Protein AF-0000000075568335 (afdb_homodimer)

Organism: Caenorhabditis brenneri (NCBI:txid135651)

Secondary structure (DSSP, 8-state):
------------------------------------------------------------------------------------------------------------HHHHHHHHHHHHHHHHHHHHHHHHHHHHHHHHHHHHHHHHHHHHHHHHHHHHHHHTTS--TTS-------S-GGG---HHHHHHHHHHHHHHHHHHHT-SS-HHHHHHHHHHHHH-TT----SS--HHHHHHHHHHTT--HHHHHHHHHHHHHHHSS--S--HHHHHHHHHHHTTGGGEEEEEEE-TTSPEEEEEEES-HHHHHHHHHHHHHHTT-----TTTTTSEEEEEEEE-GGG-EEEEEEESSSS-TTSGGGEEEEEEESS---HHHHHHHHHHHHHHHHH--EEEEEETTEEEEEEEEEEEEE-HHHHHHHHTB--TTSSS--SSB-----SGGG--BGGG--TT--PPBP-HHHHHHHHHHT-TTBPTT---S-TTS-GGGB---HHHHHHHHIIIIIIHHHHHHHHHHH--SSS---SSHHHHHHHHHHHHHHHHHHHHH---HHHHHHHHHHHHHHHHHHHHHHHHHH--TTSHHHHHHHHHHHTT----TTTSS--HHHHHHHTSHHHHHHHHHTSPSSPPHHHHHHHHHHHHHHHHHHTTSSS---HHHHHHHHHHHHHHHHHHHHH-TTSBPPHHHHIIIIIHHHHHHHHS-SSSS-HHHHHHHHHHHHHHHHHTTT-S-HHHHHHHHHHHHHHHHHHHHTT-/------------------------------------------------------------------------------------------------------------HHHHHHHHHHHHHHHHHHHHHHHHHHHHHHHHHHHHHHHHHHHHHHHHHHHHHHGGG---SSS-------S-GGG---HHHHHHHHHHHHHHHHHHHT-S--HHHHHHHHHHHHH-TT----SS--HHHHHHHHHHTT--HHHHHHHHHHHHHHHSS--S--HHHHHHHHHHHTTGGGEEEEEEE-TTSPEEEEEEES-HHHHHHHHHHHHHHTT-----TTTTTSEEEEEEEE-GGG-EEEEEEESSSS-TTSGGGEEEEEEESS---HHHHHHHHHHHHHHHHH--EEEEEETTEEEEEEEEEEEEE-HHHHHHHHTB--TTSSS--SSB-----SGGG--BGGG--TT--PPBP-HHHHHHHHHHT-TTBPTT---S-TTS-GGGB---HHHHHHHHIIIIIIHHHHHHHHHHH--SSS---SSHHHHHHHHHHHHHHHHHHHHH---HHHHHHHHHHHHHHHHHHHHHHHHHH--TTSHHHHHHHHHHHTT----TTTSS--HHHHHHHTSHHHHHHHHHTSPSSPPHHHHHHHHHHHHHHHHHHTTSSS---HHHHHHHHHHHHHHHHHHHHH-TTSB--HHHHHHHHTHHHHHHHHS-SSSS-HHHHHHHHHHHHHHHHHTTT-S-HHHHHHHHHHHHHHHHHHHHTT-

pLDDT: mean 76.08, std 28.52, range [13.34, 98.38]

Sequence (1526 aa):
MKYKKSKKSFVSNAQRARNAMKTKRDGENNSTQVSDNEMEEDSEEGGGSLSRKRVMVEEDEVDDDDGVFKKSRQTFSQNFDDFHDPIGFSSDIQDFRDNRDVIQKPESLETVELIKEERDRLRMELEVFSEEFHSNREKIIVASNRLEEVENQRIIIIRRISINKDDPESLSNHRLFPIQYSSLKNNSSKKIRFKETLKNIQYVSQETDVNSYIIDFLKFLEKEPDQNFRNKLTLLESCILKNKANLSRHQMDIIKKYTIKFLGHDYLPQIKSVCSLAQEKSMIELFEVKQIPRNDSTMTTVVYCVDVKNLLKWRLEKLSSSNQLIFDSYSGEEIVIAIGGDCGGGSTKINMIIGNVRQPNSITHISTLAVFDDSDDHENIRKYLQPLLNQLNALESIEYSENGKDVSRKIHQKFVADFKLVGESLGHRKQSSKDFCTYCEETNPRGDQQKTLKDLDLTKRAVLRSMDSYKKHAMTGEKSVIIGSKPLFEKIALFDYLIPMLHCLTGVFVKYIYWNLWKCCVEEDNCTRFQIFPSREKTEKSADDDLSLLKQKFQQEKNKKLKEKLKKELEKCMDERQELDVILDGLPGGKLQQMEKGWERRGATKRAYFQMYTGNHVEKILSDEVVETTFALFSTPLDSTLANLKTAMLQLAKIMSLSRNVLLDDVQLRELEKARNELAASLKLVAPEESITQKLHTLLFHMVDMAKDQKTLGVLSEQGIECTHSYFNKLERRFSTFNSKPDRYWYIIRELLCTNMINDLEVMKYKKSKKSFVSNAQRARNAMKTKRDGENNSTQVSDNEMEEDSEEGGGSLSRKRVMVEEDEVDDDDGVFKKSRQTFSQNFDDFHDPIGFSSDIQDFRDNRDVIQKPESLETVELIKEERDRLRMELEVFSEEFHSNREKIIVASNRLEEVENQRIIIIRRISINKDDPESLSNHRLFPIQYSSLKNNSSKKIRFKETLKNIQYVSQETDVNSYIIDFLKFLEKEPDQNFRNKLTLLESCILKNKANLSRHQMDIIKKYTIKFLGHDYLPQIKSVCSLAQEKSMIELFEVKQIPRNDSTMTTVVYCVDVKNLLKWRLEKLSSSNQLIFDSYSGEEIVIAIGGDCGGGSTKINMIIGNVRQPNSITHISTLAVFDDSDDHENIRKYLQPLLNQLNALESIEYSENGKDVSRKIHQKFVADFKLVGESLGHRKQSSKDFCTYCEETNPRGDQQKTLKDLDLTKRAVLRSMDSYKKHAMTGEKSVIIGSKPLFEKIALFDYLIPMLHCLTGVFVKYIYWNLWKCCVEEDNCTRFQIFPSREKTEKSADDDLSLLKQKFQQEKNKKLKEKLKKELEKCMDERQELDVILDGLPGGKLQQMEKGWERRGATKRAYFQMYTGNHVEKILSDEVVETTFALFSTPLDSTLANLKTAMLQLAKIMSLSRNVLLDDVQLRELEKARNELAASLKLVAPEESITQKLHTLLFHMVDMAKDQKTLGVLSEQGIECTHSYFNKLERRFSTFNSKPDRYWYIIRELLCTNMINDLEV

Nearest PDB structures (foldseek):
  6cg0-assembly1_C  TM=6.184E-01  e=2.422E-17  Mus musculus
  6pr5-assembly1_A  TM=6.390E-01  e=2.329E-11  Helicoverpa zea
  6pqn-assembly1_B  TM=4.859E-01  e=1.034E-08  Helicoverpa zea
  6cg0-assembly1_C  TM=6.161E-01  e=8.936E-17  Mus musculus
  5ze1-assembly1_A  TM=5.875E-01  e=1.424E-16  Mus musculus

Structure (mmCIF, N/CA/C/O backbone):
data_AF-0000000075568335-model_v1
#
loop_
_entity.id
_entity.type
_entity.pdbx_description
1 polymer 'Uncharacterized protein'
#
loop_
_atom_site.group_PDB
_atom_site.id
_atom_site.type_symbol
_atom_site.label_atom_id
_atom_site.label_alt_id
_atom_site.label_comp_id
_atom_site.label_asym_id
_atom_site.label_entity_id
_atom_site.label_seq_id
_atom_site.pdbx_PDB_ins_code
_atom_site.Cartn_x
_atom_site.Cartn_y
_atom_site.Cartn_z
_atom_site.occupancy
_atom_site.B_iso_or_equiv
_atom_site.auth_seq_id
_atom_site.auth_comp_id
_atom_site.auth_asym_id
_atom_site.auth_atom_id
_atom_site.pdbx_PDB_model_num
ATOM 1 N N . MET A 1 1 ? -36.25 -68.75 5.445 1 18.3 1 MET A N 1
ATOM 2 C CA . MET A 1 1 ? -36.906 -69.062 4.176 1 18.3 1 MET A CA 1
ATOM 3 C C . MET A 1 1 ? -37.5 -67.812 3.531 1 18.3 1 MET A C 1
ATOM 5 O O . MET A 1 1 ? -38.219 -67.938 2.539 1 18.3 1 MET A O 1
ATOM 9 N N . LYS A 1 2 ? -37.375 -66.688 4.195 1 17.75 2 LYS A N 1
ATOM 10 C CA . LYS A 1 2 ? -37.969 -65.438 4.617 1 17.75 2 LYS A CA 1
ATOM 11 C C . LYS A 1 2 ? -37.781 -64.375 3.545 1 17.75 2 LYS A C 1
ATOM 13 O O . LYS A 1 2 ? -36.688 -63.875 3.35 1 17.75 2 LYS A O 1
ATOM 18 N N . TYR A 1 3 ? -38.5 -64.312 2.316 1 17.25 3 TYR A N 1
ATOM 19 C CA . TYR A 1 3 ? -38.688 -64.312 0.873 1 17.25 3 TYR A CA 1
ATOM 20 C C . TYR A 1 3 ? -38.812 -62.844 0.386 1 17.25 3 TYR A C 1
ATOM 22 O O . TYR A 1 3 ? -38 -62.406 -0.455 1 17.25 3 TYR A O 1
ATOM 30 N N . LYS A 1 4 ? -39.938 -62.156 0.263 1 15.5 4 LYS A N 1
ATOM 31 C CA . LYS A 1 4 ? -40.812 -62 -0.912 1 15.5 4 LYS A CA 1
ATOM 32 C C . LYS A 1 4 ? -40.969 -60.531 -1.27 1 15.5 4 LYS A C 1
ATOM 34 O O . LYS A 1 4 ? -41.906 -59.875 -0.82 1 15.5 4 LYS A O 1
ATOM 39 N N . LYS A 1 5 ? -40.094 -59.594 -1.018 1 16.88 5 LYS A N 1
ATOM 40 C CA . LYS A 1 5 ? -40.406 -58.219 -0.652 1 16.88 5 LYS A CA 1
ATOM 41 C C . LYS A 1 5 ? -40.906 -57.438 -1.861 1 16.88 5 LYS A C 1
ATOM 43 O O . LYS A 1 5 ? -40.094 -56.969 -2.67 1 16.88 5 LYS A O 1
ATOM 48 N N . SER A 1 6 ? -42.062 -57.656 -2.535 1 13.88 6 SER A N 1
ATOM 49 C CA . SER A 1 6 ? -42.688 -57.625 -3.85 1 13.88 6 SER A CA 1
ATOM 50 C C . SER A 1 6 ? -43.125 -56.219 -4.254 1 13.88 6 SER A C 1
ATOM 52 O O . SER A 1 6 ? -43.781 -56.031 -5.277 1 13.88 6 SER A O 1
ATOM 54 N N . LYS A 1 7 ? -42.875 -55.25 -3.467 1 15.75 7 LYS A N 1
ATOM 55 C CA . LYS A 1 7 ? -44.031 -54.375 -3.568 1 15.75 7 LYS A CA 1
ATOM 56 C C . LYS A 1 7 ? -44.344 -54.031 -5.023 1 15.75 7 LYS A C 1
ATOM 58 O O . LYS A 1 7 ? -43.469 -54.031 -5.871 1 15.75 7 LYS A O 1
ATOM 63 N N . LYS A 1 8 ? -45.375 -53.188 -5.254 1 15.22 8 LYS A N 1
ATOM 64 C CA . LYS A 1 8 ? -46.531 -53.031 -6.121 1 15.22 8 LYS A CA 1
ATOM 65 C C . LYS A 1 8 ? -46.125 -52.562 -7.523 1 15.22 8 LYS A C 1
ATOM 67 O O . LYS A 1 8 ? -45 -52.062 -7.715 1 15.22 8 LYS A O 1
ATOM 72 N N . SER A 1 9 ? -47.156 -52 -8.383 1 14.7 9 SER A N 1
ATOM 73 C CA . SER A 1 9 ? -48.031 -52.156 -9.539 1 14.7 9 SER A CA 1
ATOM 74 C C . SER A 1 9 ? -47.594 -51.25 -10.688 1 14.7 9 SER A C 1
ATOM 76 O O . SER A 1 9 ? -46.906 -50.25 -10.469 1 14.7 9 SER A O 1
ATOM 78 N N . PHE A 1 10 ? -48.219 -51.312 -12.078 1 15.64 10 PHE A N 1
ATOM 79 C CA . PHE A 1 10 ? -48.25 -51.562 -13.516 1 15.64 10 PHE A CA 1
ATOM 80 C C . PHE A 1 10 ? -48.25 -50.25 -14.281 1 15.64 10 PHE A C 1
ATOM 82 O O . PHE A 1 10 ? -47.406 -50.031 -15.156 1 15.64 10 PHE A O 1
ATOM 89 N N . VAL A 1 11 ? -49.438 -49.625 -14.797 1 14.52 11 VAL A N 1
ATOM 90 C CA . VAL A 1 11 ? -50.062 -49.719 -16.109 1 14.52 11 VAL A CA 1
ATOM 91 C C . VAL A 1 11 ? -49.844 -48.438 -16.891 1 14.52 11 VAL A C 1
ATOM 93 O O . VAL A 1 11 ? -49.406 -48.469 -18.047 1 14.52 11 VAL A O 1
ATOM 96 N N . SER A 1 12 ? -50.719 -47.25 -16.875 1 14.55 12 SER A N 1
ATOM 97 C CA . SER A 1 12 ? -51.719 -46.969 -17.906 1 14.55 12 SER A CA 1
ATOM 98 C C . SER A 1 12 ? -51.156 -46.094 -19.016 1 14.55 12 SER A C 1
ATOM 100 O O . SER A 1 12 ? -50.156 -45.375 -18.797 1 14.55 12 SER A O 1
ATOM 102 N N . ASN A 1 13 ? -52 -45.656 -20.203 1 14.49 13 ASN A N 1
ATOM 103 C CA . ASN A 1 13 ? -52.344 -45.656 -21.625 1 14.49 13 ASN A CA 1
ATOM 104 C C . ASN A 1 13 ? -51.781 -44.438 -22.344 1 14.49 13 ASN A C 1
ATOM 106 O O . ASN A 1 13 ? -51.312 -43.5 -21.688 1 14.49 13 ASN A O 1
ATOM 110 N N . ALA A 1 14 ? -52.719 -43.562 -23.219 1 14.59 14 ALA A N 1
ATOM 111 C CA . ALA A 1 14 ? -53.156 -43.438 -24.609 1 14.59 14 ALA A CA 1
ATOM 112 C C . ALA A 1 14 ? -52.531 -42.219 -25.266 1 14.59 14 ALA A C 1
ATOM 114 O O . ALA A 1 14 ? -52.062 -41.312 -24.594 1 14.59 14 ALA A O 1
ATOM 115 N N . GLN A 1 15 ? -53.281 -41.562 -26.641 1 13.86 15 GLN A N 1
ATOM 116 C CA . GLN A 1 15 ? -53.375 -41.281 -28.078 1 13.86 15 GLN A CA 1
ATOM 117 C C . GLN A 1 15 ? -53.25 -39.781 -28.359 1 13.86 15 GLN A C 1
ATOM 119 O O . GLN A 1 15 ? -52.938 -39.375 -29.484 1 13.86 15 GLN A O 1
ATOM 124 N N . ARG A 1 16 ? -53.781 -38.781 -27.672 1 13.7 16 ARG A N 1
ATOM 125 C CA . ARG A 1 16 ? -54.656 -37.938 -28.484 1 13.7 16 ARG A CA 1
ATOM 126 C C . ARG A 1 16 ? -53.844 -37.125 -29.5 1 13.7 16 ARG A C 1
ATOM 128 O O . ARG A 1 16 ? -52.656 -36.844 -29.297 1 13.7 16 ARG A O 1
ATOM 135 N N . ALA A 1 17 ? -54.469 -35.781 -30.094 1 13.98 17 ALA A N 1
ATOM 136 C CA . ALA A 1 17 ? -55.188 -35.25 -31.25 1 13.98 17 ALA A CA 1
ATOM 137 C C . ALA A 1 17 ? -54.281 -34.406 -32.156 1 13.98 17 ALA A C 1
ATOM 139 O O . ALA A 1 17 ? -53.312 -33.844 -31.688 1 13.98 17 ALA A O 1
ATOM 140 N N . ARG A 1 18 ? -54.875 -33.938 -33.438 1 14.57 18 ARG A N 1
ATOM 141 C CA . ARG A 1 18 ? -54.938 -33.875 -34.906 1 14.57 18 ARG A CA 1
ATOM 142 C C . ARG A 1 18 ? -54.156 -32.688 -35.406 1 14.57 18 ARG A C 1
ATOM 144 O O . ARG A 1 18 ? -53.75 -31.797 -34.625 1 14.57 18 ARG A O 1
ATOM 151 N N . ASN A 1 19 ? -54.812 -31.859 -36.469 1 13.95 19 ASN A N 1
ATOM 152 C CA . ASN A 1 19 ? -54.812 -31.688 -37.906 1 13.95 19 ASN A CA 1
ATOM 153 C C . ASN A 1 19 ? -54.125 -30.375 -38.312 1 13.95 19 ASN A C 1
ATOM 155 O O . ASN A 1 19 ? -53.25 -30.375 -39.188 1 13.95 19 ASN A O 1
ATOM 159 N N . ALA A 1 20 ? -54.906 -29.094 -38.562 1 14.1 20 ALA A N 1
ATOM 160 C CA . ALA A 1 20 ? -55.375 -28.641 -39.875 1 14.1 20 ALA A CA 1
ATOM 161 C C . ALA A 1 20 ? -54.406 -27.656 -40.5 1 14.1 20 ALA A C 1
ATOM 163 O O . ALA A 1 20 ? -53.531 -27.094 -39.812 1 14.1 20 ALA A O 1
ATOM 164 N N . MET A 1 21 ? -54.906 -26.453 -41.438 1 14.26 21 MET A N 1
ATOM 165 C CA . MET A 1 21 ? -55.094 -26.141 -42.844 1 14.26 21 MET A CA 1
ATOM 166 C C . MET A 1 21 ? -54.188 -25 -43.281 1 14.26 21 MET A C 1
ATOM 168 O O . MET A 1 21 ? -53.562 -25.078 -44.344 1 14.26 21 MET A O 1
ATOM 172 N N . LYS A 1 22 ? -54.531 -23.547 -43.062 1 14.69 22 LYS A N 1
ATOM 173 C CA . LYS A 1 22 ? -54.938 -22.734 -44.219 1 14.69 22 LYS A CA 1
ATOM 174 C C . LYS A 1 22 ? -53.719 -22.281 -45.031 1 14.69 22 LYS A C 1
ATOM 176 O O . LYS A 1 22 ? -52.625 -22.125 -44.5 1 14.69 22 LYS A O 1
ATOM 181 N N . THR A 1 23 ? -53.875 -21.516 -46.375 1 14.2 23 THR A N 1
ATOM 182 C CA . THR A 1 23 ? -53.625 -21.359 -47.812 1 14.2 23 THR A CA 1
ATOM 183 C C . THR A 1 23 ? -52.562 -20.281 -48.062 1 14.2 23 THR A C 1
ATOM 185 O O . THR A 1 23 ? -51.594 -20.516 -48.75 1 14.2 23 THR A O 1
ATOM 188 N N . LYS A 1 24 ? -53.031 -18.891 -48.469 1 14.4 24 LYS A N 1
ATOM 189 C CA . LYS A 1 24 ? -53.062 -18.391 -49.844 1 14.4 24 LYS A CA 1
ATOM 190 C C . LYS A 1 24 ? -51.781 -17.656 -50.156 1 14.4 24 LYS A C 1
ATOM 192 O O . LYS A 1 24 ? -51.125 -17.938 -51.188 1 14.4 24 LYS A O 1
ATOM 197 N N . ARG A 1 25 ? -51.812 -16.109 -50.375 1 14.53 25 ARG A N 1
ATOM 198 C CA . ARG A 1 25 ? -51.875 -15.391 -51.656 1 14.53 25 ARG A CA 1
ATOM 199 C C . ARG A 1 25 ? -50.469 -14.914 -52.062 1 14.53 25 ARG A C 1
ATOM 201 O O . ARG A 1 25 ? -49.594 -14.797 -51.219 1 14.53 25 ARG A O 1
ATOM 208 N N . ASP A 1 26 ? -50.281 -13.672 -53.062 1 14.63 26 ASP A N 1
ATOM 209 C CA . ASP A 1 26 ? -49.906 -13.383 -54.438 1 14.63 26 ASP A CA 1
ATOM 210 C C . ASP A 1 26 ? -48.562 -12.633 -54.5 1 14.63 26 ASP A C 1
ATOM 212 O O . ASP A 1 26 ? -47.594 -13.117 -55.062 1 14.63 26 ASP A O 1
ATOM 216 N N . GLY A 1 27 ? -48.594 -11.141 -54.906 1 14.36 27 GLY A N 1
ATOM 217 C CA . GLY A 1 27 ? -48.25 -10.609 -56.219 1 14.36 27 GLY A CA 1
ATOM 218 C C . GLY A 1 27 ? -46.812 -10.141 -56.281 1 14.36 27 GLY A C 1
ATOM 219 O O . GLY A 1 27 ? -46.094 -10.102 -55.281 1 14.36 27 GLY A O 1
ATOM 220 N N . GLU A 1 28 ? -46.438 -8.75 -56.938 1 14.88 28 GLU A N 1
ATOM 221 C CA . GLU A 1 28 ? -45.844 -8.305 -58.188 1 14.88 28 GLU A CA 1
ATOM 222 C C . GLU A 1 28 ? -44.438 -7.793 -57.969 1 14.88 28 GLU A C 1
ATOM 224 O O . GLU A 1 28 ? -44 -7.629 -56.844 1 14.88 28 GLU A O 1
ATOM 229 N N . ASN A 1 29 ? -44.094 -6.398 -58.344 1 14.59 29 ASN A N 1
ATOM 230 C CA . ASN A 1 29 ? -43.375 -5.918 -59.531 1 14.59 29 ASN A CA 1
ATOM 231 C C . ASN A 1 29 ? -41.938 -5.562 -59.188 1 14.59 29 ASN A C 1
ATOM 233 O O . ASN A 1 29 ? -41.562 -5.41 -58.031 1 14.59 29 ASN A O 1
ATOM 237 N N . ASN A 1 30 ? -41.25 -4.422 -59.906 1 14.9 30 ASN A N 1
ATOM 238 C CA . ASN A 1 30 ? -40.281 -4.363 -60.969 1 14.9 30 ASN A CA 1
ATOM 239 C C . ASN A 1 30 ? -38.906 -3.92 -60.469 1 14.9 30 ASN A C 1
ATOM 241 O O . ASN A 1 30 ? -37.906 -4.586 -60.719 1 14.9 30 ASN A O 1
ATOM 245 N N . SER A 1 31 ? -38.562 -2.504 -60.312 1 14.64 31 SER A N 1
ATOM 246 C CA . SER A 1 31 ? -37.781 -1.775 -61.312 1 14.64 31 SER A CA 1
ATOM 247 C C . SER A 1 31 ? -36.344 -1.612 -60.906 1 14.64 31 SER A C 1
ATOM 249 O O . SER A 1 31 ? -36.031 -1.667 -59.688 1 14.64 31 SER A O 1
ATOM 251 N N . THR A 1 32 ? -35.281 -1.202 -61.75 1 15.52 32 THR A N 1
ATOM 252 C CA . THR A 1 32 ? -33.969 -1.493 -62.312 1 15.52 32 THR A CA 1
ATOM 253 C C . THR A 1 32 ? -32.875 -0.721 -61.594 1 15.52 32 THR A C 1
ATOM 255 O O . THR A 1 32 ? -31.844 -1.287 -61.219 1 15.52 32 THR A O 1
ATOM 258 N N . GLN A 1 33 ? -32.844 0.687 -61.344 1 14.5 33 GLN A N 1
ATOM 259 C CA . GLN A 1 33 ? -31.906 1.466 -62.156 1 14.5 33 GLN A CA 1
ATOM 260 C C . GLN A 1 33 ? -30.625 1.764 -61.375 1 14.5 33 GLN A C 1
ATOM 262 O O . GLN A 1 33 ? -30.672 2.361 -60.312 1 14.5 33 GLN A O 1
ATOM 267 N N . VAL A 1 34 ? -29.328 1.138 -61.562 1 16.61 34 VAL A N 1
ATOM 268 C CA . VAL A 1 34 ? -27.969 0.925 -61.062 1 16.61 34 VAL A CA 1
ATOM 269 C C . VAL A 1 34 ? -27.125 2.164 -61.312 1 16.61 34 VAL A C 1
ATOM 271 O O . VAL A 1 34 ? -25.906 2.139 -61.125 1 16.61 34 VAL A O 1
ATOM 274 N N . SER A 1 35 ? -27.656 3.371 -61.344 1 14.24 35 SER A N 1
ATOM 275 C CA . SER A 1 35 ? -26.938 4.16 -62.344 1 14.24 35 SER A CA 1
ATOM 276 C C . SER A 1 35 ? -25.469 4.305 -61.969 1 14.24 35 SER A C 1
ATOM 278 O O . SER A 1 35 ? -25.094 4.109 -60.812 1 14.24 35 SER A O 1
ATOM 280 N N . ASP A 1 36 ? -24.734 5.383 -62.531 1 14.48 36 ASP A N 1
ATOM 281 C CA . ASP A 1 36 ? -23.719 5.629 -63.562 1 14.48 36 ASP A CA 1
ATOM 282 C C . ASP A 1 36 ? -22.344 5.895 -62.938 1 14.48 36 ASP A C 1
ATOM 284 O O . ASP A 1 36 ? -22.25 6.098 -61.719 1 14.48 36 ASP A O 1
ATOM 288 N N . ASN A 1 37 ? -21.516 7.008 -63.344 1 15.05 37 ASN A N 1
ATOM 289 C CA . ASN A 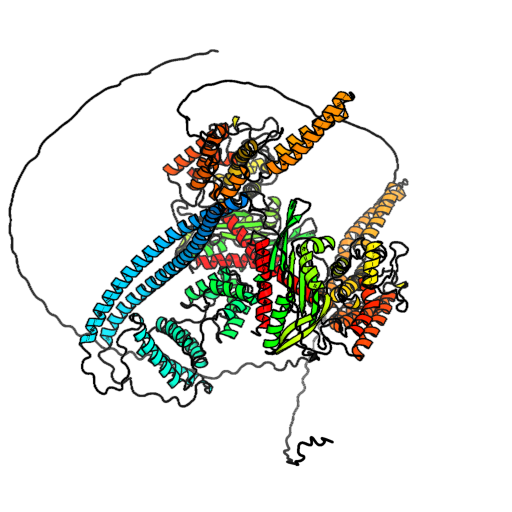1 37 ? -20.391 7.07 -64.25 1 15.05 37 ASN A CA 1
ATOM 290 C C . ASN A 1 37 ? -19.078 7.297 -63.531 1 15.05 37 ASN A C 1
ATOM 292 O O . ASN A 1 37 ? -18.125 6.52 -63.656 1 15.05 37 ASN A O 1
ATOM 296 N N . GLU A 1 38 ? -18.453 8.656 -63.469 1 14.51 38 GLU A N 1
ATOM 297 C CA . GLU A 1 38 ? -17.344 9.203 -64.25 1 14.51 38 GLU A CA 1
ATOM 298 C C . GLU A 1 38 ? -16.078 9.312 -63.406 1 14.51 38 GLU A C 1
ATOM 300 O O . GLU A 1 38 ? -16.125 9.75 -62.25 1 14.51 38 GLU A O 1
ATOM 305 N N . MET A 1 39 ? -14.734 8.727 -63.75 1 15.3 39 MET A N 1
ATOM 306 C CA . MET A 1 39 ? -13.352 8.297 -63.562 1 15.3 39 MET A CA 1
ATOM 307 C C . MET A 1 39 ? -12.43 9.492 -63.375 1 15.3 39 MET A C 1
ATOM 309 O O . MET A 1 39 ? -11.266 9.32 -63 1 15.3 39 MET A O 1
ATOM 313 N N . GLU A 1 40 ? -12.688 10.734 -63.219 1 14.59 40 GLU A N 1
ATOM 314 C CA . GLU A 1 40 ? -11.789 11.453 -64.125 1 14.59 40 GLU A CA 1
ATOM 315 C C . GLU A 1 40 ? -10.352 11.43 -63.594 1 14.59 40 GLU A C 1
ATOM 317 O O . GLU A 1 40 ? -10.133 11.328 -62.406 1 14.59 40 GLU A O 1
ATOM 322 N N . GLU A 1 41 ? -9.172 11.781 -64.438 1 14.42 41 GLU A N 1
ATOM 323 C CA . GLU A 1 41 ? -7.883 11.516 -65.062 1 14.42 41 GLU A CA 1
ATOM 324 C C . GLU A 1 41 ? -6.746 12.227 -64.375 1 14.42 41 GLU A C 1
ATOM 326 O O . GLU A 1 41 ? -5.676 11.648 -64.188 1 14.42 41 GLU A O 1
ATOM 331 N N . ASP A 1 42 ? -6.543 13.555 -64.062 1 14.65 42 ASP A N 1
ATOM 332 C CA . ASP A 1 42 ? -5.52 14.18 -64.875 1 14.65 42 ASP A CA 1
ATOM 333 C C . ASP A 1 42 ? -4.137 14.039 -64.25 1 14.65 42 ASP A C 1
ATOM 335 O O . ASP A 1 42 ? -4.016 13.875 -63.062 1 14.65 42 ASP A O 1
ATOM 339 N N . SER A 1 43 ? -2.785 14.43 -64.938 1 14.5 43 SER A N 1
ATOM 340 C CA . SER A 1 43 ? -1.48 14.148 -65.5 1 14.5 43 SER A CA 1
ATOM 341 C C . SER A 1 43 ? -0.353 14.703 -64.688 1 14.5 43 SER A C 1
ATOM 343 O O . SER A 1 43 ? 0.622 14 -64.375 1 14.5 43 SER A O 1
ATOM 345 N N . GLU A 1 44 ? 0.086 16.016 -64.438 1 14.3 44 GLU A N 1
ATOM 346 C CA . GLU A 1 44 ? 1.295 16.422 -65.188 1 14.3 44 GLU A CA 1
ATOM 347 C C . GLU A 1 44 ? 2.535 16.219 -64.312 1 14.3 44 GLU A C 1
ATOM 349 O O . GLU A 1 44 ? 2.426 15.992 -63.094 1 14.3 44 GLU A O 1
ATOM 354 N N . GLU A 1 45 ? 3.592 17.266 -64.125 1 14.56 45 GLU A N 1
ATOM 355 C CA . GLU A 1 45 ? 4.898 17.422 -64.75 1 14.56 45 GLU A CA 1
ATOM 356 C C . GLU A 1 45 ? 6.027 17.141 -63.75 1 14.56 45 GLU A C 1
ATOM 358 O O . GLU A 1 45 ? 5.793 17.031 -62.562 1 14.56 45 GLU A O 1
ATOM 363 N N . GLY A 1 46 ? 7.156 18.047 -63.5 1 14.25 46 GLY A N 1
ATOM 364 C CA . GLY A 1 46 ? 8.508 18.031 -64.062 1 14.25 46 GLY A CA 1
ATOM 365 C C . GLY A 1 46 ? 9.547 17.625 -63 1 14.25 46 GLY A C 1
ATOM 366 O O . GLY A 1 46 ? 9.234 17.453 -61.844 1 14.25 46 GLY A O 1
ATOM 367 N N . GLY A 1 47 ? 10.906 18.25 -62.781 1 14.41 47 GLY A N 1
ATOM 368 C CA . GLY A 1 47 ? 12.273 17.906 -63.156 1 14.41 47 GLY A CA 1
ATOM 369 C C . GLY A 1 47 ? 13.156 17.578 -61.969 1 14.41 47 GLY A C 1
ATOM 370 O O . GLY A 1 47 ? 13.68 16.469 -61.875 1 14.41 47 GLY A O 1
ATOM 371 N N . GLY A 1 48 ? 13.977 18.5 -61.125 1 14.53 48 GLY A N 1
ATOM 372 C CA . GLY A 1 48 ? 15.414 18.578 -61.344 1 14.53 48 GLY A CA 1
ATOM 373 C C . GLY A 1 48 ? 16.219 17.781 -60.344 1 14.53 48 GLY A C 1
ATOM 374 O O . GLY A 1 48 ? 15.68 17.328 -59.344 1 14.53 48 GLY A O 1
ATOM 375 N N . SER A 1 49 ? 17.609 18.109 -59.906 1 14.59 49 SER A N 1
ATOM 376 C CA . SER A 1 49 ? 18.953 17.547 -60.062 1 14.59 49 SER A CA 1
ATOM 377 C C . SER A 1 49 ? 19.438 16.938 -58.75 1 14.59 49 SER A C 1
ATOM 379 O O . SER A 1 49 ? 18.906 17.219 -57.688 1 14.59 49 SER A O 1
ATOM 381 N N . LEU A 1 50 ? 20.797 16.312 -58.5 1 14.62 50 LEU A N 1
ATOM 382 C CA . LEU A 1 50 ? 21.641 15.148 -58.281 1 14.62 50 LEU A CA 1
ATOM 383 C C . LEU A 1 50 ? 22.281 15.219 -56.875 1 14.62 50 LEU A C 1
ATOM 385 O O . LEU A 1 50 ? 22.219 14.25 -56.125 1 14.62 50 LEU A O 1
ATOM 389 N N . SER A 1 51 ? 23.344 16.062 -56.25 1 14.22 51 SER A N 1
ATOM 390 C CA . SER A 1 51 ? 24.734 15.625 -56.281 1 14.22 51 SER A CA 1
ATOM 391 C C . SER A 1 51 ? 25.188 15.109 -54.938 1 14.22 51 SER A C 1
ATOM 393 O O . SER A 1 51 ? 25.859 14.07 -54.844 1 14.22 51 SER A O 1
ATOM 395 N N . ARG A 1 52 ? 25.406 15.766 -53.562 1 14.66 52 ARG A N 1
ATOM 396 C CA . ARG A 1 52 ? 26.781 15.898 -53.125 1 14.66 52 ARG A CA 1
ATOM 397 C C . ARG A 1 52 ? 27.219 14.695 -52.281 1 14.66 52 ARG A C 1
ATOM 399 O O . ARG A 1 52 ? 26.375 14.047 -51.625 1 14.66 52 ARG A O 1
ATOM 406 N N . LYS A 1 53 ? 28.641 14.453 -51.875 1 14.53 53 LYS A N 1
ATOM 407 C CA . LYS A 1 53 ? 29.766 13.539 -51.812 1 14.53 53 LYS A CA 1
ATOM 408 C C . LYS A 1 53 ? 29.969 13.016 -50.406 1 14.53 53 LYS A C 1
ATOM 410 O O . LYS A 1 53 ? 29.938 13.781 -49.438 1 14.53 53 LYS A O 1
ATOM 415 N N . ARG A 1 54 ? 30.203 11.617 -50 1 14.34 54 ARG A N 1
ATOM 416 C CA . ARG A 1 54 ? 30.312 10.547 -49 1 14.34 54 ARG A CA 1
ATOM 417 C C . ARG A 1 54 ? 31.703 10.516 -48.375 1 14.34 54 ARG A C 1
ATOM 419 O O . ARG A 1 54 ? 32.031 9.594 -47.625 1 14.34 54 ARG A O 1
ATOM 426 N N . VAL A 1 55 ? 32.469 11.484 -48.031 1 14.56 55 VAL A N 1
ATOM 427 C CA . VAL A 1 55 ? 33.844 10.984 -48.031 1 14.56 55 VAL A CA 1
ATOM 428 C C . VAL A 1 55 ? 34.031 9.969 -46.906 1 14.56 55 VAL A C 1
ATOM 430 O O . VAL A 1 55 ? 33.438 10.109 -45.844 1 14.56 55 VAL A O 1
ATOM 433 N N . MET A 1 56 ? 35.031 8.852 -46.875 1 15.18 56 MET A N 1
ATOM 434 C CA . MET A 1 56 ? 35.531 7.492 -46.656 1 15.18 56 MET A CA 1
ATOM 435 C C . MET A 1 56 ? 36.281 7.398 -45.344 1 15.18 56 MET A C 1
ATOM 437 O O . MET A 1 56 ? 36.188 6.391 -44.656 1 15.18 56 MET A O 1
ATOM 441 N N . VAL A 1 57 ? 37.375 8.125 -44.812 1 14.76 57 VAL A N 1
ATOM 442 C CA . VAL A 1 57 ? 38.656 7.438 -44.875 1 14.76 57 VAL A CA 1
ATOM 443 C C . VAL A 1 57 ? 38.812 6.543 -43.625 1 14.76 57 VAL A C 1
ATOM 445 O O . VAL A 1 57 ? 38.094 6.719 -42.656 1 14.76 57 VAL A O 1
ATOM 448 N N . GLU A 1 58 ? 40.188 6.414 -42.875 1 15.05 58 GLU A N 1
ATOM 449 C CA . GLU A 1 58 ? 41.312 5.473 -42.844 1 15.05 58 GLU A CA 1
ATOM 450 C C . GLU A 1 58 ? 41.406 4.77 -41.5 1 15.05 58 GLU A C 1
ATOM 452 O O . GLU A 1 58 ? 40.781 5.191 -40.531 1 15.05 58 GLU A O 1
ATOM 457 N N . GLU A 1 59 ? 42.781 4.691 -40.75 1 15.25 59 GLU A N 1
ATOM 458 C CA . GLU A 1 59 ? 43.719 3.6 -40.625 1 15.25 59 GLU A CA 1
ATOM 459 C C . GLU A 1 59 ? 43.625 2.943 -39.25 1 15.25 59 GLU A C 1
ATOM 461 O O . GLU A 1 59 ? 43 3.48 -38.344 1 15.25 59 GLU A O 1
ATOM 466 N N . ASP A 1 60 ? 44.906 2.637 -38.406 1 15.62 60 ASP A N 1
ATOM 467 C CA . ASP A 1 60 ? 45.781 1.482 -38.219 1 15.62 60 ASP A CA 1
ATOM 468 C C . ASP A 1 60 ? 45.719 0.987 -36.781 1 15.62 60 ASP A C 1
ATOM 470 O O . ASP A 1 60 ? 45.281 -0.14 -36.531 1 15.62 60 ASP A O 1
ATOM 474 N N . GLU A 1 61 ? 47.031 0.976 -35.875 1 15.3 61 GLU A N 1
ATOM 475 C CA . GLU A 1 61 ? 47.938 -0.094 -35.469 1 15.3 61 GLU A CA 1
ATOM 476 C C . GLU A 1 61 ? 47.688 -0.503 -34.031 1 15.3 61 GLU A C 1
ATOM 478 O O . GLU A 1 61 ? 47.5 -1.683 -33.75 1 15.3 61 GLU A O 1
ATOM 483 N N . VAL A 1 62 ? 48.656 -0.045 -32.938 1 15.34 62 VAL A N 1
ATOM 484 C CA . VAL A 1 62 ? 49.75 -0.809 -32.375 1 15.34 62 VAL A CA 1
ATOM 485 C C . VAL A 1 62 ? 49.344 -1.417 -31.031 1 15.34 62 VAL A C 1
ATOM 487 O O . VAL A 1 62 ? 48.375 -0.977 -30.422 1 15.34 62 VAL A O 1
ATOM 490 N N . ASP A 1 63 ? 50.406 -1.805 -30.078 1 15.62 63 ASP A N 1
ATOM 491 C CA . ASP A 1 63 ? 51.062 -2.947 -29.438 1 15.62 63 ASP A CA 1
ATOM 492 C C . ASP A 1 63 ? 50.656 -3.061 -27.969 1 15.62 63 ASP A C 1
ATOM 494 O O . ASP A 1 63 ? 50.062 -4.062 -27.562 1 15.62 63 ASP A O 1
ATOM 498 N N . ASP A 1 64 ? 51.688 -2.809 -26.953 1 15.67 64 ASP A N 1
ATOM 499 C CA . ASP A 1 64 ? 52.469 -3.729 -26.141 1 15.67 64 ASP A CA 1
ATOM 500 C C . ASP A 1 64 ? 51.938 -3.838 -24.719 1 15.67 64 ASP A C 1
ATOM 502 O O . ASP A 1 64 ? 51.062 -3.051 -24.328 1 15.67 64 ASP A O 1
ATOM 506 N N . ASP A 1 65 ? 52.875 -3.57 -23.688 1 15.3 65 ASP A N 1
ATOM 507 C CA . ASP A 1 65 ? 53.625 -4.352 -22.703 1 15.3 65 ASP A CA 1
ATOM 508 C C . ASP A 1 65 ? 53 -4.223 -21.312 1 15.3 65 ASP A C 1
ATOM 510 O O . ASP A 1 65 ? 52.688 -5.227 -20.672 1 15.3 65 ASP A O 1
ATOM 514 N N . ASP A 1 66 ? 53.75 -3.525 -20.359 1 15.36 66 ASP A N 1
ATOM 515 C CA . ASP A 1 66 ? 54.531 -4.023 -19.234 1 15.36 66 ASP A CA 1
ATOM 516 C C . ASP A 1 66 ? 53.75 -3.893 -17.922 1 15.36 66 ASP A C 1
ATOM 518 O O . ASP A 1 66 ? 53.469 -4.887 -17.25 1 15.36 66 ASP A O 1
ATOM 522 N N . GLY A 1 67 ? 54.188 -2.887 -17.031 1 14.95 67 GLY A N 1
ATOM 523 C CA . GLY A 1 67 ? 54.969 -2.986 -15.812 1 14.95 67 GLY A CA 1
ATOM 524 C C . GLY A 1 67 ? 54.125 -3.049 -14.562 1 14.95 67 GLY A C 1
ATOM 525 O O . GLY A 1 67 ? 52.906 -2.818 -14.625 1 14.95 67 GLY A O 1
ATOM 526 N N . VAL A 1 68 ? 54.531 -2.371 -13.438 1 15.77 68 VAL A N 1
ATOM 527 C CA . VAL A 1 68 ? 55.094 -2.656 -12.125 1 15.77 68 VAL A CA 1
ATOM 528 C C . VAL A 1 68 ? 54.062 -2.42 -11.047 1 15.77 68 VAL A C 1
ATOM 530 O O . VAL A 1 68 ? 53.031 -1.75 -11.289 1 15.77 68 VAL A O 1
ATOM 533 N N . PHE A 1 69 ? 54.562 -2.32 -9.688 1 15.31 69 PHE A N 1
ATOM 534 C CA . PHE A 1 69 ? 54.469 -2.85 -8.328 1 15.31 69 PHE A CA 1
ATOM 535 C C . PHE A 1 69 ? 53.594 -1.969 -7.449 1 15.31 69 PHE A C 1
ATOM 537 O O . PHE A 1 69 ? 52.75 -2.473 -6.703 1 15.31 69 PHE A O 1
ATOM 544 N N . LYS A 1 70 ? 53.75 -0.562 -7.387 1 14.34 70 LYS A N 1
ATOM 545 C CA . LYS A 1 70 ? 54.156 0.024 -6.121 1 14.34 70 LYS A CA 1
ATOM 546 C C . LYS A 1 70 ? 53 0.148 -5.148 1 14.34 70 LYS A C 1
ATOM 548 O O . LYS A 1 70 ? 51.875 0.378 -5.562 1 14.34 70 LYS A O 1
ATOM 553 N N . LYS A 1 71 ? 53.312 0.223 -3.771 1 15.34 71 LYS A N 1
ATOM 554 C CA . LYS A 1 71 ? 53.156 -0.082 -2.355 1 15.34 71 LYS A CA 1
ATOM 555 C C . LYS A 1 71 ? 52.312 0.984 -1.667 1 15.34 71 LYS A C 1
ATOM 557 O O . LYS A 1 71 ? 51.656 0.716 -0.645 1 15.34 71 LYS A O 1
ATOM 562 N N . SER A 1 72 ? 52.219 2.311 -2.123 1 13.98 72 SER A N 1
ATOM 563 C CA . SER A 1 72 ? 52.5 3.285 -1.072 1 13.98 72 SER A CA 1
ATOM 564 C C . SER A 1 72 ? 51.375 3.326 -0.048 1 13.98 72 SER A C 1
ATOM 566 O O . SER A 1 72 ? 50.188 3.227 -0.408 1 13.98 72 SER A O 1
ATOM 568 N N . ARG A 1 73 ? 51.625 3.502 1.315 1 15.04 73 ARG A N 1
ATOM 569 C CA . ARG A 1 73 ? 51.531 3.418 2.768 1 15.04 73 ARG A CA 1
ATOM 570 C C . ARG A 1 73 ? 50.688 4.566 3.318 1 15.04 73 ARG A C 1
ATOM 572 O O . ARG A 1 73 ? 50.438 4.637 4.523 1 15.04 73 ARG A O 1
ATOM 579 N N . GLN A 1 74 ? 50.312 5.645 2.523 1 14.5 74 GLN A N 1
ATOM 580 C CA . GLN A 1 74 ? 50.375 6.855 3.338 1 14.5 74 GLN A CA 1
ATOM 581 C C . GLN A 1 74 ? 49.531 6.734 4.59 1 14.5 74 GLN A C 1
ATOM 583 O O . GLN A 1 74 ? 48.5 6.062 4.574 1 14.5 74 GLN A O 1
ATOM 588 N N . THR A 1 75 ? 49.906 7.559 5.691 1 14.8 75 THR A N 1
ATOM 589 C CA . THR A 1 75 ? 50.156 7.879 7.094 1 14.8 75 THR A CA 1
ATOM 590 C C . THR A 1 75 ? 48.875 8.406 7.754 1 14.8 75 THR A C 1
ATOM 592 O O . THR A 1 75 ? 48.094 9.102 7.121 1 14.8 75 THR A O 1
ATOM 595 N N . PHE A 1 76 ? 48.5 7.875 8.961 1 14.98 76 PHE A N 1
ATOM 596 C CA . PHE A 1 76 ? 47.5 7.742 10.016 1 14.98 76 PHE A CA 1
ATOM 597 C C . PHE A 1 76 ? 47.375 9.031 10.812 1 14.98 76 PHE A C 1
ATOM 599 O O . PHE A 1 76 ? 46.625 9.094 11.797 1 14.98 76 PHE A O 1
ATOM 606 N N . SER A 1 77 ? 47.969 10.219 10.328 1 14.27 77 SER A N 1
ATOM 607 C CA . SER A 1 77 ? 48.469 11.078 11.398 1 14.27 77 SER A CA 1
ATOM 608 C C . SER A 1 77 ? 47.344 11.461 12.367 1 14.27 77 SER A C 1
ATOM 610 O O . SER A 1 77 ? 46.188 11.57 11.984 1 14.27 77 SER A O 1
ATOM 612 N N . GLN A 1 78 ? 47.719 11.898 13.758 1 14.73 78 GLN A N 1
ATOM 613 C CA . GLN A 1 78 ? 47.719 11.93 15.211 1 14.73 78 GLN A CA 1
ATOM 614 C C . GLN A 1 78 ? 46.969 13.148 15.734 1 14.73 78 GLN A C 1
ATOM 616 O O . GLN A 1 78 ? 46.438 13.125 16.844 1 14.73 78 GLN A O 1
ATOM 621 N N . ASN A 1 79 ? 46.938 14.375 15.062 1 14.97 79 ASN A N 1
ATOM 622 C CA . ASN A 1 79 ? 47.312 15.453 15.969 1 14.97 79 ASN A CA 1
ATOM 623 C C . ASN A 1 79 ? 46.25 15.672 17.047 1 14.97 79 ASN A C 1
ATOM 625 O O . ASN A 1 79 ? 45.062 15.703 16.75 1 14.97 79 ASN A O 1
ATOM 629 N N . PHE A 1 80 ? 46.625 15.727 18.453 1 14.59 80 PHE A N 1
ATOM 630 C CA . PHE A 1 80 ? 46.438 15.719 19.906 1 14.59 80 PHE A CA 1
ATOM 631 C C . PHE A 1 80 ? 45.844 17.031 20.375 1 14.59 80 PHE A C 1
ATOM 633 O O . PHE A 1 80 ? 45.312 17.109 21.484 1 14.59 80 PHE A O 1
ATOM 640 N N . ASP A 1 81 ? 46.094 18.188 19.828 1 14.88 81 ASP A N 1
ATOM 641 C CA . ASP A 1 81 ? 46.656 19.141 20.781 1 14.88 81 ASP A CA 1
ATOM 642 C C . ASP A 1 81 ? 45.625 19.484 21.859 1 14.88 81 ASP A C 1
ATOM 644 O O . ASP A 1 81 ? 44.406 19.25 21.688 1 14.88 81 ASP A O 1
ATOM 648 N N . ASP A 1 82 ? 45.625 20.75 22.531 1 15.26 82 ASP A N 1
ATOM 649 C CA . ASP A 1 82 ? 46 21.344 23.812 1 15.26 82 ASP A CA 1
ATOM 650 C C . ASP A 1 82 ? 44.781 21.656 24.656 1 15.26 82 ASP A C 1
ATOM 652 O O . ASP A 1 82 ? 44.719 21.312 25.844 1 15.26 82 ASP A O 1
ATOM 656 N N . PHE A 1 83 ? 44.062 22.859 24.578 1 15.28 83 PHE A N 1
ATOM 657 C CA . PHE A 1 83 ? 44.188 23.781 25.703 1 15.28 83 PHE A CA 1
ATOM 658 C C . PHE A 1 83 ? 43.219 23.391 26.828 1 15.28 83 PHE A C 1
ATOM 660 O O . PHE A 1 83 ? 42.25 22.672 26.594 1 15.28 83 PHE A O 1
ATOM 667 N N . HIS A 1 84 ? 42.906 24.359 27.938 1 15.16 84 HIS A N 1
ATOM 668 C CA . HIS A 1 84 ? 43.094 24.688 29.344 1 15.16 84 HIS A CA 1
ATOM 669 C C . HIS A 1 84 ? 41.844 24.359 30.156 1 15.16 84 HIS A C 1
ATOM 671 O O . HIS A 1 84 ? 40.75 24.297 29.594 1 15.16 84 HIS A O 1
ATOM 677 N N . ASP A 1 85 ? 41.938 24.156 31.547 1 14.66 85 ASP A N 1
ATOM 678 C CA . ASP A 1 85 ? 41.656 23.516 32.812 1 14.66 85 ASP A CA 1
ATOM 679 C C . ASP A 1 85 ? 40.375 24.031 33.438 1 14.66 85 ASP A C 1
ATOM 681 O O . ASP A 1 85 ? 39.531 23.234 33.844 1 14.66 85 ASP A O 1
ATOM 685 N N . PRO A 1 86 ? 40.219 25.234 33.969 1 15.18 86 PRO A N 1
ATOM 686 C CA . PRO A 1 86 ? 40.25 25.219 35.438 1 15.18 86 PRO A CA 1
ATOM 687 C C . PRO A 1 86 ? 38.844 25.031 36.031 1 15.18 86 PRO A C 1
ATOM 689 O O . PRO A 1 86 ? 38.594 24.016 36.719 1 15.18 86 PRO A O 1
ATOM 692 N N . ILE A 1 87 ? 38.219 26.094 36.875 1 15.25 87 ILE A N 1
ATOM 693 C CA . ILE A 1 87 ? 38.125 26.219 38.344 1 15.25 87 ILE A CA 1
ATOM 694 C C . ILE A 1 87 ? 36.656 25.969 38.781 1 15.25 87 ILE A C 1
ATOM 696 O O . ILE A 1 87 ? 36.438 25.172 39.688 1 15.25 87 ILE A O 1
ATOM 700 N N . GLY A 1 88 ? 35.594 26.938 38.969 1 15.07 88 GLY A N 1
ATOM 701 C CA . GLY A 1 88 ? 35.312 27.359 40.312 1 15.07 88 GLY A CA 1
ATOM 702 C C . GLY A 1 88 ? 34.156 26.594 40.938 1 15.07 88 GLY A C 1
ATOM 703 O O . GLY A 1 88 ? 33.406 25.922 40.25 1 15.07 88 GLY A O 1
ATOM 704 N N . PHE A 1 89 ? 33.594 27.016 42.25 1 14.95 89 PHE A N 1
ATOM 705 C CA . PHE A 1 89 ? 33.25 26.734 43.656 1 14.95 89 PHE A CA 1
ATOM 706 C C . PHE A 1 89 ? 31.797 26.312 43.781 1 14.95 89 PHE A C 1
ATOM 708 O O . PHE A 1 89 ? 31.5 25.312 44.438 1 14.95 89 PHE A O 1
ATOM 715 N N . SER A 1 90 ? 30.609 27.078 43.625 1 15.45 90 SER A N 1
ATOM 716 C CA . SER A 1 90 ? 30.094 27.391 44.969 1 15.45 90 SER A CA 1
ATOM 717 C C . SER A 1 90 ? 29.266 26.234 45.5 1 15.45 90 SER A C 1
ATOM 719 O O . SER A 1 90 ? 28.766 25.406 44.75 1 15.45 90 SER A O 1
ATOM 721 N N . SER A 1 91 ? 28.781 26.203 46.875 1 15.16 91 SER A N 1
ATOM 722 C CA . SER A 1 91 ? 28.594 25.578 48.188 1 15.16 91 SER A CA 1
ATOM 723 C C . SER A 1 91 ? 27.266 24.844 48.281 1 15.16 91 SER A C 1
ATOM 725 O O . SER A 1 91 ? 27.109 23.891 49.031 1 15.16 91 SER A O 1
ATOM 727 N N . ASP A 1 92 ? 26.094 25.281 47.812 1 16.25 92 ASP A N 1
ATOM 728 C CA . ASP A 1 92 ? 25.188 25.203 48.938 1 16.25 92 ASP A CA 1
ATOM 729 C C . ASP A 1 92 ? 24.875 23.75 49.281 1 16.25 92 ASP A C 1
ATOM 731 O O . ASP A 1 92 ? 24.859 22.891 48.406 1 16.25 92 ASP A O 1
ATOM 735 N N . ILE A 1 93 ? 24.594 23.328 50.562 1 16.02 93 ILE A N 1
ATOM 736 C CA . ILE A 1 93 ? 24.594 22.594 51.844 1 16.02 93 ILE A CA 1
ATOM 737 C C . ILE A 1 93 ? 23.594 21.438 51.75 1 16.02 93 ILE A C 1
ATOM 739 O O . ILE A 1 93 ? 23.922 20.297 52.031 1 16.02 93 ILE A O 1
ATOM 743 N N . GLN A 1 94 ? 22.25 21.594 52.125 1 16.06 94 GLN A N 1
ATOM 744 C CA . GLN A 1 94 ? 21.938 20.938 53.406 1 16.06 94 GLN A CA 1
ATOM 745 C C . GLN A 1 94 ? 21.594 19.469 53.188 1 16.06 94 GLN A C 1
ATOM 747 O O . GLN A 1 94 ? 21.375 19.031 52.062 1 16.06 94 GLN A O 1
ATOM 752 N N . ASP A 1 95 ? 20.5 18.953 53.906 1 16.7 95 ASP A N 1
ATOM 753 C CA . ASP A 1 95 ? 20.328 17.891 54.875 1 16.7 95 ASP A CA 1
ATOM 754 C C . ASP A 1 95 ? 19.797 16.625 54.25 1 16.7 95 ASP A C 1
ATOM 756 O O . ASP A 1 95 ? 18.641 16.578 53.812 1 16.7 95 ASP A O 1
ATOM 760 N N . PHE A 1 96 ? 20.625 16.062 53.312 1 16.8 96 PHE A N 1
ATOM 761 C CA . PHE A 1 96 ? 20.312 14.781 52.719 1 16.8 96 PHE A CA 1
ATOM 762 C C . PHE A 1 96 ? 20.125 13.703 53.781 1 16.8 96 PHE A C 1
ATOM 764 O O . PHE A 1 96 ? 20.922 12.758 53.844 1 16.8 96 PHE A O 1
ATOM 771 N N . ARG A 1 97 ? 19.953 14.148 54.906 1 16.39 97 ARG A N 1
ATOM 772 C CA . ARG A 1 97 ? 20.297 13.188 55.938 1 16.39 97 ARG A CA 1
ATOM 773 C C . ARG A 1 97 ? 19.766 11.805 55.625 1 16.39 97 ARG A C 1
ATOM 775 O O . ARG A 1 97 ? 20.516 10.82 55.594 1 16.39 97 ARG A O 1
ATOM 782 N N . ASP A 1 98 ? 18.797 11.258 56.438 1 17.36 98 ASP A N 1
ATOM 783 C CA . ASP A 1 98 ? 18.719 9.992 57.156 1 17.36 98 ASP A CA 1
ATOM 784 C C . ASP A 1 98 ? 17.984 8.938 56.344 1 17.36 98 ASP A C 1
ATOM 786 O O . ASP A 1 98 ? 17.719 7.84 56.844 1 17.36 98 ASP A O 1
ATOM 790 N N . ASN A 1 99 ? 17.219 9.305 55.219 1 19.08 99 ASN A N 1
ATOM 791 C CA . ASN A 1 99 ? 16.062 8.422 55.188 1 19.08 99 ASN A CA 1
ATOM 792 C C . ASN A 1 99 ? 16.469 6.98 54.875 1 19.08 99 ASN A C 1
ATOM 794 O O . ASN A 1 99 ? 17.047 6.699 53.844 1 19.08 99 ASN A O 1
ATOM 798 N N . ARG A 1 100 ? 16.562 6.039 55.844 1 19.58 100 ARG A N 1
ATOM 799 C CA . ARG A 1 100 ? 16.922 4.688 56.281 1 19.58 100 ARG A CA 1
ATOM 800 C C . ARG A 1 100 ? 16.516 3.66 55.219 1 19.58 100 ARG A C 1
ATOM 802 O O . ARG A 1 100 ? 15.664 3.939 54.375 1 19.58 100 ARG A O 1
ATOM 809 N N . ASP A 1 101 ? 16.812 2.346 55.438 1 20.55 101 ASP A N 1
ATOM 810 C CA . ASP A 1 101 ? 17.062 1.016 54.906 1 20.55 101 ASP A CA 1
ATOM 811 C C . ASP A 1 101 ? 15.773 0.404 54.344 1 20.55 101 ASP A C 1
ATOM 813 O O . ASP A 1 101 ? 15.734 -0.782 54 1 20.55 101 ASP A O 1
ATOM 817 N N . VAL A 1 102 ? 14.57 1.024 54.406 1 22.88 102 VAL A N 1
ATOM 818 C CA . VAL A 1 102 ? 13.477 0.071 54.562 1 22.88 102 VAL A CA 1
ATOM 819 C C . VAL A 1 102 ? 13.445 -0.871 53.375 1 22.88 102 VAL A C 1
ATOM 821 O O . VAL A 1 102 ? 13.406 -0.421 52.219 1 22.88 102 VAL A O 1
ATOM 824 N N . ILE A 1 103 ? 13.867 -2.129 53.531 1 23.12 103 ILE A N 1
ATOM 825 C CA . ILE A 1 103 ? 13.961 -3.383 52.812 1 23.12 103 ILE A CA 1
ATOM 826 C C . ILE A 1 103 ? 12.672 -3.609 52.031 1 23.12 103 ILE A C 1
ATOM 828 O O . ILE A 1 103 ? 11.625 -3.91 52.594 1 23.12 103 ILE A O 1
ATOM 832 N N . GLN A 1 104 ? 12.195 -2.648 51.25 1 23.88 104 GLN A N 1
ATOM 833 C CA . GLN A 1 104 ? 10.859 -2.824 50.688 1 23.88 104 GLN A CA 1
ATOM 834 C C . GLN A 1 104 ? 10.695 -4.207 50.062 1 23.88 104 GLN A C 1
ATOM 836 O O . GLN A 1 104 ? 11.477 -4.594 49.219 1 23.88 104 GLN A O 1
ATOM 841 N N . LYS A 1 105 ? 10.172 -5.09 50.844 1 31.48 105 LYS A N 1
ATOM 842 C CA . LYS A 1 105 ? 9.781 -6.488 50.656 1 31.48 105 LYS A CA 1
ATOM 843 C C . LYS A 1 105 ? 9.211 -6.719 49.281 1 31.48 105 LYS A C 1
ATOM 845 O O . LYS A 1 105 ? 8.555 -5.84 48.719 1 31.48 105 LYS A O 1
ATOM 850 N N . PRO A 1 106 ? 9.625 -7.82 48.594 1 31.41 106 PRO A N 1
ATOM 851 C CA . PRO A 1 106 ? 9.281 -8.266 47.25 1 31.41 106 PRO A CA 1
ATOM 852 C C . PRO A 1 106 ? 7.777 -8.25 47 1 31.41 106 PRO A C 1
ATOM 854 O O . PRO A 1 106 ? 7.004 -8.773 47.781 1 31.41 106 PRO A O 1
ATOM 857 N N . GLU A 1 107 ? 7.219 -7.152 46.5 1 34.91 107 GLU A N 1
ATOM 858 C CA . GLU A 1 107 ? 5.77 -7.055 46.344 1 34.91 107 GLU A CA 1
ATOM 859 C C . GLU A 1 107 ? 5.164 -8.391 45.938 1 34.91 107 GLU A C 1
ATOM 861 O O . GLU A 1 107 ? 5.695 -9.062 45.062 1 34.91 107 GLU A O 1
ATOM 866 N N . SER A 1 108 ? 4.523 -8.992 46.875 1 35.66 108 SER A N 1
ATOM 867 C CA . SER A 1 108 ? 3.949 -10.328 46.812 1 35.66 108 SER A CA 1
ATOM 868 C C . SER A 1 108 ? 3.244 -10.555 45.469 1 35.66 108 SER A C 1
ATOM 870 O O . SER A 1 108 ? 2.9 -9.602 44.781 1 35.66 108 SER A O 1
ATOM 872 N N . LEU A 1 109 ? 3.289 -11.773 45.094 1 39.34 109 LEU A N 1
ATOM 873 C CA . LEU A 1 109 ? 2.568 -12.32 43.938 1 39.34 109 LEU A CA 1
ATOM 874 C C . LEU A 1 109 ? 1.16 -11.742 43.844 1 39.34 109 LEU A C 1
ATOM 876 O O . LEU A 1 109 ? 0.659 -11.477 42.75 1 39.34 109 LEU A O 1
ATOM 880 N N . GLU A 1 110 ? 0.625 -11.359 45.031 1 44.22 110 GLU A N 1
ATOM 881 C CA . GLU A 1 110 ? -0.723 -10.812 45.125 1 44.22 110 GLU A CA 1
ATOM 882 C C . GLU A 1 110 ? -0.78 -9.375 44.625 1 44.22 110 GLU A C 1
ATOM 884 O O . GLU A 1 110 ? -1.744 -8.984 43.969 1 44.22 110 GLU A O 1
ATOM 889 N N . THR A 1 111 ? 0.246 -8.703 44.844 1 49.84 111 THR A N 1
ATOM 890 C CA . THR A 1 111 ? 0.212 -7.297 44.469 1 49.84 111 THR A CA 1
ATOM 891 C C . THR A 1 111 ? 0.328 -7.145 42.969 1 49.84 111 THR A C 1
ATOM 893 O O . THR A 1 111 ? -0.338 -6.297 42.344 1 49.84 111 THR A O 1
ATOM 896 N N . VAL A 1 112 ? 1.102 -7.969 42.438 1 46.38 112 VAL A N 1
ATOM 897 C CA . VAL A 1 112 ? 1.229 -7.914 40.969 1 46.38 112 VAL A CA 1
ATOM 898 C C . VAL A 1 112 ? -0.097 -8.305 40.344 1 46.38 112 VAL A C 1
ATOM 900 O O . VAL A 1 112 ? -0.516 -7.691 39.344 1 46.38 112 VAL A O 1
ATOM 903 N N . GLU A 1 113 ? -0.73 -9.227 40.938 1 52.44 113 GLU A N 1
ATOM 904 C CA . GLU A 1 113 ? -2.074 -9.602 40.531 1 52.44 113 GLU A CA 1
ATOM 905 C C . GLU A 1 113 ? -3.053 -8.445 40.688 1 52.44 113 GLU A C 1
ATOM 907 O O . GLU A 1 113 ? -3.918 -8.227 39.844 1 52.44 113 GLU A O 1
ATOM 912 N N . LEU A 1 114 ? -2.902 -7.684 41.656 1 56 114 LEU A N 1
ATOM 913 C CA . LEU A 1 114 ? -3.779 -6.539 41.875 1 56 114 LEU A CA 1
ATOM 914 C C . LEU A 1 114 ? -3.525 -5.445 40.844 1 56 114 LEU A C 1
ATOM 916 O O . LEU A 1 114 ? -4.465 -4.809 40.344 1 56 114 LEU A O 1
ATOM 920 N N . ILE A 1 115 ? -2.41 -5.285 40.438 1 52.62 115 ILE A N 1
ATOM 921 C CA . ILE A 1 115 ? -2.1 -4.273 39.438 1 52.62 115 ILE A CA 1
ATOM 922 C C . ILE A 1 115 ? -2.609 -4.73 38.062 1 52.62 115 ILE A C 1
ATOM 924 O O . ILE A 1 115 ? -3.15 -3.928 37.312 1 52.62 115 ILE A O 1
ATOM 928 N N . LYS A 1 116 ? -2.52 -5.93 37.938 1 55.84 116 LYS A N 1
ATOM 929 C CA . LYS A 1 116 ? -3.123 -6.5 36.719 1 55.84 116 LYS A CA 1
ATOM 930 C C . LYS A 1 116 ? -4.645 -6.363 36.75 1 55.84 116 LYS A C 1
ATOM 932 O O . LYS A 1 116 ? -5.262 -6.031 35.75 1 55.84 116 LYS A O 1
ATOM 937 N N . GLU A 1 117 ? -5.113 -6.637 37.875 1 55.47 117 GLU A N 1
ATOM 938 C CA . GLU A 1 117 ? -6.555 -6.457 38.031 1 55.47 117 GLU A CA 1
ATOM 939 C C . GLU A 1 117 ? -6.949 -4.992 37.875 1 55.47 117 GLU A C 1
ATOM 941 O O . GLU A 1 117 ? -7.973 -4.684 37.25 1 55.47 117 GLU A O 1
ATOM 946 N N . GLU A 1 118 ? -6.219 -4.184 38.406 1 55.38 118 GLU A N 1
ATOM 947 C CA . GLU A 1 118 ? -6.535 -2.766 38.25 1 55.38 118 GLU A CA 1
ATOM 948 C C . GLU A 1 118 ? -6.359 -2.32 36.781 1 55.38 118 GLU A C 1
ATOM 950 O O . GLU A 1 118 ? -7.184 -1.569 36.25 1 55.38 118 GLU A O 1
ATOM 955 N N . ARG A 1 119 ? -5.371 -2.689 36.25 1 50.03 119 ARG A N 1
ATOM 956 C CA . ARG A 1 119 ? -5.195 -2.416 34.812 1 50.03 119 ARG A CA 1
ATOM 957 C C . ARG A 1 119 ? -6.355 -2.98 34 1 50.03 119 ARG A C 1
ATOM 959 O O . ARG A 1 119 ? -6.91 -2.295 33.156 1 50.03 119 ARG A O 1
ATOM 966 N N . ASP A 1 120 ? -6.68 -4.137 34.312 1 54.09 120 ASP A N 1
ATOM 967 C CA . ASP A 1 120 ? -7.824 -4.746 33.625 1 54.09 120 ASP A CA 1
ATOM 968 C C . ASP A 1 120 ? -9.125 -4.035 34 1 54.09 120 ASP A C 1
ATOM 970 O O . ASP A 1 120 ? -10.008 -3.857 33.156 1 54.09 120 ASP A O 1
ATOM 974 N N . ARG A 1 121 ? -9.164 -3.588 35.25 1 54.03 121 ARG A N 1
ATOM 975 C CA . ARG A 1 121 ? -10.305 -2.77 35.625 1 54.03 121 ARG A CA 1
ATOM 976 C C . ARG A 1 121 ? -10.289 -1.42 34.938 1 54.03 121 ARG A C 1
ATOM 978 O O . ARG A 1 121 ? -11.32 -0.956 34.438 1 54.03 121 ARG A O 1
ATOM 985 N N . LEU A 1 122 ? -9.211 -0.83 34.781 1 51.59 122 LEU A N 1
ATOM 986 C CA . LEU A 1 122 ? -9.141 0.462 34.094 1 51.59 122 LEU A CA 1
ATOM 987 C C . LEU A 1 122 ? -9.391 0.309 32.594 1 51.59 122 LEU A C 1
ATOM 989 O O . LEU A 1 122 ? -10.055 1.152 31.984 1 51.59 122 LEU A O 1
ATOM 993 N N . ARG A 1 123 ? -8.977 -0.743 32.188 1 49.38 123 ARG A N 1
ATOM 994 C CA . ARG A 1 123 ? -9.289 -1.059 30.781 1 49.38 123 ARG A CA 1
ATOM 995 C C . ARG A 1 123 ? -10.781 -1.303 30.609 1 49.38 123 ARG A C 1
ATOM 997 O O . ARG A 1 123 ? -11.375 -0.84 29.625 1 49.38 123 ARG A O 1
ATOM 1004 N N . MET A 1 124 ? -11.305 -2.012 31.484 1 51.88 124 MET A N 1
ATOM 1005 C CA . MET A 1 124 ? -12.758 -2.178 31.484 1 51.88 124 MET A CA 1
ATOM 1006 C C . MET A 1 124 ? -13.453 -0.847 31.734 1 51.88 124 MET A C 1
ATOM 1008 O O . MET A 1 124 ? -14.461 -0.536 31.094 1 51.88 124 MET A O 1
ATOM 1012 N N . GLU A 1 125 ? -12.852 -0.121 32.625 1 52.59 125 GLU A N 1
ATOM 1013 C CA . GLU A 1 125 ? -13.461 1.177 32.906 1 52.59 125 GLU A CA 1
ATOM 1014 C C . GLU A 1 125 ? -13.289 2.127 31.703 1 52.59 125 GLU A C 1
ATOM 1016 O O . GLU A 1 125 ? -14.211 2.859 31.359 1 52.59 125 GLU A O 1
ATOM 1021 N N . LEU A 1 126 ? -12.273 2.049 31.125 1 45.41 126 LEU A N 1
ATOM 1022 C CA . LEU A 1 126 ? -12.109 2.883 29.938 1 45.41 126 LEU A CA 1
ATOM 1023 C C . LEU A 1 126 ? -13.008 2.4 28.797 1 45.41 126 LEU A C 1
ATOM 1025 O O . LEU A 1 126 ? -13.578 3.211 28.062 1 45.41 126 LEU A O 1
ATOM 1029 N N . GLU A 1 127 ? -13.188 1.222 28.703 1 48.25 127 GLU A N 1
ATOM 1030 C CA . GLU A 1 127 ? -14.18 0.673 27.781 1 48.25 127 GLU A CA 1
ATOM 1031 C C . GLU A 1 127 ? -15.586 1.116 28.172 1 48.25 127 GLU A C 1
ATOM 1033 O O . GLU A 1 127 ? -16.375 1.499 27.312 1 48.25 127 GLU A O 1
ATOM 1038 N N . VAL A 1 128 ? -15.773 1.067 29.438 1 49.59 128 VAL A N 1
ATOM 1039 C CA . VAL A 1 128 ? -17.078 1.527 29.922 1 49.59 128 VAL A CA 1
ATOM 1040 C C . VAL A 1 128 ? -17.172 3.043 29.75 1 49.59 128 VAL A C 1
ATOM 1042 O O . VAL A 1 128 ? -18.203 3.557 29.297 1 49.59 128 VAL A O 1
ATOM 1045 N N . PHE A 1 129 ? -16.141 3.633 30.047 1 42.88 129 PHE A N 1
ATOM 1046 C CA . PHE A 1 129 ? -16.234 5.082 29.922 1 42.88 129 PHE A CA 1
ATOM 1047 C C . PHE A 1 129 ? -16.281 5.504 28.469 1 42.88 129 PHE A C 1
ATOM 1049 O O . PHE A 1 129 ? -17.016 6.422 28.094 1 42.88 129 PHE A O 1
ATOM 1056 N N . SER A 1 130 ? -15.602 4.895 27.703 1 44.31 130 SER A N 1
ATOM 1057 C CA . SER A 1 130 ? -15.672 5.195 26.281 1 44.31 130 SER A CA 1
ATOM 1058 C C . SER A 1 130 ? -17.047 4.84 25.703 1 44.31 130 SER A C 1
ATOM 1060 O O . SER A 1 130 ? -17.609 5.605 24.938 1 44.31 130 SER A O 1
ATOM 1062 N N . GLU A 1 131 ? -17.625 3.859 26.141 1 47.94 131 GLU A N 1
ATOM 1063 C CA . GLU A 1 131 ? -19.016 3.559 25.844 1 47.94 131 GLU A CA 1
ATOM 1064 C C . GLU A 1 131 ? -19.953 4.633 26.406 1 47.94 131 GLU A C 1
ATOM 1066 O O . GLU A 1 131 ? -20.891 5.062 25.734 1 47.94 131 GLU A O 1
ATOM 1071 N N . GLU A 1 132 ? -19.594 4.988 27.547 1 49.47 132 GLU A N 1
ATOM 1072 C CA . GLU A 1 132 ? -20.438 6.023 28.141 1 49.47 132 GLU A CA 1
ATOM 1073 C C . GLU A 1 132 ? -20.203 7.375 27.484 1 49.47 132 GLU A C 1
ATOM 1075 O O . GLU A 1 132 ? -21.141 8.156 27.312 1 49.47 132 GLU A O 1
ATOM 1080 N N . PHE A 1 133 ? -19.125 7.605 27 1 45.03 133 PHE A N 1
ATOM 1081 C CA . PHE A 1 133 ? -18.859 8.828 26.266 1 45.03 133 PHE A CA 1
ATOM 1082 C C . PHE A 1 133 ? -19.578 8.82 24.922 1 45.03 133 PHE A C 1
ATOM 1084 O O . PHE A 1 133 ? -20.219 9.805 24.547 1 45.03 133 PHE A O 1
ATOM 1091 N N . HIS A 1 134 ? -19.562 7.84 24.297 1 46.34 134 HIS A N 1
ATOM 1092 C CA . HIS A 1 134 ? -20.312 7.738 23.047 1 46.34 134 HIS A CA 1
ATOM 1093 C C . HIS A 1 134 ? -21.812 7.703 23.297 1 46.34 134 HIS A C 1
ATOM 1095 O O . HIS A 1 134 ? -22.578 8.328 22.578 1 46.34 134 HIS A O 1
ATOM 1101 N N . SER A 1 135 ? -22.141 7.102 24.344 1 54.03 135 SER A N 1
ATOM 1102 C CA . SER A 1 135 ? -23.531 7.176 24.781 1 54.03 135 SER A CA 1
ATOM 1103 C C . SER A 1 135 ? -23.922 8.609 25.141 1 54.03 135 SER A C 1
ATOM 1105 O O . SER A 1 135 ? -25 9.07 24.781 1 54.03 135 SER A O 1
ATOM 1107 N N . ASN A 1 136 ? -23.016 9.281 25.734 1 50.81 136 ASN A N 1
ATOM 1108 C CA . ASN A 1 136 ? -23.328 10.664 26.094 1 50.81 136 ASN A CA 1
ATOM 1109 C C . ASN A 1 136 ? -23.344 11.57 24.875 1 50.81 136 ASN A C 1
ATOM 1111 O O . ASN A 1 136 ? -24.203 12.453 24.766 1 50.81 136 ASN A O 1
ATOM 1115 N N . ARG A 1 137 ? -22.641 11.336 24.016 1 49.5 137 ARG A N 1
ATOM 1116 C CA . ARG A 1 137 ? -22.688 12.133 22.797 1 49.5 137 ARG A CA 1
ATOM 1117 C C . ARG A 1 137 ? -23.922 11.805 21.969 1 49.5 137 ARG A C 1
ATOM 1119 O O . ARG A 1 137 ? -24.547 12.703 21.406 1 49.5 137 ARG A O 1
ATOM 1126 N N . GLU A 1 138 ? -24.328 10.594 22 1 49.25 138 GLU A N 1
ATOM 1127 C CA . GLU A 1 138 ? -25.609 10.219 21.406 1 49.25 138 GLU A CA 1
ATOM 1128 C C . GLU A 1 138 ? -26.766 10.891 22.156 1 49.25 138 GLU A C 1
ATOM 1130 O O . GLU A 1 138 ? -27.703 11.383 21.531 1 49.25 138 GLU A O 1
ATOM 1135 N N . LYS A 1 139 ? -26.625 10.969 23.344 1 55.59 139 LYS A N 1
ATOM 1136 C CA . LYS A 1 139 ? -27.656 11.633 24.141 1 55.59 139 LYS A CA 1
ATOM 1137 C C . LYS A 1 139 ? -27.703 13.133 23.844 1 55.59 139 LYS A C 1
ATOM 1139 O O . LYS A 1 139 ? -28.781 13.727 23.781 1 55.59 139 LYS A O 1
ATOM 1144 N N . ILE A 1 140 ? -26.516 13.578 23.516 1 49.38 140 ILE A N 1
ATOM 1145 C CA . ILE A 1 140 ? -26.5 14.992 23.172 1 49.38 140 ILE A CA 1
ATOM 1146 C C . ILE A 1 140 ? -27.125 15.211 21.797 1 49.38 140 ILE A C 1
ATOM 1148 O O . ILE A 1 140 ? -27.922 16.125 21.609 1 49.38 140 ILE A O 1
ATOM 1152 N N . ILE A 1 141 ? -26.906 14.406 20.969 1 50.41 141 ILE A N 1
ATOM 1153 C CA . ILE A 1 141 ? -27.484 14.523 19.625 1 50.41 141 ILE A CA 1
ATOM 1154 C C . ILE A 1 141 ? -28.969 14.211 19.688 1 50.41 141 ILE A C 1
ATOM 1156 O O . ILE A 1 141 ? -29.781 14.945 19.109 1 50.41 141 ILE A O 1
ATOM 1160 N N . VAL A 1 142 ? -29.266 13.273 20.484 1 52.5 142 VAL A N 1
ATOM 1161 C CA . VAL A 1 142 ? -30.688 12.977 20.688 1 52.5 142 VAL A CA 1
ATOM 1162 C C . VAL A 1 142 ? -31.359 14.156 21.391 1 52.5 142 VAL A C 1
ATOM 1164 O O . VAL A 1 142 ? -32.438 14.57 21 1 52.5 142 VAL A O 1
ATOM 1167 N N . ALA A 1 143 ? -30.641 14.727 22.25 1 48.81 143 ALA A N 1
ATOM 1168 C CA . ALA A 1 143 ? -31.219 15.859 22.969 1 48.81 143 ALA A CA 1
ATOM 1169 C C . ALA A 1 143 ? -31.312 17.094 22.078 1 48.81 143 ALA A C 1
ATOM 1171 O O . ALA A 1 143 ? -32.312 17.812 22.109 1 48.81 143 ALA A O 1
ATOM 1172 N N . SER A 1 144 ? -30.469 17.234 21.266 1 51.09 144 SER A N 1
ATOM 1173 C CA . SER A 1 144 ? -30.516 18.391 20.359 1 51.09 144 SER A CA 1
ATOM 1174 C C . SER A 1 144 ? -31.578 18.203 19.281 1 51.09 144 SER A C 1
ATOM 1176 O O . SER A 1 144 ? -32.312 19.141 18.984 1 51.09 144 SER A O 1
ATOM 1178 N N . ASN A 1 145 ? -31.672 17.094 18.844 1 49.16 145 ASN A N 1
ATOM 1179 C CA . ASN A 1 145 ? -32.719 16.797 17.875 1 49.16 145 ASN A CA 1
ATOM 1180 C C . ASN A 1 145 ? -34.094 16.844 18.516 1 49.16 145 ASN A C 1
ATOM 1182 O O . ASN A 1 145 ? -35.062 17.375 17.922 1 49.16 145 ASN A O 1
ATOM 1186 N N . ARG A 1 146 ? -34.156 16.406 19.688 1 52.38 146 ARG A N 1
ATOM 1187 C CA . ARG A 1 146 ? -35.375 16.5 20.438 1 52.38 146 ARG A CA 1
ATOM 1188 C C . ARG A 1 146 ? -35.75 17.953 20.719 1 52.38 146 ARG A C 1
ATOM 1190 O O . ARG A 1 146 ? -36.906 18.344 20.656 1 52.38 146 ARG A O 1
ATOM 1197 N N . LEU A 1 147 ? -34.719 18.688 20.891 1 49.62 147 LEU A N 1
ATOM 1198 C CA . LEU A 1 147 ? -34.969 20.109 21.109 1 49.62 147 LEU A CA 1
ATOM 1199 C C . LEU A 1 147 ? -35.5 20.766 19.828 1 49.62 147 LEU A C 1
ATOM 1201 O O . LEU A 1 147 ? -36.438 21.562 19.891 1 49.62 147 LEU A O 1
ATOM 1205 N N . GLU A 1 148 ? -35.031 20.469 18.75 1 52.62 148 GLU A N 1
ATOM 1206 C CA . GLU A 1 148 ? -35.5 21.047 17.5 1 52.62 148 GLU A CA 1
ATOM 1207 C C . GLU A 1 148 ? -36.875 20.516 17.125 1 52.62 148 GLU A C 1
ATOM 1209 O O . GLU A 1 148 ? -37.75 21.281 16.688 1 52.62 148 GLU A O 1
ATOM 1214 N N . GLU A 1 149 ? -37.062 19.328 17.484 1 50.91 149 GLU A N 1
ATOM 1215 C CA . GLU A 1 149 ? -38.375 18.719 17.266 1 50.91 149 GLU A CA 1
ATOM 1216 C C . GLU A 1 149 ? -39.438 19.359 18.172 1 50.91 149 GLU A C 1
ATOM 1218 O O . GLU A 1 149 ? -40.531 19.688 17.719 1 50.91 149 GLU A O 1
ATOM 1223 N N . VAL A 1 150 ? -39 19.609 19.406 1 51.03 150 VAL A N 1
ATOM 1224 C CA . VAL A 1 150 ? -39.938 20.203 20.359 1 51.03 150 VAL A CA 1
ATOM 1225 C C . VAL A 1 150 ? -40.219 21.656 19.984 1 51.03 150 VAL A C 1
ATOM 1227 O O . VAL A 1 150 ? -41.344 22.125 20.062 1 51.03 150 VAL A O 1
ATOM 1230 N N . GLU A 1 151 ? -39.25 22.188 19.391 1 52.12 151 GLU A N 1
ATOM 1231 C CA . GLU A 1 151 ? -39.5 23.578 18.969 1 52.12 151 GLU A CA 1
ATOM 1232 C C . GLU A 1 151 ? -40.375 23.641 17.734 1 52.12 151 GLU A C 1
ATOM 1234 O O . GLU A 1 151 ? -41.281 24.484 17.656 1 52.12 151 GLU A O 1
ATOM 1239 N N . ASN A 1 152 ? -40.219 22.797 16.844 1 47.19 152 ASN A N 1
ATOM 1240 C CA . ASN A 1 152 ? -41.062 22.781 15.648 1 47.19 152 ASN A CA 1
ATOM 1241 C C . ASN A 1 152 ? -42.469 22.297 15.945 1 47.19 152 ASN A C 1
ATOM 1243 O O . ASN A 1 152 ? -43.438 22.859 15.422 1 47.19 152 ASN A O 1
ATOM 1247 N N . GLN A 1 153 ? -42.531 21.5 16.906 1 45.94 153 GLN A N 1
ATOM 1248 C CA . GLN A 1 153 ? -43.844 21.094 17.391 1 45.94 153 GLN A CA 1
ATOM 1249 C C . GLN A 1 153 ? -44.562 22.281 18.031 1 45.94 153 GLN A C 1
ATOM 1251 O O . GLN A 1 153 ? -45.781 22.453 17.828 1 45.94 153 GLN A O 1
ATOM 1256 N N . ARG A 1 154 ? -43.781 23.062 18.625 1 43.91 154 ARG A N 1
ATOM 1257 C CA . ARG A 1 154 ? -44.344 24.266 19.219 1 43.91 154 ARG A CA 1
ATOM 1258 C C . ARG A 1 154 ? -44.938 25.156 18.141 1 43.91 154 ARG A C 1
ATOM 1260 O O . ARG A 1 154 ? -46.062 25.656 18.281 1 43.91 154 ARG A O 1
ATOM 1267 N N . ILE A 1 155 ? -44.344 25.172 16.984 1 44.09 155 ILE A N 1
ATOM 1268 C CA . ILE A 1 155 ? -44.812 26.078 15.938 1 44.09 155 ILE A CA 1
ATOM 1269 C C . ILE A 1 155 ? -46.031 25.484 15.25 1 44.09 155 ILE A C 1
ATOM 1271 O O . ILE A 1 155 ? -47.031 26.188 14.992 1 44.09 155 ILE A O 1
ATOM 1275 N N . ILE A 1 156 ? -46.031 24.219 15.07 1 42.25 156 ILE A N 1
ATOM 1276 C CA . ILE A 1 156 ? -47.156 23.578 14.383 1 42.25 156 ILE A CA 1
ATOM 1277 C C . ILE A 1 156 ? -48.406 23.562 15.289 1 42.25 156 ILE A C 1
ATOM 1279 O O . ILE A 1 156 ? -49.5 23.859 14.836 1 42.25 156 ILE A O 1
ATOM 1283 N N . ILE A 1 157 ? -48.094 23.469 16.594 1 39.22 157 ILE A N 1
ATOM 1284 C CA . ILE A 1 157 ? -49.219 23.531 17.531 1 39.22 157 ILE A CA 1
ATOM 1285 C C . ILE A 1 157 ? -49.906 24.891 17.422 1 39.22 157 ILE A C 1
ATOM 1287 O O . ILE A 1 157 ? -51.125 24.969 17.391 1 39.22 157 ILE A O 1
ATOM 1291 N N . ILE A 1 158 ? -49.062 25.828 17.125 1 39.31 158 ILE A N 1
ATOM 1292 C CA . ILE A 1 158 ? -49.656 27.156 17.047 1 39.31 158 ILE A CA 1
ATOM 1293 C C . ILE A 1 158 ? -50.531 27.266 15.789 1 39.31 158 ILE A C 1
ATOM 1295 O O . ILE A 1 158 ? -51.625 27.781 15.836 1 39.31 158 ILE A O 1
ATOM 1299 N N . ARG A 1 159 ? -50.094 26.672 14.695 1 35.94 159 ARG A N 1
ATOM 1300 C CA . ARG A 1 159 ? -50.844 26.844 13.453 1 35.94 159 ARG A CA 1
ATOM 1301 C C . ARG A 1 159 ? -52.094 25.969 13.43 1 35.94 159 ARG A C 1
ATOM 1303 O O . ARG A 1 159 ? -53.156 26.391 12.945 1 35.94 159 ARG A O 1
ATOM 1310 N N . ARG A 1 160 ? -52.031 24.812 13.93 1 33.56 160 ARG A N 1
ATOM 1311 C CA . ARG A 1 160 ? -53.156 23.906 13.93 1 33.56 160 ARG A CA 1
ATOM 1312 C C . ARG A 1 160 ? -54.312 24.453 14.797 1 33.56 160 ARG A C 1
ATOM 1314 O O . ARG A 1 160 ? -55.469 24.188 14.531 1 33.56 160 ARG A O 1
ATOM 1321 N N . ILE A 1 161 ? -53.938 25.219 15.758 1 32.25 161 ILE A N 1
ATOM 1322 C CA . ILE A 1 161 ? -55.062 25.828 16.484 1 32.25 161 ILE A CA 1
ATOM 1323 C C . ILE A 1 161 ? -55.938 26.609 15.516 1 32.25 161 ILE A C 1
ATOM 1325 O O . ILE A 1 161 ? -57.156 26.562 15.609 1 32.25 161 ILE A O 1
ATOM 1329 N N . SER A 1 162 ? -55.344 27.156 14.438 1 31.92 162 SER A N 1
ATOM 1330 C CA . SER A 1 162 ? -56.188 28.047 13.633 1 31.92 162 SER A CA 1
ATOM 1331 C C . SER A 1 162 ? -57.062 27.234 12.68 1 31.92 162 SER A C 1
ATOM 1333 O O . SER A 1 162 ? -58.156 27.672 12.336 1 31.92 162 SER A O 1
ATOM 1335 N N . ILE A 1 163 ? -56.562 26.062 12.031 1 31.38 163 ILE A N 1
ATOM 1336 C CA . ILE A 1 163 ? -57.312 25.484 10.93 1 31.38 163 ILE A CA 1
ATOM 1337 C C . ILE A 1 163 ? -58.438 24.609 11.477 1 31.38 163 ILE A C 1
ATOM 1339 O O . ILE A 1 163 ? -59.344 24.234 10.75 1 31.38 163 ILE A O 1
ATOM 1343 N N . ASN A 1 164 ? -58.531 24.125 12.656 1 30.91 164 ASN A N 1
ATOM 1344 C CA . ASN A 1 164 ? -59.531 23.156 13.109 1 30.91 164 ASN A CA 1
ATOM 1345 C C . ASN A 1 164 ? -60.938 23.672 12.867 1 30.91 164 ASN A C 1
ATOM 1347 O O . ASN A 1 164 ? -61.938 23.016 13.25 1 30.91 164 ASN A O 1
ATOM 1351 N N . LYS A 1 165 ? -61.219 24.859 12.656 1 30.17 165 LYS A N 1
ATOM 1352 C CA . LYS A 1 165 ? -62.656 25.141 12.719 1 30.17 165 LYS A CA 1
ATOM 1353 C C . LYS A 1 165 ? -63.406 24.469 11.57 1 30.17 165 LYS A C 1
ATOM 1355 O O . LYS A 1 165 ? -64.5 23.969 11.75 1 30.17 165 LYS A O 1
ATOM 1360 N N . ASP A 1 166 ? -63.062 24.578 10.125 1 29.05 166 ASP A N 1
ATOM 1361 C CA . ASP A 1 166 ? -64.188 24.531 9.164 1 29.05 166 ASP A CA 1
ATOM 1362 C C . ASP A 1 166 ? -64.438 23.094 8.695 1 29.05 166 ASP A C 1
ATOM 1364 O O . ASP A 1 166 ? -65.562 22.734 8.367 1 29.05 166 ASP A O 1
ATOM 1368 N N . ASP A 1 167 ? -63.469 22.188 7.895 1 26.81 167 ASP A N 1
ATOM 1369 C CA . ASP A 1 167 ? -64 21.375 6.797 1 26.81 167 ASP A CA 1
ATOM 1370 C C . ASP A 1 167 ? -64.438 20 7.297 1 26.81 167 ASP A C 1
ATOM 1372 O O . ASP A 1 167 ? -63.625 19.188 7.742 1 26.81 167 ASP A O 1
ATOM 1376 N N . PRO A 1 168 ? -65.688 19.641 7.758 1 28.45 168 PRO A N 1
ATOM 1377 C CA . PRO A 1 168 ? -66.375 18.391 8.141 1 28.45 168 PRO A CA 1
ATOM 1378 C C . PRO A 1 168 ? -66.188 17.281 7.109 1 28.45 168 PRO A C 1
ATOM 1380 O O . PRO A 1 168 ? -66.25 16.094 7.457 1 28.45 168 PRO A O 1
ATOM 1383 N N . GLU A 1 169 ? -66.5 17.453 5.711 1 30.16 169 GLU A N 1
ATOM 1384 C CA . GLU A 1 169 ? -66.938 16.5 4.695 1 30.16 169 GLU A CA 1
ATOM 1385 C C . GLU A 1 169 ? -65.812 15.516 4.371 1 30.16 169 GLU A C 1
ATOM 1387 O O . GLU A 1 169 ? -66 14.562 3.609 1 30.16 169 GLU A O 1
ATOM 1392 N N . SER A 1 170 ? -64.625 15.805 4.418 1 29.72 170 SER A N 1
ATOM 1393 C CA . SER A 1 170 ? -63.594 15.07 3.709 1 29.72 170 SER A CA 1
ATOM 1394 C C . SER A 1 170 ? -63.438 13.664 4.281 1 29.72 170 SER A C 1
ATOM 1396 O O . SER A 1 170 ? -62.5 12.953 3.91 1 29.72 170 SER A O 1
ATOM 1398 N N . LEU A 1 171 ? -64.125 13.219 5.285 1 29.06 171 LEU A N 1
ATOM 1399 C CA . LEU A 1 171 ? -63.719 11.938 5.867 1 29.06 171 LEU A CA 1
ATOM 1400 C C . LEU A 1 171 ? -64.125 10.781 4.953 1 29.06 171 LEU A C 1
ATOM 1402 O O . LEU A 1 171 ? -63.406 9.789 4.844 1 29.06 171 LEU A O 1
ATOM 1406 N N . SER A 1 172 ? -65.5 10.484 4.602 1 31.59 172 SER A N 1
ATOM 1407 C CA . SER A 1 172 ? -66.125 9.156 4.504 1 31.59 172 SER A CA 1
ATOM 1408 C C . SER A 1 172 ? -65.688 8.453 3.213 1 31.59 172 SER A C 1
ATOM 1410 O O . SER A 1 172 ? -66.125 7.34 2.936 1 31.59 172 SER A O 1
ATOM 1412 N N . ASN A 1 173 ? -65.625 9.008 2.039 1 34.06 173 ASN A N 1
ATOM 1413 C CA . ASN A 1 173 ? -65.625 8.125 0.873 1 34.06 173 ASN A CA 1
ATOM 1414 C C . ASN A 1 173 ? -64.438 7.215 0.87 1 34.06 173 ASN A C 1
ATOM 1416 O O . ASN A 1 173 ? -63.344 7.621 0.443 1 34.06 173 ASN A O 1
ATOM 1420 N N . HIS A 1 174 ? -64.312 6.219 1.688 1 40.47 174 HIS A N 1
ATOM 1421 C CA . HIS A 1 174 ? -63.281 5.203 1.749 1 40.47 174 HIS A CA 1
ATOM 1422 C C . HIS A 1 174 ? -63.125 4.496 0.407 1 40.47 174 HIS A C 1
ATOM 1424 O O . HIS A 1 174 ? -64.062 3.873 -0.088 1 40.47 174 HIS A O 1
ATOM 1430 N N . ARG A 1 175 ? -62.438 4.918 -0.54 1 55.12 175 ARG A N 1
ATOM 1431 C CA . ARG A 1 175 ? -62.094 4.23 -1.778 1 55.12 175 ARG A CA 1
ATOM 1432 C C . ARG A 1 175 ? -61.781 2.754 -1.521 1 55.12 175 ARG A C 1
ATOM 1434 O O . ARG A 1 175 ? -61.094 2.414 -0.564 1 55.12 175 ARG A O 1
ATOM 1441 N N . LEU A 1 176 ? -62.562 1.807 -2.008 1 65 176 LEU A N 1
ATOM 1442 C CA . LEU A 1 176 ? -62.375 0.363 -1.923 1 65 176 LEU A CA 1
ATOM 1443 C C . LEU A 1 176 ? -61.219 -0.082 -2.783 1 65 176 LEU A C 1
ATOM 1445 O O . LEU A 1 176 ? -61 0.442 -3.881 1 65 176 LEU A O 1
ATOM 1449 N N . PHE A 1 177 ? -60.25 -0.82 -2.131 1 75.56 177 PHE A N 1
ATOM 1450 C CA . PHE A 1 177 ? -59.094 -1.406 -2.836 1 75.56 177 PHE A CA 1
ATOM 1451 C C . PHE A 1 177 ? -59.25 -2.922 -2.92 1 75.56 177 PHE A C 1
ATOM 1453 O O . PHE A 1 177 ? -58.594 -3.652 -2.168 1 75.56 177 PHE A O 1
ATOM 1460 N N . PRO A 1 178 ? -59.969 -3.484 -3.83 1 72.06 178 PRO A N 1
ATOM 1461 C CA . PRO A 1 178 ? -60.312 -4.91 -3.834 1 72.06 178 PRO A CA 1
ATOM 1462 C C . PRO A 1 178 ? -59.156 -5.781 -4.32 1 72.06 178 PRO A C 1
ATOM 1464 O O . PRO A 1 178 ? -59.125 -6.988 -4.07 1 72.06 178 PRO A O 1
ATOM 1467 N N . ILE A 1 179 ? -58.094 -5.223 -4.961 1 80.56 179 ILE A N 1
ATOM 1468 C CA . ILE A 1 179 ? -57 -6.012 -5.547 1 80.56 179 ILE A CA 1
ATOM 1469 C C . ILE A 1 179 ? -55.75 -5.855 -4.707 1 80.56 179 ILE A C 1
ATOM 1471 O O . ILE A 1 179 ? -55.406 -4.75 -4.266 1 80.56 179 ILE A O 1
ATOM 1475 N N . GLN A 1 180 ? -55.156 -7.023 -4.512 1 87.12 180 GLN A N 1
ATOM 1476 C CA . GLN A 1 180 ? -53.906 -7.02 -3.795 1 87.12 180 GLN A CA 1
ATOM 1477 C C . GLN A 1 180 ? -52.844 -6.219 -4.555 1 87.12 180 GLN A C 1
ATOM 1479 O O . GLN A 1 180 ? -52.812 -6.25 -5.785 1 87.12 180 GLN A O 1
ATOM 1484 N N . TYR A 1 181 ? -52.062 -5.508 -3.824 1 91.62 181 TYR A N 1
ATOM 1485 C CA . TYR A 1 181 ? -51.031 -4.629 -4.406 1 91.62 181 TYR A CA 1
ATOM 1486 C C . TYR A 1 181 ? -50.094 -5.406 -5.305 1 91.62 181 TYR A C 1
ATOM 1488 O O . TYR A 1 181 ? -49.75 -4.945 -6.395 1 91.62 181 TYR A O 1
ATOM 1496 N N . SER A 1 182 ? -49.625 -6.641 -4.824 1 84.88 182 SER A N 1
ATOM 1497 C CA . SER A 1 182 ? -48.656 -7.453 -5.531 1 84.88 182 SER A CA 1
ATOM 1498 C C . SER A 1 182 ? -49.156 -7.855 -6.914 1 84.88 182 SER A C 1
ATOM 1500 O O . SER A 1 182 ? -48.344 -8.172 -7.801 1 84.88 182 SER A O 1
ATOM 1502 N N . SER A 1 183 ? -50.438 -7.688 -7.109 1 78.94 183 SER A N 1
ATOM 1503 C CA . SER A 1 183 ? -51.031 -8.109 -8.367 1 78.94 183 SER A CA 1
ATOM 1504 C C . SER A 1 183 ? -51.25 -6.918 -9.297 1 78.94 183 SER A C 1
ATOM 1506 O O . SER A 1 183 ? -51.594 -7.098 -10.469 1 78.94 183 SER A O 1
ATOM 1508 N N . LEU A 1 184 ? -51.094 -5.781 -8.781 1 85.94 184 LEU A N 1
ATOM 1509 C CA . LEU A 1 184 ? -51.344 -4.578 -9.57 1 85.94 184 LEU A CA 1
ATOM 1510 C C . LEU A 1 184 ? -50.25 -4.363 -10.602 1 85.94 184 LEU A C 1
ATOM 1512 O O . LEU A 1 184 ? -49.062 -4.461 -10.273 1 85.94 184 LEU A O 1
ATOM 1516 N N . LYS A 1 185 ? -50.562 -4.227 -11.867 1 73.69 185 LYS A N 1
ATOM 1517 C CA . LYS A 1 185 ? -49.594 -3.955 -12.922 1 73.69 185 LYS A CA 1
ATOM 1518 C C . LYS A 1 185 ? -49.625 -2.484 -13.32 1 73.69 185 LYS A C 1
ATOM 1520 O O . LYS A 1 185 ? -48.625 -1.947 -13.789 1 73.69 185 LYS A O 1
ATOM 1525 N N . ASN A 1 186 ? -50.812 -1.81 -13.023 1 76.44 186 ASN A N 1
ATOM 1526 C CA . ASN A 1 186 ? -50.969 -0.436 -13.477 1 76.44 186 ASN A CA 1
ATOM 1527 C C . ASN A 1 186 ? -50.406 0.566 -12.469 1 76.44 186 ASN A C 1
ATOM 1529 O O . ASN A 1 186 ? -50.719 0.486 -11.273 1 76.44 186 ASN A O 1
ATOM 1533 N N . ASN A 1 187 ? -49.531 1.537 -12.859 1 82.44 187 ASN A N 1
ATOM 1534 C CA . ASN A 1 187 ? -48.875 2.52 -12.016 1 82.44 187 ASN A CA 1
ATOM 1535 C C . ASN A 1 187 ? -49.844 3.547 -11.461 1 82.44 187 ASN A C 1
ATOM 1537 O O . ASN A 1 187 ? -49.688 4.043 -10.352 1 82.44 187 ASN A O 1
ATOM 1541 N N . SER A 1 188 ? -50.875 3.828 -12.156 1 80.44 188 SER A N 1
ATOM 1542 C CA . SER A 1 188 ? -51.844 4.812 -11.703 1 80.44 188 SER A CA 1
ATOM 1543 C C . SER A 1 188 ? -52.594 4.324 -10.469 1 80.44 188 SER A C 1
ATOM 1545 O O . SER A 1 188 ? -52.812 5.09 -9.531 1 80.44 188 SER A O 1
ATOM 1547 N N . SER A 1 189 ? -52.938 3.049 -10.508 1 81.62 189 SER A N 1
ATOM 1548 C CA . SER A 1 189 ? -53.625 2.459 -9.367 1 81.62 189 SER A CA 1
ATOM 1549 C C . SER A 1 189 ? -52.719 2.43 -8.133 1 81.62 189 SER A C 1
ATOM 1551 O O . SER A 1 189 ? -53.188 2.617 -7.012 1 81.62 189 SER A O 1
ATOM 1553 N N . LYS A 1 190 ? -51.469 2.203 -8.375 1 90.31 190 LYS A N 1
ATOM 1554 C CA . LYS A 1 190 ? -50.5 2.201 -7.27 1 90.31 190 LYS A CA 1
ATOM 1555 C C . LYS A 1 190 ? -50.375 3.592 -6.66 1 90.31 190 LYS A C 1
ATOM 1557 O O . LYS A 1 190 ? -50.375 3.74 -5.434 1 90.31 190 LYS A O 1
ATOM 1562 N N . LYS A 1 191 ? -50.344 4.559 -7.52 1 89.38 191 LYS A N 1
ATOM 1563 C CA . LYS A 1 191 ? -50.156 5.938 -7.066 1 89.38 191 LYS A CA 1
ATOM 1564 C C . LYS A 1 191 ? -51.344 6.387 -6.203 1 89.38 191 LYS A C 1
ATOM 1566 O O . LYS A 1 191 ? -51.156 7.125 -5.234 1 89.38 191 LYS A O 1
ATOM 1571 N N . ILE A 1 192 ? -52.5 5.961 -6.531 1 87.12 192 ILE A N 1
ATOM 1572 C CA . ILE A 1 192 ? -53.688 6.32 -5.773 1 87.12 192 ILE A CA 1
ATOM 1573 C C . ILE A 1 192 ? -53.594 5.762 -4.359 1 87.12 192 ILE A C 1
ATOM 1575 O O . ILE A 1 192 ? -53.938 6.434 -3.391 1 87.12 192 ILE A O 1
ATOM 1579 N N . ARG A 1 193 ? -53.094 4.629 -4.289 1 91 193 ARG A N 1
ATOM 1580 C CA . ARG A 1 193 ? -52.906 3.994 -2.982 1 91 193 ARG A CA 1
ATOM 1581 C C . ARG A 1 193 ? -51.875 4.723 -2.145 1 91 193 ARG A C 1
ATOM 1583 O O . ARG A 1 193 ? -52.062 4.895 -0.937 1 91 193 ARG A O 1
ATOM 1590 N N . PHE A 1 194 ? -50.812 5.152 -2.818 1 94.38 194 PHE A N 1
ATOM 1591 C CA . PHE A 1 194 ? -49.75 5.871 -2.113 1 94.38 194 PHE A CA 1
ATOM 1592 C C . PHE A 1 194 ? -50.281 7.207 -1.587 1 94.38 194 PHE A C 1
ATOM 1594 O O . PHE A 1 194 ? -49.969 7.594 -0.459 1 94.38 194 PHE A O 1
ATOM 1601 N N . LYS A 1 195 ? -51.062 7.844 -2.385 1 90.56 195 LYS A N 1
ATOM 1602 C CA . LYS A 1 195 ? -51.625 9.125 -1.968 1 90.56 195 LYS A CA 1
ATOM 1603 C C . LYS A 1 195 ? -52.531 8.953 -0.767 1 90.56 195 LYS A C 1
ATOM 1605 O O . LYS A 1 195 ? -52.531 9.781 0.146 1 90.56 195 LYS A O 1
ATOM 1610 N N . GLU A 1 196 ? -53.281 7.883 -0.845 1 88.69 196 GLU A N 1
ATOM 1611 C CA . GLU A 1 196 ? -54.156 7.582 0.276 1 88.69 196 GLU A CA 1
ATOM 1612 C C . GLU A 1 196 ? -53.375 7.297 1.547 1 88.69 196 GLU A C 1
ATOM 1614 O O . GLU A 1 196 ? -53.75 7.723 2.637 1 88.69 196 GLU A O 1
ATOM 1619 N N . THR A 1 197 ? -52.344 6.562 1.4 1 93.69 197 THR A N 1
ATOM 1620 C CA . THR A 1 197 ? -51.469 6.246 2.535 1 93.69 197 THR A CA 1
ATOM 1621 C C . THR A 1 197 ? -50.844 7.516 3.113 1 93.69 197 THR A C 1
ATOM 1623 O O . THR A 1 197 ? -50.812 7.695 4.332 1 93.69 197 THR A O 1
ATOM 1626 N N . LEU A 1 198 ? -50.312 8.367 2.244 1 94.38 198 LEU A N 1
ATOM 1627 C CA . LEU A 1 198 ? -49.688 9.617 2.695 1 94.38 198 LEU A CA 1
ATOM 1628 C C . LEU A 1 198 ? -50.719 10.469 3.451 1 94.38 198 LEU A C 1
ATOM 1630 O O . LEU A 1 198 ? -50.375 11.039 4.496 1 94.38 198 LEU A O 1
ATOM 1634 N N . LYS A 1 199 ? -51.906 10.477 2.891 1 88.88 199 LYS A N 1
ATOM 1635 C CA . LYS A 1 199 ? -52.969 11.234 3.547 1 88.88 199 LYS A CA 1
ATOM 1636 C C . LYS A 1 199 ? -53.25 10.688 4.941 1 88.88 199 LYS A C 1
ATOM 1638 O O . LYS A 1 199 ? -53.469 11.453 5.891 1 88.88 199 LYS A O 1
ATOM 1643 N N . ASN A 1 200 ? -53.344 9.461 4.988 1 90.56 200 ASN A N 1
ATOM 1644 C CA . ASN A 1 200 ? -53.594 8.82 6.277 1 90.56 200 ASN A CA 1
ATOM 1645 C C . ASN A 1 200 ? -52.438 9.094 7.266 1 90.56 200 ASN A C 1
ATOM 1647 O O . ASN A 1 200 ? -52.688 9.32 8.453 1 90.56 200 ASN A O 1
ATOM 1651 N N . ILE A 1 201 ? -51.188 9.008 6.812 1 94.94 201 ILE A N 1
ATOM 1652 C CA . ILE A 1 201 ? -50.031 9.25 7.68 1 94.94 201 ILE A CA 1
ATOM 1653 C C . ILE A 1 201 ? -50.062 10.695 8.156 1 94.94 201 ILE A C 1
ATOM 1655 O O . ILE A 1 201 ? -49.781 10.977 9.328 1 94.94 201 ILE A O 1
ATOM 1659 N N . GLN A 1 202 ? -50.406 11.531 7.254 1 91.69 202 GLN A N 1
ATOM 1660 C CA . GLN A 1 202 ? -50.5 12.938 7.629 1 91.69 202 GLN A CA 1
ATOM 1661 C C . GLN A 1 202 ? -51.594 13.172 8.648 1 91.69 202 GLN A C 1
ATOM 1663 O O . GLN A 1 202 ? -51.469 14.016 9.539 1 91.69 202 GLN A O 1
ATOM 1668 N N . TYR A 1 203 ? -52.625 12.391 8.508 1 87.94 203 TYR A N 1
ATOM 1669 C CA . TYR A 1 203 ? -53.719 12.477 9.453 1 87.94 203 TYR A CA 1
ATOM 1670 C C . TYR A 1 203 ? -53.312 11.961 10.828 1 87.94 203 TYR A C 1
ATOM 1672 O O . TYR A 1 203 ? -53.562 12.609 11.844 1 87.94 203 TYR A O 1
ATOM 1680 N N . VAL A 1 204 ? -52.656 10.859 10.789 1 90.94 204 VAL A N 1
ATOM 1681 C CA . VAL A 1 204 ? -52.25 10.211 12.031 1 90.94 204 VAL A CA 1
ATOM 1682 C C . VAL A 1 204 ? -51.156 11.008 12.711 1 90.94 204 VAL A C 1
ATOM 1684 O O . VAL A 1 204 ? -51.094 11.109 13.938 1 90.94 204 VAL A O 1
ATOM 1687 N N . SER A 1 205 ? -50.25 11.562 11.953 1 92.44 205 SER A N 1
ATOM 1688 C CA . SER A 1 205 ? -49.125 12.297 12.5 1 92.44 205 SER A CA 1
ATOM 1689 C C . SER A 1 205 ? -49.5 13.758 12.758 1 92.44 205 SER A C 1
ATOM 1691 O O . SER A 1 205 ? -48.812 14.445 13.516 1 92.44 205 SER A O 1
ATOM 1693 N N . GLN A 1 206 ? -50.406 14.219 12 1 87.25 206 GLN A N 1
ATOM 1694 C CA . GLN A 1 206 ? -50.812 15.617 12.023 1 87.25 206 GLN A CA 1
ATOM 1695 C C . GLN A 1 206 ? -49.719 16.531 11.547 1 87.25 206 GLN A C 1
ATOM 1697 O O . GLN A 1 206 ? -49.5 17.609 12.125 1 87.25 206 GLN A O 1
ATOM 1702 N N . GLU A 1 207 ? -48.938 16.031 10.648 1 91.25 207 GLU A N 1
ATOM 1703 C CA . GLU A 1 207 ? -47.844 16.781 10.047 1 91.25 207 GLU A CA 1
ATOM 1704 C C . GLU A 1 207 ? -47.906 16.719 8.523 1 91.25 207 GLU A C 1
ATOM 1706 O O . GLU A 1 207 ? -48.25 15.688 7.953 1 91.25 207 GLU A O 1
ATOM 1711 N N . THR A 1 208 ? -47.562 17.828 7.895 1 88.31 208 THR A N 1
ATOM 1712 C CA . THR A 1 208 ? -47.5 17.844 6.438 1 88.31 208 THR A CA 1
ATOM 1713 C C . THR A 1 208 ? -46.25 17.094 5.941 1 88.31 208 THR A C 1
ATOM 1715 O O . THR A 1 208 ? -46.375 16.25 5.055 1 88.31 208 THR A O 1
ATOM 1718 N N . ASP A 1 209 ? -45.094 17.516 6.508 1 90.25 209 ASP A N 1
ATOM 1719 C CA . ASP A 1 209 ? -43.906 16.75 6.254 1 90.25 209 ASP A CA 1
ATOM 1720 C C . ASP A 1 209 ? -43.75 15.586 7.23 1 90.25 209 ASP A C 1
ATOM 1722 O O . ASP A 1 209 ? -43.625 15.789 8.438 1 90.25 209 ASP A O 1
ATOM 1726 N N . VAL A 1 210 ? -43.781 14.398 6.676 1 92.38 210 VAL A N 1
ATOM 1727 C CA . VAL A 1 210 ? -43.906 13.219 7.535 1 92.38 210 VAL A CA 1
ATOM 1728 C C . VAL A 1 210 ? -42.531 12.562 7.703 1 92.38 210 VAL A C 1
ATOM 1730 O O . VAL A 1 210 ? -42.469 11.375 8.016 1 92.38 210 VAL A O 1
ATOM 1733 N N . ASN A 1 211 ? -41.438 13.219 7.461 1 91.44 211 ASN A N 1
ATOM 1734 C CA . ASN A 1 211 ? -40.094 12.664 7.465 1 91.44 211 ASN A CA 1
ATOM 1735 C C . ASN A 1 211 ? -39.781 11.984 8.797 1 91.44 211 ASN A C 1
ATOM 1737 O O . ASN A 1 211 ? -39.438 10.805 8.82 1 91.44 211 ASN A O 1
ATOM 1741 N N . SER A 1 212 ? -39.938 12.672 9.859 1 90.31 212 SER A N 1
ATOM 1742 C CA . SER A 1 212 ? -39.625 12.133 11.172 1 90.31 212 SER A CA 1
ATOM 1743 C C . SER A 1 212 ? -40.5 10.953 11.531 1 90.31 212 SER A C 1
ATOM 1745 O O . SER A 1 212 ? -40.062 9.992 12.156 1 90.31 212 SER A O 1
ATOM 1747 N N . TYR A 1 213 ? -41.75 11.039 11.125 1 93.31 213 TYR A N 1
ATOM 1748 C CA . TYR A 1 213 ? -42.719 9.977 11.391 1 93.31 213 TYR A CA 1
ATOM 1749 C C . TYR A 1 213 ? -42.312 8.695 10.656 1 93.31 213 TYR A C 1
ATOM 1751 O O . TYR A 1 213 ? -42.344 7.613 11.234 1 93.31 213 TYR A O 1
ATOM 1759 N N . ILE A 1 214 ? -41.938 8.883 9.438 1 93.75 214 ILE A N 1
ATOM 1760 C CA . ILE A 1 214 ? -41.625 7.73 8.594 1 93.75 214 ILE A CA 1
ATOM 1761 C C . ILE A 1 214 ? -40.375 7.02 9.148 1 93.75 214 ILE A C 1
ATOM 1763 O O . ILE A 1 214 ? -40.344 5.785 9.188 1 93.75 214 ILE A O 1
ATOM 1767 N N . ILE A 1 215 ? -39.406 7.762 9.516 1 91.69 215 ILE A N 1
ATOM 1768 C CA . ILE A 1 215 ? -38.156 7.184 10.047 1 91.69 215 ILE A CA 1
ATOM 1769 C C . ILE A 1 215 ? -38.5 6.312 11.258 1 91.69 215 ILE A C 1
ATOM 1771 O O . ILE A 1 215 ? -38.031 5.176 11.352 1 91.69 215 ILE A O 1
ATOM 1775 N N . ASP A 1 216 ? -39.344 6.797 12.055 1 91.69 216 ASP A N 1
ATOM 1776 C CA . ASP A 1 216 ? -39.719 6.047 13.25 1 91.69 216 ASP A CA 1
ATOM 1777 C C . ASP A 1 216 ? -40.656 4.887 12.898 1 91.69 216 ASP A C 1
ATOM 1779 O O . ASP A 1 216 ? -40.594 3.822 13.516 1 91.69 216 ASP A O 1
ATOM 1783 N N . PHE A 1 217 ? -41.531 5.172 11.984 1 93.62 217 PHE A N 1
ATOM 1784 C CA . PHE A 1 217 ? -42.438 4.125 11.547 1 93.62 217 PHE A CA 1
ATOM 1785 C C . PHE A 1 217 ? -41.688 2.941 10.977 1 93.62 217 PHE A C 1
ATOM 1787 O O . PHE A 1 217 ? -42.031 1.786 11.234 1 93.62 217 PHE A O 1
ATOM 1794 N N . LEU A 1 218 ? -40.625 3.205 10.227 1 92.31 218 LEU A N 1
ATOM 1795 C CA . LEU A 1 218 ? -39.812 2.139 9.641 1 92.31 218 LEU A CA 1
ATOM 1796 C C . LEU A 1 218 ? -39.125 1.325 10.719 1 92.31 218 LEU A C 1
ATOM 1798 O O . LEU A 1 218 ? -39 0.103 10.609 1 92.31 218 LEU A O 1
ATOM 1802 N N . LYS A 1 219 ? -38.719 1.986 11.719 1 89.94 219 LYS A N 1
ATOM 1803 C CA . LYS A 1 219 ? -38.125 1.285 12.852 1 89.94 219 LYS A CA 1
ATOM 1804 C C . LYS A 1 219 ? -39.125 0.355 13.523 1 89.94 219 LYS A C 1
ATOM 1806 O O . LYS A 1 219 ? -38.75 -0.749 13.945 1 89.94 219 LYS A O 1
ATOM 1811 N N . PHE A 1 220 ? -40.344 0.885 13.617 1 91.12 220 PHE A N 1
ATOM 1812 C CA . PHE A 1 220 ? -41.406 0.094 14.188 1 91.12 220 PHE A CA 1
ATOM 1813 C C . PHE A 1 220 ? -41.719 -1.12 13.312 1 91.12 220 PHE A C 1
ATOM 1815 O O . PHE A 1 220 ? -41.875 -2.23 13.828 1 91.12 220 PHE A O 1
ATOM 1822 N N . LEU A 1 221 ? -41.719 -0.935 12.07 1 91.31 221 LEU A N 1
ATOM 1823 C CA . LEU A 1 221 ? -42.031 -1.994 11.125 1 91.31 221 LEU A CA 1
ATOM 1824 C C . LEU A 1 221 ? -41.031 -3.127 11.203 1 91.31 221 LEU A C 1
ATOM 1826 O O . LEU A 1 221 ? -41.375 -4.297 11.031 1 91.31 221 LEU A O 1
ATOM 1830 N N . GLU A 1 222 ? -39.781 -2.842 11.43 1 89.12 222 GLU A N 1
ATOM 1831 C CA . GLU A 1 222 ? -38.719 -3.822 11.492 1 89.12 222 GLU A CA 1
ATOM 1832 C C . GLU A 1 222 ? -38.875 -4.766 12.68 1 89.12 222 GLU A C 1
ATOM 1834 O O . GLU A 1 222 ? -38.438 -5.91 12.641 1 89.12 222 GLU A O 1
ATOM 1839 N N . LYS A 1 223 ? -39.594 -4.34 13.68 1 87.5 223 LYS A N 1
ATOM 1840 C CA . LYS A 1 223 ? -39.75 -5.121 14.906 1 87.5 223 LYS A CA 1
ATOM 1841 C C . LYS A 1 223 ? -41.031 -5.91 14.898 1 87.5 223 LYS A C 1
ATOM 1843 O O . LYS A 1 223 ? -41.25 -6.766 15.758 1 87.5 223 LYS A O 1
ATOM 1848 N N . GLU A 1 224 ? -41.812 -5.582 13.938 1 86.81 224 GLU A N 1
ATOM 1849 C CA . GLU A 1 224 ? -43.125 -6.262 13.859 1 86.81 224 GLU A CA 1
ATOM 1850 C C . GLU A 1 224 ? -42.969 -7.68 13.32 1 86.81 224 GLU A C 1
ATOM 1852 O O . GLU A 1 224 ? -42.375 -7.883 12.25 1 86.81 224 GLU A O 1
ATOM 1857 N N . PRO A 1 225 ? -43.281 -8.734 14 1 82.44 225 PRO A N 1
ATOM 1858 C CA . PRO A 1 225 ? -43.031 -10.133 13.648 1 82.44 225 PRO A CA 1
ATOM 1859 C C . PRO A 1 225 ? -43.625 -10.516 12.289 1 82.44 225 PRO A C 1
ATOM 1861 O O . PRO A 1 225 ? -43.031 -11.297 11.555 1 82.44 225 PRO A O 1
ATOM 1864 N N . ASP A 1 226 ? -44.781 -9.898 11.773 1 80.94 226 ASP A N 1
ATOM 1865 C CA . ASP A 1 226 ? -45.438 -10.32 10.531 1 80.94 226 ASP A CA 1
ATOM 1866 C C . ASP A 1 226 ? -44.969 -9.453 9.359 1 80.94 226 ASP A C 1
ATOM 1868 O O . ASP A 1 226 ? -45.531 -9.547 8.258 1 80.94 226 ASP A O 1
ATOM 1872 N N . GLN A 1 227 ? -43.906 -8.703 9.672 1 88.5 227 GLN A N 1
ATOM 1873 C CA . GLN A 1 227 ? -43.375 -7.84 8.625 1 88.5 227 GLN A CA 1
ATOM 1874 C C . GLN A 1 227 ? -41.938 -8.211 8.266 1 88.5 227 GLN A C 1
ATOM 1876 O O . GLN A 1 227 ? -41.156 -8.57 9.141 1 88.5 227 GLN A O 1
ATOM 1881 N N . ASN A 1 228 ? -41.562 -8.227 6.969 1 85.75 228 ASN A N 1
ATOM 1882 C CA . ASN A 1 228 ? -40.219 -8.594 6.492 1 85.75 228 ASN A CA 1
ATOM 1883 C C . ASN A 1 228 ? -39.438 -7.371 6.043 1 85.75 228 ASN A C 1
ATOM 1885 O O . ASN A 1 228 ? -38.312 -7.496 5.578 1 85.75 228 ASN A O 1
ATOM 1889 N N . PHE A 1 229 ? -40.062 -6.242 6.254 1 88.94 229 PHE A N 1
ATOM 1890 C CA . PHE A 1 229 ? -39.344 -5.031 5.836 1 88.94 229 PHE A CA 1
ATOM 1891 C C . PHE A 1 229 ? -38.188 -4.727 6.773 1 88.94 229 PHE A C 1
ATOM 1893 O O . PHE A 1 229 ? -38.344 -4.816 7.992 1 88.94 229 PHE A O 1
ATOM 1900 N N . ARG A 1 230 ? -37.062 -4.461 6.098 1 87.75 230 ARG A N 1
ATOM 1901 C CA . ARG A 1 230 ? -35.906 -4.059 6.859 1 87.75 230 ARG A CA 1
ATOM 1902 C C . ARG A 1 230 ? -35.219 -2.854 6.215 1 87.75 230 ARG A C 1
ATOM 1904 O O . ARG A 1 230 ? -35.094 -2.777 4.992 1 87.75 230 ARG A O 1
ATOM 1911 N N . ASN A 1 231 ? -34.906 -1.937 7.125 1 89.44 231 ASN A N 1
ATOM 1912 C CA . ASN A 1 231 ? -34.156 -0.769 6.668 1 89.44 231 ASN A CA 1
ATOM 1913 C C . ASN A 1 231 ? -32.719 -0.787 7.176 1 89.44 231 ASN A C 1
ATOM 1915 O O . ASN A 1 231 ? -31.891 0.041 6.766 1 89.44 231 ASN A O 1
ATOM 1919 N N . LYS A 1 232 ? -32.469 -1.727 8.016 1 91.5 232 LYS A N 1
ATOM 1920 C CA . LYS A 1 232 ? -31.156 -1.826 8.625 1 91.5 232 LYS A CA 1
ATOM 1921 C C . LYS A 1 232 ? -30.562 -3.223 8.438 1 91.5 232 LYS A C 1
ATOM 1923 O O . LYS A 1 232 ? -31.266 -4.223 8.586 1 91.5 232 LYS A O 1
ATOM 1928 N N . LEU A 1 233 ? -29.312 -3.238 8.102 1 93.81 233 LEU A N 1
ATOM 1929 C CA . LEU A 1 233 ? -28.625 -4.516 7.961 1 93.81 233 LEU A CA 1
ATOM 1930 C C . LEU A 1 233 ? -28.438 -5.191 9.32 1 93.81 233 LEU A C 1
ATOM 1932 O O . LEU A 1 233 ? -28.281 -4.512 10.336 1 93.81 233 LEU A O 1
ATOM 1936 N N . THR A 1 234 ? -28.531 -6.484 9.297 1 91.94 234 THR A N 1
ATOM 1937 C CA . THR A 1 234 ? -28.203 -7.238 10.5 1 91.94 234 THR A CA 1
ATOM 1938 C C . THR A 1 234 ? -26.703 -7.227 10.75 1 91.94 234 THR A C 1
ATOM 1940 O O . THR A 1 234 ? -25.938 -6.789 9.891 1 91.94 234 THR A O 1
ATOM 1943 N N . LEU A 1 235 ? -26.281 -7.711 11.914 1 93.5 235 LEU A N 1
ATOM 1944 C CA . LEU A 1 235 ? -24.859 -7.805 12.227 1 93.5 235 LEU A CA 1
ATOM 1945 C C . LEU A 1 235 ? -24.141 -8.711 11.234 1 93.5 235 LEU A C 1
ATOM 1947 O O . LEU A 1 235 ? -23.078 -8.352 10.719 1 93.5 235 LEU A O 1
ATOM 1951 N N . LEU A 1 236 ? -24.734 -9.812 10.938 1 91.75 236 LEU A N 1
ATOM 1952 C CA . LEU A 1 236 ? -24.125 -10.773 10.023 1 91.75 236 LEU A CA 1
ATOM 1953 C C . LEU A 1 236 ? -24.031 -10.203 8.609 1 91.75 236 LEU A C 1
ATOM 1955 O O . LEU A 1 236 ? -23.016 -10.344 7.938 1 91.75 236 LEU A O 1
ATOM 1959 N N . GLU A 1 237 ? -25.141 -9.586 8.203 1 93.81 237 GLU A N 1
ATOM 1960 C CA . GLU A 1 237 ? -25.156 -8.984 6.871 1 93.81 237 GLU A CA 1
ATOM 1961 C C . GLU A 1 237 ? -24.094 -7.898 6.746 1 93.81 237 GLU A C 1
ATOM 1963 O O . GLU A 1 237 ? -23.453 -7.762 5.695 1 93.81 237 GLU A O 1
ATOM 1968 N N . SER A 1 238 ? -23.906 -7.18 7.797 1 95.25 238 SER A N 1
ATOM 1969 C CA . SER A 1 238 ? -22.891 -6.133 7.805 1 95.25 238 SER A CA 1
ATOM 1970 C C . SER A 1 238 ? -21.484 -6.719 7.77 1 95.25 238 SER A C 1
ATOM 1972 O O . SER A 1 238 ? -20.578 -6.137 7.172 1 95.25 238 SER A O 1
ATOM 1974 N N . CYS A 1 239 ? -21.344 -7.84 8.406 1 93.94 239 CYS A N 1
ATOM 1975 C CA . CYS A 1 239 ? -20.062 -8.539 8.344 1 93.94 239 CYS A CA 1
ATOM 1976 C C . CYS A 1 239 ? -19.75 -8.992 6.918 1 93.94 239 CYS A C 1
ATOM 1978 O O . CYS A 1 239 ? -18.625 -8.867 6.457 1 93.94 239 CYS A O 1
ATOM 1980 N N . ILE A 1 240 ? -20.766 -9.477 6.277 1 93.62 240 ILE A N 1
ATOM 1981 C CA . ILE A 1 240 ? -20.625 -9.93 4.898 1 93.62 240 ILE A CA 1
ATOM 1982 C C . ILE A 1 240 ? -20.266 -8.75 4 1 93.62 240 ILE A C 1
ATOM 1984 O O . ILE A 1 240 ? -19.344 -8.836 3.188 1 93.62 240 ILE A O 1
ATOM 1988 N N . LEU A 1 241 ? -20.953 -7.668 4.234 1 94.31 241 LEU A N 1
ATOM 1989 C CA . LEU A 1 241 ? -20.703 -6.469 3.441 1 94.31 241 LEU A CA 1
ATOM 1990 C C . LEU A 1 241 ? -19.281 -5.969 3.645 1 94.31 241 LEU A C 1
ATOM 1992 O O . LEU A 1 241 ? -18.594 -5.625 2.678 1 94.31 241 LEU A O 1
ATOM 1996 N N . LYS A 1 242 ? -18.844 -5.895 4.863 1 94.69 242 LYS A N 1
ATOM 1997 C CA . LYS A 1 242 ? -17.5 -5.43 5.199 1 94.69 242 LYS A CA 1
ATOM 1998 C C . LYS A 1 242 ? -16.438 -6.273 4.5 1 94.69 242 LYS A C 1
ATOM 2000 O O . LYS A 1 242 ? -15.484 -5.738 3.941 1 94.69 242 LYS A O 1
ATOM 2005 N N . ASN A 1 243 ? -16.656 -7.535 4.516 1 92.62 243 ASN A N 1
ATOM 2006 C CA . ASN A 1 243 ? -15.68 -8.461 3.941 1 92.62 243 ASN A CA 1
ATOM 2007 C C . ASN A 1 243 ? -15.703 -8.422 2.416 1 92.62 243 ASN A C 1
ATOM 2009 O O . ASN A 1 243 ? -14.648 -8.312 1.781 1 92.62 243 ASN A O 1
ATOM 2013 N N . LYS A 1 244 ? -16.891 -8.477 1.839 1 91.81 244 LYS A N 1
ATOM 2014 C CA . LYS A 1 244 ? -17.016 -8.523 0.386 1 91.81 244 LYS A CA 1
ATOM 2015 C C . LYS A 1 244 ? -16.547 -7.219 -0.255 1 91.81 244 LYS A C 1
ATOM 2017 O O . LYS A 1 244 ? -15.969 -7.23 -1.341 1 91.81 244 LYS A O 1
ATOM 2022 N N . ALA A 1 245 ? -16.781 -6.133 0.447 1 93.56 245 ALA A N 1
ATOM 2023 C CA . ALA A 1 245 ? -16.391 -4.832 -0.09 1 93.56 245 ALA A CA 1
ATOM 2024 C C . ALA A 1 245 ? -14.992 -4.438 0.392 1 93.56 245 ALA A C 1
ATOM 2026 O O . ALA A 1 245 ? -14.492 -3.363 0.055 1 93.56 245 ALA A O 1
ATOM 2027 N N . ASN A 1 246 ? -14.383 -5.27 1.167 1 91.94 246 ASN A N 1
ATOM 2028 C CA . ASN A 1 246 ? -13.047 -5.004 1.691 1 91.94 246 ASN A CA 1
ATOM 2029 C C . ASN A 1 246 ? -12.992 -3.658 2.412 1 91.94 246 ASN A C 1
ATOM 2031 O O . ASN A 1 246 ? -12.133 -2.826 2.113 1 91.94 246 ASN A O 1
ATOM 2035 N N . LEU A 1 247 ? -13.891 -3.475 3.355 1 93.75 247 LEU A N 1
ATOM 2036 C CA . LEU A 1 247 ? -13.977 -2.213 4.082 1 93.75 247 LEU A CA 1
ATOM 2037 C C . LEU A 1 247 ? -13.273 -2.312 5.426 1 93.75 247 LEU A C 1
ATOM 2039 O O . LEU A 1 247 ? -13.344 -3.342 6.102 1 93.75 247 LEU A O 1
ATOM 2043 N N . SER A 1 248 ? -12.617 -1.208 5.77 1 90 248 SER A N 1
ATOM 2044 C CA . SER A 1 248 ? -12.094 -1.086 7.125 1 90 248 SER A CA 1
ATOM 2045 C C . SER A 1 248 ? -13.18 -0.635 8.102 1 90 248 SER A C 1
ATOM 2047 O O . SER A 1 248 ? -14.258 -0.213 7.68 1 90 248 SER A O 1
ATOM 2049 N N . ARG A 1 249 ? -12.898 -0.808 9.375 1 90.25 249 ARG A N 1
ATOM 2050 C CA . ARG A 1 249 ? -13.812 -0.321 10.406 1 90.25 249 ARG A CA 1
ATOM 2051 C C . ARG A 1 249 ? -14.055 1.177 10.25 1 90.25 249 ARG A C 1
ATOM 2053 O O . ARG A 1 249 ? -15.195 1.64 10.367 1 90.25 249 ARG A O 1
ATOM 2060 N N . HIS A 1 250 ? -12.992 1.862 9.977 1 90.31 250 HIS A N 1
ATOM 2061 C CA . HIS A 1 250 ? -13.086 3.311 9.836 1 90.31 250 HIS A CA 1
ATOM 2062 C C . HIS A 1 250 ? -13.945 3.701 8.641 1 90.31 250 HIS A C 1
ATOM 2064 O O . HIS A 1 250 ? -14.75 4.629 8.727 1 90.31 250 HIS A O 1
ATOM 2070 N N . GLN A 1 251 ? -13.812 3.035 7.578 1 93.06 251 GLN A N 1
ATOM 2071 C CA . GLN A 1 251 ? -14.633 3.299 6.402 1 93.06 251 GLN A CA 1
ATOM 2072 C C . GLN A 1 251 ? -16.109 3.072 6.703 1 93.06 251 GLN A C 1
ATOM 2074 O O . GLN A 1 251 ? -16.953 3.865 6.293 1 93.06 251 GLN A O 1
ATOM 2079 N N . MET A 1 252 ? -16.375 2.049 7.441 1 95 252 MET A N 1
ATOM 2080 C CA . MET A 1 252 ? -17.766 1.766 7.812 1 95 252 MET A CA 1
ATOM 2081 C C . MET A 1 252 ? -18.328 2.869 8.703 1 95 252 MET A C 1
ATOM 2083 O O . MET A 1 252 ? -19.484 3.256 8.562 1 95 252 MET A O 1
ATOM 2087 N N . ASP A 1 253 ? -17.469 3.342 9.555 1 95.44 253 ASP A N 1
ATOM 2088 C CA . ASP A 1 253 ? -17.875 4.441 10.422 1 95.44 253 ASP A CA 1
ATOM 2089 C C . ASP A 1 253 ? -18.203 5.688 9.609 1 95.44 253 ASP A C 1
ATOM 2091 O O . ASP A 1 253 ? -19.188 6.383 9.898 1 95.44 253 ASP A O 1
ATOM 2095 N N . ILE A 1 254 ? -17.406 5.926 8.641 1 95.25 254 ILE A N 1
ATOM 2096 C CA . ILE A 1 254 ? -17.625 7.098 7.793 1 95.25 254 ILE A CA 1
ATOM 2097 C C . ILE A 1 254 ? -18.906 6.918 6.984 1 95.25 254 ILE A C 1
ATOM 2099 O O . ILE A 1 254 ? -19.703 7.848 6.871 1 95.25 254 ILE A O 1
ATOM 2103 N N . ILE A 1 255 ? -19.094 5.734 6.465 1 95.44 255 ILE A N 1
ATOM 2104 C CA . ILE A 1 255 ? -20.312 5.445 5.703 1 95.44 255 ILE A CA 1
ATOM 2105 C C . ILE A 1 255 ? -21.531 5.656 6.586 1 95.44 255 ILE A C 1
ATOM 2107 O O . ILE A 1 255 ? -22.484 6.32 6.184 1 95.44 255 ILE A O 1
ATOM 2111 N N . LYS A 1 256 ? -21.453 5.152 7.781 1 95.06 256 LYS A N 1
ATOM 2112 C CA . LYS A 1 256 ? -22.547 5.305 8.734 1 95.06 256 LYS A CA 1
ATOM 2113 C C . LYS A 1 256 ? -22.797 6.777 9.062 1 95.06 256 LYS A C 1
ATOM 2115 O O . LYS A 1 256 ? -23.922 7.25 9 1 95.06 256 LYS A O 1
ATOM 2120 N N . LYS A 1 257 ? -21.75 7.469 9.32 1 94.75 257 LYS A N 1
ATOM 2121 C CA . LYS A 1 257 ? -21.828 8.883 9.688 1 94.75 257 LYS A CA 1
ATOM 2122 C C . LYS A 1 257 ? -22.469 9.703 8.578 1 94.75 257 LYS A C 1
ATOM 2124 O O . LYS A 1 257 ? -23.391 10.484 8.828 1 94.75 257 LYS A O 1
ATOM 2129 N N . TYR A 1 258 ? -22.094 9.492 7.379 1 93.94 258 TYR A N 1
ATOM 2130 C CA . TYR A 1 258 ? -22.547 10.344 6.285 1 93.94 258 TYR A CA 1
ATOM 2131 C C . TYR A 1 258 ? -23.922 9.906 5.785 1 93.94 258 TYR A C 1
ATOM 2133 O O . TYR A 1 258 ? -24.703 10.734 5.293 1 93.94 258 TYR A O 1
ATOM 2141 N N . THR A 1 259 ? -24.219 8.656 5.945 1 92.31 259 THR A N 1
ATOM 2142 C CA . THR A 1 259 ? -25.578 8.234 5.617 1 92.31 259 THR A CA 1
ATOM 2143 C C . THR A 1 259 ? -26.578 8.836 6.594 1 92.31 259 THR A C 1
ATOM 2145 O O . THR A 1 259 ? -27.656 9.297 6.188 1 92.31 259 THR A O 1
ATOM 2148 N N . ILE A 1 260 ? -26.188 8.922 7.824 1 92.31 260 ILE A N 1
ATOM 2149 C CA . ILE A 1 260 ? -27.062 9.531 8.828 1 92.31 260 ILE A CA 1
ATOM 2150 C C . ILE A 1 260 ? -27.172 11.031 8.57 1 92.31 260 ILE A C 1
ATOM 2152 O O . ILE A 1 260 ? -28.266 11.594 8.648 1 92.31 260 ILE A O 1
ATOM 2156 N N . LYS A 1 261 ? -26.078 11.57 8.258 1 91.38 261 LYS A N 1
ATOM 2157 C CA . LYS A 1 261 ? -26.047 13.008 8.008 1 91.38 261 LYS A CA 1
ATOM 2158 C C . LYS A 1 261 ? -26.953 13.375 6.84 1 91.38 261 LYS A C 1
ATOM 2160 O O . LYS A 1 261 ? -27.703 14.359 6.91 1 91.38 261 LYS A O 1
ATOM 2165 N N . PHE A 1 262 ? -27 12.578 5.82 1 91.94 262 PHE A N 1
ATOM 2166 C CA . PHE A 1 262 ? -27.688 12.953 4.594 1 91.94 262 PHE A CA 1
ATOM 2167 C C . PHE A 1 262 ? -29.125 12.43 4.59 1 91.94 262 PHE A C 1
ATOM 2169 O O . PHE A 1 262 ? -30.031 13.117 4.137 1 91.94 262 PHE A O 1
ATOM 2176 N N . LEU A 1 263 ? -29.312 11.234 5.137 1 90.44 263 LEU A N 1
ATOM 2177 C CA . LEU A 1 263 ? -30.625 10.617 5.035 1 90.44 263 LEU A CA 1
ATOM 2178 C C . LEU A 1 263 ? -31.391 10.75 6.344 1 90.44 263 LEU A C 1
ATOM 2180 O O . LEU A 1 263 ? -32.625 10.578 6.371 1 90.44 263 LEU A O 1
ATOM 2184 N N . GLY A 1 264 ? -30.703 10.953 7.379 1 87.56 264 GLY A N 1
ATOM 2185 C CA . GLY A 1 264 ? -31.359 11.094 8.664 1 87.56 264 GLY A CA 1
ATOM 2186 C C . GLY A 1 264 ? -31.594 9.766 9.367 1 87.56 264 GLY A C 1
ATOM 2187 O O . GLY A 1 264 ? -32.125 9.727 10.469 1 87.56 264 GLY A O 1
ATOM 2188 N N . HIS A 1 265 ? -31.328 8.703 8.656 1 87.12 265 HIS A N 1
ATOM 2189 C CA . HIS A 1 265 ? -31.5 7.398 9.281 1 87.12 265 HIS A CA 1
ATOM 2190 C C . HIS A 1 265 ? -30.312 6.492 8.977 1 87.12 265 HIS A C 1
ATOM 2192 O O . HIS A 1 265 ? -29.594 6.711 8 1 87.12 265 HIS A O 1
ATOM 2198 N N . ASP A 1 266 ? -30.219 5.445 9.875 1 86.25 266 ASP A N 1
ATOM 2199 C CA . ASP A 1 266 ? -29.047 4.562 9.875 1 86.25 266 ASP A CA 1
ATOM 2200 C C . ASP A 1 266 ? -29.375 3.217 9.234 1 86.25 266 ASP A C 1
ATOM 2202 O O . ASP A 1 266 ? -30.391 2.596 9.57 1 86.25 266 ASP A O 1
ATOM 2206 N N . TYR A 1 267 ? -28.578 2.791 8.32 1 89.31 267 TYR A N 1
ATOM 2207 C CA . TYR A 1 267 ? -28.844 1.476 7.746 1 89.31 267 TYR A CA 1
ATOM 2208 C C . TYR A 1 267 ? -27.828 0.452 8.242 1 89.31 267 TYR A C 1
ATOM 2210 O O . TYR A 1 267 ? -27.922 -0.732 7.906 1 89.31 267 TYR A O 1
ATOM 2218 N N . LEU A 1 268 ? -26.797 0.919 8.969 1 94.12 268 LEU A N 1
ATOM 2219 C CA . LEU A 1 268 ? -25.781 0.018 9.5 1 94.12 268 LEU A CA 1
ATOM 2220 C C . LEU A 1 268 ? -25.922 -0.127 11.016 1 94.12 268 LEU A C 1
ATOM 2222 O O . LEU A 1 268 ? -26.219 0.847 11.711 1 94.12 268 LEU A O 1
ATOM 2226 N N . PRO A 1 269 ? -25.734 -1.333 11.484 1 94.19 269 PRO A N 1
ATOM 2227 C CA . PRO A 1 269 ? -25.688 -1.501 12.938 1 94.19 269 PRO A CA 1
ATOM 2228 C C . PRO A 1 269 ? -24.422 -0.923 13.562 1 94.19 269 PRO A C 1
ATOM 2230 O O . PRO A 1 269 ? -23.625 -0.293 12.875 1 94.19 269 PRO A O 1
ATOM 2233 N N . GLN A 1 270 ? -24.375 -1.134 14.867 1 93.31 270 GLN A N 1
ATOM 2234 C CA . GLN A 1 270 ? -23.172 -0.674 15.547 1 93.31 270 GLN A CA 1
ATOM 2235 C C . GLN A 1 270 ? -21.922 -1.382 15.008 1 93.31 270 GLN A C 1
ATOM 2237 O O . GLN A 1 270 ? -21.844 -2.611 15.039 1 93.31 270 GLN A O 1
ATOM 2242 N N . ILE A 1 271 ? -20.984 -0.572 14.547 1 94.62 271 ILE A N 1
ATOM 2243 C CA . ILE A 1 271 ? -19.844 -1.1 13.812 1 94.62 271 ILE A CA 1
ATOM 2244 C C . ILE A 1 271 ? -18.984 -1.943 14.742 1 94.62 271 ILE A C 1
ATOM 2246 O O . ILE A 1 271 ? -18.438 -2.973 14.336 1 94.62 271 ILE A O 1
ATOM 2250 N N . LYS A 1 272 ? -18.844 -1.554 15.961 1 92.5 272 LYS A N 1
ATOM 2251 C CA . LYS A 1 272 ? -18.062 -2.322 16.938 1 92.5 272 LYS A CA 1
ATOM 2252 C C . LYS A 1 272 ? -18.625 -3.734 17.078 1 92.5 272 LYS A C 1
ATOM 2254 O O . LYS A 1 272 ? -17.859 -4.699 17.172 1 92.5 272 LYS A O 1
ATOM 2259 N N . SER A 1 273 ? -19.922 -3.809 17.109 1 93.25 273 SER A N 1
ATOM 2260 C CA . SER A 1 273 ? -20.562 -5.109 17.234 1 93.25 273 SER A CA 1
ATOM 2261 C C . SER A 1 273 ? -20.359 -5.961 15.984 1 93.25 273 SER A C 1
ATOM 2263 O O . SER A 1 273 ? -20.234 -7.184 16.078 1 93.25 273 SER A O 1
ATOM 2265 N N . VAL A 1 274 ? -20.328 -5.328 14.906 1 93.56 274 VAL A N 1
ATOM 2266 C CA . VAL A 1 274 ? -20.078 -6.031 13.656 1 93.56 274 VAL A CA 1
ATOM 2267 C C . VAL A 1 274 ? -18.672 -6.656 13.695 1 93.56 274 VAL A C 1
ATOM 2269 O O . VAL A 1 274 ? -18.516 -7.832 13.359 1 93.56 274 VAL A O 1
ATOM 2272 N N . CYS A 1 275 ? -17.703 -5.906 14.117 1 91.5 275 CYS A N 1
ATOM 2273 C CA . CYS A 1 275 ? -16.328 -6.379 14.195 1 91.5 275 CYS A CA 1
ATOM 2274 C C . CYS A 1 275 ? -16.188 -7.477 15.242 1 91.5 275 CYS A C 1
ATOM 2276 O O . CYS A 1 275 ? -15.445 -8.438 15.039 1 91.5 275 CYS A O 1
ATOM 2278 N N . SER A 1 276 ? -16.922 -7.316 16.328 1 90.81 276 SER A N 1
ATOM 2279 C CA . SER A 1 276 ? -16.891 -8.328 17.375 1 90.81 276 SER A CA 1
ATOM 2280 C C . SER A 1 276 ? -17.469 -9.648 16.891 1 90.81 276 SER A C 1
ATOM 2282 O O . SER A 1 276 ? -16.969 -10.727 17.219 1 90.81 276 SER A O 1
ATOM 2284 N N . LEU A 1 277 ? -18.5 -9.523 16.188 1 90.88 277 LEU A N 1
ATOM 2285 C CA . LEU A 1 277 ? -19.109 -10.727 15.648 1 90.88 277 LEU A CA 1
ATOM 2286 C C . LEU A 1 277 ? -18.156 -11.43 14.688 1 90.88 277 LEU A C 1
ATOM 2288 O O . LEU A 1 277 ? -18.047 -12.656 14.695 1 90.88 277 LEU A O 1
ATOM 2292 N N . ALA A 1 278 ? -17.547 -10.695 13.867 1 88.25 278 ALA A N 1
ATOM 2293 C CA . ALA A 1 278 ? -16.578 -11.25 12.922 1 88.25 278 ALA A CA 1
ATOM 2294 C C . ALA A 1 278 ? -15.461 -11.992 13.648 1 88.25 278 ALA A C 1
ATOM 2296 O O . ALA A 1 278 ? -15.031 -13.062 13.211 1 88.25 278 ALA A O 1
ATOM 2297 N N . GLN A 1 279 ? -15.047 -11.422 14.68 1 89.69 279 GLN A N 1
ATOM 2298 C CA . GLN A 1 279 ? -13.984 -12.039 15.469 1 89.69 279 GLN A CA 1
ATOM 2299 C C . GLN A 1 279 ? -14.461 -13.336 16.109 1 89.69 279 GLN A C 1
ATOM 2301 O O . GLN A 1 279 ? -13.758 -14.344 16.094 1 89.69 279 GLN A O 1
ATOM 2306 N N . GLU A 1 280 ? -15.609 -13.273 16.562 1 88.06 280 GLU A N 1
ATOM 2307 C CA . GLU A 1 280 ? -16.156 -14.422 17.266 1 88.06 280 GLU A CA 1
ATOM 2308 C C . GLU A 1 280 ? -16.453 -15.57 16.312 1 88.06 280 GLU A C 1
ATOM 2310 O O . GLU A 1 280 ? -16.203 -16.734 16.641 1 88.06 280 GLU A O 1
ATOM 2315 N N . LYS A 1 281 ? -16.797 -15.258 15.203 1 87.44 281 LYS A N 1
ATOM 2316 C CA . LYS A 1 281 ? -17.281 -16.297 14.289 1 87.44 281 LYS A CA 1
ATOM 2317 C C . LYS A 1 281 ? -16.141 -16.781 13.383 1 87.44 281 LYS A C 1
ATOM 2319 O O . LYS A 1 281 ? -16.25 -17.844 12.773 1 87.44 281 LYS A O 1
ATOM 2324 N N . SER A 1 282 ? -15.062 -16.156 13.242 1 88.19 282 SER A N 1
ATOM 2325 C CA . SER A 1 282 ? -14 -16.484 12.305 1 88.19 282 SER A CA 1
ATOM 2326 C C . SER A 1 282 ? -13.086 -17.562 12.867 1 88.19 282 SER A C 1
ATOM 2328 O O . SER A 1 282 ? -12.266 -18.141 12.141 1 88.19 282 SER A O 1
ATOM 2330 N N . MET A 1 283 ? -13.133 -18.031 14.062 1 90.44 283 MET A N 1
ATOM 2331 C CA . MET A 1 283 ? -12.297 -19.047 14.688 1 90.44 283 MET A CA 1
ATOM 2332 C C . MET A 1 283 ? -10.859 -18.562 14.836 1 90.44 283 MET A C 1
ATOM 2334 O O . MET A 1 283 ? -9.93 -19.375 14.828 1 90.44 283 MET A O 1
ATOM 2338 N N . ILE A 1 284 ? -10.625 -17.266 14.836 1 94.69 284 ILE A N 1
ATOM 2339 C CA . ILE A 1 284 ? -9.289 -16.688 14.953 1 94.69 284 ILE A CA 1
ATOM 2340 C C . ILE A 1 284 ? -8.656 -17.125 16.281 1 94.69 284 ILE A C 1
ATOM 2342 O O . ILE A 1 284 ? -7.43 -17.094 16.422 1 94.69 284 ILE A O 1
ATOM 2346 N N . GLU A 1 285 ? -9.445 -17.578 17.219 1 93.81 285 GLU A N 1
ATOM 2347 C CA . GLU A 1 285 ? -8.953 -18.031 18.516 1 93.81 285 GLU A CA 1
ATOM 2348 C C . GLU A 1 285 ? -8.07 -19.266 18.375 1 93.81 285 GLU A C 1
ATOM 2350 O O . GLU A 1 285 ? -7.289 -19.594 19.281 1 93.81 285 GLU A O 1
ATOM 2355 N N . LEU A 1 286 ? -8.164 -19.938 17.234 1 96.94 286 LEU A N 1
ATOM 2356 C CA . LEU A 1 286 ? -7.367 -21.141 17 1 96.94 286 LEU A CA 1
ATOM 2357 C C . LEU A 1 286 ? -5.965 -20.766 16.516 1 96.94 286 LEU A C 1
ATOM 2359 O O . LEU A 1 286 ? -5.188 -21.641 16.125 1 96.94 286 LEU A O 1
ATOM 2363 N N . PHE A 1 287 ? -5.672 -19.578 16.469 1 97.69 287 PHE A N 1
ATOM 2364 C CA . PHE A 1 287 ? -4.375 -19.125 15.977 1 97.69 287 PHE A CA 1
ATOM 2365 C C . PHE A 1 287 ? -3.57 -18.469 17.094 1 97.69 287 PHE A C 1
ATOM 2367 O O . PHE A 1 287 ? -4.145 -17.922 18.031 1 97.69 287 PHE A O 1
ATOM 2374 N N . GLU A 1 288 ? -2.275 -18.531 16.922 1 96.75 288 GLU A N 1
ATOM 2375 C CA . GLU A 1 288 ? -1.354 -17.891 17.859 1 96.75 288 GLU A CA 1
ATOM 2376 C C . GLU A 1 288 ? -0.307 -17.062 17.125 1 96.75 288 GLU A C 1
ATOM 2378 O O . GLU A 1 288 ? 0.03 -17.344 15.984 1 96.75 288 GLU A O 1
ATOM 2383 N N . VAL A 1 289 ? 0.153 -16.047 17.766 1 95.88 289 VAL A N 1
ATOM 2384 C CA . VAL A 1 289 ? 1.198 -15.172 17.234 1 95.88 289 VAL A CA 1
ATOM 2385 C C . VAL A 1 289 ? 2.486 -15.367 18.031 1 95.88 289 VAL A C 1
ATOM 2387 O O . VAL A 1 289 ? 2.465 -15.406 19.266 1 95.88 289 VAL A O 1
ATOM 2390 N N . LYS A 1 290 ? 3.566 -15.547 17.297 1 93.56 290 LYS A N 1
ATOM 2391 C CA . LYS A 1 290 ? 4.883 -15.68 17.922 1 93.56 290 LYS A CA 1
ATOM 2392 C C . LYS A 1 290 ? 5.914 -14.805 17.219 1 93.56 290 LYS A C 1
ATOM 2394 O O . LYS A 1 290 ? 5.809 -14.562 16 1 93.56 290 LYS A O 1
ATOM 2399 N N . GLN A 1 291 ? 6.766 -14.258 17.984 1 90.75 291 GLN A N 1
ATOM 2400 C CA . GLN A 1 291 ? 7.941 -13.578 17.438 1 90.75 291 GLN A CA 1
ATOM 2401 C C . GLN A 1 291 ? 9.211 -14.383 17.703 1 90.75 291 GLN A C 1
ATOM 2403 O O . GLN A 1 291 ? 9.516 -14.695 18.859 1 90.75 291 GLN A O 1
ATOM 2408 N N . ILE A 1 292 ? 9.812 -14.75 16.625 1 90.06 292 ILE A N 1
ATOM 2409 C CA . ILE A 1 292 ? 10.977 -15.617 16.734 1 90.06 292 ILE A CA 1
ATOM 2410 C C . ILE A 1 292 ? 12.219 -14.867 16.25 1 90.06 292 ILE A C 1
ATOM 2412 O O . ILE A 1 292 ? 12.219 -14.297 15.156 1 90.06 292 ILE A O 1
ATOM 2416 N N . PRO A 1 293 ? 13.266 -14.75 17.047 1 84.38 293 PRO A N 1
ATOM 2417 C CA . PRO A 1 293 ? 14.477 -14.039 16.641 1 84.38 293 PRO A CA 1
ATOM 2418 C C . PRO A 1 293 ? 15.188 -14.695 15.461 1 84.38 293 PRO A C 1
ATOM 2420 O O . PRO A 1 293 ? 15.227 -15.922 15.367 1 84.38 293 PRO A O 1
ATOM 2423 N N . ARG A 1 294 ? 15.695 -13.812 14.547 1 79.31 294 ARG A N 1
ATOM 2424 C CA . ARG A 1 294 ? 16.547 -14.242 13.453 1 79.31 294 ARG A CA 1
ATOM 2425 C C . ARG A 1 294 ? 18.031 -14.172 13.852 1 79.31 294 ARG A C 1
ATOM 2427 O O . ARG A 1 294 ? 18.359 -13.719 14.945 1 79.31 294 ARG A O 1
ATOM 2434 N N . ASN A 1 295 ? 18.781 -14.695 12.898 1 65.94 295 ASN A N 1
ATOM 2435 C CA . ASN A 1 295 ? 20.219 -14.625 13.148 1 65.94 295 ASN A CA 1
ATOM 2436 C C . ASN A 1 295 ? 20.719 -13.18 13.141 1 65.94 295 ASN A C 1
ATOM 2438 O O . ASN A 1 295 ? 21.703 -12.852 13.812 1 65.94 295 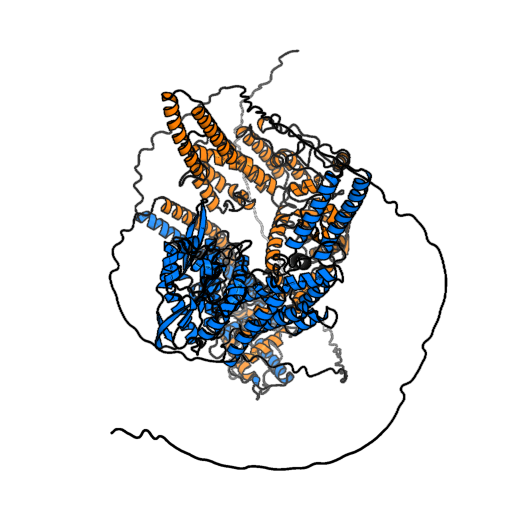ASN A O 1
ATOM 2442 N N . ASP A 1 296 ? 20.062 -12.242 12.438 1 58.88 296 ASP A N 1
ATOM 2443 C CA . ASP A 1 296 ? 20.5 -10.867 12.305 1 58.88 296 ASP A CA 1
ATOM 2444 C C . ASP A 1 296 ? 19.844 -9.969 13.359 1 58.88 296 ASP A C 1
ATOM 2446 O O . ASP A 1 296 ? 19.781 -8.75 13.188 1 58.88 296 ASP A O 1
ATOM 2450 N N . SER A 1 297 ? 19.406 -10.398 14.336 1 60.59 297 SER A N 1
ATOM 2451 C CA . SER A 1 297 ? 18.844 -9.688 15.484 1 60.59 297 SER A CA 1
ATOM 2452 C C . SER A 1 297 ? 17.469 -9.117 15.164 1 60.59 297 SER A C 1
ATOM 2454 O O . SER A 1 297 ? 16.875 -8.406 15.977 1 60.59 297 SER A O 1
ATOM 2456 N N . THR A 1 298 ? 17.062 -9.438 13.984 1 74.38 298 THR A N 1
ATOM 2457 C CA . THR A 1 298 ? 15.688 -9.031 13.688 1 74.38 298 THR A CA 1
ATOM 2458 C C . THR A 1 298 ? 14.703 -10.125 14.102 1 74.38 298 THR A C 1
ATOM 2460 O O . THR A 1 298 ? 15.102 -11.25 14.383 1 74.38 298 THR A O 1
ATOM 2463 N N . MET A 1 299 ? 13.492 -9.703 14.359 1 85.19 299 MET A N 1
ATOM 2464 C CA . MET A 1 299 ? 12.461 -10.648 14.773 1 85.19 299 MET A CA 1
ATOM 2465 C C . MET A 1 299 ? 11.562 -11.023 13.602 1 85.19 299 MET A C 1
ATOM 2467 O O . MET A 1 299 ? 11.25 -10.18 12.758 1 85.19 299 MET A O 1
ATOM 2471 N N . THR A 1 300 ? 11.266 -12.375 13.531 1 91.81 300 THR A N 1
ATOM 2472 C CA . THR A 1 300 ? 10.289 -12.852 12.562 1 91.81 300 THR A CA 1
ATOM 2473 C C . THR A 1 300 ? 8.922 -13.047 13.219 1 91.81 300 THR A C 1
ATOM 2475 O O . THR A 1 300 ? 8.82 -13.688 14.266 1 91.81 300 THR A O 1
ATOM 2478 N N . THR A 1 301 ? 7.961 -12.438 12.594 1 94.56 301 THR A N 1
ATOM 2479 C CA . THR A 1 301 ? 6.594 -12.625 13.062 1 94.56 301 THR A CA 1
ATOM 2480 C C . THR A 1 301 ? 5.973 -13.875 12.445 1 94.56 301 THR A C 1
ATOM 2482 O O . THR A 1 301 ? 5.996 -14.047 11.227 1 94.56 301 THR A O 1
ATOM 2485 N N . VAL A 1 302 ? 5.441 -14.773 13.32 1 96.69 302 VAL A N 1
ATOM 2486 C CA . VAL A 1 302 ? 4.805 -16.016 12.883 1 96.69 302 VAL A CA 1
ATOM 2487 C C . VAL A 1 302 ? 3.385 -16.094 13.438 1 96.69 302 VAL A C 1
ATOM 2489 O O . VAL A 1 302 ? 3.18 -15.953 14.648 1 96.69 302 VAL A O 1
ATOM 2492 N N . VAL A 1 303 ? 2.428 -16.234 12.609 1 97.69 303 VAL A N 1
ATOM 2493 C CA . VAL A 1 303 ? 1.053 -16.547 12.992 1 97.69 303 VAL A CA 1
ATOM 2494 C C . VAL A 1 303 ? 0.649 -17.891 12.414 1 97.69 303 VAL A C 1
ATOM 2496 O O . VAL A 1 303 ? 0.78 -18.141 11.211 1 97.69 303 VAL A O 1
ATOM 2499 N N . TYR A 1 304 ? 0.24 -18.828 13.242 1 98.06 304 TYR A N 1
ATOM 2500 C CA . TYR A 1 304 ? -0.11 -20.141 12.727 1 98.06 304 TYR A CA 1
ATOM 2501 C C . TYR A 1 304 ? -1.264 -20.75 13.508 1 98.06 304 TYR A C 1
ATOM 2503 O O . TYR A 1 304 ? -1.537 -20.344 14.641 1 98.06 304 TYR A O 1
ATOM 2511 N N . CYS A 1 305 ? -1.952 -21.641 12.938 1 98.38 305 CYS A N 1
ATOM 2512 C CA . CYS A 1 305 ? -3.072 -22.359 13.539 1 98.38 305 CYS A CA 1
ATOM 2513 C C . CYS A 1 305 ? -2.58 -23.391 14.539 1 98.38 305 CYS A C 1
ATOM 2515 O O . CYS A 1 305 ? -1.76 -24.25 14.203 1 98.38 305 CYS A O 1
ATOM 2517 N N . VAL A 1 306 ? -3.113 -23.406 15.75 1 97.62 306 VAL A N 1
ATOM 2518 C CA . VAL A 1 306 ? -2.648 -24.297 16.812 1 97.62 306 VAL A CA 1
ATOM 2519 C C . VAL A 1 306 ? -3.527 -25.531 16.859 1 97.62 306 VAL A C 1
ATOM 2521 O O . VAL A 1 306 ? -3.17 -26.531 17.5 1 97.62 306 VAL A O 1
ATOM 2524 N N . ASP A 1 307 ? -4.602 -25.516 16.172 1 97.88 307 ASP A N 1
ATOM 2525 C CA . ASP A 1 307 ? -5.52 -26.641 16.156 1 97.88 307 ASP A CA 1
ATOM 2526 C C . ASP A 1 307 ? -6.168 -26.812 14.789 1 97.88 307 ASP A C 1
ATOM 2528 O O . ASP A 1 307 ? -7.344 -26.484 14.609 1 97.88 307 ASP A O 1
ATOM 2532 N N . VAL A 1 308 ? -5.488 -27.453 13.867 1 98.19 308 VAL A N 1
ATOM 2533 C CA . VAL A 1 308 ? -5.914 -27.609 12.484 1 98.19 308 VAL A CA 1
ATOM 2534 C C . VAL A 1 308 ? -7.113 -28.562 12.414 1 98.19 308 VAL A C 1
ATOM 2536 O O . VAL A 1 308 ? -8.023 -28.359 11.609 1 98.19 308 VAL A O 1
ATOM 2539 N N . LYS A 1 309 ? -7.102 -29.578 13.219 1 97.62 309 LYS A N 1
ATOM 2540 C CA . LYS A 1 309 ? -8.188 -30.547 13.234 1 97.62 309 LYS A CA 1
ATOM 2541 C C . LYS A 1 309 ? -9.523 -29.891 13.555 1 97.62 309 LYS A C 1
ATOM 2543 O O . LYS A 1 309 ? -10.523 -30.141 12.883 1 97.62 309 LYS A O 1
ATOM 2548 N N . ASN A 1 310 ? -9.508 -29.031 14.578 1 97.12 310 ASN A N 1
ATOM 2549 C CA . ASN A 1 310 ? -10.734 -28.344 14.953 1 97.12 310 ASN A CA 1
ATOM 2550 C C . ASN A 1 310 ? -11.164 -27.344 13.875 1 97.12 310 ASN A C 1
ATOM 2552 O O . ASN A 1 310 ? -12.359 -27.141 13.656 1 97.12 310 ASN A O 1
ATOM 2556 N N . LEU A 1 311 ? -10.203 -26.688 13.273 1 97.62 311 LEU A N 1
ATOM 2557 C CA . LEU A 1 311 ? -10.523 -25.781 12.18 1 97.62 311 LEU A CA 1
ATOM 2558 C C . LEU A 1 311 ? -11.188 -26.531 11.031 1 97.62 311 LEU A C 1
ATOM 2560 O O . LEU A 1 311 ? -12.203 -26.062 10.492 1 97.62 311 LEU A O 1
ATOM 2564 N N . LEU A 1 312 ? -10.617 -27.656 10.656 1 98 312 LEU A N 1
ATOM 2565 C CA . LEU A 1 312 ? -11.164 -28.469 9.57 1 98 312 LEU A CA 1
ATOM 2566 C C . LEU A 1 312 ? -12.547 -28.984 9.93 1 98 312 LEU A C 1
ATOM 2568 O O . LEU A 1 312 ? -13.453 -28.984 9.094 1 98 312 LEU A O 1
ATOM 2572 N N . LYS A 1 313 ? -12.711 -29.453 11.172 1 97 313 LYS A N 1
ATOM 2573 C CA . LYS A 1 313 ? -14.016 -29.922 11.641 1 97 313 LYS A CA 1
ATOM 2574 C C . LYS A 1 313 ? -15.07 -28.828 11.492 1 97 313 LYS A C 1
ATOM 2576 O O . LYS A 1 313 ? -16.156 -29.062 10.961 1 97 313 LYS A O 1
ATOM 2581 N N . TRP A 1 314 ? -14.664 -27.656 11.977 1 95.19 314 TRP A N 1
ATOM 2582 C CA . TRP A 1 314 ? -15.555 -26.516 11.906 1 95.19 314 TRP A CA 1
ATOM 2583 C C . TRP A 1 314 ? -15.961 -26.219 10.461 1 95.19 314 TRP A C 1
ATOM 2585 O O . TRP A 1 314 ? -17.141 -26 10.172 1 95.19 314 TRP A O 1
ATOM 2595 N N . ARG A 1 315 ? -15.039 -26.25 9.547 1 96.5 315 ARG A N 1
ATOM 2596 C CA . ARG A 1 315 ? -15.281 -25.969 8.133 1 96.5 315 ARG A CA 1
ATOM 2597 C C . ARG A 1 315 ? -16.203 -27.031 7.527 1 96.5 315 ARG A C 1
ATOM 2599 O O . ARG A 1 315 ? -17.156 -26.688 6.824 1 96.5 315 ARG A O 1
ATOM 2606 N N . LEU A 1 316 ? -15.906 -28.266 7.781 1 97 316 LEU A N 1
ATOM 2607 C CA . LEU A 1 316 ? -16.672 -29.359 7.203 1 97 316 LEU A CA 1
ATOM 2608 C C . LEU A 1 316 ? -18.109 -29.344 7.684 1 97 316 LEU A C 1
ATOM 2610 O O . LEU A 1 316 ? -19.031 -29.578 6.906 1 97 316 LEU A O 1
ATOM 2614 N N . GLU A 1 317 ? -18.344 -29.062 8.938 1 95.75 317 GLU A N 1
ATOM 2615 C CA . GLU A 1 317 ? -19.688 -29 9.5 1 95.75 317 GLU A CA 1
ATOM 2616 C C . GLU A 1 317 ? -20.5 -27.875 8.867 1 95.75 317 GLU A C 1
ATOM 2618 O O . GLU A 1 317 ? -21.672 -28.062 8.547 1 95.75 317 GLU A O 1
ATOM 2623 N N . LYS A 1 318 ? -19.859 -26.734 8.703 1 93.5 318 LYS A N 1
ATOM 2624 C CA . LYS A 1 318 ? -20.547 -25.609 8.094 1 93.5 318 LYS A CA 1
ATOM 2625 C C . LYS A 1 318 ? -20.828 -25.875 6.613 1 93.5 318 LYS A C 1
ATOM 2627 O O . LYS A 1 318 ? -21.906 -25.547 6.113 1 93.5 318 LYS A O 1
ATOM 2632 N N . LEU A 1 319 ? -19.859 -26.453 5.883 1 95.06 319 LEU A N 1
ATOM 2633 C CA . LEU A 1 319 ? -20.031 -26.781 4.473 1 95.06 319 LEU A CA 1
ATOM 2634 C C . LEU A 1 319 ? -21.141 -27.812 4.293 1 95.06 319 LEU A C 1
ATOM 2636 O O . LEU A 1 319 ? -21.891 -27.766 3.318 1 95.06 319 LEU A O 1
ATOM 2640 N N . SER A 1 320 ? -21.203 -28.719 5.211 1 94.06 320 SER A N 1
ATOM 2641 C CA . SER A 1 320 ? -22.266 -29.719 5.172 1 94.06 320 SER A CA 1
ATOM 2642 C C . SER A 1 320 ? -23.625 -29.094 5.379 1 94.06 320 SER A C 1
ATOM 2644 O O . SER A 1 320 ? -24.578 -29.406 4.66 1 94.06 320 SER A O 1
ATOM 2646 N N . SER A 1 321 ? -23.688 -28.188 6.367 1 90.38 321 SER A N 1
ATOM 2647 C CA . SER A 1 321 ? -24.953 -27.531 6.688 1 90.38 321 SER A CA 1
ATOM 2648 C C . SER A 1 321 ? -25.453 -26.672 5.523 1 90.38 321 SER A C 1
ATOM 2650 O O . SER A 1 321 ? -26.656 -26.516 5.336 1 90.38 321 SER A O 1
ATOM 2652 N N . SER A 1 322 ? -24.578 -26.188 4.734 1 90.94 322 SER A N 1
ATOM 2653 C CA . SER A 1 322 ? -24.953 -25.328 3.613 1 90.94 322 SER A CA 1
ATOM 2654 C C . SER A 1 322 ? -25.016 -26.125 2.314 1 90.94 322 SER A C 1
ATOM 2656 O O . SER A 1 322 ? -25.125 -25.547 1.231 1 90.94 322 SER A O 1
ATOM 2658 N N . ASN A 1 323 ? -24.812 -27.375 2.32 1 91.62 323 ASN A N 1
ATOM 2659 C CA . ASN A 1 323 ? -24.922 -28.297 1.192 1 91.62 323 ASN A CA 1
ATOM 2660 C C . ASN A 1 323 ? -23.844 -28.031 0.15 1 91.62 323 ASN A C 1
ATOM 2662 O O . ASN A 1 323 ? -24.094 -28.109 -1.053 1 91.62 323 ASN A O 1
ATOM 2666 N N . GLN A 1 324 ? -22.656 -27.641 0.648 1 94.06 324 GLN A N 1
ATOM 2667 C CA . GLN A 1 324 ? -21.547 -27.391 -0.259 1 94.06 324 GLN A CA 1
ATOM 2668 C C . GLN A 1 324 ? -20.547 -28.531 -0.235 1 94.06 324 GLN A C 1
ATOM 2670 O O . GLN A 1 324 ? -19.688 -28.625 -1.107 1 94.06 324 GLN A O 1
ATOM 2675 N N . LEU A 1 325 ? -20.672 -29.406 0.778 1 95.69 325 LEU A N 1
ATOM 2676 C CA . LEU A 1 325 ? -19.766 -30.547 0.914 1 95.69 325 LEU A CA 1
ATOM 2677 C C . LEU A 1 325 ? -20.156 -31.672 -0.045 1 95.69 325 LEU A C 1
ATOM 2679 O O . LEU A 1 325 ? -21.297 -32.156 -0.007 1 95.69 325 LEU A O 1
ATOM 2683 N N . ILE A 1 326 ? -19.172 -32.062 -0.886 1 94.19 326 ILE A N 1
ATOM 2684 C CA . ILE A 1 326 ? -19.531 -33.062 -1.908 1 94.19 326 ILE A CA 1
ATOM 2685 C C . ILE A 1 326 ? -18.562 -34.25 -1.84 1 94.19 326 ILE A C 1
ATOM 2687 O O . ILE A 1 326 ? -17.391 -34.062 -1.486 1 94.19 326 ILE A O 1
ATOM 2691 N N . PHE A 1 327 ? -19.062 -35.375 -2.158 1 94.44 327 PHE A N 1
ATOM 2692 C CA . PHE A 1 327 ? -18.297 -36.594 -2.332 1 94.44 327 PHE A CA 1
ATOM 2693 C C . PHE A 1 327 ? -18.531 -37.219 -3.711 1 94.44 327 PHE A C 1
ATOM 2695 O O . PHE A 1 327 ? -19.656 -37.625 -4.023 1 94.44 327 PHE A O 1
ATOM 2702 N N . ASP A 1 328 ? -17.562 -37.125 -4.547 1 91.31 328 ASP A N 1
ATOM 2703 C CA . ASP A 1 328 ? -17.672 -37.594 -5.918 1 91.31 328 ASP A CA 1
ATOM 2704 C C . ASP A 1 328 ? -16.578 -38.594 -6.242 1 91.31 328 ASP A C 1
ATOM 2706 O O . ASP A 1 328 ? -15.961 -39.188 -5.34 1 91.31 328 ASP A O 1
ATOM 2710 N N . SER A 1 329 ? -16.391 -38.844 -7.512 1 89.44 329 SER A N 1
ATOM 2711 C CA . SER A 1 329 ? -15.43 -39.844 -7.93 1 89.44 329 SER A CA 1
ATOM 2712 C C . SER A 1 329 ? -14 -39.438 -7.598 1 89.44 329 SER A C 1
ATOM 2714 O O . SER A 1 329 ? -13.109 -40.281 -7.488 1 89.44 329 SER A O 1
ATOM 2716 N N . TYR A 1 330 ? -13.781 -38.156 -7.426 1 90.88 330 TYR A N 1
ATOM 2717 C CA . TYR A 1 330 ? -12.461 -37.656 -7.102 1 90.88 330 TYR A CA 1
ATOM 2718 C C . TYR A 1 330 ? -12.086 -37.969 -5.66 1 90.88 330 TYR A C 1
ATOM 2720 O O . TYR A 1 330 ? -10.984 -38.438 -5.387 1 90.88 330 TYR A O 1
ATOM 2728 N N . SER A 1 331 ? -13.047 -37.781 -4.773 1 93.88 331 SER A N 1
ATOM 2729 C CA . SER A 1 331 ? -12.734 -37.906 -3.354 1 93.88 331 SER A CA 1
ATOM 2730 C C . SER A 1 331 ? -13.172 -39.25 -2.816 1 93.88 331 SER A C 1
ATOM 2732 O O . SER A 1 331 ? -12.641 -39.719 -1.806 1 93.88 331 SER A O 1
ATOM 2734 N N . GLY A 1 332 ? -14.164 -39.906 -3.504 1 93.81 332 GLY A N 1
ATOM 2735 C CA . GLY A 1 332 ? -14.789 -41.062 -2.883 1 93.81 332 GLY A CA 1
ATOM 2736 C C . GLY A 1 332 ? -15.469 -40.719 -1.57 1 93.81 332 GLY A C 1
ATOM 2737 O O . GLY A 1 332 ? -16.266 -39.781 -1.493 1 93.81 332 GLY A O 1
ATOM 2738 N N . GLU A 1 333 ? -15.078 -41.562 -0.515 1 94.88 333 GLU A N 1
ATOM 2739 C CA . GLU A 1 333 ? -15.68 -41.344 0.799 1 94.88 333 GLU A CA 1
ATOM 2740 C C . GLU A 1 333 ? -14.719 -40.594 1.729 1 94.88 333 GLU A C 1
ATOM 2742 O O . GLU A 1 333 ? -15.062 -40.281 2.873 1 94.88 333 GLU A O 1
ATOM 2747 N N . GLU A 1 334 ? -13.641 -40.188 1.174 1 97.38 334 GLU A N 1
ATOM 2748 C CA . GLU A 1 334 ? -12.602 -39.562 1.991 1 97.38 334 GLU A CA 1
ATOM 2749 C C . GLU A 1 334 ? -12.688 -38.062 1.938 1 97.38 334 GLU A C 1
ATOM 2751 O O . GLU A 1 334 ? -13.305 -37.5 1.028 1 97.38 334 GLU A O 1
ATOM 2756 N N . ILE A 1 335 ? -12.195 -37.469 2.998 1 97.88 335 ILE A N 1
ATOM 2757 C CA . ILE A 1 335 ? -11.969 -36.031 2.973 1 97.88 335 ILE A CA 1
ATOM 2758 C C . ILE A 1 335 ? -10.617 -35.75 2.326 1 97.88 335 ILE A C 1
ATOM 2760 O O . ILE A 1 335 ? -9.586 -36.219 2.793 1 97.88 335 ILE A O 1
ATOM 2764 N N . VAL A 1 336 ? -10.672 -34.969 1.246 1 98.06 336 VAL A N 1
ATOM 2765 C CA . VAL A 1 336 ? -9.438 -34.656 0.541 1 98.06 336 VAL A CA 1
ATOM 2766 C C . VAL A 1 336 ? -9.023 -33.219 0.885 1 98.06 336 VAL A C 1
ATOM 2768 O O . VAL A 1 336 ? -9.812 -32.281 0.745 1 98.06 336 VAL A O 1
ATOM 2771 N N . ILE A 1 337 ? -7.832 -33.062 1.367 1 98 337 ILE A N 1
ATOM 2772 C CA . ILE A 1 337 ? -7.293 -31.734 1.602 1 98 337 ILE A CA 1
ATOM 2773 C C . ILE A 1 337 ? -5.945 -31.594 0.903 1 98 337 ILE A C 1
ATOM 2775 O O . ILE A 1 337 ? -5.234 -32.562 0.7 1 98 337 ILE A O 1
ATOM 2779 N N . ALA A 1 338 ? -5.645 -30.406 0.497 1 98.12 338 ALA A N 1
ATOM 2780 C CA . ALA A 1 338 ? -4.328 -30.094 -0.059 1 98.12 338 ALA A CA 1
ATOM 2781 C C . ALA A 1 338 ? -3.619 -29.016 0.757 1 98.12 338 ALA A C 1
ATOM 2783 O O . ALA A 1 338 ? -4.234 -28.031 1.156 1 98.12 338 ALA A O 1
ATOM 2784 N N . ILE A 1 339 ? -2.385 -29.328 1.062 1 97.5 339 ILE A N 1
ATOM 2785 C CA . ILE A 1 339 ? -1.531 -28.328 1.705 1 97.5 339 ILE A CA 1
ATOM 2786 C C . ILE A 1 339 ? -0.697 -27.609 0.649 1 97.5 339 ILE A C 1
ATOM 2788 O O . ILE A 1 339 ? -0.213 -28.219 -0.3 1 97.5 339 ILE A O 1
ATOM 2792 N N . GLY A 1 340 ? -0.639 -26.281 0.774 1 94.44 340 GLY A N 1
ATOM 2793 C CA . GLY A 1 340 ? 0.166 -25.5 -0.152 1 94.44 340 GLY A CA 1
ATOM 2794 C C . GLY A 1 340 ? 0.598 -24.156 0.415 1 94.44 340 GLY A C 1
ATOM 2795 O O . GLY A 1 340 ? 0.306 -23.844 1.571 1 94.44 340 GLY A O 1
ATOM 2796 N N . GLY A 1 341 ? 1.348 -23.422 -0.385 1 93 341 GLY A N 1
ATOM 2797 C CA . GLY A 1 341 ? 1.804 -22.125 0.076 1 93 341 GLY A CA 1
ATOM 2798 C C . GLY A 1 341 ? 2.623 -21.375 -0.96 1 93 341 GLY A C 1
ATOM 2799 O O . GLY A 1 341 ? 2.754 -21.828 -2.1 1 93 341 GLY A O 1
ATOM 2800 N N . ASP A 1 342 ? 3.002 -20.203 -0.507 1 90.25 342 ASP A N 1
ATOM 2801 C CA . ASP A 1 342 ? 3.859 -19.344 -1.327 1 90.25 342 ASP A CA 1
ATOM 2802 C C . ASP A 1 342 ? 4.57 -18.297 -0.475 1 90.25 342 ASP A C 1
ATOM 2804 O O . ASP A 1 342 ? 4.152 -18.016 0.651 1 90.25 342 ASP A O 1
ATOM 2808 N N . CYS A 1 343 ? 5.664 -17.781 -0.991 1 90.81 343 CYS A N 1
ATOM 2809 C CA . CYS A 1 343 ? 6.402 -16.734 -0.304 1 90.81 343 CYS A CA 1
ATOM 2810 C C . CYS A 1 343 ? 6.332 -15.422 -1.077 1 90.81 343 CYS A C 1
ATOM 2812 O O . CYS A 1 343 ? 7.203 -14.562 -0.936 1 90.81 343 CYS A O 1
ATOM 2814 N N . GLY A 1 344 ? 5.355 -15.312 -1.836 1 80 344 GLY A N 1
ATOM 2815 C CA . GLY A 1 344 ? 5.242 -14.062 -2.576 1 80 344 GLY A CA 1
ATOM 2816 C C . GLY A 1 344 ? 4.961 -12.867 -1.688 1 80 344 GLY A C 1
ATOM 2817 O O . GLY A 1 344 ? 4.273 -12.992 -0.671 1 80 344 GLY A O 1
ATOM 2818 N N . GLY A 1 345 ? 5.551 -11.625 -1.982 1 75.5 345 GLY A N 1
ATOM 2819 C CA . GLY A 1 345 ? 5.266 -10.391 -1.268 1 75.5 345 GLY A CA 1
ATOM 2820 C C . GLY A 1 345 ? 6.098 -10.227 -0.01 1 75.5 345 GLY A C 1
ATOM 2821 O O . GLY A 1 345 ? 5.789 -9.383 0.839 1 75.5 345 GLY A O 1
ATOM 2822 N N . GLY A 1 346 ? 7.02 -11.078 0.262 1 82.38 346 GLY A N 1
ATOM 2823 C CA . GLY A 1 346 ? 7.918 -10.945 1.397 1 82.38 346 GLY A CA 1
ATOM 2824 C C . GLY A 1 346 ? 7.488 -11.758 2.602 1 82.38 346 GLY A C 1
ATOM 2825 O O . GLY A 1 346 ? 8.125 -11.703 3.654 1 82.38 346 GLY A O 1
ATOM 2826 N N . SER A 1 347 ? 6.406 -12.422 2.461 1 92.94 347 SER A N 1
ATOM 2827 C CA . SER A 1 347 ? 5.914 -13.281 3.529 1 92.94 347 SER A CA 1
ATOM 2828 C C . SER A 1 347 ? 5.547 -14.664 3 1 92.94 347 SER A C 1
ATOM 2830 O O . SER A 1 347 ? 5.148 -14.805 1.842 1 92.94 347 SER A O 1
ATOM 2832 N N . THR A 1 348 ? 5.742 -15.648 3.818 1 96.06 348 THR A N 1
ATOM 2833 C CA . THR A 1 348 ? 5.379 -17.016 3.467 1 96.06 348 THR A CA 1
ATOM 2834 C C . THR A 1 348 ? 4.012 -17.375 4.039 1 96.06 348 THR A C 1
ATOM 2836 O O . THR A 1 348 ? 3.746 -17.141 5.223 1 96.06 348 THR A O 1
ATOM 2839 N N . LYS A 1 349 ? 3.119 -17.969 3.264 1 96.31 349 LYS A N 1
ATOM 2840 C CA . LYS A 1 349 ? 1.786 -18.438 3.648 1 96.31 349 LYS A CA 1
ATOM 2841 C C . LYS A 1 349 ? 1.641 -19.938 3.441 1 96.31 349 LYS A C 1
ATOM 2843 O O . LYS A 1 349 ? 2.043 -20.469 2.404 1 96.31 349 LYS A O 1
ATOM 2848 N N . ILE A 1 350 ? 1.153 -20.547 4.395 1 97.88 350 ILE A N 1
ATOM 2849 C CA . ILE A 1 350 ? 0.781 -21.953 4.273 1 97.88 350 ILE A CA 1
ATOM 2850 C C . ILE A 1 350 ? -0.739 -22.094 4.332 1 97.88 350 ILE A C 1
ATOM 2852 O O . ILE A 1 350 ? -1.388 -21.516 5.207 1 97.88 350 ILE A O 1
ATOM 2856 N N . ASN A 1 351 ? -1.257 -22.859 3.389 1 97.75 351 ASN A N 1
ATOM 2857 C CA . ASN A 1 351 ? -2.705 -22.938 3.225 1 97.75 351 ASN A CA 1
ATOM 2858 C C . ASN A 1 351 ? -3.199 -24.375 3.23 1 97.75 351 ASN A C 1
ATOM 2860 O O . ASN A 1 351 ? -2.43 -25.297 2.963 1 97.75 351 ASN A O 1
ATOM 2864 N N . MET A 1 352 ? -4.414 -24.5 3.527 1 98.06 352 MET A N 1
ATOM 2865 C CA . MET A 1 352 ? -5.152 -25.75 3.395 1 98.06 352 MET A CA 1
ATOM 2866 C C . MET A 1 352 ? -6.352 -25.594 2.471 1 98.06 352 MET A C 1
ATOM 2868 O O . MET A 1 352 ? -7.188 -24.703 2.688 1 98.06 352 MET A O 1
ATOM 2872 N N . ILE A 1 353 ? -6.41 -26.406 1.442 1 97.75 353 ILE A N 1
ATOM 2873 C CA . ILE A 1 353 ? -7.496 -26.375 0.469 1 97.75 353 ILE A CA 1
ATOM 2874 C C . ILE A 1 353 ? -8.414 -27.578 0.69 1 97.75 353 ILE A C 1
ATOM 2876 O O . ILE A 1 353 ? -7.945 -28.719 0.815 1 97.75 353 ILE A O 1
ATOM 2880 N N . ILE A 1 354 ? -9.648 -27.375 0.754 1 97.94 354 ILE A N 1
ATOM 2881 C CA . ILE A 1 354 ? -10.609 -28.453 0.865 1 97.94 354 ILE A CA 1
ATOM 2882 C C . ILE A 1 354 ? -11.031 -28.922 -0.528 1 97.94 354 ILE A C 1
ATOM 2884 O O . ILE A 1 354 ? -11.531 -28.125 -1.329 1 97.94 354 ILE A O 1
ATOM 2888 N N . GLY A 1 355 ? -10.875 -30.234 -0.792 1 97.31 355 GLY A N 1
ATOM 2889 C CA . GLY A 1 355 ? -11.133 -30.781 -2.115 1 97.31 355 GLY A CA 1
ATOM 2890 C C . GLY A 1 355 ? -12.57 -31.234 -2.305 1 97.31 355 GLY A C 1
ATOM 2891 O O . GLY A 1 355 ? -13.031 -31.406 -3.436 1 97.31 355 GLY A O 1
ATOM 2892 N N . ASN A 1 356 ? -13.336 -31.359 -1.225 1 97.44 356 ASN A N 1
ATOM 2893 C CA . ASN A 1 356 ? -14.695 -31.875 -1.264 1 97.44 356 ASN A CA 1
ATOM 2894 C C . ASN A 1 356 ? -15.711 -30.75 -1.515 1 97.44 356 ASN A C 1
ATOM 2896 O O . ASN A 1 356 ? -16.734 -30.672 -0.825 1 97.44 356 ASN A O 1
ATOM 2900 N N . VAL A 1 357 ? -15.383 -29.875 -2.424 1 95.94 357 VAL A N 1
ATOM 2901 C CA . VAL A 1 357 ? -16.266 -28.797 -2.842 1 95.94 357 VAL A CA 1
ATOM 2902 C C . VAL A 1 357 ? -16.219 -28.641 -4.359 1 95.94 357 VAL A C 1
ATOM 2904 O O . VAL A 1 357 ? -15.344 -29.219 -5.02 1 95.94 357 VAL A O 1
ATOM 2907 N N . ARG A 1 358 ? -17.125 -27.875 -4.934 1 91.75 358 ARG A N 1
ATOM 2908 C CA . ARG A 1 358 ? -17.234 -27.734 -6.383 1 91.75 358 ARG A CA 1
ATOM 2909 C C . ARG A 1 358 ? -16.062 -26.938 -6.945 1 91.75 358 ARG A C 1
ATOM 2911 O O . ARG A 1 358 ? -15.57 -27.25 -8.031 1 91.75 358 ARG A O 1
ATOM 2918 N N . GLN A 1 359 ? -15.609 -25.859 -6.246 1 93.62 359 GLN A N 1
ATOM 2919 C CA . GLN A 1 359 ? -14.523 -25 -6.684 1 93.62 359 GLN A CA 1
ATOM 2920 C C . GLN A 1 359 ? -13.438 -24.906 -5.617 1 93.62 359 GLN A C 1
ATOM 2922 O O . GLN A 1 359 ? -13.227 -23.844 -5.031 1 93.62 359 GLN A O 1
ATOM 2927 N N . PRO A 1 360 ? -12.656 -25.922 -5.539 1 95.5 360 PRO A N 1
ATOM 2928 C CA . PRO A 1 360 ? -11.68 -25.969 -4.445 1 95.5 360 PRO A CA 1
ATOM 2929 C C . PRO A 1 360 ? -10.641 -24.859 -4.535 1 95.5 360 PRO A C 1
ATOM 2931 O O . PRO A 1 360 ? -10.102 -24.438 -3.51 1 95.5 360 PRO A O 1
ATOM 2934 N N . ASN A 1 361 ? -10.383 -24.359 -5.711 1 94.75 361 ASN A N 1
ATOM 2935 C CA . ASN A 1 361 ? -9.305 -23.391 -5.898 1 94.75 361 ASN A CA 1
ATOM 2936 C C . ASN A 1 361 ? -9.789 -21.953 -5.652 1 94.75 361 ASN A C 1
ATOM 2938 O O . ASN A 1 361 ? -9.023 -21 -5.82 1 94.75 361 ASN A O 1
ATOM 2942 N N . SER A 1 362 ? -10.992 -21.797 -5.191 1 93.44 362 SER A N 1
ATOM 2943 C CA . SER A 1 362 ? -11.492 -20.5 -4.758 1 93.44 362 SER A CA 1
ATOM 2944 C C . SER A 1 362 ? -10.961 -20.141 -3.375 1 93.44 362 SER A C 1
ATOM 2946 O O . SER A 1 362 ? -10.828 -21.016 -2.508 1 93.44 362 SER A O 1
ATOM 2948 N N . ILE A 1 363 ? -10.781 -18.906 -3.203 1 94 363 ILE A N 1
ATOM 2949 C CA . ILE A 1 363 ? -10.234 -18.438 -1.938 1 94 363 ILE A CA 1
ATOM 2950 C C . ILE A 1 363 ? -11.203 -18.766 -0.801 1 94 363 ILE A C 1
ATOM 2952 O O . ILE A 1 363 ? -10.781 -18.922 0.349 1 94 363 ILE A O 1
ATOM 2956 N N . THR A 1 364 ? -12.438 -18.922 -1.145 1 94.44 364 THR A N 1
ATOM 2957 C CA . THR A 1 364 ? -13.461 -19.172 -0.138 1 94.44 364 THR A CA 1
ATOM 2958 C C . THR A 1 364 ? -13.297 -20.578 0.452 1 94.44 364 THR A C 1
ATOM 2960 O O . THR A 1 364 ? -13.781 -20.844 1.549 1 94.44 364 THR A O 1
ATOM 2963 N N . HIS A 1 365 ? -12.562 -21.422 -0.272 1 96.44 365 HIS A N 1
ATOM 2964 C CA . HIS A 1 365 ? -12.398 -22.797 0.194 1 96.44 365 HIS A CA 1
ATOM 2965 C C . HIS A 1 365 ? -10.961 -23.062 0.644 1 96.44 365 HIS A C 1
ATOM 2967 O O . HIS A 1 365 ? -10.57 -24.219 0.839 1 96.44 365 HIS A O 1
ATOM 2973 N N . ILE A 1 366 ? -10.211 -22.031 0.75 1 97.5 366 ILE A N 1
ATOM 2974 C CA . ILE A 1 366 ? -8.82 -22.141 1.16 1 97.5 366 ILE A CA 1
ATOM 2975 C C . ILE A 1 366 ? -8.625 -21.438 2.5 1 97.5 366 ILE A C 1
ATOM 2977 O O . ILE A 1 366 ? -8.953 -20.25 2.645 1 97.5 366 ILE A O 1
ATOM 2981 N N . SER A 1 367 ? -8.117 -22.156 3.457 1 97.69 367 SER A N 1
ATOM 2982 C CA . SER A 1 367 ? -7.816 -21.578 4.762 1 97.69 367 SER A CA 1
ATOM 2983 C C . SER A 1 367 ? -6.316 -21.359 4.941 1 97.69 367 SER A C 1
ATOM 2985 O O . SER A 1 367 ? -5.535 -22.297 4.809 1 97.69 367 SER A O 1
ATOM 2987 N N . THR A 1 368 ? -5.969 -20.172 5.234 1 97.88 368 THR A N 1
ATOM 2988 C CA . THR A 1 368 ? -4.566 -19.906 5.539 1 97.88 368 THR A CA 1
ATOM 2989 C C . THR A 1 368 ? -4.219 -20.391 6.941 1 97.88 368 THR A C 1
ATOM 2991 O O . THR A 1 368 ? -4.816 -19.938 7.926 1 97.88 368 THR A O 1
ATOM 2994 N N . LEU A 1 369 ? -3.225 -21.281 7.031 1 98.25 369 LEU A N 1
ATOM 2995 C CA . LEU A 1 369 ? -2.889 -21.922 8.297 1 98.25 369 LEU A CA 1
ATOM 2996 C C . LEU A 1 369 ? -1.76 -21.172 9 1 98.25 369 LEU A C 1
ATOM 2998 O O . LEU A 1 369 ? -1.622 -21.266 10.227 1 98.25 369 LEU A O 1
ATOM 3002 N N . ALA A 1 370 ? -0.985 -20.516 8.172 1 98.25 370 ALA A N 1
ATOM 3003 C CA . ALA A 1 370 ? 0.152 -19.844 8.781 1 98.25 370 ALA A CA 1
ATOM 3004 C C . ALA A 1 370 ? 0.685 -18.734 7.863 1 98.25 370 ALA A C 1
ATOM 3006 O O . ALA A 1 370 ? 0.538 -18.812 6.641 1 98.25 370 ALA A O 1
ATOM 3007 N N . VAL A 1 371 ? 1.268 -17.781 8.461 1 97.56 371 VAL A N 1
ATOM 3008 C CA . VAL A 1 371 ? 1.993 -16.703 7.781 1 97.56 371 VAL A CA 1
ATOM 3009 C C . VAL A 1 371 ? 3.223 -16.312 8.602 1 97.56 371 VAL A C 1
ATOM 3011 O O . VAL A 1 371 ? 3.164 -16.25 9.828 1 97.56 371 VAL A O 1
ATOM 3014 N N . PHE A 1 372 ? 4.363 -16.172 7.969 1 96.69 372 PHE A N 1
ATOM 3015 C CA . PHE A 1 372 ? 5.527 -15.609 8.633 1 96.69 372 PHE A CA 1
ATOM 3016 C C . PHE A 1 372 ? 6.328 -14.734 7.676 1 96.69 372 PHE A C 1
ATOM 3018 O O . PHE A 1 372 ? 6.277 -14.93 6.457 1 96.69 372 PHE A O 1
ATOM 3025 N N . ASP A 1 373 ? 7.02 -13.758 8.164 1 93.56 373 ASP A N 1
ATOM 3026 C CA . ASP A 1 373 ? 7.688 -12.758 7.348 1 93.56 373 ASP A CA 1
ATOM 3027 C C . ASP A 1 373 ? 9.141 -13.141 7.078 1 93.56 373 ASP A C 1
ATOM 3029 O O . ASP A 1 373 ? 10.062 -12.391 7.41 1 93.56 373 ASP A O 1
ATOM 3033 N N . ASP A 1 374 ? 9.375 -14.172 6.492 1 93.56 374 ASP A N 1
ATOM 3034 C CA . ASP A 1 374 ? 10.672 -14.695 6.062 1 93.56 374 ASP A CA 1
ATOM 3035 C C . ASP A 1 374 ? 10.516 -15.617 4.855 1 93.56 374 ASP A C 1
ATOM 3037 O O . ASP A 1 374 ? 9.391 -15.875 4.406 1 93.56 374 ASP A O 1
ATOM 3041 N N . SER A 1 375 ? 11.578 -16.156 4.367 1 93.19 375 SER A N 1
ATOM 3042 C CA . SER A 1 375 ? 11.578 -16.984 3.17 1 93.19 375 SER A CA 1
ATOM 3043 C C . SER A 1 375 ? 10.992 -18.359 3.461 1 93.19 375 SER A C 1
ATOM 3045 O O . SER A 1 375 ? 10.969 -18.797 4.613 1 93.19 375 SER A O 1
ATOM 3047 N N . ASP A 1 376 ? 10.57 -19.016 2.402 1 93.94 376 ASP A N 1
ATOM 3048 C CA . ASP A 1 376 ? 9.922 -20.328 2.514 1 93.94 376 ASP A CA 1
ATOM 3049 C C . ASP A 1 376 ? 10.938 -21.453 2.355 1 93.94 376 ASP A C 1
ATOM 3051 O O . ASP A 1 376 ? 10.617 -22.516 1.825 1 93.94 376 ASP A O 1
ATOM 3055 N N . ASP A 1 377 ? 12.086 -21.25 2.754 1 92.88 377 ASP A N 1
ATOM 3056 C CA . ASP A 1 377 ? 13.07 -22.312 2.676 1 92.88 377 ASP A CA 1
ATOM 3057 C C . ASP A 1 377 ? 12.766 -23.422 3.684 1 92.88 377 ASP A C 1
ATOM 3059 O O . ASP A 1 377 ? 12.094 -23.188 4.691 1 92.88 377 ASP A O 1
ATOM 3063 N N . HIS A 1 378 ? 13.273 -24.625 3.354 1 95.38 378 HIS A N 1
ATOM 3064 C CA . HIS A 1 378 ? 13.039 -25.828 4.152 1 95.38 378 HIS A CA 1
ATOM 3065 C C . HIS A 1 378 ? 13.367 -25.578 5.621 1 95.38 378 HIS A C 1
ATOM 3067 O O . HIS A 1 378 ? 12.586 -25.938 6.504 1 95.38 378 HIS A O 1
ATOM 3073 N N . GLU A 1 379 ? 14.438 -24.984 5.91 1 92.94 379 GLU A N 1
ATOM 3074 C CA . GLU A 1 379 ? 14.914 -24.719 7.266 1 92.94 379 GLU A CA 1
ATOM 3075 C C . GLU A 1 379 ? 13.984 -23.766 8.008 1 92.94 379 GLU A C 1
ATOM 3077 O O . GLU A 1 379 ? 13.672 -23.969 9.18 1 92.94 379 GLU A O 1
ATOM 3082 N N . ASN A 1 380 ? 13.562 -22.734 7.34 1 94.44 380 ASN A N 1
ATOM 3083 C CA . ASN A 1 380 ? 12.688 -21.75 7.953 1 94.44 380 ASN A CA 1
ATOM 3084 C C . ASN A 1 380 ? 11.32 -22.328 8.289 1 94.44 380 ASN A C 1
ATOM 3086 O O . ASN A 1 380 ? 10.773 -22.062 9.359 1 94.44 380 ASN A O 1
ATOM 3090 N N . ILE A 1 381 ? 10.789 -23.141 7.379 1 96.44 381 ILE A N 1
ATOM 3091 C CA . ILE A 1 381 ? 9.484 -23.75 7.621 1 96.44 381 ILE A CA 1
ATOM 3092 C C . ILE A 1 381 ? 9.555 -24.656 8.844 1 96.44 381 ILE A C 1
ATOM 3094 O O . ILE A 1 381 ? 8.672 -24.625 9.703 1 96.44 381 ILE A O 1
ATOM 3098 N N . ARG A 1 382 ? 10.578 -25.422 8.891 1 94.88 382 ARG A N 1
ATOM 3099 C CA . ARG A 1 382 ? 10.742 -26.312 10.039 1 94.88 382 ARG A CA 1
ATOM 3100 C C . ARG A 1 382 ? 10.93 -25.516 11.328 1 94.88 382 ARG A C 1
ATOM 3102 O O . ARG A 1 382 ? 10.352 -25.844 12.359 1 94.88 382 ARG A O 1
ATOM 3109 N N . LYS A 1 383 ? 11.727 -24.469 11.234 1 94.12 383 LYS A N 1
ATOM 3110 C CA . LYS A 1 383 ? 12.039 -23.656 12.398 1 94.12 383 LYS A CA 1
ATOM 3111 C C . LYS A 1 383 ? 10.797 -22.938 12.922 1 94.12 383 LYS A C 1
ATOM 3113 O O . LYS A 1 383 ? 10.547 -22.938 14.133 1 94.12 383 LYS A O 1
ATOM 3118 N N . TYR A 1 384 ? 10.023 -22.438 12.047 1 96.06 384 TYR A N 1
ATOM 3119 C CA . TYR A 1 384 ? 8.938 -21.547 12.453 1 96.06 384 TYR A CA 1
ATOM 3120 C C . TYR A 1 384 ? 7.641 -22.328 12.641 1 96.06 384 TYR A C 1
ATOM 3122 O O . TYR A 1 384 ? 6.773 -21.906 13.422 1 96.06 384 TYR A O 1
ATOM 3130 N N . LEU A 1 385 ? 7.473 -23.453 11.93 1 97.31 385 LEU A N 1
ATOM 3131 C CA . LEU A 1 385 ? 6.141 -24.062 11.859 1 97.31 385 LEU A CA 1
ATOM 3132 C C . LEU A 1 385 ? 6.176 -25.516 12.297 1 97.31 385 LEU A C 1
ATOM 3134 O O . LEU A 1 385 ? 5.316 -26.312 11.898 1 97.31 385 LEU A O 1
ATOM 3138 N N . GLN A 1 386 ? 7.125 -25.922 13.078 1 95.75 386 GLN A N 1
ATOM 3139 C CA . GLN A 1 386 ? 7.234 -27.312 13.508 1 95.75 386 GLN A CA 1
ATOM 3140 C C . GLN A 1 386 ? 5.941 -27.781 14.172 1 95.75 386 GLN A C 1
ATOM 3142 O O . GLN A 1 386 ? 5.453 -28.875 13.875 1 95.75 386 GLN A O 1
ATOM 3147 N N . PRO A 1 387 ? 5.348 -26.953 15.055 1 96.56 387 PRO A N 1
ATOM 3148 C CA . PRO A 1 387 ? 4.086 -27.406 15.656 1 96.56 387 PRO A CA 1
ATOM 3149 C C . PRO A 1 387 ? 2.99 -27.625 14.617 1 96.56 387 PRO A C 1
ATOM 3151 O O . PRO A 1 387 ? 2.201 -28.578 14.75 1 96.56 387 PRO A O 1
ATOM 3154 N N . LEU A 1 388 ? 2.9 -26.828 13.648 1 97.69 388 LEU A N 1
ATOM 3155 C CA . LEU A 1 388 ? 1.903 -26.969 12.594 1 97.69 388 LEU A CA 1
ATOM 3156 C C . LEU A 1 388 ? 2.178 -28.219 11.758 1 97.69 388 LEU A C 1
ATOM 3158 O O . LEU A 1 388 ? 1.25 -28.953 11.414 1 97.69 388 LEU A O 1
ATOM 3162 N N . LEU A 1 389 ? 3.463 -28.469 11.445 1 97.62 389 LEU A N 1
ATOM 3163 C CA . LEU A 1 389 ? 3.863 -29.656 10.695 1 97.62 389 LEU A CA 1
ATOM 3164 C C . LEU A 1 389 ? 3.471 -30.922 11.438 1 97.62 389 LEU A C 1
ATOM 3166 O O . LEU A 1 389 ? 2.986 -31.891 10.828 1 97.62 389 LEU A O 1
ATOM 3170 N N . ASN A 1 390 ? 3.641 -30.922 12.727 1 97.5 390 ASN A N 1
ATOM 3171 C CA . ASN A 1 390 ? 3.262 -32.062 13.547 1 97.5 390 ASN A CA 1
ATOM 3172 C C . ASN A 1 390 ? 1.767 -32.344 13.445 1 97.5 390 ASN A C 1
ATOM 3174 O O . ASN A 1 390 ? 1.357 -33.531 13.359 1 97.5 390 ASN A O 1
ATOM 3178 N N . GLN A 1 391 ? 1.001 -31.297 13.43 1 97.56 391 GLN A N 1
ATOM 3179 C CA . GLN A 1 391 ? -0.446 -31.438 13.328 1 97.56 391 GLN A CA 1
ATOM 3180 C C . GLN A 1 391 ? -0.838 -32.031 11.977 1 97.56 391 GLN A C 1
ATOM 3182 O O . GLN A 1 391 ? -1.647 -32.969 11.914 1 97.56 391 GLN A O 1
ATOM 3187 N N . LEU A 1 392 ? -0.257 -31.578 10.977 1 97.81 392 LEU A N 1
ATOM 3188 C CA . LEU A 1 392 ? -0.611 -32 9.617 1 97.81 392 LEU A CA 1
ATOM 3189 C C . LEU A 1 392 ? -0.182 -33.438 9.359 1 97.81 392 LEU A C 1
ATOM 3191 O O . LEU A 1 392 ? -0.898 -34.188 8.703 1 97.81 392 LEU A O 1
ATOM 3195 N N . ASN A 1 393 ? 0.976 -33.781 9.898 1 97.12 393 ASN A N 1
ATOM 3196 C CA . ASN A 1 393 ? 1.464 -35.156 9.734 1 97.12 393 ASN A CA 1
ATOM 3197 C C . ASN A 1 393 ? 0.654 -36.156 10.57 1 97.12 393 ASN A C 1
ATOM 3199 O O . ASN A 1 393 ? 0.66 -37.344 10.297 1 97.12 393 ASN A O 1
ATOM 3203 N N . ALA A 1 394 ? -0.121 -35.656 11.547 1 96.62 394 ALA A N 1
ATOM 3204 C CA . ALA A 1 394 ? -0.927 -36.5 12.414 1 96.62 394 ALA A CA 1
ATOM 3205 C C . ALA A 1 394 ? -2.381 -36.531 11.953 1 96.62 394 ALA A C 1
ATOM 3207 O O . ALA A 1 394 ? -3.188 -37.312 12.477 1 96.62 394 ALA A O 1
ATOM 3208 N N . LEU A 1 395 ? -2.721 -35.75 10.984 1 96.25 395 LEU A N 1
ATOM 3209 C CA . LEU A 1 395 ? -4.102 -35.594 10.547 1 96.25 395 LEU A CA 1
ATOM 3210 C C . LEU A 1 395 ? -4.516 -36.688 9.602 1 96.25 395 LEU A C 1
ATOM 3212 O O . LEU A 1 395 ? -4.484 -36.531 8.375 1 96.25 395 LEU A O 1
ATOM 3216 N N . GLU A 1 396 ? -4.992 -37.844 10.109 1 95.62 396 GLU A N 1
ATOM 3217 C CA . GLU A 1 396 ? -5.27 -39.031 9.312 1 95.62 396 GLU A CA 1
ATOM 3218 C C . GLU A 1 396 ? -6.77 -39.25 9.148 1 95.62 396 GLU A C 1
ATOM 3220 O O . GLU A 1 396 ? -7.215 -39.812 8.156 1 95.62 396 GLU A O 1
ATOM 3225 N N . SER A 1 397 ? -7.492 -38.875 10.086 1 96.88 397 SER A N 1
ATOM 3226 C CA . SER A 1 397 ? -8.945 -39.031 10.062 1 96.88 397 SER A CA 1
ATOM 3227 C C . SER A 1 397 ? -9.625 -37.875 10.82 1 96.88 397 SER A C 1
ATOM 3229 O O . SER A 1 397 ? -8.969 -37.156 11.555 1 96.88 397 SER A O 1
ATOM 3231 N N . ILE A 1 398 ? -10.906 -37.781 10.578 1 97.38 398 ILE A N 1
ATOM 3232 C CA . ILE A 1 398 ? -11.633 -36.688 11.227 1 97.38 398 ILE A CA 1
ATOM 3233 C C . ILE A 1 398 ? -13.055 -37.125 11.555 1 97.38 398 ILE A C 1
ATOM 3235 O O . ILE A 1 398 ? -13.656 -37.906 10.812 1 97.38 398 ILE A O 1
ATOM 3239 N N . GLU A 1 399 ? -13.492 -36.656 12.703 1 97.19 399 GLU A N 1
ATOM 3240 C CA . GLU A 1 399 ? -14.883 -36.812 13.125 1 97.19 399 GLU A CA 1
ATOM 3241 C C . GLU A 1 399 ? -15.617 -35.5 13.125 1 97.19 399 GLU A C 1
ATOM 3243 O O . GLU A 1 399 ? -15.117 -34.5 13.664 1 97.19 399 GLU A O 1
ATOM 3248 N N . TYR A 1 400 ? -16.703 -35.438 12.492 1 96.12 400 TYR A N 1
ATOM 3249 C CA . TYR A 1 400 ? -17.5 -34.219 12.422 1 96.12 400 TYR A CA 1
ATOM 3250 C C . TYR A 1 400 ? -18.969 -34.531 12.188 1 96.12 400 TYR A C 1
ATOM 3252 O O . TYR A 1 400 ? -19.344 -35.688 12.016 1 96.12 400 TYR A O 1
ATOM 3260 N N . SER A 1 401 ? -19.766 -33.5 12.328 1 94.19 401 SER A N 1
ATOM 3261 C CA . SER A 1 401 ? -21.203 -33.656 12.125 1 94.19 401 SER A CA 1
ATOM 3262 C C . SER A 1 401 ? -21.609 -33.312 10.703 1 94.19 401 SER A C 1
ATOM 3264 O O . SER A 1 401 ? -21.312 -32.219 10.211 1 94.19 401 SER A O 1
ATOM 3266 N N . GLU A 1 402 ? -22.188 -34.219 10.039 1 91.19 402 GLU A N 1
ATOM 3267 C CA . GLU A 1 402 ? -22.734 -34.031 8.703 1 91.19 402 GLU A CA 1
ATOM 3268 C C . GLU A 1 402 ? -24.266 -34.062 8.734 1 91.19 402 GLU A C 1
ATOM 3270 O O . GLU A 1 402 ? -24.875 -35.094 8.953 1 91.19 402 GLU A O 1
ATOM 3275 N N . ASN A 1 403 ? -24.844 -32.938 8.492 1 85.19 403 ASN A N 1
ATOM 3276 C CA . ASN A 1 403 ? -26.297 -32.812 8.539 1 85.19 403 ASN A CA 1
ATOM 3277 C C . ASN A 1 403 ? -26.875 -33.375 9.836 1 85.19 403 ASN A C 1
ATOM 3279 O O . ASN A 1 403 ? -27.828 -34.125 9.812 1 85.19 403 ASN A O 1
ATOM 3283 N N . GLY A 1 404 ? -26.203 -33.188 10.914 1 84.31 404 GLY A N 1
ATOM 3284 C CA . GLY A 1 404 ? -26.688 -33.562 12.234 1 84.31 404 GLY A CA 1
ATOM 3285 C C . GLY A 1 404 ? -26.234 -34.938 12.664 1 84.31 404 GLY A C 1
ATOM 3286 O O . GLY A 1 404 ? -26.484 -35.344 13.797 1 84.31 404 GLY A O 1
ATOM 3287 N N . LYS A 1 405 ? -25.547 -35.688 11.773 1 91.25 405 LYS A N 1
ATOM 3288 C CA . LYS A 1 405 ? -25.078 -37.031 12.094 1 91.25 405 LYS A CA 1
ATOM 3289 C C . LYS A 1 405 ? -23.562 -37.062 12.25 1 91.25 405 LYS A C 1
ATOM 3291 O O . LYS A 1 405 ? -22.828 -36.469 11.438 1 91.25 405 LYS A O 1
ATOM 3296 N N . ASP A 1 406 ? -23.172 -37.75 13.203 1 94 406 ASP A N 1
ATOM 3297 C CA . ASP A 1 406 ? -21.734 -37.844 13.438 1 94 406 ASP A CA 1
ATOM 3298 C C . ASP A 1 406 ? -21.094 -38.844 12.469 1 94 406 ASP A C 1
ATOM 3300 O O . ASP A 1 406 ? -21.578 -39.969 12.336 1 94 406 ASP A O 1
ATOM 3304 N N . VAL A 1 407 ? -20.109 -38.438 11.805 1 95.81 407 VAL A N 1
ATOM 3305 C CA . VAL A 1 407 ? -19.422 -39.281 10.844 1 95.81 407 VAL A CA 1
ATOM 3306 C C . VAL A 1 407 ? -17.922 -39.219 11.078 1 95.81 407 VAL A C 1
ATOM 3308 O O . VAL A 1 407 ? -17.406 -38.25 11.602 1 95.81 407 VAL A O 1
ATOM 3311 N N . SER A 1 408 ? -17.297 -40.344 10.797 1 96.12 408 SER A N 1
ATOM 3312 C CA . SER A 1 408 ? -15.836 -40.438 10.797 1 96.12 408 SER A CA 1
ATOM 3313 C C . SER A 1 408 ? -15.305 -40.75 9.406 1 96.12 408 SER A C 1
ATOM 3315 O O . SER A 1 408 ? -15.758 -41.719 8.781 1 96.12 408 SER A O 1
ATOM 3317 N N . ARG A 1 409 ? -14.414 -39.969 8.914 1 97.12 409 ARG A N 1
ATOM 3318 C CA . ARG A 1 409 ? -13.867 -40.188 7.582 1 97.12 409 ARG A CA 1
ATOM 3319 C C . ARG A 1 409 ? -12.344 -40.094 7.59 1 97.12 409 ARG A C 1
ATOM 3321 O O . ARG A 1 409 ? -11.773 -39.375 8.422 1 97.12 409 ARG A O 1
ATOM 3328 N N . LYS A 1 410 ? -11.766 -40.781 6.691 1 97.5 410 LYS A N 1
ATOM 3329 C CA . LYS A 1 410 ? -10.328 -40.688 6.492 1 97.5 410 LYS A CA 1
ATOM 3330 C C . LYS A 1 410 ? -9.977 -39.406 5.723 1 97.5 410 LYS A C 1
ATOM 3332 O O . LYS A 1 410 ? -10.766 -38.938 4.914 1 97.5 410 LYS A O 1
ATOM 3337 N N . ILE A 1 411 ? -8.797 -38.906 6.035 1 97.88 411 ILE A N 1
ATOM 3338 C CA . ILE A 1 411 ? -8.32 -37.719 5.352 1 97.88 411 ILE A CA 1
ATOM 3339 C C . ILE A 1 411 ? -7.227 -38.094 4.359 1 97.88 411 ILE A C 1
ATOM 3341 O O . ILE A 1 411 ? -6.254 -38.75 4.723 1 97.88 411 ILE A O 1
ATOM 3345 N N . HIS A 1 412 ? -7.414 -37.75 3.143 1 97.62 412 HIS A N 1
ATOM 3346 C CA . HIS A 1 412 ? -6.395 -37.906 2.107 1 97.62 412 HIS A CA 1
ATOM 3347 C C . HIS A 1 412 ? -5.707 -36.562 1.827 1 97.62 412 HIS A C 1
ATOM 3349 O O . HIS A 1 412 ? -6.312 -35.656 1.255 1 97.62 412 HIS A O 1
ATOM 3355 N N . GLN A 1 413 ? -4.453 -36.5 2.199 1 97.81 413 GLN A N 1
ATOM 3356 C CA . GLN A 1 413 ? -3.727 -35.25 2.061 1 97.81 413 GLN A CA 1
ATOM 3357 C C . GLN A 1 413 ? -2.961 -35.188 0.743 1 97.81 413 GLN A C 1
ATOM 3359 O O . GLN A 1 413 ? -2.379 -36.188 0.318 1 97.81 413 GLN A O 1
ATOM 3364 N N . LYS A 1 414 ? -2.98 -34.094 0.148 1 97.94 414 LYS A N 1
ATOM 3365 C CA . LYS A 1 414 ? -2.215 -33.812 -1.062 1 97.94 414 LYS A CA 1
ATOM 3366 C C . LYS A 1 414 ? -1.402 -32.531 -0.901 1 97.94 414 LYS A C 1
ATOM 3368 O O . LYS A 1 414 ? -1.563 -31.797 0.083 1 97.94 414 LYS A O 1
ATOM 3373 N N . PHE A 1 415 ? -0.486 -32.312 -1.815 1 97.88 415 PHE A N 1
ATOM 3374 C CA . PHE A 1 415 ? 0.356 -31.109 -1.755 1 97.88 415 PHE A CA 1
ATOM 3375 C C . PHE A 1 415 ? 0.294 -30.328 -3.066 1 97.88 415 PHE A C 1
ATOM 3377 O O . PHE A 1 415 ? 0.394 -30.922 -4.145 1 97.88 415 PHE A O 1
ATOM 3384 N N . VAL A 1 416 ? 0.055 -29 -2.918 1 96.12 416 VAL A N 1
ATOM 3385 C CA . VAL A 1 416 ? -0.055 -28.125 -4.09 1 96.12 416 VAL A CA 1
ATOM 3386 C C . VAL A 1 416 ? 0.776 -26.875 -3.881 1 96.12 416 VAL A C 1
ATOM 3388 O O . VAL A 1 416 ? 0.551 -26.125 -2.926 1 96.12 416 VAL A O 1
ATOM 3391 N N . ALA A 1 417 ? 1.677 -26.547 -4.742 1 94.75 417 ALA A N 1
ATOM 3392 C CA . ALA A 1 417 ? 2.508 -25.344 -4.676 1 94.75 417 ALA A CA 1
ATOM 3393 C C . ALA A 1 417 ? 3.307 -25.156 -5.961 1 94.75 417 ALA A C 1
ATOM 3395 O O . ALA A 1 417 ? 3.174 -25.953 -6.902 1 94.75 417 ALA A O 1
ATOM 3396 N N . ASP A 1 418 ? 4.07 -24.109 -6.016 1 91.88 418 ASP A N 1
ATOM 3397 C CA . ASP A 1 418 ? 5.004 -23.953 -7.121 1 91.88 418 ASP A CA 1
ATOM 3398 C C . ASP A 1 418 ? 6.207 -24.875 -6.961 1 91.88 418 ASP A C 1
ATOM 3400 O O . ASP A 1 418 ? 6.324 -25.578 -5.957 1 91.88 418 ASP A O 1
ATOM 3404 N N . PHE A 1 419 ? 7.059 -24.906 -7.879 1 92.5 419 PHE A N 1
ATOM 3405 C CA . PHE A 1 419 ? 8.164 -25.859 -7.879 1 92.5 419 PHE A CA 1
ATOM 3406 C C . PHE A 1 419 ? 9.133 -25.578 -6.738 1 92.5 419 PHE A C 1
ATOM 3408 O O . PHE A 1 419 ? 9.727 -26.5 -6.172 1 92.5 419 PHE A O 1
ATOM 3415 N N . LYS A 1 420 ? 9.273 -24.328 -6.512 1 92.25 420 LYS A N 1
ATOM 3416 C CA . LYS A 1 420 ? 10.188 -23.984 -5.426 1 92.25 420 LYS A CA 1
ATOM 3417 C C . LYS A 1 420 ? 9.727 -24.609 -4.109 1 92.25 420 LYS A C 1
ATOM 3419 O O . LYS A 1 420 ? 10.508 -25.281 -3.428 1 92.25 420 LYS A O 1
ATOM 3424 N N . LEU A 1 421 ? 8.531 -24.391 -3.76 1 95.06 421 LEU A N 1
ATOM 3425 C CA . LEU A 1 421 ? 8.031 -24.875 -2.479 1 95.06 421 LEU A CA 1
ATOM 3426 C C . LEU A 1 421 ? 7.906 -26.391 -2.484 1 95.06 421 LEU A C 1
ATOM 3428 O O . LEU A 1 421 ? 8.062 -27.031 -1.445 1 95.06 421 LEU A O 1
ATOM 3432 N N . VAL A 1 422 ? 7.594 -26.984 -3.59 1 95.5 422 VAL A N 1
ATOM 3433 C CA . VAL A 1 422 ? 7.598 -28.438 -3.709 1 95.5 422 VAL A CA 1
ATOM 3434 C C . VAL A 1 422 ? 8.984 -28.969 -3.354 1 95.5 422 VAL A C 1
ATOM 3436 O O . VAL A 1 422 ? 9.102 -29.906 -2.553 1 95.5 422 VAL A O 1
ATOM 3439 N N . GLY A 1 423 ? 9.969 -28.391 -3.955 1 95.44 423 GLY A N 1
ATOM 3440 C CA . GLY A 1 423 ? 11.336 -28.781 -3.65 1 95.44 423 GLY A CA 1
ATOM 3441 C C . GLY A 1 423 ? 11.703 -28.609 -2.189 1 95.44 423 GLY A C 1
ATOM 3442 O O . GLY A 1 423 ? 12.266 -29.5 -1.567 1 95.44 423 GLY A O 1
ATOM 3443 N N . GLU A 1 424 ? 11.312 -27.484 -1.688 1 95.5 424 GLU A N 1
ATOM 3444 C CA . GLU A 1 424 ? 11.609 -27.188 -0.29 1 95.5 424 GLU A CA 1
ATOM 3445 C C . GLU A 1 424 ? 10.898 -28.172 0.644 1 95.5 424 GLU A C 1
ATOM 3447 O O . GLU A 1 424 ? 11.453 -28.562 1.67 1 95.5 424 GLU A O 1
ATOM 3452 N N . SER A 1 425 ? 9.719 -28.5 0.31 1 96.44 425 SER A N 1
ATOM 3453 C CA . SER A 1 425 ? 8.945 -29.422 1.139 1 96.44 425 SER A CA 1
ATOM 3454 C C . SER A 1 425 ? 9.586 -30.812 1.177 1 96.44 425 SER A C 1
ATOM 3456 O O . SER A 1 425 ? 9.469 -31.531 2.17 1 96.44 425 SER A O 1
ATOM 3458 N N . LEU A 1 426 ? 10.305 -31.125 0.131 1 96.69 426 LEU A N 1
ATOM 3459 C CA . LEU A 1 426 ? 10.898 -32.469 0.002 1 96.69 426 LEU A CA 1
ATOM 3460 C C . LEU A 1 426 ? 12.375 -32.438 0.366 1 96.69 426 LEU A C 1
ATOM 3462 O O . LEU A 1 426 ? 13.023 -33.469 0.426 1 96.69 426 LEU A O 1
ATOM 3466 N N . GLY A 1 427 ? 12.859 -31.219 0.571 1 95.75 427 GLY A N 1
ATOM 3467 C CA . GLY A 1 427 ? 14.281 -31.078 0.807 1 95.75 427 GLY A CA 1
ATOM 3468 C C . GLY A 1 427 ? 15.117 -31.219 -0.455 1 95.75 427 GLY A C 1
ATOM 3469 O O . GLY A 1 427 ? 16.281 -31.625 -0.399 1 95.75 427 GLY A O 1
ATOM 3470 N N . HIS A 1 428 ? 14.5 -31.031 -1.546 1 95.44 428 HIS A N 1
ATOM 3471 C CA . HIS A 1 428 ? 15.156 -31.125 -2.848 1 95.44 428 HIS A CA 1
ATOM 3472 C C . HIS A 1 428 ? 15.828 -29.812 -3.223 1 95.44 428 HIS A C 1
ATOM 3474 O O . HIS A 1 428 ? 15.273 -28.734 -2.986 1 95.44 428 HIS A O 1
ATOM 3480 N N . ARG A 1 429 ? 16.938 -29.844 -3.789 1 90.56 429 ARG A N 1
ATOM 3481 C CA . ARG A 1 429 ? 17.688 -28.656 -4.188 1 90.56 429 ARG A CA 1
ATOM 3482 C C . ARG A 1 429 ? 17 -27.953 -5.355 1 90.56 429 ARG A C 1
ATOM 3484 O O . ARG A 1 429 ? 16.031 -28.469 -5.918 1 90.56 429 ARG A O 1
ATOM 3491 N N . LYS A 1 430 ? 17.516 -26.828 -5.715 1 81.31 430 LYS A N 1
ATOM 3492 C CA . LYS A 1 430 ? 16.906 -25.969 -6.719 1 81.31 430 LYS A CA 1
ATOM 3493 C C . LYS A 1 430 ? 16.906 -26.625 -8.094 1 81.31 430 LYS A C 1
ATOM 3495 O O . LYS A 1 430 ? 17.531 -27.688 -8.281 1 81.31 430 LYS A O 1
ATOM 3500 N N . GLN A 1 431 ? 16.281 -25.984 -8.969 1 73.56 431 GLN A N 1
ATOM 3501 C CA . GLN A 1 431 ? 16.016 -26.531 -10.297 1 73.56 431 GLN A CA 1
ATOM 3502 C C . GLN A 1 431 ? 17.297 -26.641 -11.117 1 73.56 431 GLN A C 1
ATOM 3504 O O . GLN A 1 431 ? 17.359 -27.391 -12.094 1 73.56 431 GLN A O 1
ATOM 3509 N N . SER A 1 432 ? 18.266 -26.016 -10.695 1 76.81 432 SER A N 1
ATOM 3510 C CA . SER A 1 432 ? 19.5 -26.016 -11.461 1 76.81 432 SER A CA 1
ATOM 3511 C C . SER A 1 432 ? 20.422 -27.156 -11.031 1 76.81 432 SER A C 1
ATOM 3513 O O . SER A 1 432 ? 21.5 -27.328 -11.594 1 76.81 432 SER A O 1
ATOM 3515 N N . SER A 1 433 ? 19.875 -28 -10.219 1 83.62 433 SER A N 1
ATOM 3516 C CA . SER A 1 433 ? 20.688 -29.109 -9.734 1 83.62 433 SER A CA 1
ATOM 3517 C C . SER A 1 433 ? 20.797 -30.219 -10.789 1 83.62 433 SER A C 1
ATOM 3519 O O . SER A 1 433 ? 20.031 -30.219 -11.766 1 83.62 433 SER A O 1
ATOM 3521 N N . LYS A 1 434 ? 21.75 -31.125 -10.57 1 86.88 434 LYS A N 1
ATOM 3522 C CA . LYS A 1 434 ? 22 -32.219 -11.5 1 86.88 434 LYS A CA 1
ATOM 3523 C C . LYS A 1 434 ? 20.781 -33.125 -11.641 1 86.88 434 LYS A C 1
ATOM 3525 O O . LYS A 1 434 ? 20.375 -33.469 -12.75 1 86.88 434 LYS A O 1
ATOM 3530 N N . ASP A 1 435 ? 20.266 -33.562 -10.484 1 92.56 435 ASP A N 1
ATOM 3531 C CA . ASP A 1 435 ? 19.016 -34.312 -10.453 1 92.56 435 ASP A CA 1
ATOM 3532 C C . ASP A 1 435 ? 17.828 -33.375 -10.203 1 92.56 435 ASP A C 1
ATOM 3534 O O . ASP A 1 435 ? 17.281 -33.344 -9.094 1 92.56 435 ASP A O 1
ATOM 3538 N N . PHE A 1 436 ? 17.297 -32.75 -11.211 1 91.31 436 PHE A N 1
ATOM 3539 C CA . PHE A 1 436 ? 16.469 -31.547 -11.117 1 91.31 436 PHE A CA 1
ATOM 3540 C C . PHE A 1 436 ? 15.016 -31.906 -10.875 1 91.31 436 PHE A C 1
ATOM 3542 O O . PHE A 1 436 ? 14.242 -31.094 -10.367 1 91.31 436 PHE A O 1
ATOM 3549 N N . CYS A 1 437 ? 14.617 -33.125 -11.242 1 94.12 437 CYS A N 1
ATOM 3550 C CA . CYS A 1 437 ? 13.203 -33.469 -11.172 1 94.12 437 CYS A CA 1
ATOM 3551 C C . CYS A 1 437 ? 12.828 -33.938 -9.781 1 94.12 437 CYS A C 1
ATOM 3553 O O . CYS A 1 437 ? 13.5 -34.812 -9.203 1 94.12 437 CYS A O 1
ATOM 3555 N N . THR A 1 438 ? 11.781 -33.469 -9.273 1 95 438 THR A N 1
ATOM 3556 C CA . THR A 1 438 ? 11.336 -33.844 -7.934 1 95 438 THR A CA 1
ATOM 3557 C C . THR A 1 438 ? 10.555 -35.156 -7.965 1 95 438 THR A C 1
ATOM 3559 O O . THR A 1 438 ? 10.328 -35.781 -6.922 1 95 438 THR A O 1
ATOM 3562 N N . TYR A 1 439 ? 10.188 -35.656 -9.125 1 96.06 439 TYR A N 1
ATOM 3563 C CA . TYR A 1 439 ? 9.336 -36.844 -9.227 1 96.06 439 TYR A CA 1
ATOM 3564 C C . TYR A 1 439 ? 10.141 -38.062 -9.625 1 96.06 439 TYR A C 1
ATOM 3566 O O . TYR A 1 439 ? 9.703 -39.188 -9.398 1 96.06 439 TYR A O 1
ATOM 3574 N N . CYS A 1 440 ? 11.227 -37.844 -10.281 1 96.12 440 CYS A N 1
ATOM 3575 C CA . CYS A 1 440 ? 12.047 -38.969 -10.711 1 96.12 440 CYS A CA 1
ATOM 3576 C C . CYS A 1 440 ? 13.531 -38.625 -10.594 1 96.12 440 CYS A C 1
ATOM 3578 O O . CYS A 1 440 ? 13.891 -37.5 -10.258 1 96.12 440 CYS A O 1
ATOM 3580 N N . GLU A 1 441 ? 14.398 -39.531 -10.867 1 94.62 441 GLU A N 1
ATOM 3581 C CA . GLU A 1 441 ? 15.828 -39.375 -10.656 1 94.62 441 GLU A CA 1
ATOM 3582 C C . GLU A 1 441 ? 16.547 -39.062 -11.969 1 94.62 441 GLU A C 1
ATOM 3584 O O . GLU A 1 441 ? 17.719 -39.406 -12.148 1 94.62 441 GLU A O 1
ATOM 3589 N N . GLU A 1 442 ? 15.766 -38.469 -12.859 1 92.25 442 GLU A N 1
ATOM 3590 C CA . GLU A 1 442 ? 16.375 -38.031 -14.109 1 92.25 442 GLU A CA 1
ATOM 3591 C C . GLU A 1 442 ? 17.531 -37.062 -13.844 1 92.25 442 GLU A C 1
ATOM 3593 O O . GLU A 1 442 ? 17.438 -36.188 -12.977 1 92.25 442 GLU A O 1
ATOM 3598 N N . THR A 1 443 ? 18.594 -37.25 -14.539 1 88.81 443 THR A N 1
ATOM 3599 C CA . THR A 1 443 ? 19.766 -36.375 -14.406 1 88.81 443 THR A CA 1
ATOM 3600 C C . THR A 1 443 ? 19.938 -35.5 -15.633 1 88.81 443 THR A C 1
ATOM 3602 O O . THR A 1 443 ? 19.703 -35.938 -16.766 1 88.81 443 THR A O 1
ATOM 3605 N N . ASN A 1 444 ? 20.125 -34.312 -15.438 1 81.94 444 ASN A N 1
ATOM 3606 C CA . ASN A 1 444 ? 20.531 -33.406 -16.5 1 81.94 444 ASN A CA 1
ATOM 3607 C C . ASN A 1 444 ? 21.859 -32.719 -16.172 1 81.94 444 ASN A C 1
ATOM 3609 O O . ASN A 1 444 ? 21.891 -31.672 -15.539 1 81.94 444 ASN A O 1
ATOM 3613 N N . PRO A 1 445 ? 22.922 -33.312 -16.672 1 75.12 445 PRO A N 1
ATOM 3614 C CA . PRO A 1 445 ? 24.25 -32.75 -16.375 1 75.12 445 PRO A CA 1
ATOM 3615 C C . PRO A 1 445 ? 24.438 -31.344 -16.969 1 75.12 445 PRO A C 1
ATOM 3617 O O . PRO A 1 445 ? 23.75 -30.984 -17.938 1 75.12 445 PRO A O 1
ATOM 3620 N N . ARG A 1 446 ? 25 -30.484 -16.312 1 73.06 446 ARG A N 1
ATOM 3621 C CA . ARG A 1 446 ? 25.266 -29.125 -16.781 1 73.06 446 ARG A CA 1
ATOM 3622 C C . ARG A 1 446 ? 26.406 -29.109 -17.797 1 73.06 446 ARG A C 1
ATOM 3624 O O . ARG A 1 446 ? 27.094 -30.109 -17.969 1 73.06 446 ARG A O 1
ATOM 3631 N N . GLY A 1 447 ? 26.469 -28.094 -18.562 1 69.88 447 GLY A N 1
ATOM 3632 C CA . GLY A 1 447 ? 27.562 -27.859 -19.484 1 69.88 447 GLY A CA 1
ATOM 3633 C C . GLY A 1 447 ? 27.391 -28.594 -20.797 1 69.88 447 GLY A C 1
ATOM 3634 O O . GLY A 1 447 ? 26.297 -28.609 -21.375 1 69.88 447 GLY A O 1
ATOM 3635 N N . ASP A 1 448 ? 28.406 -29.219 -21.25 1 68.44 448 ASP A N 1
ATOM 3636 C CA . ASP A 1 448 ? 28.469 -29.828 -22.562 1 68.44 448 ASP A CA 1
ATOM 3637 C C . ASP A 1 448 ? 27.656 -31.125 -22.609 1 68.44 448 ASP A C 1
ATOM 3639 O O . ASP A 1 448 ? 27.266 -31.578 -23.688 1 68.44 448 ASP A O 1
ATOM 3643 N N . GLN A 1 449 ? 27.391 -31.641 -21.438 1 77.88 449 GLN A N 1
ATOM 3644 C CA . GLN A 1 449 ? 26.672 -32.906 -21.375 1 77.88 449 GLN A CA 1
ATOM 3645 C C . GLN A 1 449 ? 25.188 -32.688 -21.062 1 77.88 449 GLN A C 1
ATOM 3647 O O . GLN A 1 449 ? 24.484 -33.625 -20.734 1 77.88 449 GLN A O 1
ATOM 3652 N N . GLN A 1 450 ? 24.812 -31.5 -21.25 1 85.94 450 GLN A N 1
ATOM 3653 C CA . GLN A 1 450 ? 23.422 -31.172 -20.938 1 85.94 450 GLN A CA 1
ATOM 3654 C C . GLN A 1 450 ? 22.469 -31.844 -21.938 1 85.94 450 GLN A C 1
ATOM 3656 O O . GLN A 1 450 ? 22.734 -31.875 -23.141 1 85.94 450 GLN A O 1
ATOM 3661 N N . LYS A 1 451 ? 21.469 -32.406 -21.438 1 88 451 LYS A N 1
ATOM 3662 C CA . LYS A 1 451 ? 20.453 -33.031 -22.281 1 88 451 LYS A CA 1
ATOM 3663 C C . LYS A 1 451 ? 19.609 -31.969 -22.984 1 88 451 LYS A C 1
ATOM 3665 O O . LYS A 1 451 ? 19.219 -30.969 -22.375 1 88 451 LYS A O 1
ATOM 3670 N N . THR A 1 452 ? 19.469 -32.219 -24.234 1 93.12 452 THR A N 1
ATOM 3671 C CA . THR A 1 452 ? 18.703 -31.281 -25.062 1 93.12 452 THR A CA 1
ATOM 3672 C C . THR A 1 452 ? 17.484 -31.984 -25.672 1 93.12 452 THR A C 1
ATOM 3674 O O . THR A 1 452 ? 17.266 -33.188 -25.438 1 93.12 452 THR A O 1
ATOM 3677 N N . LEU A 1 453 ? 16.734 -31.312 -26.375 1 94.38 453 LEU A N 1
ATOM 3678 C CA . LEU A 1 453 ? 15.508 -31.844 -26.969 1 94.38 453 LEU A CA 1
ATOM 3679 C C . LEU A 1 453 ? 15.82 -32.938 -28 1 94.38 453 LEU A C 1
ATOM 3681 O O . LEU A 1 453 ? 14.984 -33.781 -28.281 1 94.38 453 LEU A O 1
ATOM 3685 N N . LYS A 1 454 ? 17 -32.875 -28.516 1 92.06 454 LYS A N 1
ATOM 3686 C CA . LYS A 1 454 ? 17.422 -33.906 -29.469 1 92.06 454 LYS A CA 1
ATOM 3687 C C . LYS A 1 454 ? 17.5 -35.25 -28.781 1 92.06 454 LYS A C 1
ATOM 3689 O O . LYS A 1 454 ? 17.312 -36.281 -29.438 1 92.06 454 LYS A O 1
ATOM 3694 N N . ASP A 1 455 ? 17.766 -35.188 -27.5 1 89.56 455 ASP A N 1
ATOM 3695 C CA . ASP A 1 455 ? 17.953 -36.406 -26.719 1 89.56 455 ASP A CA 1
ATOM 3696 C C . ASP A 1 455 ? 16.641 -36.906 -26.141 1 89.56 455 ASP A C 1
ATOM 3698 O O . ASP A 1 455 ? 16.594 -37.938 -25.484 1 89.56 455 ASP A O 1
ATOM 3702 N N . LEU A 1 456 ? 15.633 -36.25 -26.422 1 91.25 456 LEU A N 1
ATOM 3703 C CA . LEU A 1 456 ? 14.336 -36.531 -25.812 1 91.25 456 LEU A CA 1
ATOM 3704 C C . LEU A 1 456 ? 13.789 -37.875 -26.312 1 91.25 456 LEU A C 1
ATOM 3706 O O . LEU A 1 456 ? 13.688 -38.094 -27.516 1 91.25 456 LEU A O 1
ATOM 3710 N N . ASP A 1 457 ? 13.602 -38.812 -25.422 1 92.44 457 ASP A N 1
ATOM 3711 C CA . ASP A 1 457 ? 12.984 -40.094 -25.688 1 92.44 457 ASP A CA 1
ATOM 3712 C C . ASP A 1 457 ? 11.93 -40.438 -24.625 1 92.44 457 ASP A C 1
ATOM 3714 O O . ASP A 1 457 ? 12.258 -40.812 -23.516 1 92.44 457 ASP A O 1
ATOM 3718 N N . LEU A 1 458 ? 10.688 -40.344 -25.016 1 93 458 LEU A N 1
ATOM 3719 C CA . LEU A 1 458 ? 9.57 -40.469 -24.078 1 93 458 LEU A CA 1
ATOM 3720 C C . LEU A 1 458 ? 9.422 -41.906 -23.609 1 93 458 LEU A C 1
ATOM 3722 O O . LEU A 1 458 ? 8.711 -42.156 -22.625 1 93 458 LEU A O 1
ATOM 3726 N N . THR A 1 459 ? 10.117 -42.781 -24.234 1 91.38 459 THR A N 1
ATOM 3727 C CA . THR A 1 459 ? 10.008 -44.188 -23.875 1 91.38 459 THR A CA 1
ATOM 3728 C C . THR A 1 459 ? 10.977 -44.531 -22.734 1 91.38 459 THR A C 1
ATOM 3730 O O . THR A 1 459 ? 10.828 -45.562 -22.078 1 91.38 459 THR A O 1
ATOM 3733 N N . LYS A 1 460 ? 11.953 -43.75 -22.594 1 90.56 460 LYS A N 1
ATOM 3734 C CA . LYS A 1 460 ? 12.922 -43.969 -21.516 1 90.56 460 LYS A CA 1
ATOM 3735 C C . LYS A 1 460 ? 12.516 -43.219 -20.25 1 90.56 460 LYS A C 1
ATOM 3737 O O . LYS A 1 460 ? 12.562 -42 -20.219 1 90.56 460 LYS A O 1
ATOM 3742 N N . ARG A 1 461 ? 12.234 -43.969 -19.297 1 92.44 461 ARG A N 1
ATOM 3743 C CA . ARG A 1 461 ? 11.781 -43.375 -18.047 1 92.44 461 ARG A CA 1
ATOM 3744 C C . ARG A 1 461 ? 12.789 -43.594 -16.922 1 92.44 461 ARG A C 1
ATOM 3746 O O . ARG A 1 461 ? 13.367 -44.688 -16.828 1 92.44 461 ARG A O 1
ATOM 3753 N N . ALA A 1 462 ? 12.984 -42.531 -16.234 1 93.25 462 ALA A N 1
ATOM 3754 C CA . ALA A 1 462 ? 13.844 -42.656 -15.055 1 93.25 462 ALA A CA 1
ATOM 3755 C C . ALA A 1 462 ? 13.094 -43.25 -13.875 1 93.25 462 ALA A C 1
ATOM 3757 O O . ALA A 1 462 ? 11.867 -43.344 -13.898 1 93.25 462 ALA A O 1
ATOM 3758 N N . VAL A 1 463 ? 13.906 -43.719 -12.906 1 95.19 463 VAL A N 1
ATOM 3759 C CA . VAL A 1 463 ? 13.336 -44.312 -11.695 1 95.19 463 VAL A CA 1
ATOM 3760 C C . VAL A 1 463 ? 12.539 -43.25 -10.93 1 95.19 463 VAL A C 1
ATOM 3762 O O . VAL A 1 463 ? 13.008 -42.125 -10.734 1 95.19 463 VAL A O 1
ATOM 3765 N N . LEU A 1 464 ? 11.359 -43.625 -10.578 1 96.19 464 LEU A N 1
ATOM 3766 C CA . LEU A 1 464 ? 10.508 -42.719 -9.82 1 96.19 464 LEU A CA 1
ATOM 3767 C C . LEU A 1 464 ? 10.992 -42.594 -8.383 1 96.19 464 LEU A C 1
ATOM 3769 O O . LEU A 1 464 ? 11.438 -43.562 -7.777 1 96.19 464 LEU A O 1
ATOM 3773 N N . ARG A 1 465 ? 10.883 -41.375 -7.957 1 96.06 465 ARG A N 1
ATOM 3774 C CA . ARG A 1 465 ? 11.195 -41.125 -6.551 1 96.06 465 ARG A CA 1
ATOM 3775 C C . ARG A 1 465 ? 10.023 -41.531 -5.656 1 96.06 465 ARG A C 1
ATOM 3777 O O . ARG A 1 465 ? 8.891 -41.656 -6.125 1 96.06 465 ARG A O 1
ATOM 3784 N N . SER A 1 466 ? 10.352 -41.844 -4.398 1 95.25 466 SER A N 1
ATOM 3785 C CA . SER A 1 466 ? 9.375 -42.125 -3.35 1 95.25 466 SER A CA 1
ATOM 3786 C C . SER A 1 466 ? 9.734 -41.406 -2.055 1 95.25 466 SER A C 1
ATOM 3788 O O . SER A 1 466 ? 10.836 -40.875 -1.921 1 95.25 466 SER A O 1
ATOM 3790 N N . MET A 1 467 ? 8.773 -41.406 -1.188 1 94.62 467 MET A N 1
ATOM 3791 C CA . MET A 1 467 ? 9.055 -40.781 0.102 1 94.62 467 MET A CA 1
ATOM 3792 C C . MET A 1 467 ? 10.195 -41.5 0.819 1 94.62 467 MET A C 1
ATOM 3794 O O . MET A 1 467 ? 11.016 -40.844 1.48 1 94.62 467 MET A O 1
ATOM 3798 N N . ASP A 1 468 ? 10.234 -42.719 0.604 1 94.19 468 ASP A N 1
ATOM 3799 C CA . ASP A 1 468 ? 11.305 -43.531 1.205 1 94.19 468 ASP A CA 1
ATOM 3800 C C . ASP A 1 468 ? 12.656 -43.156 0.587 1 94.19 468 ASP A C 1
ATOM 3802 O O . ASP A 1 468 ? 13.672 -43.094 1.29 1 94.19 468 ASP A O 1
ATOM 3806 N N . SER A 1 469 ? 12.641 -43.031 -0.66 1 95.38 469 SER A N 1
ATOM 3807 C CA . SER A 1 469 ? 13.891 -42.656 -1.305 1 95.38 469 SER A CA 1
ATOM 3808 C C . SER A 1 469 ? 14.359 -41.281 -0.827 1 95.38 469 SER A C 1
ATOM 3810 O O . SER A 1 469 ? 15.555 -41.062 -0.63 1 95.38 469 SER A O 1
ATOM 3812 N N . TYR A 1 470 ? 13.453 -40.375 -0.628 1 96.31 470 TYR A N 1
ATOM 3813 C CA . TYR A 1 470 ? 13.805 -39.031 -0.138 1 96.31 470 TYR A CA 1
ATOM 3814 C C . TYR A 1 470 ? 14.375 -39.094 1.273 1 96.31 470 TYR A C 1
ATOM 3816 O O . TYR A 1 470 ? 15.336 -38.406 1.597 1 96.31 470 TYR A O 1
ATOM 3824 N N . LYS A 1 471 ? 13.773 -39.938 2.105 1 94.56 471 LYS A N 1
ATOM 3825 C CA . LYS A 1 471 ? 14.273 -40.094 3.465 1 94.56 471 LYS A CA 1
ATOM 3826 C C . LYS A 1 471 ? 15.695 -40.656 3.455 1 94.56 471 LYS A C 1
ATOM 3828 O O . LYS A 1 471 ? 16.547 -40.219 4.211 1 94.56 471 LYS A O 1
ATOM 3833 N N . LYS A 1 472 ? 15.906 -41.562 2.611 1 95.5 472 LYS A N 1
ATOM 3834 C CA . LYS A 1 472 ? 17.219 -42.188 2.48 1 95.5 472 LYS A CA 1
ATOM 3835 C C . LYS A 1 472 ? 18.25 -41.156 1.971 1 95.5 472 LYS A C 1
ATOM 3837 O O . LYS A 1 472 ? 19.344 -41.062 2.523 1 95.5 472 LYS A O 1
ATOM 3842 N N . HIS A 1 473 ? 17.891 -40.5 0.929 1 95.75 473 HIS A N 1
ATOM 3843 C CA . HIS A 1 473 ? 18.812 -39.562 0.314 1 95.75 473 HIS A CA 1
ATOM 3844 C C . HIS A 1 473 ? 19.078 -38.375 1.227 1 95.75 473 HIS A C 1
ATOM 3846 O O . HIS A 1 473 ? 20.109 -37.719 1.123 1 95.75 473 HIS A O 1
ATOM 3852 N N . ALA A 1 474 ? 18.094 -38.062 2.08 1 95.56 474 ALA A N 1
ATOM 3853 C CA . ALA A 1 474 ? 18.281 -36.969 3.047 1 95.56 474 ALA A CA 1
ATOM 3854 C C . ALA A 1 474 ? 19.406 -37.312 4.02 1 95.56 474 ALA A C 1
ATOM 3856 O O . ALA A 1 474 ? 20.031 -36.406 4.59 1 95.56 474 ALA A O 1
ATOM 3857 N N . MET A 1 475 ? 19.688 -38.531 4.215 1 94.38 475 MET A N 1
ATOM 3858 C CA . MET A 1 475 ? 20.766 -38.969 5.09 1 94.38 475 MET A CA 1
ATOM 3859 C C . MET A 1 475 ? 22.109 -38.938 4.367 1 94.38 475 MET A C 1
ATOM 3861 O O . MET A 1 475 ? 23.141 -38.656 4.977 1 94.38 475 MET A O 1
ATOM 3865 N N . THR A 1 476 ? 22.141 -39.219 3.033 1 94 476 THR A N 1
ATOM 3866 C CA . THR A 1 476 ? 23.375 -39.406 2.281 1 94 476 THR A CA 1
ATOM 3867 C C . THR A 1 476 ? 23.719 -38.125 1.509 1 94 476 THR A C 1
ATOM 3869 O O . THR A 1 476 ? 24.875 -37.906 1.134 1 94 476 THR A O 1
ATOM 3872 N N . GLY A 1 477 ? 22.719 -37.375 1.187 1 92.31 477 GLY A N 1
ATOM 3873 C CA . GLY A 1 477 ? 22.922 -36.188 0.371 1 92.31 477 GLY A CA 1
ATOM 3874 C C . GLY A 1 477 ? 23.016 -36.469 -1.113 1 92.31 477 GLY A C 1
ATOM 3875 O O . GLY A 1 477 ? 23.484 -35.656 -1.895 1 92.31 477 GLY A O 1
ATOM 3876 N N . GLU A 1 478 ? 22.547 -37.625 -1.462 1 92.62 478 GLU A N 1
ATOM 3877 C CA . GLU A 1 478 ? 22.625 -38.062 -2.857 1 92.62 478 GLU A CA 1
ATOM 3878 C C . GLU A 1 478 ? 21.422 -37.562 -3.65 1 92.62 478 GLU A C 1
ATOM 3880 O O . GLU A 1 478 ? 20.422 -37.125 -3.066 1 92.62 478 GLU A O 1
ATOM 3885 N N . LYS A 1 479 ? 21.484 -37.531 -4.977 1 94.12 479 LYS A N 1
ATOM 3886 C CA . LYS A 1 479 ? 20.406 -37.281 -5.918 1 94.12 479 LYS A CA 1
ATOM 3887 C C . LYS A 1 479 ? 19.781 -35.906 -5.664 1 94.12 479 LYS A C 1
ATOM 3889 O O . LYS A 1 479 ? 18.547 -35.781 -5.672 1 94.12 479 LYS A O 1
ATOM 3894 N N . SER A 1 480 ? 20.547 -34.938 -5.309 1 94.5 480 SER A N 1
ATOM 3895 C CA . SER A 1 480 ? 20.203 -33.531 -5.172 1 94.5 480 SER A CA 1
ATOM 3896 C C . SER A 1 480 ? 19.266 -33.312 -3.988 1 94.5 480 SER A C 1
ATOM 3898 O O . SER A 1 480 ? 18.406 -32.438 -4.031 1 94.5 480 SER A O 1
ATOM 3900 N N . VAL A 1 481 ? 19.328 -34.188 -3.018 1 95.81 481 VAL A N 1
ATOM 3901 C CA . VAL A 1 481 ? 18.609 -34 -1.766 1 95.81 481 VAL A CA 1
ATOM 3902 C C . VAL A 1 481 ? 19.531 -33.375 -0.714 1 95.81 481 VAL A C 1
ATOM 3904 O O . VAL A 1 481 ? 20.688 -33.812 -0.576 1 95.81 481 VAL A O 1
ATOM 3907 N N . ILE A 1 482 ? 19.078 -32.344 -0.073 1 93.75 482 ILE A N 1
ATOM 3908 C CA . ILE A 1 482 ? 19.891 -31.641 0.924 1 93.75 482 ILE A CA 1
ATOM 3909 C C . ILE A 1 482 ? 20.047 -32.531 2.162 1 93.75 482 ILE A C 1
ATOM 3911 O O . ILE A 1 482 ? 19.062 -33 2.721 1 93.75 482 ILE A O 1
ATOM 3915 N N . ILE A 1 483 ? 21.266 -32.688 2.59 1 94 483 ILE A N 1
ATOM 3916 C CA . ILE A 1 483 ? 21.562 -33.531 3.744 1 94 483 ILE A CA 1
ATOM 3917 C C . ILE A 1 483 ? 20.859 -32.969 4.977 1 94 483 ILE A C 1
ATOM 3919 O O . ILE A 1 483 ? 20.906 -31.766 5.25 1 94 483 ILE A O 1
ATOM 3923 N N . GLY A 1 484 ? 20.188 -33.812 5.656 1 92.12 484 GLY A N 1
ATOM 3924 C CA . GLY A 1 484 ? 19.5 -33.438 6.883 1 92.12 484 GLY A CA 1
ATOM 3925 C C . GLY A 1 484 ? 18.109 -32.906 6.641 1 92.12 484 GLY A C 1
ATOM 3926 O O . GLY A 1 484 ? 17.391 -32.562 7.59 1 92.12 484 GLY A O 1
ATOM 3927 N N . SER A 1 485 ? 17.672 -32.812 5.387 1 93.12 485 SER A N 1
ATOM 3928 C CA . SER A 1 485 ? 16.375 -32.188 5.047 1 93.12 485 SER A CA 1
ATOM 3929 C C . SER A 1 485 ? 15.352 -33.25 4.676 1 93.12 485 SER A C 1
ATOM 3931 O O . SER A 1 485 ? 14.953 -33.375 3.514 1 93.12 485 SER A O 1
ATOM 3933 N N . LYS A 1 486 ? 14.82 -33.969 5.707 1 93.94 486 LYS A N 1
ATOM 3934 C CA . LYS A 1 486 ? 13.727 -34.906 5.48 1 93.94 486 LYS A CA 1
ATOM 3935 C C . LYS A 1 486 ? 12.461 -34.188 5.031 1 93.94 486 LYS A C 1
ATOM 3937 O O . LYS A 1 486 ? 12.25 -33 5.359 1 93.94 486 LYS A O 1
ATOM 3942 N N . PRO A 1 487 ? 11.648 -34.875 4.234 1 96.44 487 PRO A N 1
ATOM 3943 C CA . PRO A 1 487 ? 10.414 -34.219 3.777 1 96.44 487 PRO A CA 1
ATOM 3944 C C . PRO A 1 487 ? 9.602 -33.656 4.926 1 96.44 487 PRO A C 1
ATOM 3946 O O . PRO A 1 487 ? 9.508 -34.25 5.996 1 96.44 487 PRO A O 1
ATOM 3949 N N . LEU A 1 488 ? 9.016 -32.5 4.758 1 96.94 488 LEU A N 1
ATOM 3950 C CA . LEU A 1 488 ? 8.242 -31.797 5.777 1 96.94 488 LEU A CA 1
ATOM 3951 C C . LEU A 1 488 ? 6.93 -32.531 6.055 1 96.94 488 LEU A C 1
ATOM 3953 O O . LEU A 1 488 ? 6.449 -32.531 7.188 1 96.94 488 LEU A O 1
ATOM 3957 N N . PHE A 1 489 ? 6.328 -33.062 4.973 1 96.31 489 PHE A N 1
ATOM 3958 C CA . PHE A 1 489 ? 5.059 -33.781 5.062 1 96.31 489 PHE A CA 1
ATOM 3959 C C . PHE A 1 489 ? 5.246 -35.25 4.754 1 96.31 489 PHE A C 1
ATOM 3961 O O . PHE A 1 489 ? 5 -35.719 3.629 1 96.31 489 PHE A O 1
ATOM 3968 N N . GLU A 1 490 ? 5.461 -36 5.699 1 91.69 490 GLU A N 1
ATOM 3969 C CA . GLU A 1 490 ? 5.922 -37.375 5.574 1 91.69 490 GLU A CA 1
ATOM 3970 C C . GLU A 1 490 ? 4.777 -38.312 5.203 1 91.69 490 GLU A C 1
ATOM 3972 O O . GLU A 1 490 ? 5.004 -39.375 4.66 1 91.69 490 GLU A O 1
ATOM 3977 N N . LYS A 1 491 ? 3.652 -37.875 5.383 1 91.31 491 LYS A N 1
ATOM 3978 C CA . LYS A 1 491 ? 2.508 -38.75 5.172 1 91.31 491 LYS A CA 1
ATOM 3979 C C . LYS A 1 491 ? 1.911 -38.562 3.781 1 91.31 491 LYS A C 1
ATOM 3981 O O . LYS A 1 491 ? 1.044 -39.312 3.355 1 91.31 491 LYS A O 1
ATOM 3986 N N . ILE A 1 492 ? 2.336 -37.625 3.084 1 96.31 492 ILE A N 1
ATOM 3987 C CA . ILE A 1 492 ? 1.844 -37.375 1.732 1 96.31 492 ILE A CA 1
ATOM 3988 C C . ILE A 1 492 ? 2.697 -38.156 0.729 1 96.31 492 ILE A C 1
ATOM 3990 O O . ILE A 1 492 ? 3.908 -37.938 0.637 1 96.31 492 ILE A O 1
ATOM 3994 N N . ALA A 1 493 ? 2.037 -39.031 0.058 1 95.12 493 ALA A N 1
ATOM 3995 C CA . ALA A 1 493 ? 2.758 -39.781 -0.959 1 95.12 493 ALA A CA 1
ATOM 3996 C C . ALA A 1 493 ? 3.232 -38.875 -2.09 1 95.12 493 ALA A C 1
ATOM 3998 O O . ALA A 1 493 ? 2.609 -37.844 -2.375 1 95.12 493 ALA A O 1
ATOM 3999 N N . LEU A 1 494 ? 4.281 -39.25 -2.705 1 94.44 494 LEU A N 1
ATOM 4000 C CA . LEU A 1 494 ? 4.875 -38.406 -3.734 1 94.44 494 LEU A CA 1
ATOM 4001 C C . LEU A 1 494 ? 3.902 -38.188 -4.891 1 94.44 494 LEU A C 1
ATOM 4003 O O . LEU A 1 494 ? 3.881 -37.125 -5.504 1 94.44 494 LEU A O 1
ATOM 4007 N N . PHE A 1 495 ? 3.135 -39.25 -5.164 1 92.44 495 PHE A N 1
ATOM 4008 C CA . PHE A 1 495 ? 2.172 -39.156 -6.254 1 92.44 495 PHE A CA 1
ATOM 4009 C C . PHE A 1 495 ? 1.076 -38.156 -5.902 1 92.44 495 PHE A C 1
ATOM 4011 O O . PHE A 1 495 ? 0.334 -37.688 -6.777 1 92.44 495 PHE A O 1
ATOM 4018 N N . ASP A 1 496 ? 1.012 -37.781 -4.629 1 96.5 496 ASP A N 1
ATOM 4019 C CA . ASP A 1 496 ? 0.018 -36.812 -4.176 1 96.5 496 ASP A CA 1
ATOM 4020 C C . ASP A 1 496 ? 0.605 -35.375 -4.129 1 96.5 496 ASP A C 1
ATOM 4022 O O . ASP A 1 496 ? -0.076 -34.438 -3.734 1 96.5 496 ASP A O 1
ATOM 4026 N N . TYR A 1 497 ? 1.876 -35.281 -4.477 1 97.25 497 TYR A N 1
ATOM 4027 C CA . TYR A 1 497 ? 2.434 -33.969 -4.812 1 97.25 497 TYR A CA 1
ATOM 4028 C C . TYR A 1 497 ? 2.037 -33.562 -6.223 1 97.25 497 TYR A C 1
ATOM 4030 O O . TYR A 1 497 ? 2.662 -33.969 -7.199 1 97.25 497 TYR A O 1
ATOM 4038 N N . LEU A 1 498 ? 1.107 -32.75 -6.281 1 97.31 498 LEU A N 1
ATOM 4039 C CA . LEU A 1 498 ? 0.487 -32.438 -7.566 1 97.31 498 LEU A CA 1
ATOM 4040 C C . LEU A 1 498 ? 1.365 -31.5 -8.383 1 97.31 498 LEU A C 1
ATOM 4042 O O . LEU A 1 498 ? 1.996 -30.594 -7.836 1 97.31 498 LEU A O 1
ATOM 4046 N N . ILE A 1 499 ? 1.313 -31.641 -9.641 1 96.5 499 ILE A N 1
ATOM 4047 C CA . ILE A 1 499 ? 2.115 -30.859 -10.562 1 96.5 499 ILE A CA 1
ATOM 4048 C C . ILE A 1 499 ? 1.552 -29.438 -10.656 1 96.5 499 ILE A C 1
ATOM 4050 O O . ILE A 1 499 ? 0.342 -29.25 -10.805 1 96.5 499 ILE A O 1
ATOM 4054 N N . PRO A 1 500 ? 2.445 -28.5 -10.5 1 94.69 500 PRO A N 1
ATOM 4055 C CA . PRO A 1 500 ? 1.987 -27.125 -10.727 1 94.69 500 PRO A CA 1
ATOM 4056 C C . PRO A 1 500 ? 1.774 -26.797 -12.203 1 94.69 500 PRO A C 1
ATOM 4058 O O . PRO A 1 500 ? 2.627 -26.172 -12.828 1 94.69 500 PRO A O 1
ATOM 4061 N N . MET A 1 501 ? 0.675 -27.078 -12.672 1 94.44 501 MET A N 1
ATOM 4062 C CA . MET A 1 501 ? 0.376 -27.031 -14.102 1 94.44 501 MET A CA 1
ATOM 4063 C C . MET A 1 501 ? 0.504 -25.609 -14.633 1 94.44 501 MET A C 1
ATOM 4065 O O . MET A 1 501 ? 1.015 -25.406 -15.742 1 94.44 501 MET A O 1
ATOM 4069 N N . LEU A 1 502 ? 0.018 -24.672 -13.898 1 90.88 502 LEU A N 1
ATOM 4070 C CA . LEU A 1 502 ? 0.099 -23.297 -14.352 1 90.88 502 LEU A CA 1
ATOM 4071 C C . LEU A 1 502 ? 1.549 -22.891 -14.586 1 90.88 502 LEU A C 1
ATOM 4073 O O . LEU A 1 502 ? 1.868 -22.281 -15.609 1 90.88 502 LEU A O 1
ATOM 4077 N N . HIS A 1 503 ? 2.377 -23.219 -13.672 1 92.31 503 HIS A N 1
ATOM 4078 C CA . HIS A 1 503 ? 3.791 -22.875 -13.766 1 92.31 503 HIS A CA 1
ATOM 4079 C C . HIS A 1 503 ? 4.48 -23.656 -14.875 1 92.31 503 HIS A C 1
ATOM 4081 O O . HIS A 1 503 ? 5.355 -23.125 -15.562 1 92.31 503 HIS A O 1
ATOM 4087 N N . CYS A 1 504 ? 4.133 -24.875 -15.055 1 93.62 504 CYS A N 1
ATOM 4088 C CA . CYS A 1 504 ? 4.684 -25.703 -16.125 1 93.62 504 CYS A CA 1
ATOM 4089 C C . CYS A 1 504 ? 4.332 -25.109 -17.5 1 93.62 504 CYS A C 1
ATOM 4091 O O . CYS A 1 504 ? 5.211 -24.906 -18.328 1 93.62 504 CYS A O 1
ATOM 4093 N N . LEU A 1 505 ? 3.111 -24.844 -17.594 1 93.69 505 LEU A N 1
ATOM 4094 C CA . LEU A 1 505 ? 2.621 -24.375 -18.891 1 93.69 505 LEU A CA 1
ATOM 4095 C C . LEU A 1 505 ? 3.201 -23.016 -19.234 1 93.69 505 LEU A C 1
ATOM 4097 O O . LEU A 1 505 ? 3.631 -22.781 -20.359 1 93.69 505 LEU A O 1
ATOM 4101 N N . THR A 1 506 ? 3.184 -22.125 -18.266 1 92.62 506 THR A N 1
ATOM 4102 C CA . THR A 1 506 ? 3.719 -20.781 -18.5 1 92.62 506 THR A CA 1
ATOM 4103 C C . THR A 1 506 ? 5.215 -20.844 -18.797 1 92.62 506 THR A C 1
ATOM 4105 O O . THR A 1 506 ? 5.703 -20.172 -19.703 1 92.62 506 THR A O 1
ATOM 4108 N N . GLY A 1 507 ? 5.922 -21.656 -18.031 1 93.25 507 GLY A N 1
ATOM 4109 C CA . GLY A 1 507 ? 7.355 -21.797 -18.25 1 93.25 507 GLY A CA 1
ATOM 4110 C C . GLY A 1 507 ? 7.703 -22.375 -19.609 1 93.25 507 GLY A C 1
ATOM 4111 O O . GLY A 1 507 ? 8.617 -21.891 -20.281 1 93.25 507 GLY A O 1
ATOM 4112 N N . VAL A 1 508 ? 6.977 -23.328 -20.016 1 94.62 508 VAL A N 1
ATOM 4113 C CA . VAL A 1 508 ? 7.219 -23.984 -21.297 1 94.62 508 VAL A CA 1
ATOM 4114 C C . VAL A 1 508 ? 6.875 -23.031 -22.438 1 94.62 508 VAL A C 1
ATOM 4116 O O . VAL A 1 508 ? 7.609 -22.953 -23.422 1 94.62 508 VAL A O 1
ATOM 4119 N N . PHE A 1 509 ? 5.809 -22.328 -22.359 1 95.38 509 PHE A N 1
ATOM 4120 C CA . PHE A 1 509 ? 5.43 -21.344 -23.375 1 95.38 509 PHE A CA 1
ATOM 4121 C C . PHE A 1 509 ? 6.527 -20.312 -23.562 1 95.38 509 PHE A C 1
ATOM 4123 O O . PHE A 1 509 ? 6.926 -20.016 -24.688 1 95.38 509 PHE A O 1
ATOM 4130 N N . VAL A 1 510 ? 7.023 -19.812 -22.422 1 92.31 510 VAL A N 1
ATOM 4131 C CA . VAL A 1 510 ? 7.988 -18.719 -22.484 1 92.31 510 VAL A CA 1
ATOM 4132 C C . VAL A 1 510 ? 9.305 -19.234 -23.062 1 92.31 510 VAL A C 1
ATOM 4134 O O . VAL A 1 510 ? 9.836 -18.656 -24.016 1 92.31 510 VAL A O 1
ATOM 4137 N N . LYS A 1 511 ? 9.781 -20.328 -22.578 1 92.69 511 LYS A N 1
ATOM 4138 C CA . LYS A 1 511 ? 11.117 -20.812 -22.906 1 92.69 511 LYS A CA 1
ATOM 4139 C C . LYS A 1 511 ? 11.164 -21.359 -24.344 1 92.69 511 LYS A C 1
ATOM 4141 O O . LYS A 1 511 ? 12.117 -21.109 -25.078 1 92.69 511 LYS A O 1
ATOM 4146 N N . TYR A 1 512 ? 10.086 -22.016 -24.766 1 94.88 512 TYR A N 1
ATOM 4147 C CA . TYR A 1 512 ? 10.227 -22.797 -25.984 1 94.88 512 TYR A CA 1
ATOM 4148 C C . TYR A 1 512 ? 9.383 -22.203 -27.109 1 94.88 512 TYR A C 1
ATOM 4150 O O . TYR A 1 512 ? 9.625 -22.5 -28.281 1 94.88 512 TYR A O 1
ATOM 4158 N N . ILE A 1 513 ? 8.43 -21.469 -26.734 1 93.75 513 ILE A N 1
ATOM 4159 C CA . ILE A 1 513 ? 7.543 -20.969 -27.781 1 93.75 513 ILE A CA 1
ATOM 4160 C C . ILE A 1 513 ? 7.773 -19.469 -27.984 1 93.75 513 ILE A C 1
ATOM 4162 O O . ILE A 1 513 ? 8.148 -19.031 -29.078 1 93.75 513 ILE A O 1
ATOM 4166 N N . TYR A 1 514 ? 7.621 -18.719 -26.906 1 93.44 514 TYR A N 1
ATOM 4167 C CA . TYR A 1 514 ? 7.715 -17.266 -27.031 1 93.44 514 TYR A CA 1
ATOM 4168 C C . TYR A 1 514 ? 9.07 -16.859 -27.594 1 93.44 514 TYR A C 1
ATOM 4170 O O . TYR A 1 514 ? 9.141 -16.062 -28.531 1 93.44 514 TYR A O 1
ATOM 4178 N N . TRP A 1 515 ? 10.125 -17.375 -27.016 1 93.25 515 TRP A N 1
ATOM 4179 C CA . TRP A 1 515 ? 11.453 -16.922 -27.422 1 93.25 515 TRP A CA 1
ATOM 4180 C C . TRP A 1 515 ? 11.766 -17.359 -28.844 1 93.25 515 TRP A C 1
ATOM 4182 O O . TRP A 1 515 ? 12.477 -16.641 -29.578 1 93.25 515 TRP A O 1
ATOM 4192 N N . ASN A 1 516 ? 11.234 -18.438 -29.281 1 93.12 516 ASN A N 1
ATOM 4193 C CA . ASN A 1 516 ? 11.422 -18.844 -30.672 1 93.12 516 ASN A CA 1
ATOM 4194 C C . ASN A 1 516 ? 10.578 -18 -31.625 1 93.12 516 ASN A C 1
ATOM 4196 O O . ASN A 1 516 ? 11.016 -17.672 -32.719 1 93.12 516 ASN A O 1
ATOM 4200 N N . LEU A 1 517 ? 9.43 -17.656 -31.172 1 92.5 517 LEU A N 1
ATOM 4201 C CA . LEU A 1 517 ? 8.617 -16.734 -31.938 1 92.5 517 LEU A CA 1
ATOM 4202 C C . LEU A 1 517 ? 9.266 -15.359 -32 1 92.5 517 LEU A C 1
ATOM 4204 O O . LEU A 1 517 ? 9.273 -14.719 -33.062 1 92.5 517 LEU A O 1
ATOM 4208 N N . TRP A 1 518 ? 9.719 -14.953 -30.844 1 92.5 518 TRP A N 1
ATOM 4209 C CA . TRP A 1 518 ? 10.445 -13.695 -30.766 1 92.5 518 TRP A CA 1
ATOM 4210 C C . TRP A 1 518 ? 11.609 -13.672 -31.75 1 92.5 518 TRP A C 1
ATOM 4212 O O . TRP A 1 518 ? 11.797 -12.688 -32.469 1 92.5 518 TRP A O 1
ATOM 4222 N N . LYS A 1 519 ? 12.328 -14.734 -31.812 1 92.75 519 LYS A N 1
ATOM 4223 C CA . LYS A 1 519 ? 13.453 -14.852 -32.75 1 92.75 519 LYS A CA 1
ATOM 4224 C C . LYS A 1 519 ? 12.992 -14.719 -34.188 1 92.75 519 LYS A C 1
ATOM 4226 O O . LYS A 1 519 ? 13.609 -13.992 -34.969 1 92.75 519 LYS A O 1
ATOM 4231 N N . CYS A 1 520 ? 11.969 -15.391 -34.469 1 91.38 520 CYS A N 1
ATOM 4232 C CA . CYS A 1 520 ? 11.445 -15.359 -35.844 1 91.38 520 CYS A CA 1
ATOM 4233 C C . CYS A 1 520 ? 11.039 -13.945 -36.25 1 91.38 520 CYS A C 1
ATOM 4235 O O . CYS A 1 520 ? 11.352 -13.492 -37.344 1 91.38 520 CYS A O 1
ATOM 4237 N N . CYS A 1 521 ? 10.43 -13.258 -35.344 1 91.94 521 CYS A N 1
ATOM 4238 C CA . CYS A 1 521 ? 9.992 -11.891 -35.625 1 91.94 521 CYS A CA 1
ATOM 4239 C C . CYS A 1 521 ? 11.188 -10.953 -35.75 1 91.94 521 CYS A C 1
ATOM 4241 O O . CYS A 1 521 ? 11.258 -10.18 -36.719 1 91.94 521 CYS A O 1
ATOM 4243 N N . VAL A 1 522 ? 12.086 -11.102 -34.844 1 92.5 522 VAL A N 1
ATOM 4244 C CA . VAL A 1 522 ? 13.234 -10.203 -34.812 1 92.5 522 VAL A CA 1
ATOM 4245 C C . VAL A 1 522 ? 14.141 -10.469 -36 1 92.5 522 VAL A C 1
ATOM 4247 O O . VAL A 1 522 ? 14.742 -9.539 -36.562 1 92.5 522 VAL A O 1
ATOM 4250 N N . GLU A 1 523 ? 14.289 -11.719 -36.375 1 91.5 523 GLU A N 1
ATOM 4251 C CA . GLU A 1 523 ? 15.094 -12.078 -37.531 1 91.5 523 GLU A CA 1
ATOM 4252 C C . GLU A 1 523 ? 14.547 -11.453 -38.812 1 91.5 523 GLU A C 1
ATOM 4254 O O . GLU A 1 523 ? 15.305 -11.016 -39.656 1 91.5 523 GLU A O 1
ATOM 4259 N N . GLU A 1 524 ? 13.32 -11.438 -38.875 1 88.38 524 GLU A N 1
ATOM 4260 C CA . GLU A 1 524 ? 12.688 -10.844 -40.062 1 88.38 524 GLU A CA 1
ATOM 4261 C C . GLU A 1 524 ? 12.898 -9.328 -40.094 1 88.38 524 GLU A C 1
ATOM 4263 O O . GLU A 1 524 ? 12.992 -8.727 -41.156 1 88.38 524 GLU A O 1
ATOM 4268 N N . ASP A 1 525 ? 12.953 -8.773 -38.938 1 88.88 525 ASP A N 1
ATOM 4269 C CA . ASP A 1 525 ? 13.094 -7.328 -38.812 1 88.88 525 ASP A CA 1
ATOM 4270 C C . ASP A 1 525 ? 14.57 -6.922 -38.781 1 88.88 525 ASP A C 1
ATOM 4272 O O . ASP A 1 525 ? 14.891 -5.742 -38.938 1 88.88 525 ASP A O 1
ATOM 4276 N N . ASN A 1 526 ? 15.438 -7.902 -38.625 1 91.12 526 ASN A N 1
ATOM 4277 C CA . ASN A 1 526 ? 16.844 -7.617 -38.406 1 91.12 526 ASN A CA 1
ATOM 4278 C C . ASN A 1 526 ? 17.547 -7.176 -39.688 1 91.12 526 ASN A C 1
ATOM 4280 O O . ASN A 1 526 ? 17.578 -7.922 -40.688 1 91.12 526 ASN A O 1
ATOM 4284 N N . CYS A 1 527 ? 18.078 -5.996 -39.75 1 89 527 CYS A N 1
ATOM 4285 C CA . CYS A 1 527 ? 18.812 -5.484 -40.906 1 89 527 CYS A CA 1
ATOM 4286 C C . CYS A 1 527 ? 20.297 -5.32 -40.562 1 89 527 CYS A C 1
ATOM 4288 O O . CYS A 1 527 ? 21.047 -4.711 -41.312 1 89 527 CYS A O 1
ATOM 4290 N N . THR A 1 528 ? 20.656 -5.855 -39.438 1 92.81 528 THR A N 1
ATOM 4291 C CA . THR A 1 528 ? 22.047 -5.734 -39 1 92.81 528 THR A CA 1
ATOM 4292 C C . THR A 1 528 ? 22.812 -7.02 -39.25 1 92.81 528 THR A C 1
ATOM 4294 O O . THR A 1 528 ? 22.234 -8.031 -39.656 1 92.81 528 THR A O 1
ATOM 4297 N N . ARG A 1 529 ? 24.141 -7.027 -39.031 1 92.81 529 ARG A N 1
ATOM 4298 C CA . ARG A 1 529 ? 25.016 -8.172 -39.281 1 92.81 529 ARG A CA 1
ATOM 4299 C C . ARG A 1 529 ? 24.906 -9.211 -38.188 1 92.81 529 ARG A C 1
ATOM 4301 O O . ARG A 1 529 ? 25.359 -10.344 -38.344 1 92.81 529 ARG A O 1
ATOM 4308 N N . PHE A 1 530 ? 24.281 -8.883 -37.062 1 94.06 530 PHE A N 1
ATOM 4309 C CA . PHE A 1 530 ? 24.328 -9.703 -35.844 1 94.06 530 PHE A CA 1
ATOM 4310 C C . PHE A 1 530 ? 23.328 -10.852 -35.938 1 94.06 530 PHE A C 1
ATOM 4312 O O . PHE A 1 530 ? 22.234 -10.688 -36.469 1 94.06 530 PHE A O 1
ATOM 4319 N N . GLN A 1 531 ? 23.75 -11.93 -35.438 1 93.12 531 GLN A N 1
ATOM 4320 C CA . GLN A 1 531 ? 22.906 -13.109 -35.375 1 93.12 531 GLN A CA 1
ATOM 4321 C C . GLN A 1 531 ? 21.891 -13.008 -34.25 1 93.12 531 GLN A C 1
ATOM 4323 O O . GLN A 1 531 ? 22.203 -12.516 -33.156 1 93.12 531 GLN A O 1
ATOM 4328 N N . ILE A 1 532 ? 20.703 -13.531 -34.531 1 93.5 532 ILE A N 1
ATOM 4329 C CA . ILE A 1 532 ? 19.641 -13.484 -33.531 1 93.5 532 ILE A CA 1
ATOM 4330 C C . ILE A 1 532 ? 19.453 -14.875 -32.906 1 93.5 532 ILE A C 1
ATOM 4332 O O . ILE A 1 532 ? 19.328 -15.867 -33.625 1 93.5 532 ILE A O 1
ATOM 4336 N N . PHE A 1 533 ? 19.438 -14.945 -31.625 1 90.88 533 PHE A N 1
ATOM 4337 C CA . PHE A 1 533 ? 19.188 -16.156 -30.859 1 90.88 533 PHE A CA 1
ATOM 4338 C C . PHE A 1 533 ? 17.844 -16.078 -30.156 1 90.88 533 PHE A C 1
ATOM 4340 O O . PHE A 1 533 ? 17.234 -15.008 -30.062 1 90.88 533 PHE A O 1
ATOM 4347 N N . PRO A 1 534 ? 17.344 -17.234 -29.734 1 90 534 PRO A N 1
ATOM 4348 C CA . PRO A 1 534 ? 16.062 -17.203 -29.016 1 90 534 PRO A CA 1
ATOM 4349 C C . PRO A 1 534 ? 16.203 -16.703 -27.594 1 90 534 PRO A C 1
ATOM 4351 O O . PRO A 1 534 ? 15.664 -17.312 -26.656 1 90 534 PRO A O 1
ATOM 4354 N N . SER A 1 535 ? 16.906 -15.711 -27.375 1 89.12 535 SER A N 1
ATOM 4355 C CA . SER A 1 535 ? 17.156 -15.023 -26.125 1 89.12 535 SER A CA 1
ATOM 4356 C C . SER A 1 535 ? 17.766 -13.641 -26.359 1 89.12 535 SER A C 1
ATOM 4358 O O . SER A 1 535 ? 18.719 -13.492 -27.109 1 89.12 535 SER A O 1
ATOM 4360 N N . ARG A 1 536 ? 17.234 -12.727 -25.719 1 88.5 536 ARG A N 1
ATOM 4361 C CA . ARG A 1 536 ? 17.75 -11.367 -25.875 1 88.5 536 ARG A CA 1
ATOM 4362 C C . ARG A 1 536 ? 19.172 -11.25 -25.344 1 88.5 536 ARG A C 1
ATOM 4364 O O . ARG A 1 536 ? 20.031 -10.672 -25.984 1 88.5 536 ARG A O 1
ATOM 4371 N N . GLU A 1 537 ? 19.328 -11.828 -24.172 1 88.44 537 GLU A N 1
ATOM 4372 C CA . GLU A 1 537 ? 20.625 -11.758 -23.5 1 88.44 537 GLU A CA 1
ATOM 4373 C C . GLU A 1 537 ? 21.719 -12.406 -24.344 1 88.44 537 GLU A C 1
ATOM 4375 O O . GLU A 1 537 ? 22.797 -11.844 -24.5 1 88.44 537 GLU A O 1
ATOM 4380 N N . LYS A 1 538 ? 21.391 -13.523 -24.859 1 88.56 538 LYS A N 1
ATOM 4381 C CA . LYS A 1 538 ? 22.359 -14.234 -25.672 1 88.56 538 LYS A CA 1
ATOM 4382 C C . LYS A 1 538 ? 22.672 -13.461 -26.953 1 88.56 538 LYS A C 1
ATOM 4384 O O . LYS A 1 538 ? 23.797 -13.453 -27.438 1 88.56 538 LYS A O 1
ATOM 4389 N N . THR A 1 539 ? 21.656 -12.891 -27.5 1 91.5 539 THR A N 1
ATOM 4390 C CA . THR A 1 539 ? 21.828 -12.094 -28.719 1 91.5 539 THR A CA 1
ATOM 4391 C C . THR A 1 539 ? 22.719 -10.883 -28.453 1 91.5 539 THR A C 1
ATOM 4393 O O . THR A 1 539 ? 23.641 -10.609 -29.219 1 91.5 539 THR A O 1
ATOM 4396 N N . GLU A 1 540 ? 22.422 -10.25 -27.375 1 91.62 540 GLU A N 1
ATOM 4397 C CA . GLU A 1 540 ? 23.203 -9.07 -27.016 1 91.62 540 GLU A CA 1
ATOM 4398 C C . GLU A 1 540 ? 24.641 -9.445 -26.703 1 91.62 540 GLU A C 1
ATOM 4400 O O . GLU A 1 540 ? 25.578 -8.781 -27.141 1 91.62 540 GLU A O 1
ATOM 4405 N N . LYS A 1 541 ? 24.828 -10.508 -25.969 1 90.75 541 LYS A N 1
ATOM 4406 C CA . LYS A 1 541 ? 26.172 -10.961 -25.625 1 90.75 541 LYS A CA 1
ATOM 4407 C C . LYS A 1 541 ? 26.984 -11.328 -26.875 1 90.75 541 LYS A C 1
ATOM 4409 O O . LYS A 1 541 ? 28.156 -10.969 -26.984 1 90.75 541 LYS A O 1
ATOM 4414 N N . SER A 1 542 ? 26.344 -12.062 -27.766 1 92.25 542 SER A N 1
ATOM 4415 C CA . SER A 1 542 ? 27 -12.453 -29.016 1 92.25 542 SER A CA 1
ATOM 4416 C C . SER A 1 542 ? 27.406 -11.234 -29.828 1 92.25 542 SER A C 1
ATOM 4418 O O . SER A 1 542 ? 28.5 -11.195 -30.391 1 92.25 542 SER A O 1
ATOM 4420 N N . ALA A 1 543 ? 26.547 -10.312 -29.859 1 92.88 543 ALA A N 1
ATOM 4421 C CA . ALA A 1 543 ? 26.828 -9.078 -30.594 1 92.88 543 ALA A CA 1
ATOM 4422 C C . ALA A 1 543 ? 27.984 -8.312 -29.938 1 92.88 543 ALA A C 1
ATOM 4424 O O . ALA A 1 543 ? 28.859 -7.785 -30.641 1 92.88 543 ALA A O 1
ATOM 4425 N N . ASP A 1 544 ? 27.984 -8.266 -28.656 1 91.75 544 ASP A N 1
ATOM 4426 C CA . ASP A 1 544 ? 29.047 -7.582 -27.922 1 91.75 544 ASP A CA 1
ATOM 4427 C C . ASP A 1 544 ? 30.375 -8.305 -28.078 1 91.75 544 ASP A C 1
ATOM 4429 O O . ASP A 1 544 ? 31.438 -7.672 -28.141 1 91.75 544 ASP A O 1
ATOM 4433 N N . ASP A 1 545 ? 30.297 -9.609 -28.078 1 90.88 545 ASP A N 1
ATOM 4434 C CA . ASP A 1 545 ? 31.5 -10.406 -28.312 1 90.88 545 ASP A CA 1
ATOM 4435 C C . ASP A 1 545 ? 32.094 -10.117 -29.703 1 90.88 545 ASP A C 1
ATOM 4437 O O . ASP A 1 545 ? 33.312 -9.992 -29.859 1 90.88 545 ASP A O 1
ATOM 4441 N N . ASP A 1 546 ? 31.219 -10 -30.688 1 91.31 546 ASP A N 1
ATOM 4442 C CA . ASP A 1 546 ? 31.641 -9.672 -32.031 1 91.31 546 ASP A CA 1
ATOM 4443 C C . ASP A 1 546 ? 32.312 -8.289 -32.094 1 91.31 546 ASP A C 1
ATOM 4445 O O . ASP A 1 546 ? 33.312 -8.109 -32.75 1 91.31 546 ASP A O 1
ATOM 4449 N N . LEU A 1 547 ? 31.672 -7.367 -31.469 1 92.25 547 LEU A N 1
ATOM 4450 C CA . LEU A 1 547 ? 32.188 -6.012 -31.406 1 92.25 547 LEU A CA 1
ATOM 4451 C C . LEU A 1 547 ? 33.562 -5.988 -30.688 1 92.25 547 LEU A C 1
ATOM 4453 O O . LEU A 1 547 ? 34.469 -5.305 -31.125 1 92.25 547 LEU A O 1
ATOM 4457 N N . SER A 1 548 ? 33.688 -6.75 -29.594 1 92 548 SER A N 1
ATOM 4458 C CA . SER A 1 548 ? 34.938 -6.828 -28.844 1 92 548 SER A CA 1
ATOM 4459 C C . SER A 1 548 ? 36.062 -7.434 -29.672 1 92 548 SER A C 1
ATOM 4461 O O . SER A 1 548 ? 37.188 -6.996 -29.594 1 92 548 SER A O 1
ATOM 4463 N N . LEU A 1 549 ? 35.719 -8.422 -30.422 1 92.5 549 LEU A N 1
ATOM 4464 C CA . LEU A 1 549 ? 36.688 -9.062 -31.297 1 92.5 549 LEU A CA 1
ATOM 4465 C C . LEU A 1 549 ? 37.188 -8.094 -32.375 1 92.5 549 LEU A C 1
ATOM 4467 O O . LEU A 1 549 ? 38.375 -8.07 -32.688 1 92.5 549 LEU A O 1
ATOM 4471 N N . LEU A 1 550 ? 36.281 -7.352 -32.875 1 91.94 550 LEU A N 1
ATOM 4472 C CA . LEU A 1 550 ? 36.625 -6.363 -33.875 1 91.94 550 LEU A CA 1
ATOM 4473 C C . LEU A 1 550 ? 37.5 -5.258 -33.281 1 91.94 550 LEU A C 1
ATOM 4475 O O . LEU A 1 550 ? 38.406 -4.77 -33.938 1 91.94 550 LEU A O 1
ATOM 4479 N N . LYS A 1 551 ? 37.188 -4.828 -32.094 1 91.06 551 LYS A N 1
ATOM 4480 C CA . LYS A 1 551 ? 37.969 -3.824 -31.406 1 91.06 551 LYS A CA 1
ATOM 4481 C C . LYS A 1 551 ? 39.406 -4.324 -31.141 1 91.06 551 LYS A C 1
ATOM 4483 O O . LYS A 1 551 ? 40.375 -3.57 -31.281 1 91.06 551 LYS A O 1
ATOM 4488 N N . GLN A 1 552 ? 39.5 -5.617 -30.797 1 91 552 GLN A N 1
ATOM 4489 C CA . GLN A 1 552 ? 40.812 -6.223 -30.562 1 91 552 GLN A CA 1
ATOM 4490 C C . GLN A 1 552 ? 41.625 -6.281 -31.859 1 91 552 GLN A C 1
ATOM 4492 O O . GLN A 1 552 ? 42.844 -6.008 -31.844 1 91 552 GLN A O 1
ATOM 4497 N N . LYS A 1 553 ? 41 -6.578 -32.969 1 90.75 553 LYS A N 1
ATOM 4498 C CA . LYS A 1 553 ? 41.656 -6.629 -34.281 1 90.75 553 LYS A CA 1
ATOM 4499 C C . LYS A 1 553 ? 42.156 -5.246 -34.688 1 90.75 553 LYS A C 1
ATOM 4501 O O . LYS A 1 553 ? 43.25 -5.117 -35.219 1 90.75 553 LYS A O 1
ATOM 4506 N N . PHE A 1 554 ? 41.312 -4.266 -34.375 1 89.25 554 PHE A N 1
ATOM 4507 C CA . PHE A 1 554 ? 41.688 -2.885 -34.656 1 89.25 554 PHE A CA 1
ATOM 4508 C C . PHE A 1 554 ? 42.906 -2.457 -33.844 1 89.25 554 PHE A C 1
ATOM 4510 O O . PHE A 1 554 ? 43.812 -1.841 -34.375 1 89.25 554 PHE A O 1
ATOM 4517 N N . GLN A 1 555 ? 42.906 -2.9 -32.562 1 88.75 555 GLN A N 1
ATOM 4518 C CA . GLN A 1 555 ? 43.969 -2.49 -31.656 1 88.75 555 GLN A CA 1
ATOM 4519 C C . GLN A 1 555 ? 45.281 -3.186 -32.031 1 88.75 555 GLN A C 1
ATOM 4521 O O . GLN A 1 555 ? 46.375 -2.607 -31.875 1 88.75 555 GLN A O 1
ATOM 4526 N N . GLN A 1 556 ? 45.188 -4.391 -32.594 1 89.94 556 GLN A N 1
ATOM 4527 C CA . GLN A 1 556 ? 46.375 -5.207 -32.844 1 89.94 556 GLN A CA 1
ATOM 4528 C C . GLN A 1 556 ? 46.938 -4.934 -34.25 1 89.94 556 GLN A C 1
ATOM 4530 O O . GLN A 1 556 ? 48.094 -5.23 -34.531 1 89.94 556 GLN A O 1
ATOM 4535 N N . GLU A 1 557 ? 46.094 -4.336 -35.062 1 86.44 557 GLU A N 1
ATOM 4536 C CA . GLU A 1 557 ? 46.5 -4.113 -36.438 1 86.44 557 GLU A CA 1
ATOM 4537 C C . GLU A 1 557 ? 47.562 -3.008 -36.531 1 86.44 557 GLU A C 1
ATOM 4539 O O . GLU A 1 557 ? 47.344 -1.92 -36 1 86.44 557 GLU A O 1
ATOM 4544 N N . LYS A 1 558 ? 48.656 -3.314 -37.156 1 82.44 558 LYS A N 1
ATOM 4545 C CA . LYS A 1 558 ? 49.781 -2.4 -37.25 1 82.44 558 LYS A CA 1
ATOM 4546 C C . LYS A 1 558 ? 49.844 -1.734 -38.625 1 82.44 558 LYS A C 1
ATOM 4548 O O . LYS A 1 558 ? 50.438 -0.67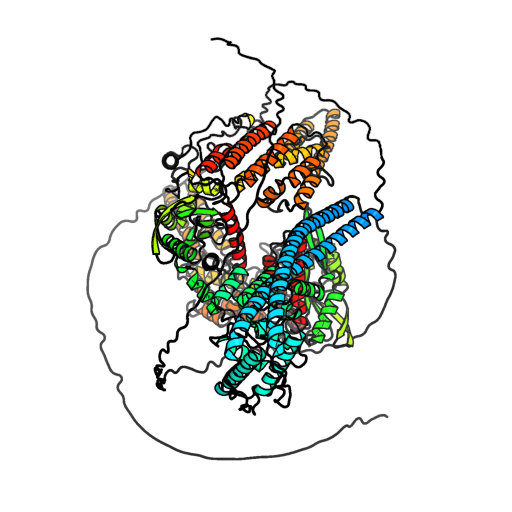6 -38.781 1 82.44 558 LYS A O 1
ATOM 4553 N N . ASN A 1 559 ? 49.156 -2.412 -39.656 1 88.75 559 ASN A N 1
ATOM 4554 C CA . ASN A 1 559 ? 49.125 -1.854 -41 1 88.75 559 ASN A CA 1
ATOM 4555 C C . ASN A 1 559 ? 48.156 -0.675 -41.094 1 88.75 559 ASN A C 1
ATOM 4557 O O . ASN A 1 559 ? 46.969 -0.815 -40.781 1 88.75 559 ASN A O 1
ATOM 4561 N N . LYS A 1 560 ? 48.594 0.525 -41.438 1 83.12 560 LYS A N 1
ATOM 4562 C CA . LYS A 1 560 ? 47.844 1.772 -41.438 1 83.12 560 LYS A CA 1
ATOM 4563 C C . LYS A 1 560 ? 46.625 1.675 -42.312 1 83.12 560 LYS A C 1
ATOM 4565 O O . LYS A 1 560 ? 45.531 2.152 -41.969 1 83.12 560 LYS A O 1
ATOM 4570 N N . LYS A 1 561 ? 46.844 1.18 -43.531 1 86.88 561 LYS A N 1
ATOM 4571 C CA . LYS A 1 561 ? 45.75 1.079 -44.469 1 86.88 561 LYS A CA 1
ATOM 4572 C C . LYS A 1 561 ? 44.656 0.134 -43.938 1 86.88 561 LYS A C 1
ATOM 4574 O O . LYS A 1 561 ? 43.469 0.434 -44.031 1 86.88 561 LYS A O 1
ATOM 4579 N N . LEU A 1 562 ? 45.094 -1.051 -43.438 1 85.38 562 LEU A N 1
ATOM 4580 C CA . LEU A 1 562 ? 44.156 -2.031 -42.875 1 85.38 562 LEU A CA 1
ATOM 4581 C C . LEU A 1 562 ? 43.5 -1.497 -41.594 1 85.38 562 LEU A C 1
ATOM 4583 O O . LEU A 1 562 ? 42.344 -1.784 -41.344 1 85.38 562 LEU A O 1
ATOM 4587 N N . LYS A 1 563 ? 44.188 -0.671 -40.812 1 89.56 563 LYS A N 1
ATOM 4588 C CA . LYS A 1 563 ? 43.656 -0.077 -39.562 1 89.56 563 LYS A CA 1
ATOM 4589 C C . LYS A 1 563 ? 42.562 0.92 -39.875 1 89.56 563 LYS A C 1
ATOM 4591 O O . LYS A 1 563 ? 41.562 0.996 -39.125 1 89.56 563 LYS A O 1
ATOM 4596 N N . GLU A 1 564 ? 42.781 1.689 -40.938 1 88.5 564 GLU A N 1
ATOM 4597 C CA . GLU A 1 564 ? 41.75 2.643 -41.344 1 88.5 564 GLU A CA 1
ATOM 4598 C C . GLU A 1 564 ? 40.469 1.926 -41.781 1 88.5 564 GLU A C 1
ATOM 4600 O O . GLU A 1 564 ? 39.375 2.385 -41.5 1 88.5 564 GLU A O 1
ATOM 4605 N N . LYS A 1 565 ? 40.75 0.865 -42.562 1 88.56 565 LYS A N 1
ATOM 4606 C CA . LYS A 1 565 ? 39.594 0.069 -42.969 1 88.56 565 LYS A CA 1
ATOM 4607 C C . LYS A 1 565 ? 38.875 -0.528 -41.75 1 88.56 565 LYS A C 1
ATOM 4609 O O . LYS A 1 565 ? 37.656 -0.53 -41.719 1 88.56 565 LYS A O 1
ATOM 4614 N N . LEU A 1 566 ? 39.594 -1.005 -40.781 1 88.31 566 LEU A N 1
ATOM 4615 C CA . LEU A 1 566 ? 39.031 -1.601 -39.562 1 88.31 566 LEU A CA 1
ATOM 4616 C C . LEU A 1 566 ? 38.312 -0.551 -38.719 1 88.31 566 LEU A C 1
ATOM 4618 O O . LEU A 1 566 ? 37.312 -0.851 -38.062 1 88.31 566 LEU A O 1
ATOM 4622 N N . LYS A 1 567 ? 38.812 0.633 -38.75 1 89.62 567 LYS A N 1
ATOM 4623 C CA . LYS A 1 567 ? 38.188 1.725 -38 1 89.62 567 LYS A CA 1
ATOM 4624 C C . LYS A 1 567 ? 36.781 1.996 -38.562 1 89.62 567 LYS A C 1
ATOM 4626 O O . LYS A 1 567 ? 35.844 2.16 -37.781 1 89.62 567 LYS A O 1
ATOM 4631 N N . LYS A 1 568 ? 36.719 2.076 -39.875 1 90.25 568 LYS A N 1
ATOM 4632 C CA . LYS A 1 568 ? 35.438 2.295 -40.5 1 90.25 568 LYS A CA 1
ATOM 4633 C C . LYS A 1 568 ? 34.469 1.146 -40.188 1 90.25 568 LYS A C 1
ATOM 4635 O O . LYS A 1 568 ? 33.281 1.368 -39.969 1 90.25 568 LYS A O 1
ATOM 4640 N N . GLU A 1 569 ? 35.031 -0.03 -40.25 1 90.06 569 GLU A N 1
ATOM 4641 C CA . GLU A 1 569 ? 34.219 -1.204 -39.938 1 90.06 569 GLU A CA 1
ATOM 4642 C C . GLU A 1 569 ? 33.75 -1.187 -38.5 1 90.06 569 GLU A C 1
ATOM 4644 O O . GLU A 1 569 ? 32.594 -1.562 -38.188 1 90.06 569 GLU A O 1
ATOM 4649 N N . LEU A 1 570 ? 34.594 -0.793 -37.656 1 91.75 570 LEU A N 1
ATOM 4650 C CA . LEU A 1 570 ? 34.281 -0.714 -36.219 1 91.75 570 LEU A CA 1
ATOM 4651 C C . LEU A 1 570 ? 33.188 0.322 -35.969 1 91.75 570 LEU A C 1
ATOM 4653 O O . LEU A 1 570 ? 32.281 0.089 -35.188 1 91.75 570 LEU A O 1
ATOM 4657 N N . GLU A 1 571 ? 33.281 1.453 -36.594 1 90.25 571 GLU A N 1
ATOM 4658 C CA . GLU A 1 571 ? 32.281 2.496 -36.469 1 90.25 571 GLU A CA 1
ATOM 4659 C C . GLU A 1 571 ? 30.922 2.014 -37 1 90.25 571 GLU A C 1
ATOM 4661 O O . GLU A 1 571 ? 29.891 2.252 -36.375 1 90.25 571 GLU A O 1
ATOM 4666 N N . LYS A 1 572 ? 31.031 1.384 -38.062 1 89.81 572 LYS A N 1
ATOM 4667 C CA . LYS A 1 572 ? 29.797 0.83 -38.625 1 89.81 572 LYS A CA 1
ATOM 4668 C C . LYS A 1 572 ? 29.203 -0.221 -37.688 1 89.81 572 LYS A C 1
ATOM 4670 O O . LYS A 1 572 ? 27.984 -0.28 -37.5 1 89.81 572 LYS A O 1
ATOM 4675 N N . CYS A 1 573 ? 30.031 -1.062 -37.219 1 90.94 573 CYS A N 1
ATOM 4676 C CA . CYS A 1 573 ? 29.594 -2.105 -36.312 1 90.94 573 CYS A CA 1
ATOM 4677 C C . CYS A 1 573 ? 28.969 -1.5 -35.062 1 90.94 573 CYS A C 1
ATOM 4679 O O . CYS A 1 573 ? 27.984 -2.018 -34.531 1 90.94 573 CYS A O 1
ATOM 4681 N N . MET A 1 574 ? 29.531 -0.465 -34.594 1 90.75 574 MET A N 1
ATOM 4682 C CA . MET A 1 574 ? 29 0.216 -33.406 1 90.75 574 MET A CA 1
ATOM 4683 C C . MET A 1 574 ? 27.625 0.81 -33.719 1 90.75 574 MET A C 1
ATOM 4685 O O . MET A 1 574 ? 26.734 0.756 -32.844 1 90.75 574 MET A O 1
ATOM 4689 N N . ASP A 1 575 ? 27.484 1.34 -34.875 1 89.31 575 ASP A N 1
ATOM 4690 C CA . ASP A 1 575 ? 26.188 1.879 -35.281 1 89.31 575 ASP A CA 1
ATOM 4691 C C . ASP A 1 575 ? 25.141 0.776 -35.375 1 89.31 575 ASP A C 1
ATOM 4693 O O . ASP A 1 575 ? 24.016 0.954 -34.906 1 89.31 575 ASP A O 1
ATOM 4697 N N . GLU A 1 576 ? 25.531 -0.262 -35.906 1 91 576 GLU A N 1
ATOM 4698 C CA . GLU A 1 576 ? 24.625 -1.396 -36.062 1 91 576 GLU A CA 1
ATOM 4699 C C . GLU A 1 576 ? 24.25 -1.966 -34.688 1 91 576 GLU A C 1
ATOM 4701 O O . GLU A 1 576 ? 23.125 -2.439 -34.5 1 91 576 GLU A O 1
ATOM 4706 N N . ARG A 1 577 ? 25.203 -1.939 -33.844 1 92.12 577 ARG A N 1
ATOM 4707 C CA . ARG A 1 577 ? 24.938 -2.422 -32.469 1 92.12 577 ARG A CA 1
ATOM 4708 C C . ARG A 1 577 ? 23.875 -1.568 -31.797 1 92.12 577 ARG A C 1
ATOM 4710 O O . ARG A 1 577 ? 23.031 -2.088 -31.062 1 92.12 577 ARG A O 1
ATOM 4717 N N . GLN A 1 578 ? 23.906 -0.32 -32 1 88.06 578 GLN A N 1
ATOM 4718 C CA . GLN A 1 578 ? 22.891 0.579 -31.469 1 88.06 578 GLN A CA 1
ATOM 4719 C C . GLN A 1 578 ? 21.531 0.327 -32.125 1 88.06 578 GLN A C 1
ATOM 4721 O O . GLN A 1 578 ? 20.5 0.344 -31.469 1 88.06 578 GLN A O 1
ATOM 4726 N N . GLU A 1 579 ? 21.578 0.064 -33.344 1 88.25 579 GLU A N 1
ATOM 4727 C CA . GLU A 1 579 ? 20.359 -0.241 -34.062 1 88.25 579 GLU A CA 1
ATOM 4728 C C . GLU A 1 579 ? 19.75 -1.558 -33.594 1 88.25 579 GLU A C 1
ATOM 4730 O O . GLU A 1 579 ? 18.531 -1.708 -33.594 1 88.25 579 GLU A O 1
ATOM 4735 N N . LEU A 1 580 ? 20.609 -2.436 -33.281 1 91.5 580 LEU A N 1
ATOM 4736 C CA . LEU A 1 580 ? 20.156 -3.74 -32.812 1 91.5 580 LEU A CA 1
ATOM 4737 C C . LEU A 1 580 ? 19.266 -3.598 -31.578 1 91.5 580 LEU A C 1
ATOM 4739 O O . LEU A 1 580 ? 18.281 -4.324 -31.422 1 91.5 580 LEU A O 1
ATOM 4743 N N . ASP A 1 581 ? 19.609 -2.713 -30.75 1 88.12 581 ASP A N 1
ATOM 4744 C CA . ASP A 1 581 ? 18.828 -2.51 -29.547 1 88.12 581 ASP A CA 1
ATOM 4745 C C . ASP A 1 581 ? 17.391 -2.115 -29.875 1 88.12 581 ASP A C 1
ATOM 4747 O O . ASP A 1 581 ? 16.438 -2.59 -29.234 1 88.12 581 ASP A O 1
ATOM 4751 N N . VAL A 1 582 ? 17.219 -1.303 -30.844 1 82.19 582 VAL A N 1
ATOM 4752 C CA . VAL A 1 582 ? 15.906 -0.854 -31.281 1 82.19 582 VAL A CA 1
ATOM 4753 C C . VAL A 1 582 ? 15.133 -2.025 -31.875 1 82.19 582 VAL A C 1
ATOM 4755 O O . VAL A 1 582 ? 13.93 -2.166 -31.641 1 82.19 582 VAL A O 1
ATOM 4758 N N . ILE A 1 583 ? 15.867 -2.809 -32.594 1 88.62 583 ILE A N 1
ATOM 4759 C CA . ILE A 1 583 ? 15.266 -3.967 -33.219 1 88.62 583 ILE A CA 1
ATOM 4760 C C . ILE A 1 583 ? 14.812 -4.977 -32.188 1 88.62 583 ILE A C 1
ATOM 4762 O O . ILE A 1 583 ? 13.719 -5.543 -32.281 1 88.62 583 ILE A O 1
ATOM 4766 N N . LEU A 1 584 ? 15.656 -5.172 -31.188 1 89.81 584 LEU A N 1
ATOM 4767 C CA . LEU A 1 584 ? 15.359 -6.145 -30.141 1 89.81 584 LEU A CA 1
ATOM 4768 C C . LEU A 1 584 ? 14.148 -5.711 -29.328 1 89.81 584 LEU A C 1
ATOM 4770 O O . LEU A 1 584 ? 13.414 -6.551 -28.797 1 89.81 584 LEU A O 1
ATOM 4774 N N . ASP A 1 585 ? 13.883 -4.406 -29.266 1 84 585 ASP A N 1
ATOM 4775 C CA . ASP A 1 585 ? 12.742 -3.869 -28.516 1 84 585 ASP A CA 1
ATOM 4776 C C . ASP A 1 585 ? 11.484 -3.861 -29.375 1 84 585 ASP A C 1
ATOM 4778 O O . ASP A 1 585 ? 10.375 -3.74 -28.859 1 84 585 ASP A O 1
ATOM 4782 N N . GLY A 1 586 ? 11.641 -4.047 -30.609 1 84.88 586 GLY A N 1
ATOM 4783 C CA . GLY A 1 586 ? 10.523 -4.02 -31.547 1 84.88 586 GLY A CA 1
ATOM 4784 C C . GLY A 1 586 ? 10.484 -2.76 -32.375 1 84.88 586 GLY A C 1
ATOM 4785 O O . GLY A 1 586 ? 10.039 -1.707 -31.922 1 84.88 586 GLY A O 1
ATOM 4786 N N . LEU A 1 587 ? 10.82 -2.854 -33.562 1 83 587 LEU A N 1
ATOM 4787 C CA . LEU A 1 587 ? 10.758 -1.752 -34.531 1 83 587 LEU A CA 1
ATOM 4788 C C . LEU A 1 587 ? 9.32 -1.303 -34.75 1 83 587 LEU A C 1
ATOM 4790 O O . LEU A 1 587 ? 8.414 -2.133 -34.844 1 83 587 LEU A O 1
ATOM 4794 N N . PRO A 1 588 ? 9.211 0.064 -34.719 1 81.75 588 PRO A N 1
ATOM 4795 C CA . PRO A 1 588 ? 7.852 0.519 -35 1 81.75 588 PRO A CA 1
ATOM 4796 C C . PRO A 1 588 ? 7.297 -0.088 -36.312 1 81.75 588 PRO A C 1
ATOM 4798 O O . PRO A 1 588 ? 7.914 0.04 -37.375 1 81.75 588 PRO A O 1
ATOM 4801 N N . GLY A 1 589 ? 6.25 -0.795 -36.219 1 82.88 589 GLY A N 1
ATOM 4802 C CA . GLY A 1 589 ? 5.633 -1.41 -37.406 1 82.88 589 GLY A CA 1
ATOM 4803 C C . GLY A 1 589 ? 6.234 -2.756 -37.75 1 82.88 589 GLY A C 1
ATOM 4804 O O . GLY A 1 589 ? 5.785 -3.414 -38.688 1 82.88 589 GLY A O 1
ATOM 4805 N N . GLY A 1 590 ? 7.242 -3.125 -37.031 1 89.88 590 GLY A N 1
ATOM 4806 C CA . GLY A 1 590 ? 7.879 -4.41 -37.281 1 89.88 590 GLY A CA 1
ATOM 4807 C C . GLY A 1 590 ? 7.039 -5.59 -36.812 1 89.88 590 GLY A C 1
ATOM 4808 O O . GLY A 1 590 ? 5.938 -5.41 -36.312 1 89.88 590 GLY A O 1
ATOM 4809 N N . LYS A 1 591 ? 7.516 -6.797 -37.094 1 90.88 591 LYS A N 1
ATOM 4810 C CA . LYS A 1 591 ? 6.762 -8.016 -36.812 1 90.88 591 LYS A CA 1
ATOM 4811 C C . LYS A 1 591 ? 6.594 -8.234 -35.312 1 90.88 591 LYS A C 1
ATOM 4813 O O . LYS A 1 591 ? 5.535 -8.672 -34.844 1 90.88 591 LYS A O 1
ATOM 4818 N N . LEU A 1 592 ? 7.641 -8.008 -34.625 1 90.88 592 LEU A N 1
ATOM 4819 C CA . LEU A 1 592 ? 7.582 -8.188 -33.188 1 90.88 592 LEU A CA 1
ATOM 4820 C C . LEU A 1 592 ? 6.539 -7.262 -32.562 1 90.88 592 LEU A C 1
ATOM 4822 O O . LEU A 1 592 ? 5.738 -7.691 -31.734 1 90.88 592 LEU A O 1
ATOM 4826 N N . GLN A 1 593 ? 6.574 -6.027 -32.938 1 88.25 593 GLN A N 1
ATOM 4827 C CA . GLN A 1 593 ? 5.598 -5.07 -32.406 1 88.25 593 GLN A CA 1
ATOM 4828 C C . GLN A 1 593 ? 4.18 -5.469 -32.812 1 88.25 593 GLN A C 1
ATOM 4830 O O . GLN A 1 593 ? 3.246 -5.332 -32.031 1 88.25 593 GLN A O 1
ATOM 4835 N N . GLN A 1 594 ? 4.051 -5.902 -34 1 88.12 594 GLN A N 1
ATOM 4836 C CA . GLN A 1 594 ? 2.738 -6.332 -34.469 1 88.12 594 GLN A CA 1
ATOM 4837 C C . GLN A 1 594 ? 2.223 -7.523 -33.656 1 88.12 594 GLN A C 1
ATOM 4839 O O . GLN A 1 594 ? 1.042 -7.578 -33.312 1 88.12 594 GLN A O 1
ATOM 4844 N N . MET A 1 595 ? 3.105 -8.43 -33.406 1 90.81 595 MET A N 1
ATOM 4845 C CA . MET A 1 595 ? 2.736 -9.602 -32.625 1 90.81 595 MET A CA 1
ATOM 4846 C C . MET A 1 595 ? 2.303 -9.203 -31.219 1 90.81 595 MET A C 1
ATOM 4848 O O . MET A 1 595 ? 1.234 -9.609 -30.75 1 90.81 595 MET A O 1
ATOM 4852 N N . GLU A 1 596 ? 3.045 -8.398 -30.625 1 87.44 596 GLU A N 1
ATOM 4853 C CA . GLU A 1 596 ? 2.766 -8 -29.25 1 87.44 596 GLU A CA 1
ATOM 4854 C C . GLU A 1 596 ? 1.505 -7.145 -29.156 1 87.44 596 GLU A C 1
ATOM 4856 O O . GLU A 1 596 ? 0.724 -7.27 -28.219 1 87.44 596 GLU A O 1
ATOM 4861 N N . LYS A 1 597 ? 1.323 -6.258 -30.109 1 84 597 LYS A N 1
ATOM 4862 C CA . LYS A 1 597 ? 0.095 -5.473 -30.172 1 84 597 LYS A CA 1
ATOM 4863 C C . LYS A 1 597 ? -1.125 -6.367 -30.359 1 84 597 LYS A C 1
ATOM 4865 O O . LYS A 1 597 ? -2.195 -6.09 -29.812 1 84 597 LYS A O 1
ATOM 4870 N N . GLY A 1 598 ? -0.935 -7.355 -31.188 1 85.44 598 GLY A N 1
ATOM 4871 C CA . GLY A 1 598 ? -2.004 -8.328 -31.359 1 85.44 598 GLY A CA 1
ATOM 4872 C C . GLY A 1 598 ? -2.385 -9.023 -30.062 1 85.44 598 GLY A C 1
ATOM 4873 O O . GLY A 1 598 ? -3.568 -9.219 -29.781 1 85.44 598 GLY A O 1
ATOM 4874 N N . TRP A 1 599 ? -1.39 -9.438 -29.297 1 89.81 599 TRP A N 1
ATOM 4875 C CA . TRP A 1 599 ? -1.629 -10.094 -28.016 1 89.81 599 TRP A CA 1
ATOM 4876 C C . TRP A 1 599 ? -2.24 -9.125 -27 1 89.81 599 TRP A C 1
ATOM 4878 O O . TRP A 1 599 ? -3.139 -9.5 -26.25 1 89.81 599 TRP A O 1
ATOM 4888 N N . GLU A 1 600 ? -1.785 -7.891 -27.094 1 81.88 600 GLU A N 1
ATOM 4889 C CA . GLU A 1 600 ? -2.297 -6.859 -26.203 1 81.88 600 GLU A CA 1
ATOM 4890 C C . GLU A 1 600 ? -3.787 -6.617 -26.438 1 81.88 600 GLU A C 1
ATOM 4892 O O . GLU A 1 600 ? -4.527 -6.344 -25.484 1 81.88 600 GLU A O 1
ATOM 4897 N N . ARG A 1 601 ? -4.211 -6.664 -27.594 1 79 601 ARG A N 1
ATOM 4898 C CA . ARG A 1 601 ? -5.613 -6.465 -27.953 1 79 601 ARG A CA 1
ATOM 4899 C C . ARG A 1 601 ? -6.5 -7.52 -27.312 1 79 601 ARG A C 1
ATOM 4901 O O . ARG A 1 601 ? -7.688 -7.281 -27.078 1 79 601 ARG A O 1
ATOM 4908 N N . ARG A 1 602 ? -5.828 -8.586 -27 1 79.31 602 ARG A N 1
ATOM 4909 C CA . ARG A 1 602 ? -6.578 -9.664 -26.359 1 79.31 602 ARG A CA 1
ATOM 4910 C C . ARG A 1 602 ? -6.336 -9.68 -24.859 1 79.31 602 ARG A C 1
ATOM 4912 O O . ARG A 1 602 ? -6.625 -10.68 -24.188 1 79.31 602 ARG A O 1
ATOM 4919 N N . GLY A 1 603 ? -5.664 -8.695 -24.359 1 76.94 603 GLY A N 1
ATOM 4920 C CA . GLY A 1 603 ? -5.492 -8.508 -22.938 1 76.94 603 GLY A CA 1
ATOM 4921 C C . GLY A 1 603 ? -4.207 -9.117 -22.406 1 76.94 603 GLY A C 1
ATOM 4922 O O . GLY A 1 603 ? -4.035 -9.266 -21.188 1 76.94 603 GLY A O 1
ATOM 4923 N N . ALA A 1 604 ? -3.396 -9.531 -23.25 1 82 604 ALA A N 1
ATOM 4924 C CA . ALA A 1 604 ? -2.119 -10.102 -22.812 1 82 604 ALA A CA 1
ATOM 4925 C C . ALA A 1 604 ? -0.983 -9.102 -23.016 1 82 604 ALA A C 1
ATOM 4927 O O . ALA A 1 604 ? -0.485 -8.93 -24.125 1 82 604 ALA A O 1
ATOM 4928 N N . THR A 1 605 ? -0.651 -8.398 -22 1 70.88 605 THR A N 1
ATOM 4929 C CA . THR A 1 605 ? 0.408 -7.395 -22.062 1 70.88 605 THR A CA 1
ATOM 4930 C C . THR A 1 605 ? 1.565 -7.773 -21.141 1 70.88 605 THR A C 1
ATOM 4932 O O . THR A 1 605 ? 1.348 -8.258 -20.031 1 70.88 605 THR A O 1
ATOM 4935 N N . LYS A 1 606 ? 2.66 -7.574 -21.688 1 63.72 606 LYS A N 1
ATOM 4936 C CA . LYS A 1 606 ? 3.818 -7.828 -20.844 1 63.72 606 LYS A CA 1
ATOM 4937 C C . LYS A 1 606 ? 3.82 -6.906 -19.625 1 63.72 606 LYS A C 1
ATOM 4939 O O . LYS A 1 606 ? 3.533 -5.715 -19.75 1 63.72 606 LYS A O 1
ATOM 4944 N N . ARG A 1 607 ? 3.742 -7.418 -18.453 1 53.81 607 ARG A N 1
ATOM 4945 C CA . ARG A 1 607 ? 3.756 -6.621 -17.234 1 53.81 607 ARG A CA 1
ATOM 4946 C C . ARG A 1 607 ? 5.109 -5.949 -17.031 1 53.81 607 ARG A C 1
ATOM 4948 O O . ARG A 1 607 ? 6.148 -6.52 -17.375 1 53.81 607 ARG A O 1
ATOM 4955 N N . ALA A 1 608 ? 5.059 -4.691 -16.672 1 41.19 608 ALA A N 1
ATOM 4956 C CA . ALA A 1 608 ? 6.215 -3.811 -16.547 1 41.19 608 ALA A CA 1
ATOM 4957 C C . ALA A 1 608 ? 7.305 -4.461 -15.703 1 41.19 608 ALA A C 1
ATOM 4959 O O . ALA A 1 608 ? 8.484 -4.41 -16.062 1 41.19 608 ALA A O 1
ATOM 4960 N N . TYR A 1 609 ? 6.773 -5.035 -14.539 1 35.69 609 TYR A N 1
ATOM 4961 C CA . TYR A 1 609 ? 7.766 -5.469 -13.555 1 35.69 609 TYR A CA 1
ATOM 4962 C C . TYR A 1 609 ? 8.516 -6.703 -14.047 1 35.69 609 TYR A C 1
ATOM 4964 O O . TYR A 1 609 ? 9.742 -6.762 -13.961 1 35.69 609 TYR A O 1
ATOM 4972 N N . PHE A 1 610 ? 7.734 -7.703 -14.57 1 41.09 610 PHE A N 1
ATOM 4973 C CA . PHE A 1 610 ? 8.344 -9 -14.859 1 41.09 610 PHE A CA 1
ATOM 4974 C C . PHE A 1 610 ? 8.773 -9.078 -16.312 1 41.09 610 PHE A C 1
ATOM 4976 O O . PHE A 1 610 ? 9.539 -9.969 -16.688 1 41.09 610 PHE A O 1
ATOM 4983 N N . GLN A 1 611 ? 8.492 -8.023 -17.047 1 45.97 611 GLN A N 1
ATOM 4984 C CA . GLN A 1 611 ? 8.75 -8.008 -18.469 1 45.97 611 GLN A CA 1
ATOM 4985 C C . GLN A 1 611 ? 8.422 -9.352 -19.109 1 45.97 611 GLN A C 1
ATOM 4987 O O . GLN A 1 611 ? 9.156 -9.836 -19.969 1 45.97 611 GLN A O 1
ATOM 4992 N N . MET A 1 612 ? 7.449 -10.133 -18.281 1 62.91 612 MET A N 1
ATOM 4993 C CA . MET A 1 612 ? 7.066 -11.453 -18.766 1 62.91 612 MET A CA 1
ATOM 4994 C C . MET A 1 612 ? 5.566 -11.68 -18.625 1 62.91 612 MET A C 1
ATOM 4996 O O . MET A 1 612 ? 4.883 -10.906 -17.938 1 62.91 612 MET A O 1
ATOM 5000 N N . TYR A 1 613 ? 4.957 -12.625 -19.422 1 71.31 613 TYR A N 1
ATOM 5001 C CA . TYR A 1 613 ? 3.535 -12.953 -19.438 1 71.31 613 TYR A CA 1
ATOM 5002 C C . TYR A 1 613 ? 3.145 -13.797 -18.234 1 71.31 613 TYR A C 1
ATOM 5004 O O . TYR A 1 613 ? 3.881 -14.703 -17.844 1 71.31 613 TYR A O 1
ATOM 5012 N N . THR A 1 614 ? 2.012 -13.414 -17.641 1 73.44 614 THR A N 1
ATOM 5013 C CA . THR A 1 614 ? 1.459 -14.172 -16.531 1 73.44 614 THR A CA 1
ATOM 5014 C C . THR A 1 614 ? 0.651 -15.359 -17.031 1 73.44 614 THR A C 1
ATOM 5016 O O . THR A 1 614 ? 0.474 -15.531 -18.234 1 73.44 614 THR A O 1
ATOM 5019 N N . GLY A 1 615 ? 0.265 -16.203 -16.109 1 77.25 615 GLY A N 1
ATOM 5020 C CA . GLY A 1 615 ? -0.555 -17.359 -16.453 1 77.25 615 GLY A CA 1
ATOM 5021 C C . GLY A 1 615 ? -1.827 -16.984 -17.203 1 77.25 615 GLY A C 1
ATOM 5022 O O . GLY A 1 615 ? -2.184 -17.625 -18.188 1 77.25 615 GLY A O 1
ATOM 5023 N N . ASN A 1 616 ? -2.393 -15.945 -16.766 1 75 616 ASN A N 1
ATOM 5024 C CA . ASN A 1 616 ? -3.602 -15.461 -17.438 1 75 616 ASN A CA 1
ATOM 5025 C C . ASN A 1 616 ? -3.309 -14.984 -18.859 1 75 616 ASN A C 1
ATOM 5027 O O . ASN A 1 616 ? -4.121 -15.18 -19.766 1 75 616 ASN A O 1
ATOM 5031 N N . HIS A 1 617 ? -2.213 -14.43 -19.062 1 83.5 617 HIS A N 1
ATOM 5032 C CA . HIS A 1 617 ? -1.808 -13.961 -20.391 1 83.5 617 HIS A CA 1
ATOM 5033 C C . HIS A 1 617 ? -1.557 -15.133 -21.328 1 83.5 617 HIS A C 1
ATOM 5035 O O . HIS A 1 617 ? -1.983 -15.109 -22.484 1 83.5 617 HIS A O 1
ATOM 5041 N N . VAL A 1 618 ? -0.923 -16.094 -20.75 1 88.25 618 VAL A N 1
ATOM 5042 C CA . VAL A 1 618 ? -0.597 -17.266 -21.547 1 88.25 618 VAL A CA 1
ATOM 5043 C C . VAL A 1 618 ? -1.882 -17.969 -22 1 88.25 618 VAL A C 1
ATOM 5045 O O . VAL A 1 618 ? -1.99 -18.422 -23.125 1 88.25 618 VAL A O 1
ATOM 5048 N N . GLU A 1 619 ? -2.775 -18.016 -21.156 1 85.5 619 GLU A N 1
ATOM 5049 C CA . GLU A 1 619 ? -4.066 -18.594 -21.5 1 85.5 619 GLU A CA 1
ATOM 5050 C C . GLU A 1 619 ? -4.73 -17.859 -22.656 1 85.5 619 GLU A C 1
ATOM 5052 O O . GLU A 1 619 ? -5.316 -18.469 -23.547 1 85.5 619 GLU A O 1
ATOM 5057 N N . LYS A 1 620 ? -4.605 -16.594 -22.672 1 87.31 620 LYS A N 1
ATOM 5058 C CA . LYS A 1 620 ? -5.191 -15.773 -23.734 1 87.31 620 LYS A CA 1
ATOM 5059 C C . LYS A 1 620 ? -4.43 -15.938 -25.047 1 87.31 620 LYS A C 1
ATOM 5061 O O . LYS A 1 620 ? -5.035 -16.016 -26.109 1 87.31 620 LYS A O 1
ATOM 5066 N N . ILE A 1 621 ? -3.182 -16.031 -24.922 1 90.88 621 ILE A N 1
ATOM 5067 C CA . ILE A 1 621 ? -2.326 -16.141 -26.094 1 90.88 621 ILE A CA 1
ATOM 5068 C C . ILE A 1 621 ? -2.539 -17.484 -26.766 1 90.88 621 ILE A C 1
ATOM 5070 O O . ILE A 1 621 ? -2.492 -17.594 -28 1 90.88 621 ILE A O 1
ATOM 5074 N N . LEU A 1 622 ? -2.85 -18.469 -25.953 1 92.06 622 LEU A N 1
ATOM 5075 C CA . LEU A 1 622 ? -2.963 -19.828 -26.453 1 92.06 622 LEU A CA 1
ATOM 5076 C C . LEU A 1 622 ? -4.371 -20.094 -26.984 1 92.06 622 LEU A C 1
ATOM 5078 O O . LEU A 1 622 ? -4.668 -21.203 -27.438 1 92.06 622 LEU A O 1
ATOM 5082 N N . SER A 1 623 ? -5.16 -19.141 -26.969 1 88.94 623 SER A N 1
ATOM 5083 C CA . SER A 1 623 ? -6.48 -19.312 -27.578 1 88.94 623 SER A CA 1
ATOM 5084 C C . SER A 1 623 ? -6.383 -19.484 -29.078 1 88.94 623 SER A C 1
ATOM 5086 O O . SER A 1 623 ? -5.477 -18.938 -29.719 1 88.94 623 SER A O 1
ATOM 5088 N N . ASP A 1 624 ? -7.293 -20.25 -29.641 1 87.06 624 ASP A N 1
ATOM 5089 C CA . ASP A 1 624 ? -7.27 -20.594 -31.062 1 87.06 624 ASP A CA 1
ATOM 5090 C C . ASP A 1 624 ? -7.207 -19.344 -31.938 1 87.06 624 ASP A C 1
ATOM 5092 O O . ASP A 1 624 ? -6.418 -19.266 -32.875 1 87.06 624 ASP A O 1
ATOM 5096 N N . GLU A 1 625 ? -7.996 -18.422 -31.609 1 85.81 625 GLU A N 1
ATOM 5097 C CA . GLU A 1 625 ? -8.062 -17.203 -32.406 1 85.81 625 GLU A CA 1
ATOM 5098 C C . GLU A 1 625 ? -6.734 -16.453 -32.375 1 85.81 625 GLU A C 1
ATOM 5100 O O . GLU A 1 625 ? -6.277 -15.961 -33.406 1 85.81 625 GLU A O 1
ATOM 5105 N N . VAL A 1 626 ? -6.105 -16.391 -31.266 1 90.56 626 VAL A N 1
ATOM 5106 C CA . VAL A 1 626 ? -4.867 -15.633 -31.125 1 90.56 626 VAL A CA 1
ATOM 5107 C C . VAL A 1 626 ? -3.723 -16.391 -31.797 1 90.56 626 VAL A C 1
ATOM 5109 O O . VAL A 1 626 ? -2.844 -15.773 -32.406 1 90.56 626 VAL A O 1
ATOM 5112 N N . VAL A 1 627 ? -3.711 -17.719 -31.703 1 92.38 627 VAL A N 1
ATOM 5113 C CA . VAL A 1 627 ? -2.689 -18.531 -32.375 1 92.38 627 VAL A CA 1
ATOM 5114 C C . VAL A 1 627 ? -2.758 -18.297 -33.875 1 92.38 627 VAL A C 1
ATOM 5116 O O . VAL A 1 627 ? -1.733 -18.078 -34.531 1 92.38 627 VAL A O 1
ATOM 5119 N N . GLU A 1 628 ? -3.951 -18.266 -34.406 1 88.56 628 GLU A N 1
ATOM 5120 C CA . GLU A 1 628 ? -4.129 -18.078 -35.844 1 88.56 628 GLU A CA 1
ATOM 5121 C C . GLU A 1 628 ? -3.664 -16.688 -36.25 1 88.56 628 GLU A C 1
ATOM 5123 O O . GLU A 1 628 ? -2.996 -16.547 -37.281 1 88.56 628 GLU A O 1
ATOM 5128 N N . THR A 1 629 ? -4.016 -15.734 -35.5 1 89.12 629 THR A N 1
ATOM 5129 C CA . THR A 1 629 ? -3.646 -14.359 -35.844 1 89.12 629 THR A CA 1
ATOM 5130 C C . THR A 1 629 ? -2.139 -14.164 -35.719 1 89.12 629 THR A C 1
ATOM 5132 O O . THR A 1 629 ? -1.551 -13.391 -36.5 1 89.12 629 THR A O 1
ATOM 5135 N N . THR A 1 630 ? -1.562 -14.82 -34.75 1 92.62 630 THR A N 1
ATOM 5136 C CA . THR A 1 630 ? -0.12 -14.711 -34.562 1 92.62 630 THR A CA 1
ATOM 5137 C C . THR A 1 630 ? 0.633 -15.219 -35.781 1 92.62 630 THR A C 1
ATOM 5139 O O . THR A 1 630 ? 1.554 -14.562 -36.25 1 92.62 630 THR A O 1
ATOM 5142 N N . PHE A 1 631 ? 0.262 -16.281 -36.312 1 92.5 631 PHE A N 1
ATOM 5143 C CA . PHE A 1 631 ? 1.009 -16.891 -37.406 1 92.5 631 PHE A CA 1
ATOM 5144 C C . PHE A 1 631 ? 0.579 -16.312 -38.75 1 92.5 631 PHE A C 1
ATOM 5146 O O . PHE A 1 631 ? 1.268 -16.5 -39.75 1 92.5 631 PHE A O 1
ATOM 5153 N N . ALA A 1 632 ? -0.548 -15.594 -38.75 1 88.12 632 ALA A N 1
ATOM 5154 C CA . ALA A 1 632 ? -0.961 -14.883 -39.938 1 88.12 632 ALA A CA 1
ATOM 5155 C C . ALA A 1 632 ? -0.013 -13.727 -40.25 1 88.12 632 ALA A C 1
ATOM 5157 O O . ALA A 1 632 ? 0.034 -13.234 -41.375 1 88.12 632 ALA A O 1
ATOM 5158 N N . LEU A 1 633 ? 0.696 -13.312 -39.219 1 88.19 633 LEU A N 1
ATOM 5159 C CA . LEU A 1 633 ? 1.654 -12.219 -39.406 1 88.19 633 LEU A CA 1
ATOM 5160 C C . LEU A 1 633 ? 2.779 -12.633 -40.344 1 88.19 633 LEU A C 1
ATOM 5162 O O . LEU A 1 633 ? 3.432 -11.773 -40.938 1 88.19 633 LEU A O 1
ATOM 5166 N N . PHE A 1 634 ? 2.99 -13.852 -40.344 1 86.06 634 PHE A N 1
ATOM 5167 C CA . PHE A 1 634 ? 4.09 -14.352 -41.156 1 86.06 634 PHE A CA 1
ATOM 5168 C C . PHE A 1 634 ? 3.6 -14.766 -42.531 1 86.06 634 PHE A C 1
ATOM 5170 O O . PHE A 1 634 ? 2.402 -14.977 -42.75 1 86.06 634 PHE A O 1
ATOM 5177 N N . SER A 1 635 ? 4.465 -14.547 -43.656 1 69.69 635 SER A N 1
ATOM 5178 C CA . SER A 1 635 ? 4.098 -14.836 -45.062 1 69.69 635 SER A CA 1
ATOM 5179 C C . SER A 1 635 ? 3.635 -16.281 -45.219 1 69.69 635 SER A C 1
ATOM 5181 O O . SER A 1 635 ? 4.098 -17.172 -44.5 1 69.69 635 SER A O 1
ATOM 5183 N N . THR A 1 636 ? 2.445 -16.469 -46.094 1 63.75 636 THR A N 1
ATOM 5184 C CA . THR A 1 636 ? 1.951 -17.797 -46.406 1 63.75 636 THR A CA 1
ATOM 5185 C C . THR A 1 636 ? 2.805 -18.438 -47.5 1 63.75 636 THR A C 1
ATOM 5187 O O . THR A 1 636 ? 3.152 -17.781 -48.5 1 63.75 636 THR A O 1
ATOM 5190 N N . PRO A 1 637 ? 3.314 -19.953 -47.25 1 65.81 637 PRO A N 1
ATOM 5191 C CA . PRO A 1 637 ? 3.451 -21.203 -46.5 1 65.81 637 PRO A CA 1
ATOM 5192 C C . PRO A 1 637 ? 4.418 -21.078 -45.312 1 65.81 637 PRO A C 1
ATOM 5194 O O . PRO A 1 637 ? 5.539 -20.594 -45.5 1 65.81 637 PRO A O 1
ATOM 5197 N N . LEU A 1 638 ? 4.043 -21.312 -44.125 1 70.38 638 LEU A N 1
ATOM 5198 C CA . LEU A 1 638 ? 4.887 -21.25 -42.938 1 70.38 638 LEU A CA 1
ATOM 5199 C C . LEU A 1 638 ? 6.102 -22.156 -43.094 1 70.38 638 LEU A C 1
ATOM 5201 O O . LEU A 1 638 ? 5.98 -23.297 -43.562 1 70.38 638 LEU A O 1
ATOM 5205 N N . ASP A 1 639 ? 7.27 -21.641 -42.969 1 81.31 639 ASP A N 1
ATOM 5206 C CA . ASP A 1 639 ? 8.438 -22.516 -42.938 1 81.31 639 ASP A CA 1
ATOM 5207 C C . ASP A 1 639 ? 8.273 -23.578 -41.844 1 81.31 639 ASP A C 1
ATOM 5209 O O . ASP A 1 639 ? 7.336 -23.531 -41.062 1 81.31 639 ASP A O 1
ATOM 5213 N N . SER A 1 640 ? 8.953 -24.625 -41.969 1 85.5 640 SER A N 1
ATOM 5214 C CA . SER A 1 640 ? 8.844 -25.797 -41.125 1 85.5 640 SER A CA 1
ATOM 5215 C C . SER A 1 640 ? 8.93 -25.422 -39.656 1 85.5 640 SER A C 1
ATOM 5217 O O . SER A 1 640 ? 8.203 -25.969 -38.812 1 85.5 640 SER A O 1
ATOM 5219 N N . THR A 1 641 ? 9.703 -24.484 -39.344 1 89.31 641 THR A N 1
ATOM 5220 C CA . THR A 1 641 ? 9.867 -24.062 -37.969 1 89.31 641 THR A CA 1
ATOM 5221 C C . THR A 1 641 ? 8.594 -23.406 -37.438 1 89.31 641 THR A C 1
ATOM 5223 O O . THR A 1 641 ? 8.125 -23.734 -36.344 1 89.31 641 THR A O 1
ATOM 5226 N N . LEU A 1 642 ? 8.023 -22.531 -38.25 1 92.75 642 LEU A N 1
ATOM 5227 C CA . LEU A 1 642 ? 6.82 -21.812 -37.844 1 92.75 642 LEU A CA 1
ATOM 5228 C C . LEU A 1 642 ? 5.625 -22.75 -37.75 1 92.75 642 LEU A C 1
ATOM 5230 O O . LEU A 1 642 ? 4.77 -22.609 -36.875 1 92.75 642 LEU A O 1
ATOM 5234 N N . ALA A 1 643 ? 5.598 -23.703 -38.656 1 93.31 643 ALA A N 1
ATOM 5235 C CA . ALA A 1 643 ? 4.516 -24.688 -38.625 1 93.31 643 ALA A CA 1
ATOM 5236 C C . ALA A 1 643 ? 4.57 -25.531 -37.344 1 93.31 643 ALA A C 1
ATOM 5238 O O . ALA A 1 643 ? 3.537 -25.828 -36.719 1 93.31 643 ALA A O 1
ATOM 5239 N N . ASN A 1 644 ? 5.777 -25.953 -36.969 1 95 644 ASN A N 1
ATOM 5240 C CA . ASN A 1 644 ? 5.945 -26.75 -35.781 1 95 644 ASN A CA 1
ATOM 5241 C C . ASN A 1 644 ? 5.691 -25.922 -34.531 1 95 644 ASN A C 1
ATOM 5243 O O . ASN A 1 644 ? 5.195 -26.438 -33.5 1 95 644 ASN A O 1
ATOM 5247 N N . LEU A 1 645 ? 6.027 -24.672 -34.625 1 95.44 645 LEU A N 1
ATOM 5248 C CA . LEU A 1 645 ? 5.727 -23.781 -33.531 1 95.44 645 LEU A CA 1
ATOM 5249 C C . LEU A 1 645 ? 4.219 -23.625 -33.344 1 95.44 645 LEU A C 1
ATOM 5251 O O . LEU A 1 645 ? 3.725 -23.594 -32.219 1 95.44 645 LEU A O 1
ATOM 5255 N N . LYS A 1 646 ? 3.596 -23.453 -34.406 1 94.94 646 LYS A N 1
ATOM 5256 C CA . LYS A 1 646 ? 2.139 -23.375 -34.344 1 94.94 646 LYS A CA 1
ATOM 5257 C C . LYS A 1 646 ? 1.541 -24.625 -33.719 1 94.94 646 LYS A C 1
ATOM 5259 O O . LYS A 1 646 ? 0.668 -24.547 -32.875 1 94.94 646 LYS A O 1
ATOM 5264 N N . THR A 1 647 ? 2.051 -25.797 -34.156 1 95.69 647 THR A N 1
ATOM 5265 C CA . THR A 1 647 ? 1.581 -27.062 -33.625 1 95.69 647 THR A CA 1
ATOM 5266 C C . THR A 1 647 ? 1.865 -27.125 -32.125 1 95.69 647 THR A C 1
ATOM 5268 O O . THR A 1 647 ? 1.011 -27.562 -31.344 1 95.69 647 THR A O 1
ATOM 5271 N N . ALA A 1 648 ? 3.033 -26.766 -31.734 1 96.5 648 ALA A N 1
ATOM 5272 C CA . ALA A 1 648 ? 3.4 -26.781 -30.312 1 96.5 648 ALA A CA 1
ATOM 5273 C C . ALA A 1 648 ? 2.457 -25.906 -29.5 1 96.5 648 ALA A C 1
ATOM 5275 O O . ALA A 1 648 ? 2.039 -26.281 -28.406 1 96.5 648 ALA A O 1
ATOM 5276 N N . MET A 1 649 ? 2.162 -24.734 -30.031 1 96 649 MET A N 1
ATOM 5277 C CA . MET A 1 649 ? 1.265 -23.812 -29.359 1 96 649 MET A CA 1
ATOM 5278 C C . MET A 1 649 ? -0.131 -24.406 -29.203 1 96 649 MET A C 1
ATOM 5280 O O . MET A 1 649 ? -0.751 -24.297 -28.156 1 96 649 MET A O 1
ATOM 5284 N N . LEU A 1 650 ? -0.542 -25.031 -30.234 1 95.81 650 LEU A N 1
ATOM 5285 C CA . LEU A 1 650 ? -1.868 -25.641 -30.219 1 95.81 650 LEU A CA 1
ATOM 5286 C C . LEU A 1 650 ? -1.926 -26.797 -29.234 1 95.81 650 LEU A C 1
ATOM 5288 O O . LEU A 1 650 ? -2.932 -26.984 -28.547 1 95.81 650 LEU A O 1
ATOM 5292 N N . GLN A 1 651 ? -0.943 -27.578 -29.234 1 96.62 651 GLN A N 1
ATOM 5293 C CA . GLN A 1 651 ? -0.913 -28.703 -28.312 1 96.62 651 GLN A CA 1
ATOM 5294 C C . GLN A 1 651 ? -0.819 -28.234 -26.859 1 96.62 651 GLN A C 1
ATOM 5296 O O . GLN A 1 651 ? -1.426 -28.828 -25.969 1 96.62 651 GLN A O 1
ATOM 5301 N N . LEU A 1 652 ? -0.031 -27.234 -26.641 1 96.25 652 LEU A N 1
ATOM 5302 C CA . LEU A 1 652 ? 0.032 -26.641 -25.297 1 96.25 652 LEU A CA 1
ATOM 5303 C C . LEU A 1 652 ? -1.332 -26.109 -24.875 1 96.25 652 LEU A C 1
ATOM 5305 O O . LEU A 1 652 ? -1.715 -26.234 -23.719 1 96.25 652 LEU A O 1
ATOM 5309 N N . ALA A 1 653 ? -2.006 -25.469 -25.812 1 94.38 653 ALA A N 1
ATOM 5310 C CA . ALA A 1 653 ? -3.363 -25 -25.562 1 94.38 653 ALA A CA 1
ATOM 5311 C C . ALA A 1 653 ? -4.285 -26.141 -25.172 1 94.38 653 ALA A C 1
ATOM 5313 O O . ALA A 1 653 ? -5.121 -26 -24.281 1 94.38 653 ALA A O 1
ATOM 5314 N N . LYS A 1 654 ? -4.148 -27.188 -25.875 1 95.12 654 LYS A N 1
ATOM 5315 C CA . LYS A 1 654 ? -4.953 -28.375 -25.578 1 95.12 654 LYS A CA 1
ATOM 5316 C C . LYS A 1 654 ? -4.668 -28.891 -24.172 1 95.12 654 LYS A C 1
ATOM 5318 O O . LYS A 1 654 ? -5.594 -29.219 -23.422 1 95.12 654 LYS A O 1
ATOM 5323 N N . ILE A 1 655 ? -3.441 -29 -23.844 1 96.94 655 ILE A N 1
ATOM 5324 C CA . ILE A 1 655 ? -3.053 -29.453 -22.5 1 96.94 655 ILE A CA 1
ATOM 5325 C C . ILE A 1 655 ? -3.627 -28.516 -21.453 1 96.94 655 ILE A C 1
ATOM 5327 O O . ILE A 1 655 ? -4.152 -28.953 -20.438 1 96.94 655 ILE A O 1
ATOM 5331 N N . MET A 1 656 ? -3.535 -27.266 -21.703 1 94.12 656 MET A N 1
ATOM 5332 C CA . MET A 1 656 ? -4.078 -26.266 -20.781 1 94.12 656 MET A CA 1
ATOM 5333 C C . MET A 1 656 ? -5.582 -26.453 -20.609 1 94.12 656 MET A C 1
ATOM 5335 O O . MET A 1 656 ? -6.105 -26.359 -19.5 1 94.12 656 MET A O 1
ATOM 5339 N N . SER A 1 657 ? -6.25 -26.672 -21.703 1 92 657 SER A N 1
ATOM 5340 C CA . SER A 1 657 ? -7.699 -26.844 -21.656 1 92 657 SER A CA 1
ATOM 5341 C C . SER A 1 657 ? -8.086 -28.094 -20.859 1 92 657 SER A C 1
ATOM 5343 O O . SER A 1 657 ? -9.148 -28.125 -20.25 1 92 657 SER A O 1
ATOM 5345 N N . LEU A 1 658 ? -7.195 -29.031 -20.859 1 94.88 658 LEU A N 1
ATOM 5346 C CA . LEU A 1 658 ? -7.461 -30.281 -20.156 1 94.88 658 LEU A CA 1
ATOM 5347 C C . LEU A 1 658 ? -6.977 -30.219 -18.719 1 94.88 658 LEU A C 1
ATOM 5349 O O . LEU A 1 658 ? -7.125 -31.172 -17.969 1 94.88 658 LEU A O 1
ATOM 5353 N N . SER A 1 659 ? -6.391 -29.125 -18.312 1 93.25 659 SER A N 1
ATOM 5354 C CA . SER A 1 659 ? -5.863 -28.953 -16.969 1 93.25 659 SER A CA 1
ATOM 5355 C C . SER A 1 659 ? -6.777 -28.062 -16.125 1 93.25 659 SER A C 1
ATOM 5357 O O . SER A 1 659 ? -6.324 -27.438 -15.172 1 93.25 659 SER A O 1
ATOM 5359 N N . ARG A 1 660 ? -8.016 -27.984 -16.422 1 90.5 660 ARG A N 1
ATOM 5360 C CA . ARG A 1 660 ? -9 -27.203 -15.688 1 90.5 660 ARG A CA 1
ATOM 5361 C C . ARG A 1 660 ? -9.586 -28 -14.531 1 90.5 660 ARG A C 1
ATOM 5363 O O . ARG A 1 660 ? -9.172 -29.125 -14.281 1 90.5 660 ARG A O 1
ATOM 5370 N N . ASN A 1 661 ? -10.422 -27.359 -13.75 1 91.69 661 ASN A N 1
ATOM 5371 C CA . ASN A 1 661 ? -11.07 -27.984 -12.609 1 91.69 661 ASN A CA 1
ATOM 5372 C C . ASN A 1 661 ? -12.188 -28.922 -13.039 1 91.69 661 ASN A C 1
ATOM 5374 O O . ASN A 1 661 ? -13.367 -28.656 -12.805 1 91.69 661 ASN A O 1
ATOM 5378 N N . VAL A 1 662 ? -11.75 -30.016 -13.711 1 90.88 662 VAL A N 1
ATOM 5379 C CA . VAL A 1 662 ? -12.688 -31.031 -14.172 1 90.88 662 VAL A CA 1
ATOM 5380 C C . VAL A 1 662 ? -12.047 -32.406 -14.094 1 90.88 662 VAL A C 1
ATOM 5382 O O . VAL A 1 662 ? -10.812 -32.531 -14.086 1 90.88 662 VAL A O 1
ATOM 5385 N N . LEU A 1 663 ? -12.859 -33.375 -13.992 1 93.69 663 LEU A N 1
ATOM 5386 C CA . LEU A 1 663 ? -12.398 -34.781 -14.086 1 93.69 663 LEU A CA 1
ATOM 5387 C C . LEU A 1 663 ? -12.281 -35.219 -15.539 1 93.69 663 LEU A C 1
ATOM 5389 O O . LEU A 1 663 ? -13.141 -34.875 -16.359 1 93.69 663 LEU A O 1
ATOM 5393 N N . LEU A 1 664 ? -11.273 -35.906 -15.789 1 96 664 LEU A N 1
ATOM 5394 C CA . LEU A 1 664 ? -10.992 -36.344 -17.156 1 96 664 LEU A CA 1
ATOM 5395 C C . LEU A 1 664 ? -11.492 -37.75 -17.391 1 96 664 LEU A C 1
ATOM 5397 O O . LEU A 1 664 ? -11.266 -38.656 -16.578 1 96 664 LEU A O 1
ATOM 5401 N N . ASP A 1 665 ? -12.234 -37.938 -18.453 1 94.88 665 ASP A N 1
ATOM 5402 C CA . ASP A 1 665 ? -12.633 -39.312 -18.844 1 94.88 665 ASP A CA 1
ATOM 5403 C C . ASP A 1 665 ? -11.555 -39.969 -19.688 1 94.88 665 ASP A C 1
ATOM 5405 O O . ASP A 1 665 ? -10.484 -39.406 -19.906 1 94.88 665 ASP A O 1
ATOM 5409 N N . ASP A 1 666 ? -11.844 -41.125 -20.109 1 95.19 666 ASP A N 1
ATOM 5410 C CA . ASP A 1 666 ? -10.844 -41.906 -20.812 1 95.19 666 ASP A CA 1
ATOM 5411 C C . ASP A 1 666 ? -10.477 -41.281 -22.156 1 95.19 666 ASP A C 1
ATOM 5413 O O . ASP A 1 666 ? -9.328 -41.344 -22.594 1 95.19 666 ASP A O 1
ATOM 5417 N N . VAL A 1 667 ? -11.406 -40.719 -22.812 1 96.06 667 VAL A N 1
ATOM 5418 C CA . VAL A 1 667 ? -11.164 -40.062 -24.094 1 96.06 667 VAL A CA 1
ATOM 5419 C C . VAL A 1 667 ? -10.258 -38.844 -23.906 1 96.06 667 VAL A C 1
ATOM 5421 O O . VAL A 1 667 ? -9.305 -38.656 -24.656 1 96.06 667 VAL A O 1
ATOM 5424 N N . GLN A 1 668 ? -10.555 -38.156 -22.891 1 97 668 GLN A N 1
ATOM 5425 C CA . GLN A 1 668 ? -9.773 -36.938 -22.625 1 97 668 GLN A CA 1
ATOM 5426 C C . GLN A 1 668 ? -8.352 -37.281 -22.203 1 97 668 GLN A C 1
ATOM 5428 O O . GLN A 1 668 ? -7.406 -36.562 -22.516 1 97 668 GLN A O 1
ATOM 5433 N N . LEU A 1 669 ? -8.148 -38.344 -21.484 1 97.44 669 LEU A N 1
ATOM 5434 C CA . LEU A 1 669 ? -6.824 -38.812 -21.078 1 97.44 669 LEU A CA 1
ATOM 5435 C C . LEU A 1 669 ? -6 -39.219 -22.297 1 97.44 669 LEU A C 1
ATOM 5437 O O . LEU A 1 669 ? -4.797 -38.969 -22.359 1 97.44 669 LEU A O 1
ATOM 5441 N N . ARG A 1 670 ? -6.672 -39.781 -23.266 1 97.19 670 ARG A N 1
ATOM 5442 C CA . ARG A 1 670 ? -5.98 -40.156 -24.5 1 97.19 670 ARG A CA 1
ATOM 5443 C C . ARG A 1 670 ? -5.59 -38.906 -25.281 1 97.19 670 ARG A C 1
ATOM 5445 O O . ARG A 1 670 ? -4.508 -38.875 -25.875 1 97.19 670 ARG A O 1
ATOM 5452 N N . GLU A 1 671 ? -6.523 -38.031 -25.266 1 97.38 671 GLU A N 1
ATOM 5453 C CA . GLU A 1 671 ? -6.223 -36.75 -25.938 1 97.38 671 GLU A CA 1
ATOM 5454 C C . GLU A 1 671 ? -5.016 -36.062 -25.297 1 97.38 671 GLU A C 1
ATOM 5456 O O . GLU A 1 671 ? -4.195 -35.469 -26 1 97.38 671 GLU A O 1
ATOM 5461 N N . LEU A 1 672 ? -4.98 -36.156 -24 1 97.88 672 LEU A N 1
ATOM 5462 C CA . LEU A 1 672 ? -3.869 -35.562 -23.266 1 97.88 672 LEU A CA 1
ATOM 5463 C C . LEU A 1 672 ? -2.549 -36.219 -23.656 1 97.88 672 LEU A C 1
ATOM 5465 O O . LEU A 1 672 ? -1.548 -35.531 -23.875 1 97.88 672 LEU A O 1
ATOM 5469 N N . GLU A 1 673 ? -2.555 -37.5 -23.719 1 97.44 673 GLU A N 1
ATOM 5470 C CA . GLU A 1 673 ? -1.37 -38.25 -24.125 1 97.44 673 GLU A CA 1
ATOM 5471 C C . GLU A 1 673 ? -0.951 -37.906 -25.547 1 97.44 673 GLU A C 1
ATOM 5473 O O . GLU A 1 673 ? 0.238 -37.75 -25.828 1 97.44 673 GLU A O 1
ATOM 5478 N N . LYS A 1 674 ? -1.909 -37.812 -26.391 1 97.94 674 LYS A N 1
ATOM 5479 C CA . LYS A 1 674 ? -1.626 -37.438 -27.766 1 97.94 674 LYS A CA 1
ATOM 5480 C C . LYS A 1 674 ? -1.021 -36.031 -27.859 1 97.94 674 LYS A C 1
ATOM 5482 O O . LYS A 1 674 ? -0.053 -35.812 -28.594 1 97.94 674 LYS A O 1
ATOM 5487 N N . ALA A 1 675 ? -1.647 -35.188 -27.156 1 97.81 675 ALA A N 1
ATOM 5488 C CA . ALA A 1 675 ? -1.157 -33.812 -27.156 1 97.81 675 ALA A CA 1
ATOM 5489 C C . ALA A 1 675 ? 0.281 -33.75 -26.641 1 97.81 675 ALA A C 1
ATOM 5491 O O . ALA A 1 675 ? 1.102 -33 -27.188 1 97.81 675 ALA A O 1
ATOM 5492 N N . ARG A 1 676 ? 0.572 -34.469 -25.594 1 97.69 676 ARG A N 1
ATOM 5493 C CA . ARG A 1 676 ? 1.92 -34.531 -25.031 1 97.69 676 ARG A CA 1
ATOM 5494 C C . ARG A 1 676 ? 2.916 -35.062 -26.062 1 97.69 676 ARG A C 1
ATOM 5496 O O . ARG A 1 676 ? 3.996 -34.469 -26.234 1 97.69 676 ARG A O 1
ATOM 5503 N N . ASN A 1 677 ? 2.537 -36.094 -26.812 1 97.5 677 ASN A N 1
ATOM 5504 C CA . ASN A 1 677 ? 3.414 -36.688 -27.828 1 97.5 677 ASN A CA 1
ATOM 5505 C C . ASN A 1 677 ? 3.672 -35.688 -28.969 1 97.5 677 ASN A C 1
ATOM 5507 O O . ASN A 1 677 ? 4.805 -35.562 -29.438 1 97.5 677 ASN A O 1
ATOM 5511 N N . GLU A 1 678 ? 2.658 -35.062 -29.359 1 97.5 678 GLU A N 1
ATOM 5512 C CA . GLU A 1 678 ? 2.785 -34.125 -30.469 1 97.5 678 GLU A CA 1
ATOM 5513 C C . GLU A 1 678 ? 3.594 -32.906 -30.062 1 97.5 678 GLU A C 1
ATOM 5515 O O . GLU A 1 678 ? 4.348 -32.344 -30.859 1 97.5 678 GLU A O 1
ATOM 5520 N N . LEU A 1 679 ? 3.363 -32.469 -28.844 1 97.69 679 LEU A N 1
ATOM 5521 C CA . LEU A 1 679 ? 4.148 -31.359 -28.328 1 97.69 679 LEU A CA 1
ATOM 5522 C C . LEU A 1 679 ? 5.633 -31.688 -28.312 1 97.69 679 LEU A C 1
ATOM 5524 O O . LEU A 1 679 ? 6.457 -30.891 -28.766 1 97.69 679 LEU A O 1
ATOM 5528 N N . ALA A 1 680 ? 5.945 -32.844 -27.828 1 97.31 680 ALA A N 1
ATOM 5529 C CA . ALA A 1 680 ? 7.336 -33.281 -27.781 1 97.31 680 ALA A CA 1
ATOM 5530 C C . ALA A 1 680 ? 7.949 -33.344 -29.172 1 97.31 680 ALA A C 1
ATOM 5532 O O . ALA A 1 680 ? 9.078 -32.875 -29.375 1 97.31 680 ALA A O 1
ATOM 5533 N N . ALA A 1 681 ? 7.223 -33.875 -30.094 1 96.31 681 ALA A N 1
ATOM 5534 C CA . ALA A 1 681 ? 7.707 -34 -31.469 1 96.31 681 ALA A CA 1
ATOM 5535 C C . ALA A 1 681 ? 7.934 -32.625 -32.094 1 96.31 681 ALA A C 1
ATOM 5537 O O . ALA A 1 681 ? 8.945 -32.406 -32.781 1 96.31 681 ALA A O 1
ATOM 5538 N N . SER A 1 682 ? 7.016 -31.797 -31.875 1 96.69 682 SER A N 1
ATOM 5539 C CA . SER A 1 682 ? 7.102 -30.469 -32.469 1 96.69 682 SER A CA 1
ATOM 5540 C C . SER A 1 682 ? 8.266 -29.672 -31.891 1 96.69 682 SER A C 1
ATOM 5542 O O . SER A 1 682 ? 8.992 -29 -32.625 1 96.69 682 SER A O 1
ATOM 5544 N N . LEU A 1 683 ? 8.438 -29.781 -30.578 1 96.38 683 LEU A N 1
ATOM 5545 C CA . LEU A 1 683 ? 9.508 -29.031 -29.938 1 96.38 683 LEU A CA 1
ATOM 5546 C C . LEU A 1 683 ? 10.875 -29.547 -30.375 1 96.38 683 LEU A C 1
ATOM 5548 O O . LEU A 1 683 ? 11.812 -28.766 -30.516 1 96.38 683 LEU A O 1
ATOM 5552 N N . LYS A 1 684 ? 10.953 -30.797 -30.547 1 94.56 684 LYS A N 1
ATOM 5553 C CA . LYS A 1 684 ? 12.188 -31.422 -31.031 1 94.56 684 LYS A CA 1
ATOM 5554 C C . LYS A 1 684 ? 12.578 -30.875 -32.406 1 94.56 684 LYS A C 1
ATOM 5556 O O . LYS A 1 684 ? 13.766 -30.719 -32.688 1 94.56 684 LYS A O 1
ATOM 5561 N N . LEU A 1 685 ? 11.609 -30.578 -33.156 1 94.19 685 LEU A N 1
ATOM 5562 C CA . LEU A 1 685 ? 11.852 -30.078 -34.5 1 94.19 685 LEU A CA 1
ATOM 5563 C C . LEU A 1 685 ? 12.148 -28.578 -34.5 1 94.19 685 LEU A C 1
ATOM 5565 O O . LEU A 1 685 ? 12.938 -28.094 -35.312 1 94.19 685 LEU A O 1
ATOM 5569 N N . VAL A 1 686 ? 11.586 -27.859 -33.594 1 92.25 686 VAL A N 1
ATOM 5570 C CA . VAL A 1 686 ? 11.719 -26.406 -33.531 1 92.25 686 VAL A CA 1
ATOM 5571 C C . VAL A 1 686 ? 13.078 -26.031 -32.969 1 92.25 686 VAL A C 1
ATOM 5573 O O . VAL A 1 686 ? 13.758 -25.141 -33.469 1 92.25 686 VAL A O 1
ATOM 5576 N N . ALA A 1 687 ? 13.398 -26.672 -31.844 1 89.94 687 ALA A N 1
ATOM 5577 C CA . ALA A 1 687 ? 14.594 -26.25 -31.125 1 89.94 687 ALA A CA 1
ATOM 5578 C C . ALA A 1 687 ? 15.352 -27.453 -30.562 1 89.94 687 ALA A C 1
ATOM 5580 O O . ALA A 1 687 ? 15.516 -27.578 -29.359 1 89.94 687 ALA A O 1
ATOM 5581 N N . PRO A 1 688 ? 15.922 -28.188 -31.391 1 91.25 688 PRO A N 1
ATOM 5582 C CA . PRO A 1 688 ? 16.562 -29.438 -30.969 1 91.25 688 PRO A CA 1
ATOM 5583 C C . PRO A 1 688 ? 17.719 -29.203 -30 1 91.25 688 PRO A C 1
ATOM 5585 O O . PRO A 1 688 ? 17.984 -30.062 -29.156 1 91.25 688 PRO A O 1
ATOM 5588 N N . GLU A 1 689 ? 18.344 -28.062 -29.984 1 89.38 689 GLU A N 1
ATOM 5589 C CA . GLU A 1 689 ? 19.547 -27.828 -29.188 1 89.38 689 GLU A CA 1
ATOM 5590 C C . GLU A 1 689 ? 19.188 -27.234 -27.828 1 89.38 689 GLU A C 1
ATOM 5592 O O . GLU A 1 689 ? 20.062 -27.094 -26.969 1 89.38 689 GLU A O 1
ATOM 5597 N N . GLU A 1 690 ? 17.969 -26.922 -27.641 1 90.69 690 GLU A N 1
ATOM 5598 C CA . GLU A 1 690 ? 17.562 -26.312 -26.359 1 90.69 690 GLU A CA 1
ATOM 5599 C C . GLU A 1 690 ? 17.562 -27.344 -25.234 1 90.69 690 GLU A C 1
ATOM 5601 O O . GLU A 1 690 ? 17.203 -28.5 -25.453 1 90.69 690 GLU A O 1
ATOM 5606 N N . SER A 1 691 ? 17.969 -26.875 -24.094 1 90.31 691 SER A N 1
ATOM 5607 C CA . SER A 1 691 ? 18.047 -27.75 -22.922 1 90.31 691 SER A CA 1
ATOM 5608 C C . SER A 1 691 ? 16.656 -28.094 -22.406 1 90.31 691 SER A C 1
ATOM 5610 O O . SER A 1 691 ? 15.711 -27.312 -22.562 1 90.31 691 SER A O 1
ATOM 5612 N N . ILE A 1 692 ? 16.516 -29.234 -21.781 1 92.31 692 ILE A N 1
ATOM 5613 C CA . ILE A 1 692 ? 15.258 -29.656 -21.172 1 92.31 692 ILE A CA 1
ATOM 5614 C C . ILE A 1 692 ? 15.164 -29.125 -19.75 1 92.31 692 ILE A C 1
ATOM 5616 O O . ILE A 1 692 ? 15.961 -29.5 -18.875 1 92.31 692 ILE A O 1
ATOM 5620 N N . THR A 1 693 ? 14.203 -28.297 -19.516 1 91.56 693 THR A N 1
ATOM 5621 C CA . THR A 1 693 ? 13.984 -27.75 -18.188 1 91.56 693 THR A CA 1
ATOM 5622 C C . THR A 1 693 ? 13.164 -28.703 -17.328 1 91.56 693 THR A C 1
ATOM 5624 O O . THR A 1 693 ? 12.555 -29.641 -17.844 1 91.56 693 THR A O 1
ATOM 5627 N N . GLN A 1 694 ? 13.141 -28.484 -16.047 1 92.44 694 GLN A N 1
ATOM 5628 C CA . GLN A 1 694 ? 12.32 -29.281 -15.133 1 92.44 694 GLN A CA 1
ATOM 5629 C C . GLN A 1 694 ? 10.844 -29.203 -15.5 1 92.44 694 GLN A C 1
ATOM 5631 O O . GLN A 1 694 ? 10.125 -30.188 -15.398 1 92.44 694 GLN A O 1
ATOM 5636 N N . LYS A 1 695 ? 10.391 -28.062 -15.891 1 94.81 695 LYS A N 1
ATOM 5637 C CA . LYS A 1 695 ? 8.992 -27.844 -16.234 1 94.81 695 LYS A CA 1
ATOM 5638 C C . LYS A 1 695 ? 8.578 -28.656 -17.453 1 94.81 695 LYS A C 1
ATOM 5640 O O . LYS A 1 695 ? 7.52 -29.281 -17.469 1 94.81 695 LYS A O 1
ATOM 5645 N N . LEU A 1 696 ? 9.453 -28.641 -18.406 1 95.69 696 LEU A N 1
ATOM 5646 C CA . LEU A 1 696 ? 9.148 -29.422 -19.609 1 95.69 696 LEU A CA 1
ATOM 5647 C C . LEU A 1 696 ? 9.203 -30.906 -19.312 1 95.69 696 LEU A C 1
ATOM 5649 O O . LEU A 1 696 ? 8.344 -31.672 -19.766 1 95.69 696 LEU A O 1
ATOM 5653 N N . HIS A 1 697 ? 10.219 -31.312 -18.609 1 95.06 697 HIS A N 1
ATOM 5654 C CA . HIS A 1 697 ? 10.344 -32.719 -18.234 1 95.06 697 HIS A CA 1
ATOM 5655 C C . HIS A 1 697 ? 9.094 -33.188 -17.5 1 95.06 697 HIS A C 1
ATOM 5657 O O . HIS A 1 697 ? 8.57 -34.281 -17.797 1 95.06 697 HIS A O 1
ATOM 5663 N N . THR A 1 698 ? 8.695 -32.406 -16.547 1 96.19 698 THR A N 1
ATOM 5664 C CA . THR A 1 698 ? 7.52 -32.781 -15.758 1 96.19 698 THR A CA 1
ATOM 5665 C C . THR A 1 698 ? 6.285 -32.906 -16.656 1 96.19 698 THR A C 1
ATOM 5667 O O . THR A 1 698 ? 5.496 -33.844 -16.5 1 96.19 698 THR A O 1
ATOM 5670 N N . LEU A 1 699 ? 6.125 -32.031 -17.547 1 96.56 699 LEU A N 1
ATOM 5671 C CA . LEU A 1 699 ? 4.984 -32.031 -18.453 1 96.56 699 LEU A CA 1
ATOM 5672 C C . LEU A 1 699 ? 5.02 -33.25 -19.344 1 96.56 699 LEU A C 1
ATOM 5674 O O . LEU A 1 699 ? 3.975 -33.844 -19.641 1 96.56 699 LEU A O 1
ATOM 5678 N N . LEU A 1 700 ? 6.164 -33.656 -19.766 1 97.12 700 LEU A N 1
ATOM 5679 C CA . LEU A 1 700 ? 6.289 -34.688 -20.766 1 97.12 700 LEU A CA 1
ATOM 5680 C C . LEU A 1 700 ? 6.289 -36.094 -20.109 1 97.12 700 LEU A C 1
ATOM 5682 O O . LEU A 1 700 ? 5.758 -37.031 -20.672 1 97.12 700 LEU A O 1
ATOM 5686 N N . PHE A 1 701 ? 6.848 -36.188 -18.938 1 97.19 701 PHE A N 1
ATOM 5687 C CA . PHE A 1 701 ? 7.098 -37.531 -18.406 1 97.19 701 PHE A CA 1
ATOM 5688 C C . PHE A 1 701 ? 6.168 -37.844 -17.25 1 97.19 701 PHE A C 1
ATOM 5690 O O . PHE A 1 701 ? 5.961 -39 -16.891 1 97.19 701 PHE A O 1
ATOM 5697 N N . HIS A 1 702 ? 5.629 -36.844 -16.609 1 97.25 702 HIS A N 1
ATOM 5698 C CA . HIS A 1 702 ? 4.91 -37.094 -15.375 1 97.25 702 HIS A CA 1
ATOM 5699 C C . HIS A 1 702 ? 3.451 -36.688 -15.477 1 97.25 702 HIS A C 1
ATOM 5701 O O . HIS A 1 702 ? 2.596 -37.188 -14.758 1 97.25 702 HIS A O 1
ATOM 5707 N N . MET A 1 703 ? 3.104 -35.75 -16.281 1 97.62 703 MET A N 1
ATOM 5708 C CA . MET A 1 703 ? 1.778 -35.156 -16.359 1 97.62 703 MET A CA 1
ATOM 5709 C C . MET A 1 703 ? 0.714 -36.188 -16.656 1 97.62 703 MET A C 1
ATOM 5711 O O . MET A 1 703 ? -0.306 -36.25 -15.969 1 97.62 703 MET A O 1
ATOM 5715 N N . VAL A 1 704 ? 0.929 -37.031 -17.641 1 97.19 704 VAL A N 1
ATOM 5716 C CA . VAL A 1 704 ? -0.069 -38 -18.078 1 97.19 704 VAL A CA 1
ATOM 5717 C C . VAL A 1 704 ? -0.301 -39.031 -16.984 1 97.19 704 VAL A C 1
ATOM 5719 O O . VAL A 1 704 ? -1.442 -39.406 -16.703 1 97.19 704 VAL A O 1
ATOM 5722 N N . ASP A 1 705 ? 0.76 -39.469 -16.344 1 96.19 705 ASP A N 1
ATOM 5723 C CA . ASP A 1 705 ? 0.646 -40.438 -15.25 1 96.19 705 ASP A CA 1
ATOM 5724 C C . ASP A 1 705 ? -0.177 -39.875 -14.102 1 96.19 705 ASP A C 1
ATOM 5726 O O . ASP A 1 705 ? -1.027 -40.562 -13.531 1 96.19 705 ASP A O 1
ATOM 5730 N N . MET A 1 706 ? 0.122 -38.688 -13.805 1 96.44 706 MET A N 1
ATOM 5731 C CA . MET A 1 706 ? -0.615 -38.031 -12.727 1 96.44 706 MET A CA 1
ATOM 5732 C C . MET A 1 706 ? -2.086 -37.875 -13.086 1 96.44 706 MET A C 1
ATOM 5734 O O . MET A 1 706 ? -2.967 -38.094 -12.258 1 96.44 706 MET A O 1
ATOM 5738 N N . ALA A 1 707 ? -2.33 -37.438 -14.297 1 97 707 ALA A N 1
ATOM 5739 C CA . ALA A 1 707 ? -3.705 -37.281 -14.766 1 97 707 ALA A CA 1
ATOM 5740 C C . ALA A 1 707 ? -4.477 -38.594 -14.688 1 97 707 ALA A C 1
ATOM 5742 O O . ALA A 1 707 ? -5.66 -38.594 -14.344 1 97 707 ALA A O 1
ATOM 5743 N N . LYS A 1 708 ? -3.824 -39.656 -15.023 1 95.5 708 LYS A N 1
ATOM 5744 C CA . LYS A 1 708 ? -4.457 -40.969 -14.977 1 95.5 708 LYS A CA 1
ATOM 5745 C C . LYS A 1 708 ? -4.754 -41.375 -13.539 1 95.5 708 LYS A C 1
ATOM 5747 O O . LYS A 1 708 ? -5.801 -41.969 -13.266 1 95.5 708 LYS A O 1
ATOM 5752 N N . ASP A 1 709 ? -3.859 -41.094 -12.695 1 93.94 709 ASP A N 1
ATOM 5753 C CA . ASP A 1 709 ? -3.994 -41.469 -11.297 1 93.94 709 ASP A CA 1
ATOM 5754 C C . ASP A 1 709 ? -5.02 -40.594 -10.57 1 93.94 709 ASP A C 1
ATOM 5756 O O . ASP A 1 709 ? -5.883 -41.094 -9.859 1 93.94 709 ASP A O 1
ATOM 5760 N N . GLN A 1 710 ? -4.91 -39.344 -10.797 1 94.19 710 GLN A N 1
ATOM 5761 C CA . GLN A 1 710 ? -5.754 -38.375 -10.086 1 94.19 710 GLN A CA 1
ATOM 5762 C C . GLN A 1 710 ? -7.074 -38.156 -10.82 1 94.19 710 GLN A C 1
ATOM 5764 O O . GLN A 1 710 ? -8.016 -37.594 -10.258 1 94.19 710 GLN A O 1
ATOM 5769 N N . LYS A 1 711 ? -7.102 -38.5 -12.086 1 93.06 711 LYS A N 1
ATOM 5770 C CA . LYS A 1 711 ? -8.234 -38.281 -12.984 1 93.06 711 LYS A CA 1
ATOM 5771 C C . LYS A 1 711 ? -8.469 -36.812 -13.25 1 93.06 711 LYS A C 1
ATOM 5773 O O . LYS A 1 711 ? -9.555 -36.406 -13.672 1 93.06 711 LYS A O 1
ATOM 5778 N N . THR A 1 712 ? -7.617 -36.031 -12.852 1 95.81 712 THR A N 1
ATOM 5779 C CA . THR A 1 712 ? -7.691 -34.594 -13.062 1 95.81 712 THR A CA 1
ATOM 5780 C C . THR A 1 712 ? -6.305 -33.969 -12.992 1 95.81 712 THR A C 1
ATOM 5782 O O . THR A 1 712 ? -5.348 -34.594 -12.547 1 95.81 712 THR A O 1
ATOM 5785 N N . LEU A 1 713 ? -6.211 -32.75 -13.5 1 96.06 713 LEU A N 1
ATOM 5786 C CA . LEU A 1 713 ? -5 -31.938 -13.367 1 96.06 713 LEU A CA 1
ATOM 5787 C C . LEU A 1 713 ? -5.32 -30.562 -12.781 1 96.06 713 LEU A C 1
ATOM 5789 O O . LEU A 1 713 ? -4.43 -29.719 -12.633 1 96.06 713 LEU A O 1
ATOM 5793 N N . GLY A 1 714 ? -6.637 -30.375 -12.391 1 94.75 714 GLY A N 1
ATOM 5794 C CA . GLY A 1 714 ? -6.98 -28.984 -12.086 1 94.75 714 GLY A CA 1
ATOM 5795 C C . GLY A 1 714 ? -7.887 -28.859 -10.875 1 94.75 714 GLY A C 1
ATOM 5796 O O . GLY A 1 714 ? -8.141 -27.75 -10.406 1 94.75 714 GLY A O 1
ATOM 5797 N N . VAL A 1 715 ? -8.359 -29.969 -10.367 1 95.19 715 VAL A N 1
ATOM 5798 C CA . VAL A 1 715 ? -9.273 -29.875 -9.234 1 95.19 715 VAL A CA 1
ATOM 5799 C C . VAL A 1 715 ? -8.57 -29.203 -8.062 1 95.19 715 VAL A C 1
ATOM 5801 O O . VAL A 1 715 ? -9.117 -28.266 -7.465 1 95.19 715 VAL A O 1
ATOM 5804 N N . LEU A 1 716 ? -7.422 -29.703 -7.711 1 96.19 716 LEU A N 1
ATOM 5805 C CA . LEU A 1 716 ? -6.52 -29.062 -6.77 1 96.19 716 LEU A CA 1
ATOM 5806 C C . LEU A 1 716 ? -5.262 -28.562 -7.477 1 96.19 716 LEU A C 1
ATOM 5808 O O . LEU A 1 716 ? -4.527 -29.359 -8.078 1 96.19 716 LEU A O 1
ATOM 5812 N N . SER A 1 717 ? -5.125 -27.234 -7.434 1 93.81 717 SER A N 1
ATOM 5813 C CA . SER A 1 717 ? -4.004 -26.688 -8.195 1 93.81 717 SER A CA 1
ATOM 5814 C C . SER A 1 717 ? -3.408 -25.469 -7.5 1 93.81 717 SER A C 1
ATOM 5816 O O . SER A 1 717 ? -4.016 -24.906 -6.582 1 93.81 717 SER A O 1
ATOM 5818 N N . GLU A 1 718 ? -2.281 -25.078 -7.938 1 92.69 718 GLU A N 1
ATOM 5819 C CA . GLU A 1 718 ? -1.576 -23.922 -7.387 1 92.69 718 GLU A CA 1
ATOM 5820 C C . GLU A 1 718 ? -2.303 -22.625 -7.719 1 92.69 718 GLU A C 1
ATOM 5822 O O . GLU A 1 718 ? -2.01 -21.578 -7.137 1 92.69 718 GLU A O 1
ATOM 5827 N N . GLN A 1 719 ? -3.301 -22.672 -8.57 1 88.44 719 GLN A N 1
ATOM 5828 C CA . GLN A 1 719 ? -4.105 -21.5 -8.883 1 88.44 719 GLN A CA 1
ATOM 5829 C C . GLN A 1 719 ? -4.773 -20.938 -7.629 1 88.44 719 GLN A C 1
ATOM 5831 O O . GLN A 1 719 ? -4.914 -19.719 -7.484 1 88.44 719 GLN A O 1
ATOM 5836 N N . GLY A 1 720 ? -5.191 -21.875 -6.828 1 91.5 720 GLY A N 1
ATOM 5837 C CA . GLY A 1 720 ? -5.777 -21.438 -5.566 1 91.5 720 GLY A CA 1
ATOM 5838 C C . GLY A 1 720 ? -4.797 -20.688 -4.684 1 91.5 720 GLY A C 1
ATOM 5839 O O . GLY A 1 720 ? -5.168 -19.719 -4.031 1 91.5 720 GLY A O 1
ATOM 5840 N N . ILE A 1 721 ? -3.619 -21.109 -4.723 1 92.12 721 ILE A N 1
ATOM 5841 C CA . ILE A 1 721 ? -2.576 -20.5 -3.908 1 92.12 721 ILE A CA 1
ATOM 5842 C C . ILE A 1 721 ? -2.27 -19.094 -4.438 1 92.12 721 ILE A C 1
ATOM 5844 O O . ILE A 1 721 ? -2.092 -18.156 -3.658 1 92.12 721 ILE A O 1
ATOM 5848 N N . GLU A 1 722 ? -2.229 -18.953 -5.711 1 87.94 722 GLU A N 1
ATOM 5849 C CA . GLU A 1 722 ? -1.986 -17.656 -6.328 1 87.94 722 GLU A CA 1
ATOM 5850 C C . GLU A 1 722 ? -3.111 -16.672 -6.008 1 87.94 722 GLU A C 1
ATOM 5852 O O . GLU A 1 722 ? -2.863 -15.484 -5.785 1 87.94 722 GLU A O 1
ATOM 5857 N N . CYS A 1 723 ? -4.254 -17.188 -6.039 1 87.31 723 CYS A N 1
ATOM 5858 C CA . CYS A 1 723 ? -5.402 -16.359 -5.688 1 87.31 723 CYS A CA 1
ATOM 5859 C C . CYS A 1 723 ? -5.316 -15.891 -4.238 1 87.31 723 CYS A C 1
ATOM 5861 O O . CYS A 1 723 ? -5.613 -14.734 -3.936 1 87.31 723 CYS A O 1
ATOM 5863 N N . THR A 1 724 ? -4.977 -16.766 -3.438 1 91.62 724 THR A N 1
ATOM 5864 C CA . THR A 1 724 ? -4.84 -16.438 -2.023 1 91.62 724 THR A CA 1
ATOM 5865 C C . THR A 1 724 ? -3.744 -15.398 -1.809 1 91.62 724 THR A C 1
ATOM 5867 O O . THR A 1 724 ? -3.9 -14.477 -1.001 1 91.62 724 THR A O 1
ATOM 5870 N N . HIS A 1 725 ? -2.748 -15.539 -2.533 1 91.25 725 HIS A N 1
ATOM 5871 C CA . HIS A 1 725 ? -1.65 -14.578 -2.471 1 91.25 725 HIS A CA 1
ATOM 5872 C C . HIS A 1 725 ? -2.115 -13.18 -2.873 1 91.25 725 HIS A C 1
ATOM 5874 O O . HIS A 1 725 ? -1.804 -12.203 -2.195 1 91.25 725 HIS A O 1
ATOM 5880 N N . SER A 1 726 ? -2.768 -13.117 -3.941 1 87.38 726 SER A N 1
ATOM 5881 C CA . SER A 1 726 ? -3.277 -11.844 -4.426 1 87.38 726 SER A CA 1
ATOM 5882 C C . SER A 1 726 ? -4.199 -11.188 -3.396 1 87.38 726 SER A C 1
ATOM 5884 O O . SER A 1 726 ? -4.109 -9.984 -3.15 1 87.38 726 SER A O 1
ATOM 5886 N N . TYR A 1 727 ? -5.035 -11.969 -2.844 1 91.44 727 TYR A N 1
ATOM 5887 C CA . TYR A 1 727 ? -5.961 -11.453 -1.842 1 91.44 727 TYR A CA 1
ATOM 5888 C C . TYR A 1 727 ? -5.219 -11.016 -0.583 1 91.44 727 TYR A C 1
ATOM 5890 O O . TYR A 1 727 ? -5.562 -10.008 0.032 1 91.44 727 TYR A O 1
ATOM 5898 N N . PHE A 1 728 ? -4.234 -11.734 -0.168 1 94.31 728 PHE A N 1
ATOM 5899 C CA . PHE A 1 728 ? -3.406 -11.383 0.978 1 94.31 728 PHE A CA 1
ATOM 5900 C C . PHE A 1 728 ? -2.754 -10.023 0.775 1 94.31 728 PHE A C 1
ATOM 5902 O O . PHE A 1 728 ? -2.752 -9.188 1.683 1 94.31 728 PHE A O 1
ATOM 5909 N N . ASN A 1 729 ? -2.273 -9.859 -0.435 1 86.94 729 ASN A N 1
ATOM 5910 C CA . ASN A 1 729 ? -1.653 -8.586 -0.757 1 86.94 729 ASN A CA 1
ATOM 5911 C C . ASN A 1 729 ? -2.652 -7.434 -0.653 1 86.94 729 ASN A C 1
ATOM 5913 O O . ASN A 1 729 ? -2.303 -6.34 -0.203 1 86.94 729 ASN A O 1
ATOM 5917 N N . LYS A 1 730 ? -3.779 -7.676 -1.128 1 85.94 730 LYS A N 1
ATOM 5918 C CA . LYS A 1 730 ? -4.84 -6.68 -1.023 1 85.94 730 LYS A CA 1
ATOM 5919 C C . LYS A 1 730 ? -5.117 -6.324 0.434 1 85.94 730 LYS A C 1
ATOM 5921 O O . LYS A 1 730 ? -5.277 -5.148 0.771 1 85.94 730 LYS A O 1
ATOM 5926 N N . LEU A 1 731 ? -5.172 -7.332 1.269 1 91.62 731 LEU A N 1
ATOM 5927 C CA . LEU A 1 731 ? -5.41 -7.113 2.691 1 91.62 731 LEU A CA 1
ATOM 5928 C C . LEU A 1 731 ? -4.211 -6.434 3.344 1 91.62 731 LEU A C 1
ATOM 5930 O O . LEU A 1 731 ? -4.375 -5.602 4.242 1 91.62 731 LEU A O 1
ATOM 5934 N N . GLU A 1 732 ? -3.072 -6.793 2.885 1 88.5 732 GLU A N 1
ATOM 5935 C CA . GLU A 1 732 ? -1.871 -6.172 3.434 1 88.5 732 GLU A CA 1
ATOM 5936 C C . GLU A 1 732 ? -1.872 -4.664 3.195 1 88.5 732 GLU A C 1
ATOM 5938 O O . GLU A 1 732 ? -1.427 -3.895 4.051 1 88.5 732 GLU A O 1
ATOM 5943 N N . ARG A 1 733 ? -2.309 -4.285 2.064 1 82.94 733 ARG A N 1
ATOM 5944 C CA . ARG A 1 733 ? -2.412 -2.859 1.769 1 82.94 733 ARG A CA 1
ATOM 5945 C C . ARG A 1 733 ? -3.439 -2.188 2.674 1 82.94 733 ARG A C 1
ATOM 5947 O O . ARG A 1 733 ? -3.223 -1.068 3.143 1 82.94 733 ARG A O 1
ATOM 5954 N N . ARG A 1 734 ? -4.492 -2.873 2.873 1 84.44 734 ARG A N 1
ATOM 5955 C CA . ARG A 1 734 ? -5.547 -2.34 3.725 1 84.44 734 ARG A CA 1
ATOM 5956 C C . ARG A 1 734 ? -5.059 -2.162 5.16 1 84.44 734 ARG A C 1
ATOM 5958 O O . ARG A 1 734 ? -5.375 -1.164 5.809 1 84.44 734 ARG A O 1
ATOM 5965 N N . PHE A 1 735 ? -4.246 -3.109 5.586 1 87.06 735 PHE A N 1
ATOM 5966 C CA . PHE A 1 735 ? -3.842 -3.105 6.988 1 87.06 735 PHE A CA 1
ATOM 5967 C C . PHE A 1 735 ? -2.441 -2.523 7.145 1 87.06 735 PHE A C 1
ATOM 5969 O O . PHE A 1 735 ? -1.773 -2.764 8.156 1 87.06 735 PHE A O 1
ATOM 5976 N N . SER A 1 736 ? -2.016 -1.791 6.191 1 78.81 736 SER A N 1
ATOM 5977 C CA . SER A 1 736 ? -0.659 -1.252 6.184 1 78.81 736 SER A CA 1
ATOM 5978 C C . SER A 1 736 ? -0.449 -0.262 7.324 1 78.81 736 SER A C 1
ATOM 5980 O O . SER A 1 736 ? 0.688 0.014 7.711 1 78.81 736 SER A O 1
ATOM 5982 N N . THR A 1 737 ? -1.47 0.284 7.855 1 71.12 737 THR A N 1
ATOM 5983 C CA . THR A 1 737 ? -1.372 1.307 8.891 1 71.12 737 THR A CA 1
ATOM 5984 C C . THR A 1 737 ? -0.949 0.69 10.219 1 71.12 737 THR A C 1
ATOM 5986 O O . THR A 1 737 ? -0.544 1.403 11.141 1 71.12 737 THR A O 1
ATOM 5989 N N . PHE A 1 738 ? -1.057 -0.641 10.297 1 76.56 738 PHE A N 1
ATOM 5990 C CA . PHE A 1 738 ? -0.593 -1.306 11.508 1 76.56 738 PHE A CA 1
ATOM 5991 C C . PHE A 1 738 ? 0.929 -1.278 11.594 1 76.56 738 PHE A C 1
ATOM 5993 O O . PHE A 1 738 ? 1.614 -1.752 10.688 1 76.56 738 PHE A O 1
ATOM 6000 N N . ASN A 1 739 ? 1.371 -0.642 12.617 1 68 739 ASN A N 1
ATOM 6001 C CA . ASN A 1 739 ? 2.816 -0.566 12.797 1 68 739 ASN A CA 1
ATOM 6002 C C . ASN A 1 739 ? 3.4 -1.914 13.211 1 68 739 ASN A C 1
ATOM 6004 O O . ASN A 1 739 ? 4.508 -2.266 12.805 1 68 739 ASN A O 1
ATOM 6008 N N . SER A 1 740 ? 2.584 -2.584 13.984 1 80 740 SER A N 1
ATOM 6009 C CA . SER A 1 740 ? 3.018 -3.889 14.477 1 80 740 SER A CA 1
ATOM 6010 C C . SER A 1 740 ? 2.699 -4.988 13.469 1 80 740 SER A C 1
ATOM 6012 O O . SER A 1 740 ? 1.534 -5.215 13.133 1 80 740 SER A O 1
ATOM 6014 N N . LYS A 1 741 ? 3.705 -5.715 13.016 1 85.06 741 LYS A N 1
ATOM 6015 C CA . LYS A 1 741 ? 3.529 -6.793 12.047 1 85.06 741 LYS A CA 1
ATOM 6016 C C . LYS A 1 741 ? 2.684 -7.922 12.633 1 85.06 741 LYS A C 1
ATOM 6018 O O . LYS A 1 741 ? 1.844 -8.5 11.938 1 85.06 741 LYS A O 1
ATOM 6023 N N . PRO A 1 742 ? 2.918 -8.242 13.922 1 89.62 742 PRO A N 1
ATOM 6024 C CA . PRO A 1 742 ? 2.068 -9.273 14.523 1 89.62 742 PRO A CA 1
ATOM 6025 C C . PRO A 1 742 ? 0.582 -8.938 14.445 1 89.62 742 PRO A C 1
ATOM 6027 O O . PRO A 1 742 ? -0.231 -9.789 14.078 1 89.62 742 PRO A O 1
ATOM 6030 N N . ASP A 1 743 ? 0.306 -7.715 14.742 1 89.5 743 ASP A N 1
ATOM 6031 C CA . ASP A 1 743 ? -1.092 -7.301 14.664 1 89.5 743 ASP A CA 1
ATOM 6032 C C . ASP A 1 743 ? -1.595 -7.32 13.227 1 89.5 743 ASP A C 1
ATOM 6034 O O . ASP A 1 743 ? -2.715 -7.766 12.961 1 89.5 743 ASP A O 1
ATOM 6038 N N . ARG A 1 744 ? -0.825 -6.863 12.391 1 90.94 744 ARG A N 1
ATOM 6039 C CA . ARG A 1 744 ? -1.184 -6.82 10.977 1 90.94 744 ARG A CA 1
ATOM 6040 C C . ARG A 1 744 ? -1.531 -8.211 10.453 1 90.94 744 ARG A C 1
ATOM 6042 O O . ARG A 1 744 ? -2.596 -8.414 9.867 1 90.94 744 ARG A O 1
ATOM 6049 N N . TYR A 1 745 ? -0.645 -9.211 10.703 1 94.81 745 TYR A N 1
ATOM 6050 C CA . TYR A 1 745 ? -0.876 -10.57 10.227 1 94.81 745 TYR A CA 1
ATOM 6051 C C . TYR A 1 745 ? -2.082 -11.195 10.914 1 94.81 745 TYR A C 1
ATOM 6053 O O . TYR A 1 745 ? -2.84 -11.945 10.297 1 94.81 745 TYR A O 1
ATOM 6061 N N . TRP A 1 746 ? -2.232 -10.859 12.164 1 94 746 TRP A N 1
ATOM 6062 C CA . TRP A 1 746 ? -3.367 -11.375 12.922 1 94 746 TRP A CA 1
ATOM 6063 C C . TRP A 1 746 ? -4.688 -10.93 12.297 1 94 746 TRP A C 1
ATOM 6065 O O . TRP A 1 746 ? -5.59 -11.742 12.094 1 94 746 TRP A O 1
ATOM 6075 N N . TYR A 1 747 ? -4.777 -9.711 11.961 1 92.62 747 TYR A N 1
ATOM 6076 C CA . TYR A 1 747 ? -6.012 -9.172 11.398 1 92.62 747 TYR A CA 1
ATOM 6077 C C . TYR A 1 747 ? -6.227 -9.68 9.977 1 92.62 747 TYR A C 1
ATOM 6079 O O . TYR A 1 747 ? -7.363 -9.883 9.547 1 92.62 747 TYR A O 1
ATOM 6087 N N . ILE A 1 748 ? -5.164 -9.859 9.266 1 94.69 748 ILE A N 1
ATOM 6088 C CA . ILE A 1 748 ? -5.273 -10.375 7.906 1 94.69 748 ILE A CA 1
ATOM 6089 C C . ILE A 1 748 ? -5.832 -11.797 7.941 1 94.69 748 ILE A C 1
ATOM 6091 O O . ILE A 1 748 ? -6.766 -12.125 7.211 1 94.69 748 ILE A O 1
ATOM 6095 N N . ILE A 1 749 ? -5.297 -12.633 8.836 1 96.44 749 ILE A N 1
ATOM 6096 C CA . ILE A 1 749 ? -5.773 -14.008 8.953 1 96.44 749 ILE A CA 1
ATOM 6097 C C . ILE A 1 749 ? -7.238 -14.008 9.383 1 96.44 749 ILE A C 1
ATOM 6099 O O . ILE A 1 749 ? -8.039 -14.805 8.883 1 96.44 749 ILE A O 1
ATOM 6103 N N . ARG A 1 750 ? -7.527 -13.109 10.273 1 94.44 750 ARG A N 1
ATOM 6104 C CA . ARG A 1 750 ? -8.922 -13.008 10.703 1 94.44 750 ARG A CA 1
ATOM 6105 C C . ARG A 1 750 ? -9.836 -12.727 9.516 1 94.44 750 ARG A C 1
ATOM 6107 O O . ARG A 1 750 ? -10.898 -13.344 9.383 1 94.44 750 ARG A O 1
ATOM 6114 N N . GLU A 1 751 ? -9.453 -11.789 8.688 1 94.38 751 GLU A N 1
ATOM 6115 C CA . GLU A 1 751 ? -10.273 -11.438 7.531 1 94.38 751 GLU A CA 1
ATOM 6116 C C . GLU A 1 751 ? -10.375 -12.609 6.559 1 94.38 751 GLU A C 1
ATOM 6118 O O . GLU A 1 751 ? -11.414 -12.805 5.922 1 94.38 751 GLU A O 1
ATOM 6123 N N . LEU A 1 752 ? -9.367 -13.359 6.406 1 95.75 752 LEU A N 1
ATOM 6124 C CA . LEU A 1 752 ? -9.375 -14.539 5.543 1 95.75 752 LEU A CA 1
ATOM 6125 C C . LEU A 1 752 ? -10.32 -15.602 6.09 1 95.75 752 LEU A C 1
ATOM 6127 O O . LEU A 1 752 ? -11.062 -16.234 5.332 1 95.75 752 LEU A O 1
ATOM 6131 N N . LEU A 1 753 ? -10.258 -15.75 7.371 1 96.31 753 LEU A N 1
ATOM 6132 C CA . LEU A 1 753 ? -11.156 -16.703 8.008 1 96.31 753 LEU A CA 1
ATOM 6133 C C . LEU A 1 753 ? -12.609 -16.266 7.898 1 96.31 753 LEU A C 1
ATOM 6135 O O . LEU A 1 753 ? -13.508 -17.094 7.781 1 96.31 753 LEU A O 1
ATOM 6139 N N . CYS A 1 754 ? -12.773 -14.977 7.945 1 94.5 754 CYS A N 1
ATOM 6140 C CA . CYS A 1 754 ? -14.125 -14.445 7.746 1 94.5 754 CYS A CA 1
ATOM 6141 C C . CYS A 1 754 ? -14.633 -14.773 6.348 1 94.5 754 CYS A C 1
ATOM 6143 O O . CYS A 1 754 ? -15.812 -15.078 6.164 1 94.5 754 CYS A O 1
ATOM 6145 N N . THR A 1 755 ? -13.805 -14.711 5.391 1 94.62 755 THR A N 1
ATOM 6146 C CA . THR A 1 755 ? -14.164 -15.078 4.023 1 94.62 755 THR A CA 1
ATOM 6147 C C . THR A 1 755 ? -14.633 -16.531 3.959 1 94.62 755 THR A C 1
ATOM 6149 O O . THR A 1 755 ? -15.625 -16.828 3.293 1 94.62 755 THR A O 1
ATOM 6152 N N . ASN A 1 756 ? -13.898 -17.359 4.656 1 95 756 ASN A N 1
ATOM 6153 C CA . ASN A 1 756 ? -14.305 -18.766 4.73 1 95 756 ASN A CA 1
ATOM 6154 C C . ASN A 1 756 ? -15.672 -18.906 5.406 1 95 756 ASN A C 1
ATOM 6156 O O . ASN A 1 756 ? -16.547 -19.609 4.891 1 95 756 ASN A O 1
ATOM 6160 N N . MET A 1 757 ? -15.82 -18.219 6.48 1 92.06 757 MET A N 1
ATOM 6161 C CA . MET A 1 757 ? -17.047 -18.297 7.277 1 92.06 757 MET A CA 1
ATOM 6162 C C . MET A 1 757 ? -18.25 -17.859 6.457 1 92.06 757 MET A C 1
ATOM 6164 O O . MET A 1 757 ? -19.281 -18.531 6.449 1 92.06 757 MET A O 1
ATOM 6168 N N . ILE A 1 758 ? -18.125 -16.828 5.785 1 91.69 758 ILE A N 1
ATOM 6169 C CA . ILE A 1 758 ? -19.203 -16.234 5.004 1 91.69 758 ILE A CA 1
ATOM 6170 C C . ILE A 1 758 ? -19.594 -17.188 3.875 1 91.69 758 ILE A C 1
ATOM 6172 O O . ILE A 1 758 ? -20.781 -17.406 3.623 1 91.69 758 ILE A O 1
ATOM 6176 N N . ASN A 1 759 ? -18.641 -17.75 3.27 1 91.69 759 ASN A N 1
ATOM 6177 C CA . ASN A 1 759 ? -18.922 -18.719 2.209 1 91.69 759 ASN A CA 1
ATOM 6178 C C . ASN A 1 759 ? -19.609 -19.953 2.748 1 91.69 759 ASN A C 1
ATOM 6180 O O . ASN A 1 759 ? -20.531 -20.484 2.117 1 91.69 759 ASN A O 1
ATOM 6184 N N . ASP A 1 760 ? -19.156 -20.391 3.857 1 92.12 760 ASP A N 1
ATOM 6185 C CA . ASP A 1 760 ? -19.656 -21.641 4.402 1 92.12 760 ASP A CA 1
ATOM 6186 C C . ASP A 1 760 ? -21.062 -21.484 4.953 1 92.12 760 ASP A C 1
ATOM 6188 O O . ASP A 1 760 ? -21.766 -22.484 5.164 1 92.12 760 ASP A O 1
ATOM 6192 N N . LEU A 1 761 ? -21.453 -20.266 5.305 1 82.69 761 LEU A N 1
ATOM 6193 C CA . LEU A 1 761 ? -22.797 -20 5.781 1 82.69 761 LEU A CA 1
ATOM 6194 C C . LEU A 1 761 ? -23.766 -19.828 4.613 1 82.69 761 LEU A C 1
ATOM 6196 O O . LEU A 1 761 ? -24.984 -19.859 4.801 1 82.69 761 LEU A O 1
ATOM 6200 N N . GLU A 1 762 ? -23.453 -20.062 3.482 1 66.56 762 GLU A N 1
ATOM 6201 C CA . GLU A 1 762 ? -24.219 -19.953 2.244 1 66.56 762 GLU A CA 1
ATOM 6202 C C . GLU A 1 762 ? -24.891 -18.578 2.139 1 66.56 762 GLU A C 1
ATOM 6204 O O . GLU A 1 762 ? -26.031 -18.484 1.716 1 66.56 762 GLU A O 1
ATOM 6209 N N . VAL A 1 763 ? -24.312 -17.609 2.721 1 53.88 763 VAL A N 1
ATOM 6210 C CA . VAL A 1 763 ? -24.938 -16.297 2.539 1 53.88 763 VAL A CA 1
ATOM 6211 C C . VAL A 1 763 ? -24.422 -15.648 1.261 1 53.88 763 VAL A C 1
ATOM 6213 O O . VAL A 1 763 ? -23.25 -15.805 0.909 1 53.88 763 VAL A O 1
ATOM 6216 N N . MET B 1 1 ? 48.031 51.406 22.344 1 13.34 1 MET B N 1
ATOM 6217 C CA . MET B 1 1 ? 47.875 51.469 23.797 1 13.34 1 MET B CA 1
ATOM 6218 C C . MET B 1 1 ? 47.344 50.156 24.359 1 13.34 1 MET B C 1
ATOM 6220 O O . MET B 1 1 ? 46.812 49.312 23.609 1 13.34 1 MET B O 1
ATOM 6224 N N . LYS B 1 2 ? 46.875 50.375 25.703 1 14.74 2 LYS B N 1
ATOM 6225 C CA . LYS B 1 2 ? 46.594 50.938 27.031 1 14.74 2 LYS B CA 1
ATOM 6226 C C . LYS B 1 2 ? 45.156 50.594 27.469 1 14.74 2 LYS B C 1
ATOM 6228 O O . LYS B 1 2 ? 44.25 50.562 26.641 1 14.74 2 LYS B O 1
ATOM 6233 N N . TYR B 1 3 ? 44.969 50.375 28.766 1 16.2 3 TYR B N 1
ATOM 6234 C CA . TYR B 1 3 ? 44.375 49.5 29.766 1 16.2 3 TYR B CA 1
ATOM 6235 C C . TYR B 1 3 ? 42.875 49.781 29.938 1 16.2 3 TYR B C 1
ATOM 6237 O O . TYR B 1 3 ? 42.062 48.906 29.859 1 16.2 3 TYR B O 1
ATOM 6245 N N . LYS B 1 4 ? 42.375 50.938 30.562 1 14.89 4 LYS B N 1
ATOM 6246 C CA . LYS B 1 4 ? 41.969 51.094 31.953 1 14.89 4 LYS B CA 1
ATOM 6247 C C . LYS B 1 4 ? 40.469 51.156 32.062 1 14.89 4 LYS B C 1
ATOM 6249 O O . LYS B 1 4 ? 39.875 50.625 33 1 14.89 4 LYS B O 1
ATOM 6254 N N . LYS B 1 5 ? 39.812 52.188 31.578 1 15.85 5 LYS B N 1
ATOM 6255 C CA . LYS B 1 5 ? 39.25 53.125 32.531 1 15.85 5 LYS B CA 1
ATOM 6256 C C . LYS B 1 5 ? 38 52.531 33.188 1 15.85 5 LYS B C 1
ATOM 6258 O O . LYS B 1 5 ? 37.344 51.656 32.656 1 15.85 5 LYS B O 1
ATOM 6263 N N . SER B 1 6 ? 37.188 53.469 33.812 1 14.87 6 SER B N 1
ATOM 6264 C CA . SER B 1 6 ? 36.812 53.938 35.125 1 14.87 6 SER B CA 1
ATOM 6265 C C . SER B 1 6 ? 35.438 53.406 35.562 1 14.87 6 SER B C 1
ATOM 6267 O O . SER B 1 6 ? 34.688 52.906 34.719 1 14.87 6 SER B O 1
ATOM 6269 N N . LYS B 1 7 ? 34.75 54.312 36.281 1 15.65 7 LYS B N 1
ATOM 6270 C CA . LYS B 1 7 ? 34.312 54.344 37.688 1 15.65 7 LYS B CA 1
ATOM 6271 C C . LYS B 1 7 ? 32.906 53.812 37.844 1 15.65 7 LYS B C 1
ATOM 6273 O O . LYS B 1 7 ? 32.656 52.906 38.625 1 15.65 7 LYS B O 1
ATOM 6278 N N . LYS B 1 8 ? 31.922 54.75 37.938 1 15.14 8 LYS B N 1
ATOM 6279 C CA . LYS B 1 8 ? 31.375 55.25 39.219 1 15.14 8 LYS B CA 1
ATOM 6280 C C . LYS B 1 8 ? 30.047 54.562 39.531 1 15.14 8 LYS B C 1
ATOM 6282 O O . LYS B 1 8 ? 29.875 54.031 40.625 1 15.14 8 LYS B O 1
ATOM 6287 N N . SER B 1 9 ? 28.984 55.438 39.375 1 14.81 9 SER B N 1
ATOM 6288 C CA . SER B 1 9 ? 28.172 55.906 40.5 1 14.81 9 SER B CA 1
ATOM 6289 C C . SER B 1 9 ? 27.125 54.844 40.906 1 14.81 9 SER B C 1
ATOM 6291 O O . SER B 1 9 ? 26.438 54.312 40.031 1 14.81 9 SER B O 1
ATOM 6293 N N . PHE B 1 10 ? 27.281 54.281 42.125 1 14.83 10 PHE B N 1
ATOM 6294 C CA . PHE B 1 10 ? 26.734 53.344 43.125 1 14.83 10 PHE B CA 1
ATOM 6295 C C . PHE B 1 10 ? 25.312 53.719 43.469 1 14.83 10 PHE B C 1
ATOM 6297 O O . PHE B 1 10 ? 24.625 52.969 44.188 1 14.83 10 PHE B O 1
ATOM 6304 N N . VAL B 1 11 ? 25.078 55.125 43.25 1 14.94 11 VAL B N 1
ATOM 6305 C CA . VAL B 1 11 ? 24.422 55.625 44.438 1 14.94 11 VAL B CA 1
ATOM 6306 C C . VAL B 1 11 ? 23.281 54.688 44.844 1 14.94 11 VAL B C 1
ATOM 6308 O O . VAL B 1 11 ? 22.781 53.938 44.031 1 14.94 11 VAL B O 1
ATOM 6311 N N . SER B 1 12 ? 22.562 55.219 45.812 1 14.78 12 SER B N 1
ATOM 6312 C CA . SER B 1 12 ? 22.219 55.219 47.25 1 14.78 12 SER B CA 1
ATOM 6313 C C . SER B 1 12 ? 20.922 54.438 47.5 1 14.78 12 SER B C 1
ATOM 6315 O O . SER B 1 12 ? 20.891 53.5 48.281 1 14.78 12 SER B O 1
ATOM 6317 N N . ASN B 1 13 ? 19.953 55.312 47.875 1 15.16 13 ASN B N 1
ATOM 6318 C CA . ASN B 1 13 ? 19.234 55.469 49.125 1 15.16 13 ASN B CA 1
ATOM 6319 C C . ASN B 1 13 ? 18.062 54.5 49.25 1 15.16 13 ASN B C 1
ATOM 6321 O O . ASN B 1 13 ? 17.5 54.062 48.219 1 15.16 13 ASN B O 1
ATOM 6325 N N . ALA B 1 14 ? 17.859 53.938 50.469 1 15.37 14 ALA B N 1
ATOM 6326 C CA . ALA B 1 14 ? 17.234 53.094 51.5 1 15.37 14 ALA B CA 1
ATOM 6327 C C . ALA B 1 14 ? 15.711 53.219 51.406 1 15.37 14 ALA B C 1
ATOM 6329 O O . ALA B 1 14 ? 15.016 52.188 51.375 1 15.37 14 ALA B O 1
ATOM 6330 N N . GLN B 1 15 ? 15.211 54.344 52.062 1 14.28 15 GLN B N 1
ATOM 6331 C CA . GLN B 1 15 ? 14.422 54.438 53.281 1 14.28 15 GLN B CA 1
ATOM 6332 C C . GLN B 1 15 ? 12.938 54.25 53 1 14.28 15 GLN B C 1
ATOM 6334 O O . GLN B 1 15 ? 12.266 53.469 53.656 1 14.28 15 GLN B O 1
ATOM 6339 N N . ARG B 1 16 ? 12.18 55.438 52.812 1 14.7 16 ARG B N 1
ATOM 6340 C CA . ARG B 1 16 ? 11.258 56.062 53.75 1 14.7 16 ARG B CA 1
ATOM 6341 C C . ARG B 1 16 ? 9.883 55.406 53.688 1 14.7 16 ARG B C 1
ATOM 6343 O O . ARG B 1 16 ? 9.555 54.719 52.719 1 14.7 16 ARG B O 1
ATOM 6350 N N . ALA B 1 17 ? 8.773 56.25 53.938 1 14.02 17 ALA B N 1
ATOM 6351 C CA . ALA B 1 17 ? 7.844 56.656 54.969 1 14.02 17 ALA B CA 1
ATOM 6352 C C . ALA B 1 17 ? 6.492 55.969 54.812 1 14.02 17 ALA B C 1
ATOM 6354 O O . ALA B 1 17 ? 5.988 55.344 55.75 1 14.02 17 ALA B O 1
ATOM 6355 N N . ARG B 1 18 ? 5.277 56.812 54.656 1 14.84 18 ARG B N 1
ATOM 6356 C CA . ARG B 1 18 ? 4.18 57.219 55.531 1 14.84 18 ARG B CA 1
ATOM 6357 C C . ARG B 1 18 ? 3.014 56.219 55.406 1 14.84 18 ARG B C 1
ATOM 6359 O O . ARG B 1 18 ? 2.805 55.625 54.375 1 14.84 18 ARG B O 1
ATOM 6366 N N . ASN B 1 19 ? 2.197 55.938 56.656 1 14.45 19 ASN B N 1
ATOM 6367 C CA . ASN B 1 19 ? 1.156 55.438 57.531 1 14.45 19 ASN B CA 1
ATOM 6368 C C . ASN B 1 19 ? -0.232 55.594 56.938 1 14.45 19 ASN B C 1
ATOM 6370 O O . ASN B 1 19 ? -1.223 55.125 57.5 1 14.45 19 ASN B O 1
ATOM 6374 N N . ALA B 1 20 ? -0.499 56.656 56.062 1 14.32 20 ALA B N 1
ATOM 6375 C CA . ALA B 1 20 ? -1.644 57.469 56.438 1 14.32 20 ALA B CA 1
ATOM 6376 C C . ALA B 1 20 ? -2.924 56.656 56.469 1 14.32 20 ALA B C 1
ATOM 6378 O O . ALA B 1 20 ? -3.168 55.812 55.625 1 14.32 20 ALA B O 1
ATOM 6379 N N . MET B 1 21 ? -3.879 56.875 57.656 1 14.86 21 MET B N 1
ATOM 6380 C CA . MET B 1 21 ? -4.996 56.688 58.562 1 14.86 21 MET B CA 1
ATOM 6381 C C . MET B 1 21 ? -6.324 56.719 57.812 1 14.86 21 MET B C 1
ATOM 6383 O O . MET B 1 21 ? -7.246 55.969 58.156 1 14.86 21 MET B O 1
ATOM 6387 N N . LYS B 1 22 ? -6.84 57.938 57.188 1 14.99 22 LYS B N 1
ATOM 6388 C CA . LYS B 1 22 ? -7.953 58.656 57.781 1 14.99 22 LYS B CA 1
ATOM 6389 C C . LYS B 1 22 ? -9.258 57.875 57.625 1 14.99 22 LYS B C 1
ATOM 6391 O O . LYS B 1 22 ? -9.398 57.031 56.75 1 14.99 22 LYS B O 1
ATOM 6396 N N . THR B 1 23 ? -10.484 58.594 58.219 1 14.77 23 THR B N 1
ATOM 6397 C CA . THR B 1 23 ? -11.688 58.812 59 1 14.77 23 THR B CA 1
ATOM 6398 C C . THR B 1 23 ? -12.938 58.5 58.188 1 14.77 23 THR B C 1
ATOM 6400 O O . THR B 1 23 ? -13.805 57.75 58.625 1 14.77 23 THR B O 1
ATOM 6403 N N . LYS B 1 24 ? -13.648 59.594 57.5 1 14.59 24 LYS B N 1
ATOM 6404 C CA . LYS B 1 24 ? -14.867 60.188 58 1 14.59 24 LYS B CA 1
ATOM 6405 C C . LYS B 1 24 ? -16.109 59.438 57.562 1 14.59 24 LYS B C 1
ATOM 6407 O O . LYS B 1 24 ? -16.969 59.094 58.375 1 14.59 24 LYS B O 1
ATOM 6412 N N . ARG B 1 25 ? -16.844 59.875 56.375 1 15.07 25 ARG B N 1
ATOM 6413 C CA . ARG B 1 25 ? -18.031 60.719 56.5 1 15.07 25 ARG B CA 1
ATOM 6414 C C . ARG B 1 25 ? -19.281 59.875 56.625 1 15.07 25 ARG B C 1
ATOM 6416 O O . ARG B 1 25 ? -19.328 58.719 56.188 1 15.07 25 ARG B O 1
ATOM 6423 N N . ASP B 1 26 ? -20.562 60.562 57.094 1 14.76 26 ASP B N 1
ATOM 6424 C CA . ASP B 1 26 ? -21.828 60.781 57.781 1 14.76 26 ASP B CA 1
ATOM 6425 C C . ASP B 1 26 ? -22.984 60.188 57 1 14.76 26 ASP B C 1
ATOM 6427 O O . ASP B 1 26 ? -23.734 59.344 57.531 1 14.76 26 ASP B O 1
ATOM 6431 N N . GLY B 1 27 ? -23.938 61.188 56.406 1 14.44 27 GLY B N 1
ATOM 6432 C CA . GLY B 1 27 ? -25.25 61.594 56.875 1 14.44 27 GLY B CA 1
ATOM 6433 C C . GLY B 1 27 ? -26.375 60.781 56.281 1 14.44 27 GLY B C 1
ATOM 6434 O O . GLY B 1 27 ? -26.141 59.875 55.469 1 14.44 27 GLY B O 1
ATOM 6435 N N . GLU B 1 28 ? -27.562 61.562 55.688 1 14.83 28 GLU B N 1
ATOM 6436 C CA . GLU B 1 28 ? -28.953 61.812 56.031 1 14.83 28 GLU B CA 1
ATOM 6437 C C . GLU B 1 28 ? -29.891 60.875 55.25 1 14.83 28 GLU B C 1
ATOM 6439 O O . GLU B 1 28 ? -29.469 60.219 54.312 1 14.83 28 GLU B O 1
ATOM 6444 N N . ASN B 1 29 ? -31.141 61.531 54.719 1 14.63 29 ASN B N 1
ATOM 6445 C CA . ASN B 1 29 ? -32.562 61.656 55.062 1 14.63 29 ASN B CA 1
ATOM 6446 C C . ASN B 1 29 ? -33.438 60.812 54.156 1 14.63 29 ASN B C 1
ATOM 6448 O O . ASN B 1 29 ? -34.156 59.906 54.625 1 14.63 29 ASN B O 1
ATOM 6452 N N . ASN B 1 30 ? -34.344 61.531 53.219 1 14.62 30 ASN B N 1
ATOM 6453 C CA . ASN B 1 30 ? -35.781 61.781 53.281 1 14.62 30 ASN B CA 1
ATOM 6454 C C . ASN B 1 30 ? -36.562 60.781 52.438 1 14.62 30 ASN B C 1
ATOM 6456 O O . ASN B 1 30 ? -35.969 60.094 51.594 1 14.62 30 ASN B O 1
ATOM 6460 N N . SER B 1 31 ? -37.781 61.344 51.656 1 14.38 31 SER B N 1
ATOM 6461 C CA . SER B 1 31 ? -39.25 61.344 51.75 1 14.38 31 SER B CA 1
ATOM 6462 C C . SER B 1 31 ? -39.875 60.469 50.656 1 14.38 31 SER B C 1
ATOM 6464 O O . SER B 1 31 ? -40.688 59.594 50.938 1 14.38 31 SER B O 1
ATOM 6466 N N . THR B 1 32 ? -40.312 61.156 49.406 1 14.95 32 THR B N 1
ATOM 6467 C CA . THR B 1 32 ? -41.719 61.438 49.094 1 14.95 32 THR B CA 1
ATOM 6468 C C . THR B 1 32 ? -42.312 60.281 48.281 1 14.95 32 THR B C 1
ATOM 6470 O O . THR B 1 32 ? -41.594 59.5 47.688 1 14.95 32 THR B O 1
ATOM 6473 N N . GLN B 1 33 ? -43.688 60.531 47.656 1 14.47 33 GLN B N 1
ATOM 6474 C CA . GLN B 1 33 ? -45.094 60.219 47.594 1 14.47 33 GLN B CA 1
ATOM 6475 C C . GLN B 1 33 ? -45.469 59.438 46.375 1 14.47 33 GLN B C 1
ATOM 6477 O O . GLN B 1 33 ? -46.125 58.375 46.469 1 14.47 33 GLN B O 1
ATOM 6482 N N . VAL B 1 34 ? -45.656 60.156 45.125 1 14.78 34 VAL B N 1
ATOM 6483 C CA . VAL B 1 34 ? -46.969 60.406 44.594 1 14.78 34 VAL B CA 1
ATOM 6484 C C . VAL B 1 34 ? -47.438 59.25 43.719 1 14.78 34 VAL B C 1
ATOM 6486 O O . VAL B 1 34 ? -46.594 58.5 43.219 1 14.78 34 VAL B O 1
ATOM 6489 N N . SER B 1 35 ? -48.781 59.281 43.125 1 14.21 35 SER B N 1
ATOM 6490 C CA . SER B 1 35 ? -50.125 58.781 42.938 1 14.21 35 SER B CA 1
ATOM 6491 C C . SER B 1 35 ? -50.312 58.156 41.562 1 14.21 35 SER B C 1
ATOM 6493 O O . SER B 1 35 ? -50.875 57.062 41.438 1 14.21 35 SER B O 1
ATOM 6495 N N . ASP B 1 36 ? -50.156 58.969 40.375 1 14.13 36 ASP B N 1
ATOM 6496 C CA . ASP B 1 36 ? -51.344 59.281 39.594 1 14.13 36 ASP B CA 1
ATOM 6497 C C . ASP B 1 36 ? -51.75 58.125 38.688 1 14.13 36 ASP B C 1
ATOM 6499 O O . ASP B 1 36 ? -50.938 57.25 38.406 1 14.13 36 ASP B O 1
ATOM 6503 N N . ASN B 1 37 ? -52.594 58.5 37.562 1 14.77 37 ASN B N 1
ATOM 6504 C CA . ASN B 1 37 ? -53.969 58.406 37.031 1 14.77 37 ASN B CA 1
ATOM 6505 C C . ASN B 1 37 ? -54.062 57.375 35.906 1 14.77 37 ASN B C 1
ATOM 6507 O O . ASN B 1 37 ? -53.031 56.906 35.406 1 14.77 37 ASN B O 1
ATOM 6511 N N . GLU B 1 38 ? -54.781 57.844 34.656 1 14.38 38 GLU B N 1
ATOM 6512 C CA . GLU B 1 38 ? -56.062 57.625 34.031 1 14.38 38 GLU B CA 1
ATOM 6513 C C . GLU B 1 38 ? -55.969 56.688 32.844 1 14.38 38 GLU B C 1
ATOM 6515 O O . GLU B 1 38 ? -56.719 55.719 32.719 1 14.38 38 GLU B O 1
ATOM 6520 N N . MET B 1 39 ? -55.688 57.25 31.5 1 14.45 39 MET B N 1
ATOM 6521 C CA . MET B 1 39 ? -56.781 57.438 30.516 1 14.45 39 MET B CA 1
ATOM 6522 C C . MET B 1 39 ? -56.938 56.188 29.641 1 14.45 39 MET B C 1
ATOM 6524 O O . MET B 1 39 ? -56.031 55.344 29.578 1 14.45 39 MET B O 1
ATOM 6528 N N . GLU B 1 40 ? -57.469 56.406 28.188 1 14.22 40 GLU B N 1
ATOM 6529 C CA . GLU B 1 40 ? -58.688 56.25 27.422 1 14.22 40 GLU B CA 1
ATOM 6530 C C . GLU B 1 40 ? -58.531 55.125 26.406 1 14.22 40 GLU B C 1
ATOM 6532 O O . GLU B 1 40 ? -57.438 54.594 26.188 1 14.22 40 GLU B O 1
ATOM 6537 N N . GLU B 1 41 ? -58.906 55.375 24.922 1 14.23 41 GLU B N 1
ATOM 6538 C CA . GLU B 1 41 ? -60.094 55.094 24.141 1 14.23 41 GLU B CA 1
ATOM 6539 C C . GLU B 1 41 ? -59.844 54 23.109 1 14.23 41 GLU B C 1
ATOM 6541 O O . GLU B 1 41 ? -60.594 53.031 23.047 1 14.23 41 GLU B O 1
ATOM 6546 N N . ASP B 1 42 ? -59.469 54.281 21.672 1 14.29 42 ASP B N 1
ATOM 6547 C CA . ASP B 1 42 ? -60.406 54.281 20.562 1 14.29 42 ASP B CA 1
ATOM 6548 C C . ASP B 1 42 ? -60.344 52.969 19.781 1 14.29 42 ASP B C 1
ATOM 6550 O O . ASP B 1 42 ? -59.375 52.25 19.859 1 14.29 42 ASP B O 1
ATOM 6554 N N . SER B 1 43 ? -61.25 52.688 18.469 1 14.91 43 SER B N 1
ATOM 6555 C CA . SER B 1 43 ? -62.344 51.938 17.828 1 14.91 43 SER B CA 1
ATOM 6556 C C . SER B 1 43 ? -61.812 51.094 16.688 1 14.91 43 SER B C 1
ATOM 6558 O O . SER B 1 43 ? -62.062 49.875 16.641 1 14.91 43 SER B O 1
ATOM 6560 N N . GLU B 1 44 ? -61.5 51.531 15.289 1 14.36 44 GLU B N 1
ATOM 6561 C CA . GLU B 1 44 ? -62.375 51.344 14.133 1 14.36 44 GLU B CA 1
ATOM 6562 C C . GLU B 1 44 ? -62.031 50.062 13.383 1 14.36 44 GLU B C 1
ATOM 6564 O O . GLU B 1 44 ? -60.938 49.5 13.555 1 14.36 44 GLU B O 1
ATOM 6569 N N . GLU B 1 45 ? -62.562 49.812 11.844 1 14.98 45 GLU B N 1
ATOM 6570 C CA . GLU B 1 45 ? -63.531 49.094 11.039 1 14.98 45 GLU B CA 1
ATOM 6571 C C . GLU B 1 45 ? -62.812 48.156 10.047 1 14.98 45 GLU B C 1
ATOM 6573 O O . GLU B 1 45 ? -63.156 46.969 9.938 1 14.98 45 GLU B O 1
ATOM 6578 N N . GLY B 1 46 ? -62.062 48.562 8.875 1 14.57 46 GLY B N 1
ATOM 6579 C CA . GLY B 1 46 ? -62.562 48.469 7.504 1 14.57 46 GLY B CA 1
ATOM 6580 C C . GLY B 1 46 ? -62.25 47.125 6.855 1 14.57 46 GLY B C 1
ATOM 6581 O O . GLY B 1 46 ? -61.375 46.375 7.336 1 14.57 46 GLY B O 1
ATOM 6582 N N . GLY B 1 47 ? -62.875 46.594 5.465 1 15.37 47 GLY B N 1
ATOM 6583 C CA . GLY B 1 47 ? -63.625 45.656 4.672 1 15.37 47 GLY B CA 1
ATOM 6584 C C . GLY B 1 47 ? -62.781 44.906 3.658 1 15.37 47 GLY B C 1
ATOM 6585 O O . GLY B 1 47 ? -63.25 43.969 3.02 1 15.37 47 GLY B O 1
ATOM 6586 N N . GLY B 1 48 ? -61.594 45.188 3.152 1 14.59 48 GLY B N 1
ATOM 6587 C CA . GLY B 1 48 ? -61.406 45.125 1.713 1 14.59 48 GLY B CA 1
ATOM 6588 C C . GLY B 1 48 ? -61.406 43.719 1.174 1 14.59 48 GLY B C 1
ATOM 6589 O O . GLY B 1 48 ? -61.188 42.75 1.927 1 14.59 48 GLY B O 1
ATOM 6590 N N . SER B 1 49 ? -61.594 43.438 -0.315 1 15.32 49 SER B N 1
ATOM 6591 C CA . SER B 1 49 ? -62.281 42.75 -1.394 1 15.32 49 SER B CA 1
ATOM 6592 C C . SER B 1 49 ? -61.469 41.5 -1.84 1 15.32 49 SER B C 1
ATOM 6594 O O . SER B 1 49 ? -60.281 41.438 -1.6 1 15.32 49 SER B O 1
ATOM 6596 N N . LEU B 1 50 ? -62.062 40.438 -2.84 1 15.49 50 LEU B N 1
ATOM 6597 C CA . LEU B 1 50 ? -62.375 39.031 -3.098 1 15.49 50 LEU B CA 1
ATOM 6598 C C . LEU B 1 50 ? -61.438 38.469 -4.184 1 15.49 50 LEU B C 1
ATOM 6600 O O . LEU B 1 50 ? -61.156 37.281 -4.207 1 15.49 50 LEU B O 1
ATOM 6604 N N . SER B 1 51 ? -60.719 39.156 -5.215 1 15.04 51 SER B N 1
ATOM 6605 C CA . SER B 1 51 ? -60.938 38.688 -6.586 1 15.04 51 SER B CA 1
ATOM 6606 C C . SER B 1 51 ? -60.188 37.406 -6.863 1 15.04 51 SER B C 1
ATOM 6608 O O . SER B 1 51 ? -59.125 37.156 -6.297 1 15.04 51 SER B O 1
ATOM 6610 N N . ARG B 1 52 ? -60.656 36.312 -7.941 1 15.5 52 ARG B N 1
ATOM 6611 C CA . ARG B 1 52 ? -60.875 34.906 -8.297 1 15.5 52 ARG B CA 1
ATOM 6612 C C . ARG B 1 52 ? -59.781 34.438 -9.25 1 15.5 52 ARG B C 1
ATOM 6614 O O . ARG B 1 52 ? -59.75 33.25 -9.617 1 15.5 52 ARG B O 1
ATOM 6621 N N . LYS B 1 53 ? -58.656 34.969 -9.656 1 16.12 53 LYS B N 1
ATOM 6622 C CA . LYS B 1 53 ? -58.25 34.75 -11.031 1 16.12 53 LYS B CA 1
ATOM 6623 C C . LYS B 1 53 ? -57.906 33.281 -11.25 1 16.12 53 LYS B C 1
ATOM 6625 O O . LYS B 1 53 ? -57.219 32.656 -10.422 1 16.12 53 LYS B O 1
ATOM 6630 N N . ARG B 1 54 ? -58.375 32.531 -12.492 1 15.31 54 ARG B N 1
ATOM 6631 C CA . ARG B 1 54 ? -58.688 31.266 -13.148 1 15.31 54 ARG B CA 1
ATOM 6632 C C . ARG B 1 54 ? -57.438 30.609 -13.727 1 15.31 54 ARG B C 1
ATOM 6634 O O . ARG B 1 54 ? -56.781 31.188 -14.578 1 15.31 54 ARG B O 1
ATOM 6641 N N . VAL B 1 55 ? -56.594 29.891 -13.141 1 15.68 55 VAL B N 1
ATOM 6642 C CA . VAL B 1 55 ? -55.312 29.344 -13.594 1 15.68 55 VAL B CA 1
ATOM 6643 C C . VAL B 1 55 ? -55.562 28.203 -14.578 1 15.68 55 VAL B C 1
ATOM 6645 O O . VAL B 1 55 ? -56.156 27.172 -14.219 1 15.68 55 VAL B O 1
ATOM 6648 N N . MET B 1 56 ? -55.719 28.406 -15.906 1 15.44 56 MET B N 1
ATOM 6649 C CA . MET B 1 56 ? -56.062 27.562 -17.031 1 15.44 56 MET B CA 1
ATOM 6650 C C . MET B 1 56 ? -55.094 26.406 -17.188 1 15.44 56 MET B C 1
ATOM 6652 O O . MET B 1 56 ? -53.875 26.578 -17 1 15.44 56 MET B O 1
ATOM 6656 N N . VAL B 1 57 ? -55.5 25.062 -17.406 1 16.41 57 VAL B N 1
ATOM 6657 C CA . VAL B 1 57 ? -55.25 23.625 -17.375 1 16.41 57 VAL B CA 1
ATOM 6658 C C . VAL B 1 57 ? -54.656 23.156 -18.703 1 16.41 57 VAL B C 1
ATOM 6660 O O . VAL B 1 57 ? -54.312 21.984 -18.859 1 16.41 57 VAL B O 1
ATOM 6663 N N . GLU B 1 58 ? -54.062 23.891 -19.562 1 15.07 58 GLU B N 1
ATOM 6664 C CA . GLU B 1 58 ? -54.125 23.391 -20.922 1 15.07 58 GLU B CA 1
ATOM 6665 C C . GLU B 1 58 ? -53.469 22.016 -21.031 1 15.07 58 GLU B C 1
ATOM 6667 O O . GLU B 1 58 ? -52.562 21.688 -20.25 1 15.07 58 GLU B O 1
ATOM 6672 N N . GLU B 1 59 ? -53.812 21.047 -22.156 1 15.65 59 GLU B N 1
ATOM 6673 C CA . GLU B 1 59 ? -54.125 19.734 -22.719 1 15.65 59 GLU B CA 1
ATOM 6674 C C . GLU B 1 59 ? -52.875 19.094 -23.359 1 15.65 59 GLU B C 1
ATOM 6676 O O . GLU B 1 59 ? -52.812 17.859 -23.438 1 15.65 59 GLU B O 1
ATOM 6681 N N . ASP B 1 60 ? -51.844 19.656 -23.828 1 15.23 60 ASP B N 1
ATOM 6682 C CA . ASP B 1 60 ? -51.562 19.234 -25.188 1 15.23 60 ASP B CA 1
ATOM 6683 C C . ASP B 1 60 ? -51.062 17.797 -25.234 1 15.23 60 ASP B C 1
ATOM 6685 O O . ASP B 1 60 ? -50.562 17.281 -24.234 1 15.23 60 ASP B O 1
ATOM 6689 N N . GLU B 1 61 ? -50.812 17.156 -26.547 1 15.27 61 GLU B N 1
ATOM 6690 C CA . GLU B 1 61 ? -50.969 16.031 -27.484 1 15.27 61 GLU B CA 1
ATOM 6691 C C . GLU B 1 61 ? -49.812 15.055 -27.359 1 15.27 61 GLU B C 1
ATOM 6693 O O . GLU B 1 61 ? -48.75 15.391 -26.812 1 15.27 61 GLU B O 1
ATOM 6698 N N . VAL B 1 62 ? -49.812 13.852 -28.125 1 15.8 62 VAL B N 1
ATOM 6699 C CA . VAL B 1 62 ? -49.844 12.406 -28.281 1 15.8 62 VAL B CA 1
ATOM 6700 C C . VAL B 1 62 ? -48.469 11.906 -28.688 1 15.8 62 VAL B C 1
ATOM 6702 O O . VAL B 1 62 ? -47.906 11 -28.062 1 15.8 62 VAL B O 1
ATOM 6705 N N . ASP B 1 63 ? -48 11.922 -30.016 1 14.79 63 ASP B N 1
ATOM 6706 C CA . ASP B 1 63 ? -47.875 10.742 -30.859 1 14.79 63 ASP B CA 1
ATOM 6707 C C . ASP B 1 63 ? -46.469 10.195 -30.875 1 14.79 63 ASP B C 1
ATOM 6709 O O . ASP B 1 63 ? -46.25 9 -31.094 1 14.79 63 ASP B O 1
ATOM 6713 N N . ASP B 1 64 ? -45.406 10.93 -30.859 1 15.1 64 ASP B N 1
ATOM 6714 C CA . ASP B 1 64 ? -44.531 10.578 -31.953 1 15.1 64 ASP B CA 1
ATOM 6715 C C . ASP B 1 64 ? -43.844 9.234 -31.703 1 15.1 64 ASP B C 1
ATOM 6717 O O . ASP B 1 64 ? -43.625 8.852 -30.547 1 15.1 64 ASP B O 1
ATOM 6721 N N . ASP B 1 65 ? -43.219 8.539 -32.75 1 14.94 65 ASP B N 1
ATOM 6722 C CA . ASP B 1 65 ? -43 7.352 -33.562 1 14.94 65 ASP B CA 1
ATOM 6723 C C . ASP B 1 65 ? -41.75 6.621 -33.094 1 14.94 65 ASP B C 1
ATOM 6725 O O . ASP B 1 65 ? -41.656 5.395 -33.188 1 14.94 65 ASP B O 1
ATOM 6729 N N . ASP B 1 66 ? -40.625 7.277 -32.906 1 14.83 66 ASP B N 1
ATOM 6730 C CA . ASP B 1 66 ? -39.594 6.746 -33.781 1 14.83 66 ASP B CA 1
ATOM 6731 C C . ASP B 1 66 ? -39.094 5.383 -33.281 1 14.83 66 ASP B C 1
ATOM 6733 O O . ASP B 1 66 ? -39.125 4.406 -34.031 1 14.83 66 ASP B O 1
ATOM 6737 N N . GLY B 1 67 ? -37.844 5.293 -33 1 14.89 67 GLY B N 1
ATOM 6738 C CA . GLY B 1 67 ? -36.812 4.535 -33.688 1 14.89 67 GLY B CA 1
ATOM 6739 C C . GLY B 1 67 ? -36.656 3.125 -33.156 1 14.89 67 GLY B C 1
ATOM 6740 O O . GLY B 1 67 ? -37.094 2.822 -32.062 1 14.89 67 GLY B O 1
ATOM 6741 N N . VAL B 1 68 ? -35.969 2.199 -33.812 1 15.05 68 VAL B N 1
ATOM 6742 C CA . VAL B 1 68 ? -35.844 0.894 -34.469 1 15.05 68 VAL B CA 1
ATOM 6743 C C . VAL B 1 68 ? -35.125 -0.073 -33.5 1 15.05 68 VAL B C 1
ATOM 6745 O O . VAL B 1 68 ? -35.625 -1.188 -33.281 1 15.05 68 VAL B O 1
ATOM 6748 N N . PHE B 1 69 ? -33.781 0.045 -33.375 1 14.47 69 PHE B N 1
ATOM 6749 C CA . PHE B 1 69 ? -33 -1.094 -33.875 1 14.47 69 PHE B CA 1
ATOM 6750 C C . PHE B 1 69 ? -33.094 -2.266 -32.906 1 14.47 69 PHE B C 1
ATOM 6752 O O . PHE B 1 69 ? -33.406 -2.082 -31.734 1 14.47 69 PHE B O 1
ATOM 6759 N N . LYS B 1 70 ? -32.094 -3.203 -33.125 1 14.73 70 LYS B N 1
ATOM 6760 C CA . LYS B 1 70 ? -31.906 -4.598 -33.5 1 14.73 70 LYS B CA 1
ATOM 6761 C C . LYS B 1 70 ? -31.703 -5.496 -32.281 1 14.73 70 LYS B C 1
ATOM 6763 O O . LYS B 1 70 ? -31.172 -5.051 -31.266 1 14.73 70 LYS B O 1
ATOM 6768 N N . LYS B 1 71 ? -32.062 -6.699 -32.406 1 14.66 71 LYS B N 1
ATOM 6769 C CA . LYS B 1 71 ? -32.5 -7.953 -31.812 1 14.66 71 LYS B CA 1
ATOM 6770 C C . LYS B 1 71 ? -31.375 -8.633 -31.062 1 14.66 71 LYS B C 1
ATOM 6772 O O . LYS B 1 71 ? -31.531 -8.984 -29.891 1 14.66 71 LYS B O 1
ATOM 6777 N N . SER B 1 72 ? -30.562 -9.648 -31.719 1 14.3 72 SER B N 1
ATOM 6778 C CA . SER B 1 72 ? -30.703 -11.086 -31.531 1 14.3 72 SER B CA 1
ATOM 6779 C C . SER B 1 72 ? -29.594 -11.641 -30.641 1 14.3 72 SER B C 1
ATOM 6781 O O . SER B 1 72 ? -29.578 -12.828 -30.312 1 14.3 72 SER B O 1
ATOM 6783 N N . ARG B 1 73 ? -28.609 -10.914 -30.125 1 14.66 73 ARG B N 1
ATOM 6784 C CA . ARG B 1 73 ? -27.359 -11.688 -30.141 1 14.66 73 ARG B CA 1
ATOM 6785 C C . ARG B 1 73 ? -27.5 -12.953 -29.297 1 14.66 73 ARG B C 1
ATOM 6787 O O . ARG B 1 73 ? -27.875 -12.883 -28.125 1 14.66 73 ARG B O 1
ATOM 6794 N N . GLN B 1 74 ? -27.328 -14.305 -29.828 1 14.81 74 GLN B N 1
ATOM 6795 C CA . GLN B 1 74 ? -27.516 -15.742 -29.625 1 14.81 74 GLN B CA 1
ATOM 6796 C C . GLN B 1 74 ? -26.516 -16.281 -28.609 1 14.81 74 GLN B C 1
ATOM 6798 O O . GLN B 1 74 ? -26.703 -17.359 -28.062 1 14.81 74 GLN B O 1
ATOM 6803 N N . THR B 1 75 ? -25.406 -15.609 -28.359 1 14.48 75 THR B N 1
ATOM 6804 C CA . THR B 1 75 ? -24.266 -16.531 -28.312 1 14.48 75 THR B CA 1
ATOM 6805 C C . THR B 1 75 ? -24.5 -17.625 -27.281 1 14.48 75 THR B C 1
ATOM 6807 O O . THR B 1 75 ? -25.312 -17.469 -26.359 1 14.48 75 THR B O 1
ATOM 6810 N N . PHE B 1 76 ? -23.438 -18.422 -27.047 1 14.57 76 PHE B N 1
ATOM 6811 C CA . PHE B 1 76 ? -22.922 -19.797 -27.047 1 14.57 76 PHE B CA 1
ATOM 6812 C C . PHE B 1 76 ? -23.062 -20.422 -25.672 1 14.57 76 PHE B C 1
ATOM 6814 O O . PHE B 1 76 ? -23.219 -19.719 -24.672 1 14.57 76 PHE B O 1
ATOM 6821 N N . SER B 1 77 ? -22.609 -21.656 -25.578 1 14.9 77 SER B N 1
ATOM 6822 C CA . SER B 1 77 ? -22.719 -23.094 -25.297 1 14.9 77 SER B CA 1
ATOM 6823 C C . SER B 1 77 ? -22.188 -23.422 -23.922 1 14.9 77 SER B C 1
ATOM 6825 O O . SER B 1 77 ? -22.781 -24.219 -23.188 1 14.9 77 SER B O 1
ATOM 6827 N N . GLN B 1 78 ? -20.906 -23.031 -23.562 1 14.85 78 GLN B N 1
ATOM 6828 C CA . GLN B 1 78 ? -20.047 -24.188 -23.281 1 14.85 78 GLN B CA 1
ATOM 6829 C C . GLN B 1 78 ? -20.266 -24.688 -21.859 1 14.85 78 GLN B C 1
ATOM 6831 O O . GLN B 1 78 ? -19.766 -25.75 -21.484 1 14.85 78 GLN B O 1
ATOM 6836 N N . ASN B 1 79 ? -20.953 -23.906 -21.031 1 14.82 79 ASN B N 1
ATOM 6837 C CA . ASN B 1 79 ? -20.328 -24.203 -19.75 1 14.82 79 ASN B CA 1
ATOM 6838 C C . ASN B 1 79 ? -20.703 -25.594 -19.25 1 14.82 79 ASN B C 1
ATOM 6840 O O . ASN B 1 79 ? -21.859 -25.828 -18.891 1 14.82 79 ASN B O 1
ATOM 6844 N N . PHE B 1 80 ? -20.141 -26.625 -19.75 1 14.39 80 PHE B N 1
ATOM 6845 C CA . PHE B 1 80 ? -20.359 -28.031 -19.453 1 14.39 80 PHE B CA 1
ATOM 6846 C C . PHE B 1 80 ? -20.109 -28.328 -17.984 1 14.39 80 PHE B C 1
ATOM 6848 O O . PHE B 1 80 ? -20.453 -29.406 -17.484 1 14.39 80 PHE B O 1
ATOM 6855 N N . ASP B 1 81 ? -19.219 -27.594 -17.312 1 14.7 81 ASP B N 1
ATOM 6856 C CA . ASP B 1 81 ? -18.469 -28.562 -16.516 1 14.7 81 ASP B CA 1
ATOM 6857 C C . ASP B 1 81 ? -19.391 -29.375 -15.617 1 14.7 81 ASP B C 1
ATOM 6859 O O . ASP B 1 81 ? -20.281 -28.828 -14.969 1 14.7 81 ASP B O 1
ATOM 6863 N N . ASP B 1 82 ? -19.25 -30.594 -15.594 1 14.87 82 ASP B N 1
ATOM 6864 C CA . ASP B 1 82 ? -19.766 -31.938 -15.336 1 14.87 82 ASP B CA 1
ATOM 6865 C C . ASP B 1 82 ? -19.953 -32.188 -13.836 1 14.87 82 ASP B C 1
ATOM 6867 O O . ASP B 1 82 ? -19.5 -31.375 -13.016 1 14.87 82 ASP B O 1
ATOM 6871 N N . PHE B 1 83 ? -19.25 -33.25 -13.25 1 14.85 83 PHE B N 1
ATOM 6872 C CA . PHE B 1 83 ? -19.812 -34.531 -12.773 1 14.85 83 PHE B CA 1
ATOM 6873 C C . PHE B 1 83 ? -19.953 -34.5 -11.258 1 14.85 83 PHE B C 1
ATOM 6875 O O . PHE B 1 83 ? -21.047 -34.219 -10.734 1 14.85 83 PHE B O 1
ATOM 6882 N N . HIS B 1 84 ? -19.109 -35.406 -10.391 1 14.95 84 HIS B N 1
ATOM 6883 C CA . HIS B 1 84 ? -19.609 -36.625 -9.797 1 14.95 84 HIS B CA 1
ATOM 6884 C C . HIS B 1 84 ? -19.875 -36.438 -8.305 1 14.95 84 HIS B C 1
ATOM 6886 O O . HIS B 1 84 ? -21 -36.719 -7.836 1 14.95 84 HIS B O 1
ATOM 6892 N N . ASP B 1 85 ? -18.906 -37.094 -7.25 1 15.02 85 ASP B N 1
ATOM 6893 C CA . ASP B 1 85 ? -19.219 -38.281 -6.473 1 15.02 85 ASP B CA 1
ATOM 6894 C C . ASP B 1 85 ? -19.641 -37.906 -5.055 1 15.02 85 ASP B C 1
ATOM 6896 O O . ASP B 1 85 ? -19.234 -36.875 -4.527 1 15.02 85 ASP B O 1
ATOM 6900 N N . PRO B 1 86 ? -20.328 -38.75 -4.211 1 15.92 86 PRO B N 1
ATOM 6901 C CA . PRO B 1 86 ? -21.25 -38.875 -3.07 1 15.92 86 PRO B CA 1
ATOM 6902 C C . PRO B 1 86 ? -20.516 -39 -1.737 1 15.92 86 PRO B C 1
ATOM 6904 O O . PRO B 1 86 ? -21.141 -39 -0.678 1 15.92 86 PRO B O 1
ATOM 6907 N N . ILE B 1 87 ? -19.109 -38.969 -1.531 1 15.41 87 ILE B N 1
ATOM 6908 C CA . ILE B 1 87 ? -18.75 -40.094 -0.663 1 15.41 87 ILE B CA 1
ATOM 6909 C C . ILE B 1 87 ? -19.312 -39.844 0.739 1 15.41 87 ILE B C 1
ATOM 6911 O O . ILE B 1 87 ? -19.5 -38.688 1.146 1 15.41 87 ILE B O 1
ATOM 6915 N N . GLY B 1 88 ? -19.062 -40.844 1.812 1 15.23 88 GLY B N 1
ATOM 6916 C CA . GLY B 1 88 ? -19.641 -41.688 2.838 1 15.23 88 GLY B CA 1
ATOM 6917 C C . GLY B 1 88 ? -19.422 -41.156 4.246 1 15.23 88 GLY B C 1
ATOM 6918 O O . GLY B 1 88 ? -18.625 -40.25 4.453 1 15.23 88 GLY B O 1
ATOM 6919 N N . PHE B 1 89 ? -19.688 -41.906 5.441 1 15.82 89 PHE B N 1
ATOM 6920 C CA . PHE B 1 89 ? -20.375 -42.062 6.723 1 15.82 89 PHE B CA 1
ATOM 6921 C C . PHE B 1 89 ? -19.391 -41.906 7.879 1 15.82 89 PHE B C 1
ATOM 6923 O O . PHE B 1 89 ? -19.703 -41.312 8.906 1 15.82 89 PHE B O 1
ATOM 6930 N N . SER B 1 90 ? -18.016 -42.344 8.094 1 14.92 90 SER B N 1
ATOM 6931 C CA . SER B 1 90 ? -17.875 -43.312 9.18 1 14.92 90 SER B CA 1
ATOM 6932 C C . SER B 1 90 ? -17.672 -42.625 10.523 1 14.92 90 SER B C 1
ATOM 6934 O O . SER B 1 90 ? -17.281 -41.438 10.562 1 14.92 90 SER B O 1
ATOM 6936 N N . SER B 1 91 ? -17.25 -43.375 11.844 1 15.69 91 SER B N 1
ATOM 6937 C CA . SER B 1 91 ? -17.656 -43.781 13.188 1 15.69 91 SER B CA 1
ATOM 6938 C C . SER B 1 91 ? -16.797 -43.094 14.242 1 15.69 91 SER B C 1
ATOM 6940 O O . SER B 1 91 ? -17.312 -42.594 15.242 1 15.69 91 SER B O 1
ATOM 6942 N N . ASP B 1 92 ? -15.375 -43.312 14.508 1 15.83 92 ASP B N 1
ATOM 6943 C CA . ASP B 1 92 ? -14.961 -44 15.727 1 15.83 92 ASP B CA 1
ATOM 6944 C C . ASP B 1 92 ? -14.711 -43 16.859 1 15.83 92 ASP B C 1
ATOM 6946 O O . ASP B 1 92 ? -14.461 -41.812 16.609 1 15.83 92 ASP B O 1
ATOM 6950 N N . ILE B 1 93 ? -14.211 -43.406 18.266 1 16.83 93 ILE B N 1
ATOM 6951 C CA . ILE B 1 93 ? -14.398 -43.562 19.703 1 16.83 93 ILE B CA 1
ATOM 6952 C C . ILE B 1 93 ? -13.336 -42.781 20.469 1 16.83 93 ILE B C 1
ATOM 6954 O O . ILE B 1 93 ? -13.664 -42 21.375 1 16.83 93 ILE B O 1
ATOM 6958 N N . GLN B 1 94 ? -11.914 -43.125 20.781 1 16.27 94 GLN B N 1
ATOM 6959 C CA . GLN B 1 94 ? -11.492 -43.656 22.094 1 16.27 94 GLN B CA 1
ATOM 6960 C C . GLN B 1 94 ? -10.852 -42.531 22.938 1 16.27 94 GLN B C 1
ATOM 6962 O O . GLN B 1 94 ? -11.234 -42.344 24.078 1 16.27 94 GLN B O 1
ATOM 6967 N N . ASP B 1 95 ? -9.406 -42.531 23.422 1 17.33 95 ASP B N 1
ATOM 6968 C CA . ASP B 1 95 ? -8.758 -42.781 24.703 1 17.33 95 ASP B CA 1
ATOM 6969 C C . ASP B 1 95 ? -8.281 -41.5 25.344 1 17.33 95 ASP B C 1
ATOM 6971 O O . ASP B 1 95 ? -7.812 -40.594 24.656 1 17.33 95 ASP B O 1
ATOM 6975 N N . PHE B 1 96 ? -8.312 -41.156 26.844 1 17.77 96 PHE B N 1
ATOM 6976 C CA . PHE B 1 96 ? -8.375 -40.344 28.047 1 17.77 96 PHE B CA 1
ATOM 6977 C C . PHE B 1 96 ? -6.988 -39.875 28.469 1 17.77 96 PHE B C 1
ATOM 6979 O O . PHE B 1 96 ? -6.836 -39.188 29.484 1 17.77 96 PHE B O 1
ATOM 6986 N N . ARG B 1 97 ? -5.801 -40.469 28.25 1 17.7 97 ARG B N 1
ATOM 6987 C CA . ARG B 1 97 ? -4.836 -40.719 29.297 1 17.7 97 ARG B CA 1
ATOM 6988 C C . ARG B 1 97 ? -4.188 -39.438 29.781 1 17.7 97 ARG B C 1
ATOM 6990 O O . ARG B 1 97 ? -4.34 -38.406 29.156 1 17.7 97 ARG B O 1
ATOM 6997 N N . ASP B 1 98 ? -2.717 -39.25 30.047 1 17.5 98 ASP B N 1
ATOM 6998 C CA . ASP B 1 98 ? -1.693 -39.125 31.078 1 17.5 98 ASP B CA 1
ATOM 6999 C C . ASP B 1 98 ? -1.086 -37.719 31.078 1 17.5 98 ASP B C 1
ATOM 7001 O O . ASP B 1 98 ? -0.168 -37.438 30.297 1 17.5 98 ASP B O 1
ATOM 7005 N N . ASN B 1 99 ? -1.812 -36.594 31.281 1 18.42 99 ASN B N 1
ATOM 7006 C CA . ASN B 1 99 ? -1.217 -35.25 31.188 1 18.42 99 ASN B CA 1
ATOM 7007 C C . ASN B 1 99 ? -0.363 -34.938 32.406 1 18.42 99 ASN B C 1
ATOM 7009 O O . ASN B 1 99 ? -0.89 -34.75 33.5 1 18.42 99 ASN B O 1
ATOM 7013 N N . ARG B 1 100 ? 0.991 -35.25 32.531 1 21.34 100 ARG B N 1
ATOM 7014 C CA . ARG B 1 100 ? 2.066 -35.062 33.5 1 21.34 100 ARG B CA 1
ATOM 7015 C C . ARG B 1 100 ? 2.277 -33.594 33.812 1 21.34 100 ARG B C 1
ATOM 7017 O O . ARG B 1 100 ? 2.039 -32.719 32.969 1 21.34 100 ARG B O 1
ATOM 7024 N N . ASP B 1 101 ? 2.92 -33.062 35.062 1 20.78 101 ASP B N 1
ATOM 7025 C CA . ASP B 1 101 ? 3.064 -32.031 36.094 1 20.78 101 ASP B CA 1
ATOM 7026 C C . ASP B 1 101 ? 4.039 -30.953 35.656 1 20.78 101 ASP B C 1
ATOM 7028 O O . ASP B 1 101 ? 4.992 -30.641 36.375 1 20.78 101 ASP B O 1
ATOM 7032 N N . VAL B 1 102 ? 4.312 -30.531 34.469 1 22.27 102 VAL B N 1
ATOM 7033 C CA . VAL B 1 102 ? 5.453 -29.656 34.188 1 22.27 102 VAL B CA 1
ATOM 7034 C C . VAL B 1 102 ? 5.359 -28.391 35.031 1 22.27 102 VAL B C 1
ATOM 7036 O O . VAL B 1 102 ? 4.355 -27.672 34.969 1 22.27 102 VAL B O 1
ATOM 7039 N N . ILE B 1 103 ? 6.188 -28.062 36.094 1 22.88 103 ILE B N 1
ATOM 7040 C CA . ILE B 1 103 ? 6.488 -27.094 37.125 1 22.88 103 ILE B CA 1
ATOM 7041 C C . ILE B 1 103 ? 6.707 -25.719 36.5 1 22.88 103 ILE B C 1
ATOM 7043 O O . ILE B 1 103 ? 7.535 -25.547 35.594 1 22.88 103 ILE B O 1
ATOM 7047 N N . GLN B 1 104 ? 5.934 -24.531 36.812 1 24 104 GLN B N 1
ATOM 7048 C CA . GLN B 1 104 ? 5.531 -23.203 36.375 1 24 104 GLN B CA 1
ATOM 7049 C C . GLN B 1 104 ? 6.586 -22.156 36.75 1 24 104 GLN B C 1
ATOM 7051 O O . GLN B 1 104 ? 6.82 -21.906 37.938 1 24 104 GLN B O 1
ATOM 7056 N N . LYS B 1 105 ? 7.762 -22.062 36.188 1 31.7 105 LYS B N 1
ATOM 7057 C CA . LYS B 1 105 ? 8.844 -21.156 36.562 1 31.7 105 LYS B CA 1
ATOM 7058 C C . LYS B 1 105 ? 8.336 -19.734 36.75 1 31.7 105 LYS B C 1
ATOM 7060 O O . LYS B 1 105 ? 7.48 -19.266 36 1 31.7 105 LYS B O 1
ATOM 7065 N N . PRO B 1 106 ? 8.695 -18.859 37.875 1 31.03 106 PRO B N 1
ATOM 7066 C CA . PRO B 1 106 ? 8.266 -17.562 38.406 1 31.03 106 PRO B CA 1
ATOM 7067 C C . PRO B 1 106 ? 8.438 -16.422 37.406 1 31.03 106 PRO B C 1
ATOM 7069 O O . PRO B 1 106 ? 9.344 -16.469 36.562 1 31.03 106 PRO B O 1
ATOM 7072 N N . GLU B 1 107 ? 7.367 -15.516 37.188 1 35.22 107 GLU B N 1
ATOM 7073 C CA . GLU B 1 107 ? 7.16 -14.414 36.25 1 35.22 107 GLU B CA 1
ATOM 7074 C C . GLU B 1 107 ? 8.156 -13.289 36.469 1 35.22 107 GLU B C 1
ATOM 7076 O O . GLU B 1 107 ? 8.336 -12.844 37.625 1 35.22 107 GLU B O 1
ATOM 7081 N N . SER B 1 108 ? 9.164 -13.125 35.812 1 36.88 108 SER B N 1
ATOM 7082 C CA . SER B 1 108 ? 10.289 -12.227 36.031 1 36.88 108 SER B CA 1
ATOM 7083 C C . SER B 1 108 ? 9.812 -10.797 36.312 1 36.88 108 SER B C 1
ATOM 7085 O O . SER B 1 108 ? 8.688 -10.438 35.938 1 36.88 108 SER B O 1
ATOM 7087 N N . LEU B 1 109 ? 10.383 -9.961 37.156 1 41.16 109 LEU B N 1
ATOM 7088 C CA . LEU B 1 109 ? 10.203 -8.586 37.594 1 41.16 109 LEU B CA 1
ATOM 7089 C C . LEU B 1 109 ? 9.898 -7.656 36.438 1 41.16 109 LEU B C 1
ATOM 7091 O O . LEU B 1 109 ? 9.062 -6.754 36.562 1 41.16 109 LEU B O 1
ATOM 7095 N N . GLU B 1 110 ? 10.477 -7.934 35.375 1 41.75 110 GLU B N 1
ATOM 7096 C CA . GLU B 1 110 ? 10.32 -7.102 34.188 1 41.75 110 GLU B CA 1
ATOM 7097 C C . GLU B 1 110 ? 8.898 -7.176 33.625 1 41.75 110 GLU B C 1
ATOM 7099 O O . GLU B 1 110 ? 8.352 -6.172 33.188 1 41.75 110 GLU B O 1
ATOM 7104 N N . THR B 1 111 ? 8.25 -8.234 33.938 1 48.69 111 THR B N 1
ATOM 7105 C CA . THR B 1 111 ? 6.871 -8.438 33.5 1 48.69 111 THR B CA 1
ATOM 7106 C C . THR B 1 111 ? 5.906 -7.609 34.344 1 48.69 111 THR B C 1
ATOM 7108 O O . THR B 1 111 ? 4.945 -7.039 33.812 1 48.69 111 THR B O 1
ATOM 7111 N N . VAL B 1 112 ? 6.266 -7.379 35.5 1 47.31 112 VAL B N 1
ATOM 7112 C CA . VAL B 1 112 ? 5.379 -6.648 36.406 1 47.31 112 VAL B CA 1
ATOM 7113 C C . VAL B 1 112 ? 5.422 -5.16 36.094 1 47.31 112 VAL B C 1
ATOM 7115 O O . VAL B 1 112 ? 4.387 -4.488 36.062 1 47.31 112 VAL B O 1
ATOM 7118 N N . GLU B 1 113 ? 6.492 -4.711 35.719 1 51.03 113 GLU B N 1
ATOM 7119 C CA . GLU B 1 113 ? 6.621 -3.289 35.406 1 51.03 113 GLU B CA 1
ATOM 7120 C C . GLU B 1 113 ? 5.906 -2.928 34.125 1 51.03 113 GLU B C 1
ATOM 7122 O O . GLU B 1 113 ? 5.277 -1.873 34 1 51.03 113 GLU B O 1
ATOM 7127 N N . LEU B 1 114 ? 5.855 -3.754 33.281 1 50.34 114 LEU B N 1
ATOM 7128 C CA . LEU B 1 114 ? 5.141 -3.568 32.031 1 50.34 114 LEU B CA 1
ATOM 7129 C C . LEU B 1 114 ? 3.633 -3.551 32.25 1 50.34 114 LEU B C 1
ATOM 7131 O O . LEU B 1 114 ? 2.914 -2.762 31.625 1 50.34 114 LEU B O 1
ATOM 7135 N N . ILE B 1 115 ? 3.129 -4.164 33.125 1 53.12 115 ILE B N 1
ATOM 7136 C CA . ILE B 1 115 ? 1.715 -4.16 33.5 1 53.12 115 ILE B CA 1
ATOM 7137 C C . ILE B 1 115 ? 1.359 -2.836 34.156 1 53.12 115 ILE B C 1
ATOM 7139 O O . ILE B 1 115 ? 0.294 -2.27 33.906 1 53.12 115 ILE B O 1
ATOM 7143 N N . LYS B 1 116 ? 2.242 -2.316 34.781 1 56.56 116 LYS B N 1
ATOM 7144 C CA . LYS B 1 116 ? 1.998 -1.036 35.469 1 56.56 116 LYS B CA 1
ATOM 7145 C C . LYS B 1 116 ? 1.932 0.102 34.438 1 56.56 116 LYS B C 1
ATOM 7147 O O . LYS B 1 116 ? 1.075 0.983 34.531 1 56.56 116 LYS B O 1
ATOM 7152 N N . GLU B 1 117 ? 2.723 -0.001 33.625 1 51.69 117 GLU B N 1
ATOM 7153 C CA . GLU B 1 117 ? 2.732 1.039 32.594 1 51.69 117 GLU B CA 1
ATOM 7154 C C . GLU B 1 117 ? 1.475 0.978 31.734 1 51.69 117 GLU B C 1
ATOM 7156 O O . GLU B 1 117 ? 0.9 2.014 31.391 1 51.69 117 GLU B O 1
ATOM 7161 N N . GLU B 1 118 ? 1.002 -0.089 31.422 1 51.94 118 GLU B N 1
ATOM 7162 C CA . GLU B 1 118 ? -0.281 -0.232 30.734 1 51.94 118 GLU B CA 1
ATOM 7163 C C . GLU B 1 118 ? -1.428 0.275 31.609 1 51.94 118 GLU B C 1
ATOM 7165 O O . GLU B 1 118 ? -2.336 0.948 31.125 1 51.94 118 GLU B O 1
ATOM 7170 N N . ARG B 1 119 ? -1.356 0.045 32.781 1 51.78 119 ARG B N 1
ATOM 7171 C CA . ARG B 1 119 ? -2.363 0.561 33.688 1 51.78 119 ARG B CA 1
ATOM 7172 C C . ARG B 1 119 ? -2.354 2.086 33.719 1 51.78 119 ARG B C 1
ATOM 7174 O O . ARG B 1 119 ? -3.406 2.721 33.656 1 51.78 119 ARG B O 1
ATOM 7181 N N . ASP B 1 120 ? -1.23 2.57 33.719 1 54.03 120 ASP B N 1
ATOM 7182 C CA . ASP B 1 120 ? -1.168 4.023 33.844 1 54.03 120 ASP B CA 1
ATOM 7183 C C . ASP B 1 120 ? -1.545 4.707 32.531 1 54.03 120 ASP B C 1
ATOM 7185 O O . ASP B 1 120 ? -2.207 5.746 32.531 1 54.03 120 ASP B O 1
ATOM 7189 N N . ARG B 1 121 ? -1.284 4.109 31.547 1 50.16 121 ARG B N 1
ATOM 7190 C CA . ARG B 1 121 ? -1.767 4.59 30.25 1 50.16 121 ARG B CA 1
ATOM 7191 C C . ARG B 1 121 ? -3.285 4.477 30.156 1 50.16 121 ARG B C 1
ATOM 7193 O O . ARG B 1 121 ? -3.955 5.402 29.703 1 50.16 121 ARG B O 1
ATOM 7200 N N . LEU B 1 122 ? -3.814 3.473 30.516 1 52.53 122 LEU B N 1
ATOM 7201 C CA . LEU B 1 122 ? -5.266 3.34 30.578 1 52.53 122 LEU B CA 1
ATOM 7202 C C . LEU B 1 122 ? -5.871 4.375 31.516 1 52.53 122 LEU B C 1
ATOM 7204 O O . LEU B 1 122 ? -6.934 4.938 31.234 1 52.53 122 LEU B O 1
ATOM 7208 N N . ARG B 1 123 ? -5.059 4.754 32.406 1 52.69 123 ARG B N 1
ATOM 7209 C CA . ARG B 1 123 ? -5.547 5.781 33.312 1 52.69 123 ARG B CA 1
ATOM 7210 C C . ARG B 1 123 ? -5.559 7.152 32.656 1 52.69 123 ARG B C 1
ATOM 7212 O O . ARG B 1 123 ? -6.508 7.922 32.812 1 52.69 123 ARG B O 1
ATOM 7219 N N . MET B 1 124 ? -4.641 7.359 32 1 49.38 124 MET B N 1
ATOM 7220 C CA . MET B 1 124 ? -4.602 8.656 31.344 1 49.38 124 MET B CA 1
ATOM 7221 C C . MET B 1 124 ? -5.637 8.734 30.234 1 49.38 124 MET B C 1
ATOM 7223 O O . MET B 1 124 ? -6.316 9.75 30.078 1 49.38 124 MET B O 1
ATOM 7227 N N . GLU B 1 125 ? -5.77 7.742 29.484 1 47.97 125 GLU B N 1
ATOM 7228 C CA . GLU B 1 125 ? -6.836 7.699 28.484 1 47.97 125 GLU B CA 1
ATOM 7229 C C . GLU B 1 125 ? -8.211 7.77 29.141 1 47.97 125 GLU B C 1
ATOM 7231 O O . GLU B 1 125 ? -9.109 8.461 28.656 1 47.97 125 GLU B O 1
ATOM 7236 N N . LEU B 1 126 ? -8.203 7.305 30.203 1 48.44 126 LEU B N 1
ATOM 7237 C CA . LEU B 1 126 ? -9.445 7.418 30.953 1 48.44 126 LEU B CA 1
ATOM 7238 C C . LEU B 1 126 ? -9.656 8.844 31.453 1 48.44 126 LEU B C 1
ATOM 7240 O O . LEU B 1 126 ? -10.781 9.352 31.453 1 48.44 126 LEU B O 1
ATOM 7244 N N . GLU B 1 127 ? -8.633 9.469 31.703 1 51.72 127 GLU B N 1
ATOM 7245 C CA . GLU B 1 127 ? -8.789 10.852 32.156 1 51.72 127 GLU B CA 1
ATOM 7246 C C . GLU B 1 127 ? -9.227 11.75 31 1 51.72 127 GLU B C 1
ATOM 7248 O O . GLU B 1 127 ? -10.117 12.594 31.172 1 51.72 127 GLU B O 1
ATOM 7253 N N . VAL B 1 128 ? -8.625 11.633 29.938 1 46.75 128 VAL B N 1
ATOM 7254 C CA . VAL B 1 128 ? -9.031 12.453 28.797 1 46.75 128 VAL B CA 1
ATOM 7255 C C . VAL B 1 128 ? -10.438 12.062 28.359 1 46.75 128 VAL B C 1
ATOM 7257 O O . VAL B 1 128 ? -11.281 12.93 28.109 1 46.75 128 VAL B O 1
ATOM 7260 N N . PHE B 1 129 ? -10.68 10.875 28.312 1 43.78 129 PHE B N 1
ATOM 7261 C CA . PHE B 1 129 ? -12.047 10.469 28.016 1 43.78 129 PHE B CA 1
ATOM 7262 C C . PHE B 1 129 ? -12.992 10.922 29.125 1 43.78 129 PHE B C 1
ATOM 7264 O O . PHE B 1 129 ? -14.117 11.352 28.859 1 43.78 129 PHE B O 1
ATOM 7271 N N . SER B 1 130 ? -12.438 11.062 30.172 1 49.28 130 SER B N 1
ATOM 7272 C CA . SER B 1 130 ? -13.258 11.523 31.281 1 49.28 130 SER B CA 1
ATOM 7273 C C . SER B 1 130 ? -13.578 13.008 31.156 1 49.28 130 SER B C 1
ATOM 7275 O O . SER B 1 130 ? -14.711 13.43 31.391 1 49.28 130 SER B O 1
ATOM 7277 N N . GLU B 1 131 ? -12.695 13.727 30.734 1 50.72 131 GLU B N 1
ATOM 7278 C CA . GLU B 1 131 ? -13.008 15.141 30.547 1 50.72 131 GLU B CA 1
ATOM 7279 C C . GLU B 1 131 ? -13.992 15.352 29.406 1 50.72 131 GLU B C 1
ATOM 7281 O O . GLU B 1 131 ? -14.938 16.125 29.531 1 50.72 131 GLU B O 1
ATOM 7286 N N . GLU B 1 132 ? -13.781 14.734 28.359 1 47.62 132 GLU B N 1
ATOM 7287 C CA . GLU B 1 132 ? -14.734 14.859 27.25 1 47.62 132 GLU B CA 1
ATOM 7288 C C . GLU B 1 132 ? -16.062 14.203 27.609 1 47.62 132 GLU B C 1
ATOM 7290 O O . GLU B 1 132 ? -17.125 14.719 27.25 1 47.62 132 GLU B O 1
ATOM 7295 N N . PHE B 1 133 ? -15.984 13.289 28.359 1 46.56 133 PHE B N 1
ATOM 7296 C CA . PHE B 1 133 ? -17.203 12.695 28.922 1 46.56 133 PHE B CA 1
ATOM 7297 C C . PHE B 1 133 ? -17.922 13.703 29.812 1 46.56 133 PHE B C 1
ATOM 7299 O O . PHE B 1 133 ? -19.141 13.867 29.703 1 46.56 133 PHE B O 1
ATOM 7306 N N . HIS B 1 134 ? -17.125 14.414 30.578 1 53.72 134 HIS B N 1
ATOM 7307 C CA . HIS B 1 134 ? -17.766 15.422 31.422 1 53.72 134 HIS B CA 1
ATOM 7308 C C . HIS B 1 134 ? -18.281 16.594 30.594 1 53.72 134 HIS B C 1
ATOM 7310 O O . HIS B 1 134 ? -19.375 17.109 30.844 1 53.72 134 HIS B O 1
ATOM 7316 N N . SER B 1 135 ? -17.609 16.922 29.609 1 54.84 135 SER B N 1
ATOM 7317 C CA . SER B 1 135 ? -18.109 17.969 28.734 1 54.84 135 SER B CA 1
ATOM 7318 C C . SER B 1 135 ? -19.344 17.5 27.969 1 54.84 135 SER B C 1
ATOM 7320 O O . SER B 1 135 ? -20.328 18.234 27.844 1 54.84 135 SER B O 1
ATOM 7322 N N . ASN B 1 136 ? -19.344 16.328 27.516 1 50.25 136 ASN B N 1
ATOM 7323 C CA . ASN B 1 136 ? -20.516 15.789 26.875 1 50.25 136 ASN B CA 1
ATOM 7324 C C . ASN B 1 136 ? -21.672 15.602 27.859 1 50.25 136 ASN B C 1
ATOM 7326 O O . ASN B 1 136 ? -22.828 15.875 27.531 1 50.25 136 ASN B O 1
ATOM 7330 N N . ARG B 1 137 ? -21.297 15.359 29.047 1 52.03 137 ARG B N 1
ATOM 7331 C CA . ARG B 1 137 ? -22.328 15.281 30.078 1 52.03 137 ARG B CA 1
ATOM 7332 C C . ARG B 1 137 ? -22.922 16.656 30.359 1 52.03 137 ARG B C 1
ATOM 7334 O O . ARG B 1 137 ? -24.125 16.797 30.562 1 52.03 137 ARG B O 1
ATOM 7341 N N . GLU B 1 138 ? -22.047 17.578 30.312 1 53.78 138 GLU B N 1
ATOM 7342 C CA . GLU B 1 138 ? -22.562 18.938 30.484 1 53.78 138 GLU B CA 1
ATOM 7343 C C . GLU B 1 138 ? -23.453 19.344 29.312 1 53.78 138 GLU B C 1
ATOM 7345 O O . GLU B 1 138 ? -24.516 19.938 29.5 1 53.78 138 GLU B O 1
ATOM 7350 N N . LYS B 1 139 ? -23.141 19.031 28.156 1 55.44 139 LYS B N 1
ATOM 7351 C CA . LYS B 1 139 ? -23.984 19.344 27 1 55.44 139 LYS B CA 1
ATOM 7352 C C . LYS B 1 139 ? -25.266 18.531 27.016 1 55.44 139 LYS B C 1
ATOM 7354 O O . LYS B 1 139 ? -26.344 19.031 26.672 1 55.44 139 LYS B O 1
ATOM 7359 N N . ILE B 1 140 ? -25.078 17.359 27.547 1 50.97 140 ILE B N 1
ATOM 7360 C CA . ILE B 1 140 ? -26.281 16.562 27.734 1 50.97 140 ILE B CA 1
ATOM 7361 C C . ILE B 1 140 ? -27.172 17.203 28.781 1 50.97 140 ILE B C 1
ATOM 7363 O O . ILE B 1 140 ? -28.391 17.281 28.609 1 50.97 140 ILE B O 1
ATOM 7367 N N . ILE B 1 141 ? -26.547 17.719 29.812 1 54.22 141 ILE B N 1
ATOM 7368 C CA . ILE B 1 141 ? -27.312 18.375 30.859 1 54.22 141 ILE B CA 1
ATOM 7369 C C . ILE B 1 141 ? -27.938 19.656 30.312 1 54.22 141 ILE B C 1
ATOM 7371 O O . ILE B 1 141 ? -29.125 19.922 30.547 1 54.22 141 ILE B O 1
ATOM 7375 N N . VAL B 1 142 ? -27.234 20.344 29.578 1 54.97 142 VAL B N 1
ATOM 7376 C CA . VAL B 1 142 ? -27.781 21.578 29.031 1 54.97 142 VAL B CA 1
ATOM 7377 C C . VAL B 1 142 ? -28.859 21.25 28 1 54.97 142 VAL B C 1
ATOM 7379 O O . VAL B 1 142 ? -29.922 21.859 28 1 54.97 142 VAL B O 1
ATOM 7382 N N . ALA B 1 143 ? -28.656 20.234 27.203 1 49.25 143 ALA B N 1
ATOM 7383 C CA . ALA B 1 143 ? -29.656 19.859 26.203 1 49.25 143 ALA B CA 1
ATOM 7384 C C . ALA B 1 143 ? -30.859 19.203 26.859 1 49.25 143 ALA B C 1
ATOM 7386 O O . ALA B 1 143 ? -32 19.469 26.484 1 49.25 143 ALA B O 1
ATOM 7387 N N . SER B 1 144 ? -30.562 18.547 27.875 1 53.22 144 SER B N 1
ATOM 7388 C CA . SER B 1 144 ? -31.656 17.969 28.656 1 53.22 144 SER B CA 1
ATOM 7389 C C . SER B 1 144 ? -32.469 19.047 29.359 1 53.22 144 SER B C 1
ATOM 7391 O O . SER B 1 144 ? -33.719 18.969 29.391 1 53.22 144 SER B O 1
ATOM 7393 N N . ASN B 1 145 ? -31.75 19.969 29.906 1 54.03 145 ASN B N 1
ATOM 7394 C CA . ASN B 1 145 ? -32.469 21.078 30.547 1 54.03 145 ASN B CA 1
ATOM 7395 C C . ASN B 1 145 ? -33.281 21.891 29.531 1 54.03 145 ASN B C 1
ATOM 7397 O O . ASN B 1 145 ? -34.406 22.25 29.797 1 54.03 145 ASN B O 1
ATOM 7401 N N . ARG B 1 146 ? -32.75 22.094 28.406 1 54.75 146 ARG B N 1
ATOM 7402 C CA . ARG B 1 146 ? -33.469 22.828 27.375 1 54.75 146 ARG B CA 1
ATOM 7403 C C . ARG B 1 146 ? -34.625 21.984 26.812 1 54.75 146 ARG B C 1
ATOM 7405 O O . ARG B 1 146 ? -35.719 22.5 26.547 1 54.75 146 ARG B O 1
ATOM 7412 N N . LEU B 1 147 ? -34.406 20.75 26.812 1 51.69 147 LEU B N 1
ATOM 7413 C CA . LEU B 1 147 ? -35.469 19.844 26.406 1 51.69 147 LEU B CA 1
ATOM 7414 C C . LEU B 1 147 ? -36.594 19.812 27.453 1 51.69 147 LEU B C 1
ATOM 7416 O O . LEU B 1 147 ? -37.781 19.828 27.094 1 51.69 147 LEU B O 1
ATOM 7420 N N . GLU B 1 148 ? -36.188 19.766 28.641 1 55.47 148 GLU B N 1
ATOM 7421 C CA . GLU B 1 148 ? -37.188 19.828 29.703 1 55.47 148 GLU B CA 1
ATOM 7422 C C . GLU B 1 148 ? -37.969 21.141 29.672 1 55.47 148 GLU B C 1
ATOM 7424 O O . GLU B 1 148 ? -39.188 21.156 29.844 1 55.47 148 GLU B O 1
ATOM 7429 N N . GLU B 1 149 ? -37.219 22.172 29.391 1 55.56 149 GLU B N 1
ATOM 7430 C CA . GLU B 1 149 ? -37.906 23.469 29.328 1 55.56 149 GLU B CA 1
ATOM 7431 C C . GLU B 1 149 ? -38.875 23.531 28.156 1 55.56 149 GLU B C 1
ATOM 7433 O O . GLU B 1 149 ? -40 23.984 28.312 1 55.56 149 GLU B O 1
ATOM 7438 N N . VAL B 1 150 ? -38.469 23 27.031 1 52.38 150 VAL B N 1
ATOM 7439 C CA . VAL B 1 150 ? -39.312 23.078 25.859 1 52.38 150 VAL B CA 1
ATOM 7440 C C . VAL B 1 150 ? -40.438 22.047 25.953 1 52.38 150 VAL B C 1
ATOM 7442 O O . VAL B 1 150 ? -41.594 22.312 25.594 1 52.38 150 VAL B O 1
ATOM 7445 N N . GLU B 1 151 ? -40.156 21.031 26.656 1 52.69 151 GLU B N 1
ATOM 7446 C CA . GLU B 1 151 ? -41.188 20.047 26.953 1 52.69 151 GLU B CA 1
ATOM 7447 C C . GLU B 1 151 ? -42.219 20.594 27.938 1 52.69 151 GLU B C 1
ATOM 7449 O O . GLU B 1 151 ? -43.406 20.359 27.766 1 52.69 151 GLU B O 1
ATOM 7454 N N . ASN B 1 152 ? -41.688 21.203 28.922 1 51.22 152 ASN B N 1
ATOM 7455 C CA . ASN B 1 152 ? -42.594 21.828 29.875 1 51.22 152 ASN B CA 1
ATOM 7456 C C . ASN B 1 152 ? -43.469 22.875 29.219 1 51.22 152 ASN B C 1
ATOM 7458 O O . ASN B 1 152 ? -44.656 22.953 29.5 1 51.22 152 ASN B O 1
ATOM 7462 N N . GLN B 1 153 ? -42.906 23.547 28.266 1 49.56 153 GLN B N 1
ATOM 7463 C CA . GLN B 1 153 ? -43.719 24.531 27.547 1 49.56 153 GLN B CA 1
ATOM 7464 C C . GLN B 1 153 ? -44.719 23.844 26.625 1 49.56 153 GLN B C 1
ATOM 7466 O O . GLN B 1 153 ? -45.875 24.266 26.531 1 49.56 153 GLN B O 1
ATOM 7471 N N . ARG B 1 154 ? -44.344 22.703 26.125 1 45 154 ARG B N 1
ATOM 7472 C CA . ARG B 1 154 ? -45.219 21.906 25.281 1 45 154 ARG B CA 1
ATOM 7473 C C . ARG B 1 154 ? -46.344 21.281 26.109 1 45 154 ARG B C 1
ATOM 7475 O O . ARG B 1 154 ? -47.5 21.312 25.703 1 45 154 ARG B O 1
ATOM 7482 N N . ILE B 1 155 ? -46.031 20.797 27.297 1 45.16 155 ILE B N 1
ATOM 7483 C CA . ILE B 1 155 ? -47.031 20.234 28.203 1 45.16 155 ILE B CA 1
ATOM 7484 C C . ILE B 1 155 ? -48.062 21.312 28.578 1 45.16 155 ILE B C 1
ATOM 7486 O O . ILE B 1 155 ? -49.25 21.062 28.625 1 45.16 155 ILE B O 1
ATOM 7490 N N . ILE B 1 156 ? -47.562 22.5 28.797 1 44.22 156 ILE B N 1
ATOM 7491 C CA . ILE B 1 156 ? -48.469 23.578 29.172 1 44.22 156 ILE B CA 1
ATOM 7492 C C . ILE B 1 156 ? -49.438 23.859 28.031 1 44.22 156 ILE B C 1
ATOM 7494 O O . ILE B 1 156 ? -50.656 24.047 28.25 1 44.22 156 ILE B O 1
ATOM 7498 N N . ILE B 1 157 ? -49 23.656 26.781 1 39.91 157 ILE B N 1
ATOM 7499 C CA . ILE B 1 157 ? -49.844 23.984 25.656 1 39.91 157 ILE B CA 1
ATOM 7500 C C . ILE B 1 157 ? -50.844 22.828 25.406 1 39.91 157 ILE B C 1
ATOM 7502 O O . ILE B 1 157 ? -52.031 23.062 25.172 1 39.91 157 ILE B O 1
ATOM 7506 N N . ILE B 1 158 ? -50.406 21.609 25.672 1 40.34 158 ILE B N 1
ATOM 7507 C CA . ILE B 1 158 ? -51.281 20.453 25.516 1 40.34 158 ILE B CA 1
ATOM 7508 C C . ILE B 1 158 ? -52.375 20.5 26.578 1 40.34 158 ILE B C 1
ATOM 7510 O O . ILE B 1 158 ? -53.562 20.25 26.281 1 40.34 158 ILE B O 1
ATOM 7514 N N . ARG B 1 159 ? -52.062 20.75 27.734 1 36.72 159 ARG B N 1
ATOM 7515 C CA . ARG B 1 159 ? -53.062 20.844 28.797 1 36.72 159 ARG B CA 1
ATOM 7516 C C . ARG B 1 159 ? -54.156 21.828 28.438 1 36.72 159 ARG B C 1
ATOM 7518 O O . ARG B 1 159 ? -55.344 21.594 28.719 1 36.72 159 ARG B O 1
ATOM 7525 N N . ARG B 1 160 ? -53.844 22.844 27.719 1 34.41 160 ARG B N 1
ATOM 7526 C CA . ARG B 1 160 ? -54.875 23.844 27.375 1 34.41 160 ARG B CA 1
ATOM 7527 C C . ARG B 1 160 ? -55.812 23.297 26.312 1 34.41 160 ARG B C 1
ATOM 7529 O O . ARG B 1 160 ? -57.031 23.578 26.359 1 34.41 160 ARG B O 1
ATOM 7536 N N . ILE B 1 161 ? -55.312 22.406 25.453 1 32.75 161 ILE B N 1
ATOM 7537 C CA . ILE B 1 161 ? -56.219 21.891 24.422 1 32.75 161 ILE B CA 1
ATOM 7538 C C . ILE B 1 161 ? -57.094 20.797 25.016 1 32.75 161 ILE B C 1
ATOM 7540 O O . ILE B 1 161 ? -58.281 20.703 24.688 1 32.75 161 ILE B O 1
ATOM 7544 N N . SER B 1 162 ? -56.75 19.969 25.969 1 30.67 162 SER B N 1
ATOM 7545 C CA . SER B 1 162 ? -57.562 18.922 26.594 1 30.67 162 SER B CA 1
ATOM 7546 C C . SER B 1 162 ? -58.875 19.484 27.125 1 30.67 162 SER B C 1
ATOM 7548 O O . SER B 1 162 ? -59.781 18.719 27.438 1 30.67 162 SER B O 1
ATOM 7550 N N . ILE B 1 163 ? -58.969 20.641 27.547 1 30.83 163 ILE B N 1
ATOM 7551 C CA . ILE B 1 163 ? -60.188 21.062 28.219 1 30.83 163 ILE B CA 1
ATOM 7552 C C . ILE B 1 163 ? -61.375 20.953 27.25 1 30.83 163 ILE B C 1
ATOM 7554 O O . ILE B 1 163 ? -62.469 20.562 27.641 1 30.83 163 ILE B O 1
ATOM 7558 N N . ASN B 1 164 ? -61.344 21.297 25.922 1 29.84 164 ASN B N 1
ATOM 7559 C CA . ASN B 1 164 ? -62.594 21.438 25.219 1 29.84 164 ASN B CA 1
ATOM 7560 C C . ASN B 1 164 ? -63.156 20.078 24.75 1 29.84 164 ASN B C 1
ATOM 7562 O O . ASN B 1 164 ? -64.188 20.016 24.062 1 29.84 164 ASN B O 1
ATOM 7566 N N . LYS B 1 165 ? -62.469 18.859 24.766 1 31.11 165 LYS B N 1
ATOM 7567 C CA . LYS B 1 165 ? -62.969 17.656 24.109 1 31.11 165 LYS B CA 1
ATOM 7568 C C . LYS B 1 165 ? -63.969 16.922 25.016 1 31.11 165 LYS B C 1
ATOM 7570 O O . LYS B 1 165 ? -64.25 15.75 24.781 1 31.11 165 LYS B O 1
ATOM 7575 N N . ASP B 1 166 ? -64.938 17.359 25.703 1 27.28 166 ASP B N 1
ATOM 7576 C CA . ASP B 1 166 ? -65.812 16.516 26.484 1 27.28 166 ASP B CA 1
ATOM 7577 C C . ASP B 1 166 ? -66.75 15.727 25.594 1 27.28 166 ASP B C 1
ATOM 7579 O O . ASP B 1 166 ? -67.438 14.82 26.047 1 27.28 166 ASP B O 1
ATOM 7583 N N . ASP B 1 167 ? -67.438 16.219 24.484 1 27.25 167 ASP B N 1
ATOM 7584 C CA . ASP B 1 167 ? -68.625 15.422 24.141 1 27.25 167 ASP B CA 1
ATOM 7585 C C . ASP B 1 167 ? -68.25 14.109 23.484 1 27.25 167 ASP B C 1
ATOM 7587 O O . ASP B 1 167 ? -67.812 14.094 22.328 1 27.25 167 ASP B O 1
ATOM 7591 N N . PRO B 1 168 ? -68.062 12.875 24.047 1 28.41 168 PRO B N 1
ATOM 7592 C CA . PRO B 1 168 ? -67.375 11.602 23.828 1 28.41 168 PRO B CA 1
ATOM 7593 C C . PRO B 1 168 ? -68.125 10.688 22.844 1 28.41 168 PRO B C 1
ATOM 7595 O O . PRO B 1 168 ? -67.75 9.539 22.641 1 28.41 168 PRO B O 1
ATOM 7598 N N . GLU B 1 169 ? -69.438 10.68 22.469 1 27.16 169 GLU B N 1
ATOM 7599 C CA . GLU B 1 169 ? -70.25 9.516 22.062 1 27.16 169 GLU B CA 1
ATOM 7600 C C . GLU B 1 169 ? -69.688 8.898 20.797 1 27.16 169 GLU B C 1
ATOM 7602 O O . GLU B 1 169 ? -69.25 7.723 20.781 1 27.16 169 GLU B O 1
ATOM 7607 N N . SER B 1 170 ? -70.75 8.391 19.719 1 26.77 170 SER B N 1
ATOM 7608 C CA . SER B 1 170 ? -70.75 7.379 18.672 1 26.77 170 SER B CA 1
ATOM 7609 C C . SER B 1 170 ? -69.75 7.648 17.594 1 26.77 170 SER B C 1
ATOM 7611 O O . SER B 1 170 ? -69.812 7.094 16.484 1 26.77 170 SER B O 1
ATOM 7613 N N . LEU B 1 171 ? -69.125 8.758 17.484 1 27.14 171 LEU B N 1
ATOM 7614 C CA . LEU B 1 171 ? -68.312 8.992 16.328 1 27.14 171 LEU B CA 1
ATOM 7615 C C . LEU B 1 171 ? -67.312 7.832 16.109 1 27.14 171 LEU B C 1
ATOM 7617 O O . LEU B 1 171 ? -66.812 7.277 17.078 1 27.14 171 LEU B O 1
ATOM 7621 N N . SER B 1 172 ? -67.562 6.969 14.922 1 30.02 172 SER B N 1
ATOM 7622 C CA . SER B 1 172 ? -66.625 5.934 14.453 1 30.02 172 SER B CA 1
ATOM 7623 C C . SER B 1 172 ? -65.25 6.16 15 1 30.02 172 SER B C 1
ATOM 7625 O O . SER B 1 172 ? -64.75 7.293 15.008 1 30.02 172 SER B O 1
ATOM 7627 N N . ASN B 1 173 ? -64.875 5.402 15.961 1 33 173 ASN B N 1
ATOM 7628 C CA . ASN B 1 173 ? -63.719 5.438 16.859 1 33 173 ASN B CA 1
ATOM 7629 C C . ASN B 1 173 ? -62.438 5.816 16.125 1 33 173 ASN B C 1
ATOM 7631 O O . ASN B 1 173 ? -61.656 4.949 15.758 1 33 173 ASN B O 1
ATOM 7635 N N . HIS B 1 174 ? -62.469 6.457 15.016 1 36.44 174 HIS B N 1
ATOM 7636 C CA . HIS B 1 174 ? -61.219 6.953 14.516 1 36.44 174 HIS B CA 1
ATOM 7637 C C . HIS B 1 174 ? -60.406 7.625 15.625 1 36.44 174 HIS B C 1
ATOM 7639 O O . HIS B 1 174 ? -60.875 8.555 16.281 1 36.44 174 HIS B O 1
ATOM 7645 N N . ARG B 1 175 ? -59.719 6.742 16.281 1 51.59 175 ARG B N 1
ATOM 7646 C CA . ARG B 1 175 ? -58.812 7.277 17.281 1 51.59 175 ARG B CA 1
ATOM 7647 C C . ARG B 1 175 ? -58.312 8.664 16.891 1 51.59 175 ARG B C 1
ATOM 7649 O O . ARG B 1 175 ? -57.875 8.875 15.758 1 51.59 175 ARG B O 1
ATOM 7656 N N . LEU B 1 176 ? -58.812 9.75 17.391 1 58.59 176 LEU B N 1
ATOM 7657 C CA . LEU B 1 176 ? -58.375 11.117 17.188 1 58.59 176 LEU B CA 1
ATOM 7658 C C . LEU B 1 176 ? -56.938 11.297 17.688 1 58.59 176 LEU B C 1
ATOM 7660 O O . LEU B 1 176 ? -56.562 10.719 18.719 1 58.59 176 LEU B O 1
ATOM 7664 N N . PHE B 1 177 ? -56.125 11.727 16.734 1 75.69 177 PHE B N 1
ATOM 7665 C CA . PHE B 1 177 ? -54.75 12.047 17.078 1 75.69 177 PHE B CA 1
ATOM 7666 C C . PHE B 1 177 ? -54.562 13.555 17.172 1 75.69 177 PHE B C 1
ATOM 7668 O O . PHE B 1 177 ? -54.031 14.172 16.25 1 75.69 177 PHE B O 1
ATOM 7675 N N . PRO B 1 178 ? -54.938 14.188 18.25 1 69.56 178 PRO B N 1
ATOM 7676 C CA . PRO B 1 178 ? -54.969 15.648 18.312 1 69.56 178 PRO B CA 1
ATOM 7677 C C . PRO B 1 178 ? -53.562 16.281 18.438 1 69.56 178 PRO B C 1
ATOM 7679 O O . PRO B 1 178 ? -53.406 17.469 18.188 1 69.56 178 PRO B O 1
ATOM 7682 N N . ILE B 1 179 ? -52.594 15.5 18.766 1 81.25 179 ILE B N 1
ATOM 7683 C CA . ILE B 1 179 ? -51.25 16.031 19.016 1 81.25 179 ILE B CA 1
ATOM 7684 C C . ILE B 1 179 ? -50.312 15.664 17.859 1 81.25 179 ILE B C 1
ATOM 7686 O O . ILE B 1 179 ? -50.344 14.539 17.359 1 81.25 179 ILE B O 1
ATOM 7690 N N . GLN B 1 180 ? -49.656 16.75 17.438 1 88.06 180 GLN B N 1
ATOM 7691 C CA . GLN B 1 180 ? -48.656 16.5 16.406 1 88.06 180 GLN B CA 1
ATOM 7692 C C . GLN B 1 180 ? -47.625 15.484 16.875 1 88.06 180 GLN B C 1
ATOM 7694 O O . GLN B 1 180 ? -47.219 15.484 18.031 1 88.06 180 GLN B O 1
ATOM 7699 N N . TYR B 1 181 ? -47.219 14.672 15.953 1 91.81 181 TYR B N 1
ATOM 7700 C CA . TYR B 1 181 ? -46.281 13.586 16.266 1 91.81 181 TYR B CA 1
ATOM 7701 C C . TYR B 1 181 ? -44.969 14.133 16.844 1 91.81 181 TYR B C 1
ATOM 7703 O O . TYR B 1 181 ? -44.438 13.578 17.812 1 91.81 181 TYR B O 1
ATOM 7711 N N . SER B 1 182 ? -44.406 15.203 16.219 1 86.56 182 SER B N 1
ATOM 7712 C CA . SER B 1 182 ? -43.125 15.773 16.594 1 86.56 182 SER B CA 1
ATOM 7713 C C . SER B 1 182 ? -43.156 16.219 18.062 1 86.56 182 SER B C 1
ATOM 7715 O O . SER B 1 182 ? -42.094 16.359 18.688 1 86.56 182 SER B O 1
ATOM 7717 N N . SER B 1 183 ? -44.375 16.25 18.594 1 79 183 SER B N 1
ATOM 7718 C CA . SER B 1 183 ? -44.531 16.75 19.953 1 79 183 SER B CA 1
ATOM 7719 C C . SER B 1 183 ? -44.719 15.609 20.938 1 79 183 SER B C 1
ATOM 7721 O O . SER B 1 183 ? -44.688 15.82 22.156 1 79 183 SER B O 1
ATOM 7723 N N . LEU B 1 184 ? -44.906 14.484 20.469 1 86.94 184 LEU B N 1
ATOM 7724 C CA . LEU B 1 184 ? -45.188 13.328 21.312 1 86.94 184 LEU B CA 1
ATOM 7725 C C . LEU B 1 184 ? -43.906 12.852 22 1 86.94 184 LEU B C 1
ATOM 7727 O O . LEU B 1 184 ? -42.844 12.719 21.344 1 86.94 184 LEU B O 1
ATOM 7731 N N . LYS B 1 185 ? -43.906 12.695 23.312 1 76.81 185 LYS B N 1
ATOM 7732 C CA . LYS B 1 185 ? -42.75 12.18 24.047 1 76.81 185 LYS B CA 1
ATOM 7733 C C . LYS B 1 185 ? -42.969 10.734 24.469 1 76.81 185 LYS B C 1
ATOM 7735 O O . LYS B 1 185 ? -42 9.969 24.625 1 76.81 185 LYS B O 1
ATOM 7740 N N . ASN B 1 186 ? -44.281 10.391 24.562 1 78.69 186 ASN B N 1
ATOM 7741 C CA . ASN B 1 186 ? -44.594 9.055 25.078 1 78.69 186 ASN B CA 1
ATOM 7742 C C . ASN B 1 186 ? -44.562 8.008 23.969 1 78.69 186 ASN B C 1
ATOM 7744 O O . ASN B 1 186 ? -45.188 8.18 22.922 1 78.69 186 ASN B O 1
ATOM 7748 N N . ASN B 1 187 ? -43.812 6.93 24.172 1 85.56 187 ASN B N 1
ATOM 7749 C CA . ASN B 1 187 ? -43.625 5.863 23.203 1 85.56 187 ASN B CA 1
ATOM 7750 C C . ASN B 1 187 ? -44.906 5.082 22.953 1 85.56 187 ASN B C 1
ATOM 7752 O O . ASN B 1 187 ? -45.156 4.605 21.844 1 85.56 187 ASN B O 1
ATOM 7756 N N . SER B 1 188 ? -45.719 4.984 23.938 1 83.56 188 SER B N 1
ATOM 7757 C CA . SER B 1 188 ? -46.969 4.234 23.781 1 83.56 188 SER B CA 1
ATOM 7758 C C . SER B 1 188 ? -47.906 4.918 22.797 1 83.56 188 SER B C 1
ATOM 7760 O O . SER B 1 188 ? -48.531 4.258 21.969 1 83.56 188 SER B O 1
ATOM 7762 N N . SER B 1 189 ? -47.938 6.25 22.906 1 83.25 189 SER B N 1
ATOM 7763 C CA . SER B 1 189 ? -48.781 7.016 21.984 1 83.25 189 SER B CA 1
ATOM 7764 C C . SER B 1 189 ? -48.25 6.91 20.547 1 83.25 189 SER B C 1
ATOM 7766 O O . SER B 1 189 ? -49.031 6.859 19.594 1 83.25 189 SER B O 1
ATOM 7768 N N . LYS B 1 190 ? -46.969 6.922 20.422 1 91.06 190 LYS B N 1
ATOM 7769 C CA . LYS B 1 190 ? -46.375 6.77 19.094 1 91.06 190 LYS B CA 1
ATOM 7770 C C . LYS B 1 190 ? -46.688 5.398 18.516 1 91.06 190 LYS B C 1
ATOM 7772 O O . LYS B 1 190 ? -47.062 5.297 17.328 1 91.06 190 LYS B O 1
ATOM 7777 N N . LYS B 1 191 ? -46.625 4.426 19.344 1 90.62 191 LYS B N 1
ATOM 7778 C CA . LYS B 1 191 ? -46.844 3.059 18.891 1 90.62 191 LYS B CA 1
ATOM 7779 C C . LYS B 1 191 ? -48.281 2.887 18.391 1 90.62 191 LYS B C 1
ATOM 7781 O O . LYS B 1 191 ? -48.531 2.162 17.422 1 90.62 191 LYS B O 1
ATOM 7786 N N . ILE B 1 192 ? -49.188 3.516 19.031 1 87.62 192 ILE B N 1
ATOM 7787 C CA . ILE B 1 192 ? -50.594 3.428 18.625 1 87.62 192 ILE B CA 1
ATOM 7788 C C . ILE B 1 192 ? -50.75 4 17.219 1 87.62 192 ILE B C 1
ATOM 7790 O O . ILE B 1 192 ? -51.5 3.441 16.406 1 87.62 192 ILE B O 1
ATOM 7794 N N . ARG B 1 193 ? -50.094 5.023 17 1 91.5 193 ARG B N 1
ATOM 7795 C CA . ARG B 1 193 ? -50.156 5.652 15.688 1 91.5 193 ARG B CA 1
ATOM 7796 C C . ARG B 1 193 ? -49.531 4.754 14.617 1 91.5 193 ARG B C 1
ATOM 7798 O O . ARG B 1 193 ? -50.062 4.664 13.508 1 91.5 193 ARG B O 1
ATOM 7805 N N . PHE B 1 194 ? -48.469 4.121 14.977 1 94.62 194 PHE B N 1
ATOM 7806 C CA . PHE B 1 194 ? -47.812 3.225 14.031 1 94.62 194 PHE B CA 1
ATOM 7807 C C . PHE B 1 194 ? -48.688 2.037 13.703 1 94.62 194 PHE B C 1
ATOM 7809 O O . PHE B 1 194 ? -48.781 1.624 12.547 1 94.62 194 PHE B O 1
ATOM 7816 N N . LYS B 1 195 ? -49.344 1.534 14.711 1 90.81 195 LYS B N 1
ATOM 7817 C CA . LYS B 1 195 ? -50.25 0.407 14.492 1 90.81 195 LYS B CA 1
ATOM 7818 C C . LYS B 1 195 ? -51.406 0.8 13.578 1 90.81 195 LYS B C 1
ATOM 7820 O O . LYS B 1 195 ? -51.812 0.014 12.727 1 90.81 195 LYS B O 1
ATOM 7825 N N . GLU B 1 196 ? -51.844 1.977 13.812 1 88.5 196 GLU B N 1
ATOM 7826 C CA . GLU B 1 196 ? -52.938 2.48 12.961 1 88.5 196 GLU B CA 1
ATOM 7827 C C . GLU B 1 196 ? -52.469 2.639 11.516 1 88.5 196 GLU B C 1
ATOM 7829 O O . GLU B 1 196 ? -53.188 2.324 10.578 1 88.5 196 GLU B O 1
ATOM 7834 N N . THR B 1 197 ? -51.312 3.158 11.344 1 93.81 197 THR B N 1
ATOM 7835 C CA . THR B 1 197 ? -50.719 3.328 10.016 1 93.81 197 THR B CA 1
ATOM 7836 C C . THR B 1 197 ? -50.562 1.979 9.328 1 93.81 197 THR B C 1
ATOM 7838 O O . THR B 1 197 ? -50.875 1.829 8.148 1 93.81 197 THR B O 1
ATOM 7841 N N . LEU B 1 198 ? -49.969 1.013 10.039 1 93.88 198 LEU B N 1
ATOM 7842 C CA . LEU B 1 198 ? -49.781 -0.318 9.477 1 93.88 198 LEU B CA 1
ATOM 7843 C C . LEU B 1 198 ? -51.094 -0.931 9.047 1 93.88 198 LEU B C 1
ATOM 7845 O O . LEU B 1 198 ? -51.188 -1.523 7.969 1 93.88 198 LEU B O 1
ATOM 7849 N N . LYS B 1 199 ? -52.094 -0.737 9.898 1 88.62 199 LYS B N 1
ATOM 7850 C CA . LYS B 1 199 ? -53.406 -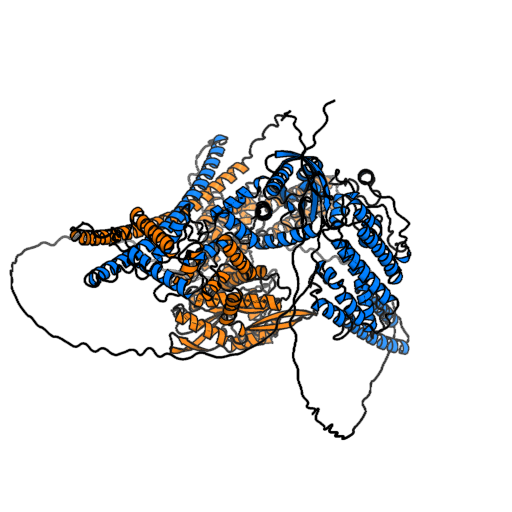1.251 9.57 1 88.62 199 LYS B CA 1
ATOM 7851 C C . LYS B 1 199 ? -53.938 -0.616 8.289 1 88.62 199 LYS B C 1
ATOM 7853 O O . LYS B 1 199 ? -54.531 -1.301 7.445 1 88.62 199 LYS B O 1
ATOM 7858 N N . ASN B 1 200 ? -53.781 0.607 8.234 1 90.62 200 ASN B N 1
ATOM 7859 C CA . ASN B 1 200 ? -54.25 1.317 7.043 1 90.62 200 ASN B CA 1
ATOM 7860 C C . ASN B 1 200 ? -53.5 0.854 5.797 1 90.62 200 ASN B C 1
ATOM 7862 O O . ASN B 1 200 ? -54.094 0.722 4.727 1 90.62 200 ASN B O 1
ATOM 7866 N N . ILE B 1 201 ? -52.156 0.676 5.891 1 94.31 201 ILE B N 1
ATOM 7867 C CA . ILE B 1 201 ? -51.375 0.233 4.754 1 94.31 201 ILE B CA 1
ATOM 7868 C C . ILE B 1 201 ? -51.781 -1.172 4.336 1 94.31 201 ILE B C 1
ATOM 7870 O O . ILE B 1 201 ? -51.906 -1.467 3.143 1 94.31 201 ILE B O 1
ATOM 7874 N N . GLN B 1 202 ? -52.062 -1.939 5.324 1 90.88 202 GLN B N 1
ATOM 7875 C CA . GLN B 1 202 ? -52.531 -3.287 5.023 1 90.88 202 GLN B CA 1
ATOM 7876 C C . GLN B 1 202 ? -53.906 -3.254 4.34 1 90.88 202 GLN B C 1
ATOM 7878 O O . GLN B 1 202 ? -54.188 -4.082 3.473 1 90.88 202 GLN B O 1
ATOM 7883 N N . TYR B 1 203 ? -54.688 -2.316 4.746 1 87.88 203 TYR B N 1
ATOM 7884 C CA . TYR B 1 203 ? -56 -2.148 4.133 1 87.88 203 TYR B CA 1
ATOM 7885 C C . TYR B 1 203 ? -55.875 -1.688 2.686 1 87.88 203 TYR B C 1
ATOM 7887 O O . TYR B 1 203 ? -56.5 -2.242 1.791 1 87.88 203 TYR B O 1
ATOM 7895 N N . VAL B 1 204 ? -55 -0.744 2.5 1 91 204 VAL B N 1
ATOM 7896 C CA . VAL B 1 204 ? -54.844 -0.149 1.179 1 91 204 VAL B CA 1
ATOM 7897 C C . VAL B 1 204 ? -54.125 -1.137 0.252 1 91 204 VAL B C 1
ATOM 7899 O O . VAL B 1 204 ? -54.438 -1.213 -0.938 1 91 204 VAL B O 1
ATOM 7902 N N . SER B 1 205 ? -53.188 -1.907 0.756 1 91.38 205 SER B N 1
ATOM 7903 C CA . SER B 1 205 ? -52.438 -2.848 -0.051 1 91.38 205 SER B CA 1
ATOM 7904 C C . SER B 1 205 ? -53.125 -4.199 -0.15 1 91.38 205 SER B C 1
ATOM 7906 O O . SER B 1 205 ? -52.844 -4.988 -1.05 1 91.38 205 SER B O 1
ATOM 7908 N N . GLN B 1 206 ? -53.906 -4.477 0.838 1 85.69 206 GLN B N 1
ATOM 7909 C CA . GLN B 1 206 ? -54.594 -5.758 0.967 1 85.69 206 GLN B CA 1
ATOM 7910 C C . GLN B 1 206 ? -53.594 -6.895 1.155 1 85.69 206 GLN B C 1
ATOM 7912 O O . GLN B 1 206 ? -53.75 -7.973 0.574 1 85.69 206 GLN B O 1
ATOM 7917 N N . GLU B 1 207 ? -52.531 -6.574 1.79 1 89.75 207 GLU B N 1
ATOM 7918 C CA . GLU B 1 207 ? -51.469 -7.547 2.094 1 89.75 207 GLU B CA 1
ATOM 7919 C C . GLU B 1 207 ? -51.094 -7.504 3.57 1 89.75 207 GLU B C 1
ATOM 7921 O O . GLU B 1 207 ? -51.062 -6.438 4.184 1 89.75 207 GLU B O 1
ATOM 7926 N N . THR B 1 208 ? -50.812 -8.656 4.09 1 86.62 208 THR B N 1
ATOM 7927 C CA . THR B 1 208 ? -50.375 -8.734 5.477 1 86.62 208 THR B CA 1
ATOM 7928 C C . THR B 1 208 ? -48.938 -8.25 5.605 1 86.62 208 THR B C 1
ATOM 7930 O O . THR B 1 208 ? -48.625 -7.426 6.465 1 86.62 208 THR B O 1
ATOM 7933 N N . ASP B 1 209 ? -48.094 -8.867 4.73 1 88.81 209 ASP B N 1
ATOM 7934 C CA . ASP B 1 209 ? -46.719 -8.375 4.625 1 88.81 209 ASP B CA 1
ATOM 7935 C C . ASP B 1 209 ? -46.625 -7.219 3.627 1 88.81 209 ASP B C 1
ATOM 7937 O O . ASP B 1 209 ? -46.844 -7.406 2.43 1 88.81 209 ASP B O 1
ATOM 7941 N N . VAL B 1 210 ? -46.219 -6.059 4.16 1 91.38 210 VAL B N 1
ATOM 7942 C CA . VAL B 1 210 ? -46.344 -4.859 3.334 1 91.38 210 VAL B CA 1
ATOM 7943 C C . VAL B 1 210 ? -44.969 -4.484 2.791 1 91.38 210 VAL B C 1
ATOM 7945 O O . VAL B 1 210 ? -44.719 -3.326 2.43 1 91.38 210 VAL B O 1
ATOM 7948 N N . ASN B 1 211 ? -44 -5.387 2.73 1 89.88 211 ASN B N 1
ATOM 7949 C CA . ASN B 1 211 ? -42.625 -5.109 2.344 1 89.88 211 ASN B CA 1
ATOM 7950 C C . ASN B 1 211 ? -42.531 -4.469 0.961 1 89.88 211 ASN B C 1
ATOM 7952 O O . ASN B 1 211 ? -42 -3.381 0.808 1 89.88 211 ASN B O 1
ATOM 7956 N N . SER B 1 212 ? -43.094 -5.098 0.019 1 88.38 212 SER B N 1
ATOM 7957 C CA . SER B 1 212 ? -43.031 -4.602 -1.353 1 88.38 212 SER B CA 1
ATOM 7958 C C . SER B 1 212 ? -43.75 -3.26 -1.49 1 88.38 212 SER B C 1
ATOM 7960 O O . SER B 1 212 ? -43.312 -2.393 -2.244 1 88.38 212 SER B O 1
ATOM 7962 N N . TYR B 1 213 ? -44.812 -3.088 -0.736 1 92.19 213 TYR B N 1
ATOM 7963 C CA . TYR B 1 213 ? -45.594 -1.849 -0.767 1 92.19 213 TYR B CA 1
ATOM 7964 C C . TYR B 1 213 ? -44.781 -0.689 -0.197 1 92.19 213 TYR B C 1
ATOM 7966 O O . TYR B 1 213 ? -44.75 0.396 -0.78 1 92.19 213 TYR B O 1
ATOM 7974 N N . ILE B 1 214 ? -44.094 -0.958 0.887 1 93.31 214 ILE B N 1
ATOM 7975 C CA . ILE B 1 214 ? -43.344 0.085 1.577 1 93.31 214 ILE B CA 1
ATOM 7976 C C . ILE B 1 214 ? -42.188 0.559 0.695 1 93.31 214 ILE B C 1
ATOM 7978 O O . ILE B 1 214 ? -41.938 1.759 0.602 1 93.31 214 ILE B O 1
ATOM 7982 N N . ILE B 1 215 ? -41.531 -0.374 0.075 1 90.31 215 ILE B N 1
ATOM 7983 C CA . ILE B 1 215 ? -40.375 -0.037 -0.782 1 90.31 215 ILE B CA 1
ATOM 7984 C C . ILE B 1 215 ? -40.844 0.915 -1.886 1 90.31 215 ILE B C 1
ATOM 7986 O O . ILE B 1 215 ? -40.188 1.938 -2.135 1 90.31 215 ILE B O 1
ATOM 7990 N N . ASP B 1 216 ? -41.969 0.637 -2.404 1 90 216 ASP B N 1
ATOM 7991 C CA . ASP B 1 216 ? -42.5 1.478 -3.475 1 90 216 ASP B CA 1
ATOM 7992 C C . ASP B 1 216 ? -43.062 2.791 -2.922 1 90 216 ASP B C 1
ATOM 7994 O O . ASP B 1 216 ? -42.938 3.836 -3.566 1 90 216 ASP B O 1
ATOM 7998 N N . PHE B 1 217 ? -43.656 2.688 -1.782 1 93.06 217 PHE B N 1
ATOM 7999 C CA . PHE B 1 217 ? -44.188 3.881 -1.142 1 93.06 217 PHE B CA 1
ATOM 8000 C C . PHE B 1 217 ? -43.094 4.875 -0.824 1 93.06 217 PHE B C 1
ATOM 8002 O O . PHE B 1 217 ? -43.25 6.082 -1.015 1 93.06 217 PHE B O 1
ATOM 8009 N N . LEU B 1 218 ? -41.969 4.387 -0.374 1 92 218 LEU B N 1
ATOM 8010 C CA . LEU B 1 218 ? -40.844 5.258 -0.055 1 92 218 LEU B CA 1
ATOM 8011 C C . LEU B 1 218 ? -40.312 5.945 -1.309 1 92 218 LEU B C 1
ATOM 8013 O O . LEU B 1 218 ? -39.906 7.117 -1.265 1 92 218 LEU B O 1
ATOM 8017 N N . LYS B 1 219 ? -40.312 5.234 -2.361 1 88.44 219 LYS B N 1
ATOM 8018 C CA . LYS B 1 219 ? -39.906 5.828 -3.629 1 88.44 219 LYS B CA 1
ATOM 8019 C C . LYS B 1 219 ? -40.844 6.957 -4.035 1 88.44 219 LYS B C 1
ATOM 8021 O O . LYS B 1 219 ? -40.406 7.98 -4.562 1 88.44 219 LYS B O 1
ATOM 8026 N N . PHE B 1 220 ? -42.125 6.688 -3.77 1 90.56 220 PHE B N 1
ATOM 8027 C CA . PHE B 1 220 ? -43.156 7.691 -4.051 1 90.56 220 PHE B CA 1
ATOM 8028 C C . PHE B 1 220 ? -42.969 8.914 -3.168 1 90.56 220 PHE B C 1
ATOM 8030 O O . PHE B 1 220 ? -43.031 10.055 -3.648 1 90.56 220 PHE B O 1
ATOM 8037 N N . LEU B 1 221 ? -42.625 8.688 -1.975 1 91.62 221 LEU B N 1
ATOM 8038 C CA . LEU B 1 221 ? -42.469 9.766 -1.004 1 91.62 221 LEU B CA 1
ATOM 8039 C C . LEU B 1 221 ? -41.312 10.68 -1.376 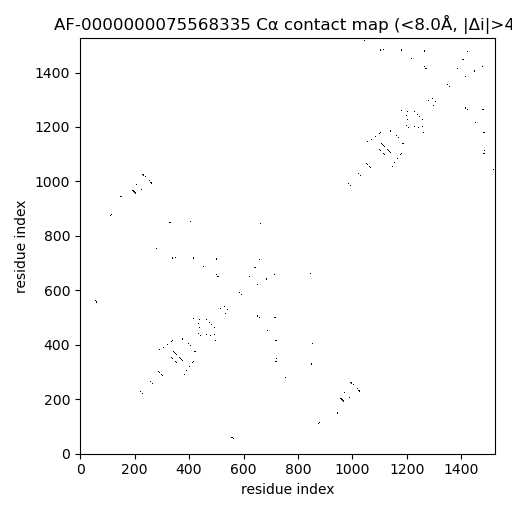1 91.62 221 LEU B C 1
ATOM 8041 O O . LEU B 1 221 ? -41.375 11.891 -1.152 1 91.62 221 LEU B O 1
ATOM 8045 N N . GLU B 1 222 ? -40.281 10.172 -1.928 1 89.19 222 GLU B N 1
ATOM 8046 C CA . GLU B 1 222 ? -39.094 10.922 -2.303 1 89.19 222 GLU B CA 1
ATOM 8047 C C . GLU B 1 222 ? -39.406 11.914 -3.42 1 89.19 222 GLU B C 1
ATOM 8049 O O . GLU B 1 222 ? -38.719 12.945 -3.539 1 89.19 222 GLU B O 1
ATOM 8054 N N . LYS B 1 223 ? -40.375 11.68 -4.188 1 86.62 223 LYS B N 1
ATOM 8055 C CA . LYS B 1 223 ? -40.688 12.508 -5.348 1 86.62 223 LYS B CA 1
ATOM 8056 C C . LYS B 1 223 ? -41.781 13.539 -5.016 1 86.62 223 LYS B C 1
ATOM 8058 O O . LYS B 1 223 ? -42.031 14.445 -5.805 1 86.62 223 LYS B O 1
ATOM 8063 N N . GLU B 1 224 ? -42.344 13.336 -3.863 1 87.69 224 GLU B N 1
ATOM 8064 C CA . GLU B 1 224 ? -43.406 14.25 -3.465 1 87.69 224 GLU B CA 1
ATOM 8065 C C . GLU B 1 224 ? -42.812 15.602 -3.033 1 87.69 224 GLU B C 1
ATOM 8067 O O . GLU B 1 224 ? -41.938 15.656 -2.164 1 87.69 224 GLU B O 1
ATOM 8072 N N . PRO B 1 225 ? -43.094 16.703 -3.66 1 83.56 225 PRO B N 1
ATOM 8073 C CA . PRO B 1 225 ? -42.469 18.016 -3.438 1 83.56 225 PRO B CA 1
ATOM 8074 C C . PRO B 1 225 ? -42.562 18.484 -1.985 1 83.56 225 PRO B C 1
ATOM 8076 O O . PRO B 1 225 ? -41.656 19.109 -1.466 1 83.56 225 PRO B O 1
ATOM 8079 N N . ASP B 1 226 ? -43.656 18.094 -1.16 1 83.06 226 ASP B N 1
ATOM 8080 C CA . ASP B 1 226 ? -43.844 18.609 0.198 1 83.06 226 ASP B CA 1
ATOM 8081 C C . ASP B 1 226 ? -43.281 17.625 1.227 1 83.06 226 ASP B C 1
ATOM 8083 O O . ASP B 1 226 ? -43.469 17.812 2.432 1 83.06 226 ASP B O 1
ATOM 8087 N N . GLN B 1 227 ? -42.5 16.703 0.662 1 89.5 227 GLN B N 1
ATOM 8088 C CA . GLN B 1 227 ? -41.906 15.719 1.556 1 89.5 227 GLN B CA 1
ATOM 8089 C C . GLN B 1 227 ? -40.375 15.789 1.502 1 89.5 227 GLN B C 1
ATOM 8091 O O . GLN B 1 227 ? -39.812 16 0.435 1 89.5 227 GLN B O 1
ATOM 8096 N N . ASN B 1 228 ? -39.688 15.68 2.635 1 87.5 228 ASN B N 1
ATOM 8097 C CA . ASN B 1 228 ? -38.219 15.766 2.719 1 87.5 228 ASN B CA 1
ATOM 8098 C C . ASN B 1 228 ? -37.594 14.391 2.969 1 87.5 228 ASN B C 1
ATOM 8100 O O . ASN B 1 228 ? -36.375 14.281 3.104 1 87.5 228 ASN B O 1
ATOM 8104 N N . PHE B 1 229 ? -38.438 13.422 2.967 1 89.38 229 PHE B N 1
ATOM 8105 C CA . PHE B 1 229 ? -37.938 12.086 3.211 1 89.38 229 PHE B CA 1
ATOM 8106 C C . PHE B 1 229 ? -37.125 11.586 2.006 1 89.38 229 PHE B C 1
ATOM 8108 O O . PHE B 1 229 ? -37.562 11.75 0.864 1 89.38 229 PHE B O 1
ATOM 8115 N N . ARG B 1 230 ? -35.969 11.086 2.361 1 88.19 230 ARG B N 1
ATOM 8116 C CA . ARG B 1 230 ? -35.125 10.477 1.326 1 88.19 230 ARG B CA 1
ATOM 8117 C C . ARG B 1 230 ? -34.562 9.148 1.796 1 88.19 230 ARG B C 1
ATOM 8119 O O . ARG B 1 230 ? -34.156 9.016 2.951 1 88.19 230 ARG B O 1
ATOM 8126 N N . ASN B 1 231 ? -34.688 8.219 0.871 1 89.06 231 ASN B N 1
ATOM 8127 C CA . ASN B 1 231 ? -34.094 6.914 1.147 1 89.06 231 ASN B CA 1
ATOM 8128 C C . ASN B 1 231 ? -32.875 6.664 0.29 1 89.06 231 ASN B C 1
ATOM 8130 O O . ASN B 1 231 ? -32.156 5.688 0.501 1 89.06 231 ASN B O 1
ATOM 8134 N N . LYS B 1 232 ? -32.688 7.543 -0.598 1 90.69 232 LYS B N 1
ATOM 8135 C CA . LYS B 1 232 ? -31.578 7.398 -1.53 1 90.69 232 LYS B CA 1
ATOM 8136 C C . LYS B 1 232 ? -30.688 8.648 -1.538 1 90.69 232 LYS B C 1
ATOM 8138 O O . LYS B 1 232 ? -31.203 9.766 -1.521 1 90.69 232 LYS B O 1
ATOM 8143 N N . LEU B 1 233 ? -29.422 8.414 -1.549 1 94.06 233 LEU B N 1
ATOM 8144 C CA . LEU B 1 233 ? -28.469 9.523 -1.635 1 94.06 233 LEU B CA 1
ATOM 8145 C C . LEU B 1 233 ? -28.531 10.18 -3.008 1 94.06 233 LEU B C 1
ATOM 8147 O O . LEU B 1 233 ? -28.781 9.508 -4.012 1 94.06 233 LEU B O 1
ATOM 8151 N N . THR B 1 234 ? -28.359 11.477 -3.008 1 91.81 234 THR B N 1
ATOM 8152 C CA . THR B 1 234 ? -28.219 12.18 -4.281 1 91.81 234 THR B CA 1
ATOM 8153 C C . THR B 1 234 ? -26.875 11.875 -4.922 1 91.81 234 THR B C 1
ATOM 8155 O O . THR B 1 234 ? -26 11.258 -4.297 1 91.81 234 THR B O 1
ATOM 8158 N N . LEU B 1 235 ? -26.688 12.273 -6.172 1 92.38 235 LEU B N 1
ATOM 8159 C CA . LEU B 1 235 ? -25.406 12.094 -6.855 1 92.38 235 LEU B CA 1
ATOM 8160 C C . LEU B 1 235 ? -24.281 12.812 -6.117 1 92.38 235 LEU B C 1
ATOM 8162 O O . LEU B 1 235 ? -23.219 12.234 -5.891 1 92.38 235 LEU B O 1
ATOM 8166 N N . LEU B 1 236 ? -24.547 14.008 -5.711 1 92 236 LEU B N 1
ATOM 8167 C CA . LEU B 1 236 ? -23.531 14.797 -5.027 1 92 236 LEU B CA 1
ATOM 8168 C C . LEU B 1 236 ? -23.188 14.188 -3.672 1 92 236 LEU B C 1
ATOM 8170 O O . LEU B 1 236 ? -22.016 14.109 -3.301 1 92 236 LEU B O 1
ATOM 8174 N N . GLU B 1 237 ? -24.25 13.797 -2.943 1 94.31 237 GLU B N 1
ATOM 8175 C CA . GLU B 1 237 ? -24.031 13.172 -1.642 1 94.31 237 GLU B CA 1
ATOM 8176 C C . GLU B 1 237 ? -23.219 11.891 -1.773 1 94.31 237 GLU B C 1
ATOM 8178 O O . GLU B 1 237 ? -22.359 11.602 -0.926 1 94.31 237 GLU B O 1
ATOM 8183 N N . SER B 1 238 ? -23.453 11.188 -2.818 1 94.81 238 SER B N 1
ATOM 8184 C CA . SER B 1 238 ? -22.703 9.961 -3.074 1 94.81 238 SER B CA 1
ATOM 8185 C C . SER B 1 238 ? -21.25 10.25 -3.428 1 94.81 238 SER B C 1
ATOM 8187 O O . SER B 1 238 ? -20.359 9.477 -3.082 1 94.81 238 SER B O 1
ATOM 8189 N N . CYS B 1 239 ? -21.062 11.336 -4.117 1 93.69 239 CYS B N 1
ATOM 8190 C CA . CYS B 1 239 ? -19.703 11.766 -4.414 1 93.69 239 CYS B CA 1
ATOM 8191 C C . CYS B 1 239 ? -18.938 12.102 -3.137 1 93.69 239 CYS B C 1
ATOM 8193 O O . CYS B 1 239 ? -17.766 11.742 -2.992 1 93.69 239 CYS B O 1
ATOM 8195 N N . ILE B 1 240 ? -19.641 12.75 -2.262 1 94.44 240 ILE B N 1
ATOM 8196 C CA . ILE B 1 240 ? -19.047 13.125 -0.984 1 94.44 240 ILE B CA 1
ATOM 8197 C C . ILE B 1 240 ? -18.703 11.875 -0.182 1 94.44 240 ILE B C 1
ATOM 8199 O O . ILE B 1 240 ? -17.594 11.75 0.354 1 94.44 240 ILE B O 1
ATOM 8203 N N . LEU B 1 241 ? -19.625 10.961 -0.193 1 94.69 241 LEU B N 1
ATOM 8204 C CA . LEU B 1 241 ? -19.422 9.719 0.536 1 94.69 241 LEU B CA 1
ATOM 8205 C C . LEU B 1 241 ? -18.234 8.945 -0.027 1 94.69 241 LEU B C 1
ATOM 8207 O O . LEU B 1 241 ? -17.406 8.445 0.729 1 94.69 241 LEU B O 1
ATOM 8211 N N . LYS B 1 242 ? -18.156 8.812 -1.307 1 94.38 242 LYS B N 1
ATOM 8212 C CA . LYS B 1 242 ? -17.078 8.102 -1.976 1 94.38 242 LYS B CA 1
ATOM 8213 C C . LYS B 1 242 ? -15.711 8.688 -1.607 1 94.38 242 LYS B C 1
ATOM 8215 O O . LYS B 1 242 ? -14.766 7.949 -1.315 1 94.38 242 LYS B O 1
ATOM 8220 N N . ASN B 1 243 ? -15.664 9.977 -1.612 1 92.94 243 ASN B N 1
ATOM 8221 C CA . ASN B 1 243 ? -14.414 10.672 -1.345 1 92.94 243 ASN B CA 1
ATOM 8222 C C . ASN B 1 243 ? -14.023 10.586 0.13 1 92.94 243 ASN B C 1
ATOM 8224 O O . ASN B 1 243 ? -12.891 10.25 0.461 1 92.94 243 ASN B O 1
ATOM 8228 N N . LYS B 1 244 ? -14.992 10.852 1.01 1 93.12 244 LYS B N 1
ATOM 8229 C CA . LYS B 1 244 ? -14.719 10.883 2.443 1 93.12 244 LYS B CA 1
ATOM 8230 C C . LYS B 1 244 ? -14.367 9.492 2.967 1 93.12 244 LYS B C 1
ATOM 8232 O O . LYS B 1 244 ? -13.531 9.352 3.857 1 93.12 244 LYS B O 1
ATOM 8237 N N . ALA B 1 245 ? -14.984 8.5 2.395 1 94.19 245 ALA B N 1
ATOM 8238 C CA . ALA B 1 245 ? -14.734 7.129 2.838 1 94.19 245 ALA B CA 1
ATOM 8239 C C . ALA B 1 245 ? -13.625 6.48 2.016 1 94.19 245 ALA B C 1
ATOM 8241 O O . ALA B 1 245 ? -13.273 5.32 2.242 1 94.19 245 ALA B O 1
ATOM 8242 N N . ASN B 1 246 ? -13.094 7.195 1.087 1 92.31 246 ASN B N 1
ATOM 8243 C CA . ASN B 1 246 ? -12.031 6.676 0.233 1 92.31 246 ASN B CA 1
ATOM 8244 C C . ASN B 1 246 ? -12.438 5.367 -0.436 1 92.31 246 ASN B C 1
ATOM 8246 O O . ASN B 1 246 ? -11.711 4.371 -0.351 1 92.31 246 ASN B O 1
ATOM 8250 N N . LEU B 1 247 ? -13.57 5.418 -1.107 1 93.31 247 LEU B N 1
ATOM 8251 C CA . LEU B 1 247 ? -14.102 4.215 -1.748 1 93.31 247 LEU B CA 1
ATOM 8252 C C . LEU B 1 247 ? -13.766 4.203 -3.236 1 93.31 247 LEU B C 1
ATOM 8254 O O . LEU B 1 247 ? -13.82 5.242 -3.896 1 93.31 247 LEU B O 1
ATOM 8258 N N . SER B 1 248 ? -13.477 2.982 -3.707 1 87.94 248 SER B N 1
ATOM 8259 C CA . SER B 1 248 ? -13.367 2.793 -5.152 1 87.94 248 SER B CA 1
ATOM 8260 C C . SER B 1 248 ? -14.742 2.598 -5.785 1 87.94 248 SER B C 1
ATOM 8262 O O . SER B 1 248 ? -15.734 2.395 -5.082 1 87.94 248 SER B O 1
ATOM 8264 N N . ARG B 1 249 ? -14.789 2.742 -7.117 1 87.31 249 ARG B N 1
ATOM 8265 C CA . ARG B 1 249 ? -16.016 2.48 -7.852 1 87.31 249 ARG B CA 1
ATOM 8266 C C . ARG B 1 249 ? -16.516 1.061 -7.598 1 87.31 249 ARG B C 1
ATOM 8268 O O . ARG B 1 249 ? -17.719 0.844 -7.391 1 87.31 249 ARG B O 1
ATOM 8275 N N . HIS B 1 250 ? -15.586 0.166 -7.59 1 88 250 HIS B N 1
ATOM 8276 C CA . HIS B 1 250 ? -15.93 -1.236 -7.391 1 88 250 HIS B CA 1
ATOM 8277 C C . HIS B 1 250 ? -16.5 -1.47 -5.996 1 88 250 HIS B C 1
ATOM 8279 O O . HIS B 1 250 ? -17.484 -2.205 -5.836 1 88 250 HIS B O 1
ATOM 8285 N N . GLN B 1 251 ? -15.945 -0.872 -5.012 1 92.06 251 GLN B N 1
ATOM 8286 C CA . GLN B 1 251 ? -16.453 -0.99 -3.652 1 92.06 251 GLN B CA 1
ATOM 8287 C C . GLN B 1 251 ? -17.875 -0.452 -3.553 1 92.06 251 GLN B C 1
ATOM 8289 O O . GLN B 1 251 ? -18.734 -1.061 -2.906 1 92.06 251 GLN B O 1
ATOM 8294 N N . MET B 1 252 ? -18.125 0.626 -4.227 1 93.81 252 MET B N 1
ATOM 8295 C CA . MET B 1 252 ? -19.469 1.193 -4.227 1 93.81 252 MET B CA 1
ATOM 8296 C C . MET B 1 252 ? -20.469 0.247 -4.902 1 93.81 252 MET B C 1
ATOM 8298 O O . MET B 1 252 ? -21.594 0.098 -4.445 1 93.81 252 MET B O 1
ATOM 8302 N N . ASP B 1 253 ? -19.984 -0.375 -5.949 1 92.69 253 ASP B N 1
ATOM 8303 C CA . ASP B 1 253 ? -20.828 -1.348 -6.641 1 92.69 253 ASP B CA 1
ATOM 8304 C C . ASP B 1 253 ? -21.172 -2.52 -5.73 1 92.69 253 ASP B C 1
ATOM 8306 O O . ASP B 1 253 ? -22.312 -2.996 -5.727 1 92.69 253 ASP B O 1
ATOM 8310 N N . ILE B 1 254 ? -20.188 -2.93 -5 1 92.88 254 ILE B N 1
ATOM 8311 C CA . ILE B 1 254 ? -20.406 -4.055 -4.102 1 92.88 254 ILE B CA 1
ATOM 8312 C C . ILE B 1 254 ? -21.359 -3.646 -2.98 1 92.88 254 ILE B C 1
ATOM 8314 O O . ILE B 1 254 ? -22.281 -4.395 -2.631 1 92.88 254 ILE B O 1
ATOM 8318 N N . ILE B 1 255 ? -21.172 -2.455 -2.449 1 94.75 255 ILE B N 1
ATOM 8319 C CA . ILE B 1 255 ? -22.062 -1.95 -1.402 1 94.75 255 ILE B CA 1
ATOM 8320 C C . ILE B 1 255 ? -23.5 -1.888 -1.923 1 94.75 255 ILE B C 1
ATOM 8322 O O . ILE B 1 255 ? -24.422 -2.355 -1.26 1 94.75 255 ILE B O 1
ATOM 8326 N N . LYS B 1 256 ? -23.625 -1.392 -3.129 1 93.44 256 LYS B N 1
ATOM 8327 C CA . LYS B 1 256 ? -24.938 -1.3 -3.752 1 93.44 256 LYS B CA 1
ATOM 8328 C C . LYS B 1 256 ? -25.547 -2.684 -3.961 1 93.44 256 LYS B C 1
ATOM 8330 O O . LYS B 1 256 ? -26.703 -2.926 -3.588 1 93.44 256 LYS B O 1
ATOM 8335 N N . LYS B 1 257 ? -24.781 -3.57 -4.477 1 92.5 257 LYS B N 1
ATOM 8336 C CA . LYS B 1 257 ? -25.25 -4.926 -4.77 1 92.5 257 LYS B CA 1
ATOM 8337 C C . LYS B 1 257 ? -25.719 -5.637 -3.502 1 92.5 257 LYS B C 1
ATOM 8339 O O . LYS B 1 257 ? -26.797 -6.207 -3.473 1 92.5 257 LYS B O 1
ATOM 8344 N N . TYR B 1 258 ? -25 -5.516 -2.453 1 92.38 258 TYR B N 1
ATOM 8345 C CA . TYR B 1 258 ? -25.297 -6.297 -1.255 1 92.38 258 TYR B CA 1
ATOM 8346 C C . TYR B 1 258 ? -26.375 -5.613 -0.415 1 92.38 258 TYR B C 1
ATOM 8348 O O . TYR B 1 258 ? -27.125 -6.277 0.292 1 92.38 258 TYR B O 1
ATOM 8356 N N . THR B 1 259 ? -26.453 -4.305 -0.512 1 91.5 259 THR B N 1
ATOM 8357 C CA . THR B 1 259 ? -27.562 -3.635 0.152 1 91.5 259 THR B CA 1
ATOM 8358 C C . THR B 1 259 ? -28.891 -4.004 -0.509 1 91.5 259 THR B C 1
ATOM 8360 O O . THR B 1 259 ? -29.875 -4.258 0.177 1 91.5 259 THR B O 1
ATOM 8363 N N . ILE B 1 260 ? -28.875 -4.152 -1.812 1 90.31 260 ILE B N 1
ATOM 8364 C CA . ILE B 1 260 ? -30.078 -4.551 -2.535 1 90.31 260 ILE B CA 1
ATOM 8365 C C . ILE B 1 260 ? -30.406 -6.008 -2.221 1 90.31 260 ILE B C 1
ATOM 8367 O O . ILE B 1 260 ? -31.562 -6.352 -1.987 1 90.31 260 ILE B O 1
ATOM 8371 N N . LYS B 1 261 ? -29.391 -6.746 -2.203 1 89.62 261 LYS B N 1
ATOM 8372 C CA . LYS B 1 261 ? -29.578 -8.172 -1.936 1 89.62 261 LYS B CA 1
ATOM 8373 C C . LYS B 1 261 ? -30.203 -8.391 -0.563 1 89.62 261 LYS B C 1
ATOM 8375 O O . LYS B 1 261 ? -31.109 -9.211 -0.416 1 89.62 261 LYS B O 1
ATOM 8380 N N . PHE B 1 262 ? -29.812 -7.625 0.438 1 90.5 262 PHE B N 1
ATOM 8381 C CA . PHE B 1 262 ? -30.203 -7.898 1.812 1 90.5 262 PHE B CA 1
ATOM 8382 C C . PHE B 1 262 ? -31.453 -7.105 2.182 1 90.5 262 PHE B C 1
ATOM 8384 O O . PHE B 1 262 ? -32.344 -7.613 2.881 1 90.5 262 PHE B O 1
ATOM 8391 N N . LEU B 1 263 ? -31.562 -5.867 1.683 1 89.56 263 LEU B N 1
ATOM 8392 C CA . LEU B 1 263 ? -32.656 -5 2.119 1 89.56 263 LEU B CA 1
ATOM 8393 C C . LEU B 1 263 ? -33.75 -4.945 1.066 1 89.56 263 LEU B C 1
ATOM 8395 O O . LEU B 1 263 ? -34.875 -4.531 1.36 1 89.56 263 LEU B O 1
ATOM 8399 N N . GLY B 1 264 ? -33.406 -5.27 -0.116 1 85.81 264 GLY B N 1
ATOM 8400 C CA . GLY B 1 264 ? -34.406 -5.246 -1.182 1 85.81 264 GLY B CA 1
ATOM 8401 C C . GLY B 1 264 ? -34.531 -3.889 -1.85 1 85.81 264 GLY B C 1
ATOM 8402 O O . GLY B 1 264 ? -35.281 -3.73 -2.807 1 85.81 264 GLY B O 1
ATOM 8403 N N . HIS B 1 265 ? -33.875 -2.91 -1.267 1 85.62 265 HIS B N 1
ATOM 8404 C CA . HIS B 1 265 ? -33.938 -1.585 -1.875 1 85.62 265 HIS B CA 1
ATOM 8405 C C . HIS B 1 265 ? -32.531 -0.94 -1.895 1 85.62 265 HIS B C 1
ATOM 8407 O O . HIS B 1 265 ? -31.656 -1.33 -1.127 1 85.62 265 HIS B O 1
ATOM 8413 N N . ASP B 1 266 ? -32.469 0.1 -2.811 1 84.56 266 ASP B N 1
ATOM 8414 C CA . ASP B 1 266 ? -31.188 0.728 -3.105 1 84.56 266 ASP B CA 1
ATOM 8415 C C . ASP B 1 266 ? -31.078 2.092 -2.428 1 84.56 266 ASP B C 1
ATOM 8417 O O . ASP B 1 266 ? -32.031 2.869 -2.422 1 84.56 266 ASP B O 1
ATOM 8421 N N . TYR B 1 267 ? -29.938 2.365 -1.778 1 89.38 267 TYR B N 1
ATOM 8422 C CA . TYR B 1 267 ? -29.766 3.682 -1.175 1 89.38 267 TYR B CA 1
ATOM 8423 C C . TYR B 1 267 ? -28.766 4.512 -1.968 1 89.38 267 TYR B C 1
ATOM 8425 O O . TYR B 1 267 ? -28.531 5.688 -1.66 1 89.38 267 TYR B O 1
ATOM 8433 N N . LEU B 1 268 ? -28.109 3.865 -2.971 1 93.56 268 LEU B N 1
ATOM 8434 C CA . LEU B 1 268 ? -27.125 4.566 -3.787 1 93.56 268 LEU B CA 1
ATOM 8435 C C . LEU B 1 268 ? -27.641 4.77 -5.207 1 93.56 268 LEU B C 1
ATOM 8437 O O . LEU B 1 268 ? -28.297 3.891 -5.762 1 93.56 268 LEU B O 1
ATOM 8441 N N . PRO B 1 269 ? -27.359 5.934 -5.75 1 92.88 269 PRO B N 1
ATOM 8442 C CA . PRO B 1 269 ? -27.672 6.121 -7.168 1 92.88 269 PRO B CA 1
ATOM 8443 C C . PRO B 1 269 ? -26.766 5.316 -8.086 1 92.88 269 PRO B C 1
ATOM 8445 O O . PRO B 1 269 ? -25.953 4.508 -7.617 1 92.88 269 PRO B O 1
ATOM 8448 N N . GLN B 1 270 ? -26.984 5.535 -9.383 1 91.12 270 GLN B N 1
ATOM 8449 C CA . GLN B 1 270 ? -26.125 4.859 -10.344 1 91.12 270 GLN B CA 1
ATOM 8450 C C . GLN B 1 270 ? -24.672 5.293 -10.164 1 91.12 270 GLN B C 1
ATOM 8452 O O . GLN B 1 270 ? -24.344 6.48 -10.25 1 91.12 270 GLN B O 1
ATOM 8457 N N . ILE B 1 271 ? -23.844 4.285 -9.953 1 92.69 271 ILE B N 1
ATOM 8458 C CA . ILE B 1 271 ? -22.469 4.547 -9.562 1 92.69 271 ILE B CA 1
ATOM 8459 C C . ILE B 1 271 ? -21.734 5.227 -10.711 1 92.69 271 ILE B C 1
ATOM 8461 O O . ILE B 1 271 ? -20.906 6.113 -10.492 1 92.69 271 ILE B O 1
ATOM 8465 N N . LYS B 1 272 ? -22 4.859 -11.922 1 89.75 272 LYS B N 1
ATOM 8466 C CA . LYS B 1 272 ? -21.375 5.48 -13.086 1 89.75 272 LYS B CA 1
ATOM 8467 C C . LYS B 1 272 ? -21.656 6.98 -13.125 1 89.75 272 LYS B C 1
ATOM 8469 O O . LYS B 1 272 ? -20.781 7.777 -13.445 1 89.75 272 LYS B O 1
ATOM 8474 N N . SER B 1 273 ? -22.859 7.324 -12.789 1 90.44 273 SER B N 1
ATOM 8475 C CA . SER B 1 273 ? -23.25 8.734 -12.773 1 90.44 273 SER B CA 1
ATOM 8476 C C . SER B 1 273 ? -22.547 9.492 -11.656 1 90.44 273 SER B C 1
ATOM 8478 O O . SER B 1 273 ? -22.219 10.672 -11.812 1 90.44 273 SER B O 1
ATOM 8480 N N . VAL B 1 274 ? -22.375 8.828 -10.578 1 92.69 274 VAL B N 1
ATOM 8481 C CA . VAL B 1 274 ? -21.656 9.438 -9.461 1 92.69 274 VAL B CA 1
ATOM 8482 C C . VAL B 1 274 ? -20.234 9.773 -9.883 1 92.69 274 VAL B C 1
ATOM 8484 O O . VAL B 1 274 ? -19.75 10.883 -9.633 1 92.69 274 VAL B O 1
ATOM 8487 N N . CYS B 1 275 ? -19.578 8.852 -10.539 1 90 275 CYS B N 1
ATOM 8488 C CA . CYS B 1 275 ? -18.203 9.039 -10.984 1 90 275 CYS B CA 1
ATOM 8489 C C . CYS B 1 275 ? -18.125 10.117 -12.062 1 90 275 CYS B C 1
ATOM 8491 O O . CYS B 1 275 ? -17.172 10.906 -12.086 1 90 275 CYS B O 1
ATOM 8493 N N . SER B 1 276 ? -19.141 10.141 -12.906 1 88.56 276 SER B N 1
ATOM 8494 C CA . SER B 1 276 ? -19.172 11.156 -13.961 1 88.56 276 SER B CA 1
ATOM 8495 C C . SER B 1 276 ? -19.344 12.555 -13.367 1 88.56 276 SER B C 1
ATOM 8497 O O . SER B 1 276 ? -18.719 13.508 -13.852 1 88.56 276 SER B O 1
ATOM 8499 N N . LEU B 1 277 ? -20.141 12.625 -12.406 1 89.81 277 LEU B N 1
ATOM 8500 C CA . LEU B 1 277 ? -20.328 13.914 -11.758 1 89.81 277 LEU B CA 1
ATOM 8501 C C . LEU B 1 277 ? -19.047 14.391 -11.086 1 89.81 277 LEU B C 1
ATOM 8503 O O . LEU B 1 277 ? -18.703 15.57 -11.156 1 89.81 277 LEU B O 1
ATOM 8507 N N . ALA B 1 278 ? -18.391 13.508 -10.438 1 87.94 278 ALA B N 1
ATOM 8508 C CA . ALA B 1 278 ? -17.125 13.836 -9.789 1 87.94 278 ALA B CA 1
ATOM 8509 C C . ALA B 1 278 ? -16.109 14.352 -10.797 1 87.94 278 ALA B C 1
ATOM 8511 O O . ALA B 1 278 ? -15.367 15.297 -10.523 1 87.94 278 ALA B O 1
ATOM 8512 N N . GLN B 1 279 ? -16.109 13.742 -11.883 1 87.44 279 GLN B N 1
ATOM 8513 C CA . GLN B 1 279 ? -15.188 14.156 -12.938 1 87.44 279 GLN B CA 1
ATOM 8514 C C . GLN B 1 279 ? -15.539 15.539 -13.469 1 87.44 279 GLN B C 1
ATOM 8516 O O . GLN B 1 279 ? -14.664 16.391 -13.656 1 87.44 279 GLN B O 1
ATOM 8521 N N . GLU B 1 280 ? -16.75 15.727 -13.602 1 85.94 280 GLU B N 1
ATOM 8522 C CA . GLU B 1 280 ? -17.219 16.984 -14.172 1 85.94 280 GLU B CA 1
ATOM 8523 C C . GLU B 1 280 ? -17 18.141 -13.203 1 85.94 280 GLU B C 1
ATOM 8525 O O . GLU B 1 280 ? -16.625 19.234 -13.617 1 85.94 280 GLU B O 1
ATOM 8530 N N . LYS B 1 281 ? -17.125 17.891 -12.016 1 87.31 281 LYS B N 1
ATOM 8531 C CA . LYS B 1 281 ? -17.109 18.969 -11.039 1 87.31 281 LYS B CA 1
ATOM 8532 C C . LYS B 1 281 ? -15.711 19.203 -10.492 1 87.31 281 LYS B C 1
ATOM 8534 O O . LYS B 1 281 ? -15.422 20.25 -9.906 1 87.31 281 LYS B O 1
ATOM 8539 N N . SER B 1 282 ? -14.766 18.344 -10.633 1 88.12 282 SER B N 1
ATOM 8540 C CA . SER B 1 282 ? -13.445 18.422 -10.023 1 88.12 282 SER B CA 1
ATOM 8541 C C . SER B 1 282 ? -12.516 19.328 -10.844 1 88.12 282 SER B C 1
ATOM 8543 O O . SER B 1 282 ? -11.445 19.703 -10.375 1 88.12 282 SER B O 1
ATOM 8545 N N . MET B 1 283 ? -12.805 19.828 -12 1 90.25 283 MET B N 1
ATOM 8546 C CA . MET B 1 283 ? -11.992 20.672 -12.859 1 90.25 283 MET B CA 1
ATOM 8547 C C . MET B 1 283 ? -10.773 19.922 -13.375 1 90.25 283 MET B C 1
ATOM 8549 O O . MET B 1 283 ? -9.742 20.516 -13.68 1 90.25 283 MET B O 1
ATOM 8553 N N . ILE B 1 284 ? -10.789 18.578 -13.398 1 94.06 284 ILE B N 1
ATOM 8554 C CA . ILE B 1 284 ? -9.68 17.75 -13.859 1 94.06 284 ILE B CA 1
ATOM 8555 C C . ILE B 1 284 ? -9.359 18.094 -15.312 1 94.06 284 ILE B C 1
ATOM 8557 O O . ILE B 1 284 ? -8.258 17.812 -15.789 1 94.06 284 ILE B O 1
ATOM 8561 N N . GLU B 1 285 ? -10.273 18.734 -16.016 1 93.06 285 GLU B N 1
ATOM 8562 C CA . GLU B 1 285 ? -10.07 19.109 -17.406 1 93.06 285 GLU B CA 1
ATOM 8563 C C . GLU B 1 285 ? -8.953 20.156 -17.547 1 93.06 285 GLU B C 1
ATOM 8565 O O . GLU B 1 285 ? -8.398 20.328 -18.625 1 93.06 285 GLU B O 1
ATOM 8570 N N . LEU B 1 286 ? -8.617 20.797 -16.453 1 96.69 286 LEU B N 1
ATOM 8571 C CA . LEU B 1 286 ? -7.555 21.797 -16.453 1 96.69 286 LEU B CA 1
ATOM 8572 C C . LEU B 1 286 ? -6.18 21.141 -16.375 1 96.69 286 LEU B C 1
ATOM 8574 O O . LEU B 1 286 ? -5.164 21.828 -16.25 1 96.69 286 LEU B O 1
ATOM 8578 N N . PHE B 1 287 ? -6.121 19.891 -16.344 1 97.44 287 PHE B N 1
ATOM 8579 C CA . PHE B 1 287 ? -4.855 19.188 -16.219 1 97.44 287 PHE B CA 1
ATOM 8580 C C . PHE B 1 287 ? -4.535 18.406 -17.484 1 97.44 287 PHE B C 1
ATOM 8582 O O . PHE B 1 287 ? -5.441 18 -18.219 1 97.44 287 PHE B O 1
ATOM 8589 N N . GLU B 1 288 ? -3.268 18.203 -17.703 1 96.31 288 GLU B N 1
ATOM 8590 C CA . GLU B 1 288 ? -2.779 17.422 -18.828 1 96.31 288 GLU B CA 1
ATOM 8591 C C . GLU B 1 288 ? -1.764 16.375 -18.391 1 96.31 288 GLU B C 1
ATOM 8593 O O . GLU B 1 288 ? -1.079 16.547 -17.375 1 96.31 288 GLU B O 1
ATOM 8598 N N . VAL B 1 289 ? -1.725 15.289 -19.094 1 95 289 VAL B N 1
ATOM 8599 C CA . VAL B 1 289 ? -0.775 14.211 -18.859 1 95 289 VAL B CA 1
ATOM 8600 C C . VAL B 1 289 ? 0.261 14.172 -19.984 1 95 289 VAL B C 1
ATOM 8602 O O . VAL B 1 289 ? -0.087 14.258 -21.156 1 95 289 VAL B O 1
ATOM 8605 N N . LYS B 1 290 ? 1.507 14.117 -19.562 1 92.81 290 LYS B N 1
ATOM 8606 C CA . LYS B 1 290 ? 2.602 14 -20.531 1 92.81 290 LYS B CA 1
ATOM 8607 C C . LYS B 1 290 ? 3.58 12.906 -20.109 1 92.81 290 LYS B C 1
ATOM 8609 O O . LYS B 1 290 ? 3.756 12.648 -18.906 1 92.81 290 LYS B O 1
ATOM 8614 N N . GLN B 1 291 ? 4.055 12.219 -21.062 1 89.62 291 GLN B N 1
ATOM 8615 C CA . GLN B 1 291 ? 5.168 11.297 -20.844 1 89.62 291 GLN B CA 1
ATOM 8616 C C . GLN B 1 291 ? 6.449 11.828 -21.484 1 89.62 291 GLN B C 1
ATOM 8618 O O . GLN B 1 291 ? 6.488 12.117 -22.672 1 89.62 291 GLN B O 1
ATOM 8623 N N . ILE B 1 292 ? 7.383 12.039 -20.609 1 89.38 292 ILE B N 1
ATOM 8624 C CA . ILE B 1 292 ? 8.633 12.648 -21.047 1 89.38 292 ILE B CA 1
ATOM 8625 C C . ILE B 1 292 ? 9.773 11.641 -20.891 1 89.38 292 ILE B C 1
ATOM 8627 O O . ILE B 1 292 ? 9.953 11.047 -19.828 1 89.38 292 ILE B O 1
ATOM 8631 N N . PRO B 1 293 ? 10.523 11.336 -21.922 1 83.19 293 PRO B N 1
ATOM 8632 C CA . PRO B 1 293 ? 11.633 10.375 -21.859 1 83.19 293 PRO B CA 1
ATOM 8633 C C . PRO B 1 293 ? 12.75 10.836 -20.922 1 83.19 293 PRO B C 1
ATOM 8635 O O . PRO B 1 293 ? 13.062 12.023 -20.875 1 83.19 293 PRO B O 1
ATOM 8638 N N . ARG B 1 294 ? 13.266 9.836 -20.188 1 79.25 294 ARG B N 1
ATOM 8639 C CA . ARG B 1 294 ? 14.461 10.047 -19.375 1 79.25 294 ARG B CA 1
ATOM 8640 C C . ARG B 1 294 ? 15.719 9.68 -20.156 1 79.25 294 ARG B C 1
ATOM 8642 O O . ARG B 1 294 ? 15.641 9.188 -21.281 1 79.25 294 ARG B O 1
ATOM 8649 N N . ASN B 1 295 ? 16.797 9.977 -19.453 1 64.62 295 ASN B N 1
ATOM 8650 C CA . ASN B 1 295 ? 18.062 9.617 -20.078 1 64.62 295 ASN B CA 1
ATOM 8651 C C . ASN B 1 295 ? 18.234 8.102 -20.156 1 64.62 295 ASN B C 1
ATOM 8653 O O . ASN B 1 295 ? 18.922 7.594 -21.047 1 64.62 295 ASN B O 1
ATOM 8657 N N . ASP B 1 296 ? 17.594 7.285 -19.266 1 57.88 296 ASP B N 1
ATOM 8658 C CA . ASP B 1 296 ? 17.766 5.836 -19.219 1 57.88 296 ASP B CA 1
ATOM 8659 C C . ASP B 1 296 ? 16.672 5.129 -20.031 1 57.88 296 ASP B C 1
ATOM 8661 O O . ASP B 1 296 ? 16.406 3.947 -19.812 1 57.88 296 ASP B O 1
ATOM 8665 N N . SER B 1 297 ? 16.094 5.68 -20.891 1 60.06 297 SER B N 1
ATOM 8666 C CA . SER B 1 297 ? 15.109 5.133 -21.812 1 60.06 297 SER B CA 1
ATOM 8667 C C . SER B 1 297 ? 13.789 4.848 -21.125 1 60.06 297 SER B C 1
ATOM 8669 O O . SER B 1 297 ? 12.867 4.297 -21.734 1 60.06 297 SER B O 1
ATOM 8671 N N . THR B 1 298 ? 13.789 5.223 -19.906 1 73.5 298 THR B N 1
ATOM 8672 C CA . THR B 1 298 ? 12.5 5.105 -19.234 1 73.5 298 THR B CA 1
ATOM 8673 C C . THR B 1 298 ? 11.688 6.387 -19.391 1 73.5 298 THR B C 1
ATOM 8675 O O . THR B 1 298 ? 12.219 7.418 -19.812 1 73.5 298 THR B O 1
ATOM 8678 N N . MET B 1 299 ? 10.398 6.25 -19.297 1 83.56 299 MET B N 1
ATOM 8679 C CA . MET B 1 299 ? 9.516 7.402 -19.438 1 83.56 299 MET B CA 1
ATOM 8680 C C . MET B 1 299 ? 9.078 7.918 -18.078 1 83.56 299 MET B C 1
ATOM 8682 O O . MET B 1 299 ? 8.836 7.133 -17.156 1 83.56 299 MET B O 1
ATOM 8686 N N . THR B 1 300 ? 9.117 9.305 -17.953 1 91.31 300 THR B N 1
ATOM 8687 C CA . THR B 1 300 ? 8.555 9.938 -16.766 1 91.31 300 THR B CA 1
ATOM 8688 C C . THR B 1 300 ? 7.137 10.43 -17.031 1 91.31 300 THR B C 1
ATOM 8690 O O . THR B 1 300 ? 6.887 11.109 -18.031 1 91.31 300 THR B O 1
ATOM 8693 N N . THR B 1 301 ? 6.297 10.023 -16.156 1 93.44 301 THR B N 1
ATOM 8694 C CA . THR B 1 301 ? 4.922 10.5 -16.234 1 93.44 301 THR B CA 1
ATOM 8695 C C . THR B 1 301 ? 4.762 11.836 -15.508 1 93.44 301 THR B C 1
ATOM 8697 O O . THR B 1 301 ? 5.16 11.961 -14.352 1 93.44 301 THR B O 1
ATOM 8700 N N . VAL B 1 302 ? 4.203 12.867 -16.219 1 96.44 302 VAL B N 1
ATOM 8701 C CA . VAL B 1 302 ? 3.973 14.188 -15.656 1 96.44 302 VAL B CA 1
ATOM 8702 C C . VAL B 1 302 ? 2.502 14.57 -15.805 1 96.44 302 VAL B C 1
ATOM 8704 O O . VAL B 1 302 ? 1.952 14.516 -16.906 1 96.44 302 VAL B O 1
ATOM 8707 N N . VAL B 1 303 ? 1.857 14.852 -14.75 1 97.5 303 VAL B N 1
ATOM 8708 C CA . VAL B 1 303 ? 0.522 15.445 -14.75 1 97.5 303 VAL B CA 1
ATOM 8709 C C . VAL B 1 303 ? 0.57 16.828 -14.125 1 97.5 303 VAL B C 1
ATOM 8711 O O . VAL B 1 303 ? 1.064 17 -13.008 1 97.5 303 VAL B O 1
ATOM 8714 N N . TYR B 1 304 ? 0.155 17.859 -14.82 1 97.94 304 TYR B N 1
ATOM 8715 C CA . TYR B 1 304 ? 0.234 19.203 -14.258 1 97.94 304 TYR B CA 1
ATOM 8716 C C . TYR B 1 304 ? -0.94 20.062 -14.711 1 97.94 304 TYR B C 1
ATOM 8718 O O . TYR B 1 304 ? -1.59 19.75 -15.711 1 97.94 304 TYR B O 1
ATOM 8726 N N . CYS B 1 305 ? -1.244 21.078 -14.008 1 98.31 305 CYS B N 1
ATOM 8727 C CA . CYS B 1 305 ? -2.312 22.016 -14.297 1 98.31 305 CYS B CA 1
ATOM 8728 C C . CYS B 1 305 ? -1.91 22.969 -15.422 1 98.31 305 CYS B C 1
ATOM 8730 O O . CYS B 1 305 ? -0.877 23.641 -15.344 1 98.31 305 CYS B O 1
ATOM 8732 N N . VAL B 1 306 ? -2.729 23.109 -16.438 1 97.44 306 VAL B N 1
ATOM 8733 C CA . VAL B 1 306 ? -2.391 23.922 -17.609 1 97.44 306 VAL B CA 1
ATOM 8734 C C . VAL B 1 306 ? -2.979 25.328 -17.453 1 97.44 306 VAL B C 1
ATOM 8736 O O . VAL B 1 306 ? -2.602 26.25 -18.188 1 97.44 306 VAL B O 1
ATOM 8739 N N . ASP B 1 307 ? -3.805 25.5 -16.484 1 97.81 307 ASP B N 1
ATOM 8740 C CA . ASP B 1 307 ? -4.434 26.797 -16.266 1 97.81 307 ASP B CA 1
ATOM 8741 C C . ASP B 1 307 ? -4.648 27.047 -14.766 1 97.81 307 ASP B C 1
ATOM 8743 O O . ASP B 1 307 ? -5.773 26.953 -14.273 1 97.81 307 ASP B O 1
ATOM 8747 N N . VAL B 1 308 ? -3.631 27.516 -14.078 1 98.19 308 VAL B N 1
ATOM 8748 C CA . VAL B 1 308 ? -3.631 27.719 -12.633 1 98.19 308 VAL B CA 1
ATOM 8749 C C . VAL B 1 308 ? -4.559 28.875 -12.273 1 98.19 308 VAL B C 1
ATOM 8751 O O . VAL B 1 308 ? -5.234 28.844 -11.242 1 98.19 308 VAL B O 1
ATOM 8754 N N . LYS B 1 309 ? -4.562 29.891 -13.078 1 97.62 309 LYS B N 1
ATOM 8755 C CA . LYS B 1 309 ? -5.395 31.062 -12.82 1 97.62 309 LYS B CA 1
ATOM 8756 C C . LYS B 1 309 ? -6.871 30.672 -12.758 1 97.62 309 LYS B C 1
ATOM 8758 O O . LYS B 1 309 ? -7.586 31.109 -11.852 1 97.62 309 LYS B O 1
ATOM 8763 N N . ASN B 1 310 ? -7.289 29.875 -13.719 1 97.06 310 ASN B N 1
ATOM 8764 C CA . ASN B 1 310 ? -8.688 29.453 -13.727 1 97.06 310 ASN B CA 1
ATOM 8765 C C . ASN B 1 310 ? -8.992 28.531 -12.555 1 97.06 310 ASN B C 1
ATOM 8767 O O . ASN B 1 310 ? -10.102 28.547 -12.023 1 97.06 310 ASN B O 1
ATOM 8771 N N . LEU B 1 311 ? -8.062 27.672 -12.211 1 97.62 311 LEU B N 1
ATOM 8772 C CA . LEU B 1 311 ? -8.25 26.812 -11.047 1 97.62 311 LEU B CA 1
ATOM 8773 C C . LEU B 1 311 ? -8.422 27.641 -9.781 1 97.62 311 LEU B C 1
ATOM 8775 O O . LEU B 1 311 ? -9.312 27.391 -8.977 1 97.62 311 LEU B O 1
ATOM 8779 N N . LEU B 1 312 ? -7.551 28.625 -9.602 1 98 312 LEU B N 1
ATOM 8780 C CA . LEU B 1 312 ? -7.613 29.5 -8.43 1 98 312 LEU B CA 1
ATOM 8781 C C . LEU B 1 312 ? -8.914 30.297 -8.414 1 98 312 LEU B C 1
ATOM 8783 O O . LEU B 1 312 ? -9.539 30.438 -7.367 1 98 312 LEU B O 1
ATOM 8787 N N . LYS B 1 313 ? -9.305 30.828 -9.57 1 96.88 313 LYS B N 1
ATOM 8788 C CA . LYS B 1 313 ? -10.562 31.547 -9.688 1 96.88 313 LYS B CA 1
ATOM 8789 C C . LYS B 1 313 ? -11.734 30.672 -9.234 1 96.88 313 LYS B C 1
ATOM 8791 O O . LYS B 1 313 ? -12.57 31.125 -8.438 1 96.88 313 LYS B O 1
ATOM 8796 N N . TRP B 1 314 ? -11.727 29.484 -9.781 1 95.19 314 TRP B N 1
ATOM 8797 C CA . TRP B 1 314 ? -12.781 28.531 -9.445 1 95.19 314 TRP B CA 1
ATOM 8798 C C . TRP B 1 314 ? -12.828 28.281 -7.941 1 95.19 314 TRP B C 1
ATOM 8800 O O . TRP B 1 314 ? -13.906 28.297 -7.34 1 95.19 314 TRP B O 1
ATOM 8810 N N . ARG B 1 315 ? -11.703 28.094 -7.281 1 96.62 315 ARG B N 1
ATOM 8811 C CA . ARG B 1 315 ? -11.609 27.844 -5.848 1 96.62 315 ARG B CA 1
ATOM 8812 C C . ARG B 1 315 ? -12.109 29.031 -5.043 1 96.62 315 ARG B C 1
ATOM 8814 O O . ARG B 1 315 ? -12.891 28.875 -4.102 1 96.62 315 ARG B O 1
ATOM 8821 N N . LEU B 1 316 ? -11.648 30.188 -5.406 1 97 316 LEU B N 1
ATOM 8822 C CA . LEU B 1 316 ? -11.992 31.406 -4.676 1 97 316 LEU B CA 1
ATOM 8823 C C . LEU B 1 316 ? -13.484 31.688 -4.75 1 97 316 LEU B C 1
ATOM 8825 O O . LEU B 1 316 ? -14.102 32.094 -3.756 1 97 316 LEU B O 1
ATOM 8829 N N . GLU B 1 317 ? -14.086 31.484 -5.883 1 95.88 317 GLU B N 1
ATOM 8830 C CA . GLU B 1 317 ? -15.516 31.719 -6.055 1 95.88 317 GLU B CA 1
ATOM 8831 C C . GLU B 1 317 ? -16.344 30.766 -5.203 1 95.88 317 GLU B C 1
ATOM 8833 O O . GLU B 1 317 ? -17.328 31.172 -4.578 1 95.88 317 GLU B O 1
ATOM 8838 N N . LYS B 1 318 ? -15.914 29.531 -5.195 1 93.62 318 LYS B N 1
ATOM 8839 C CA . LYS B 1 318 ? -16.625 28.531 -4.391 1 93.62 318 LYS B CA 1
ATOM 8840 C C . LYS B 1 318 ? -16.438 28.797 -2.898 1 93.62 318 LYS B C 1
ATOM 8842 O O . LYS B 1 318 ? -17.391 28.688 -2.119 1 93.62 318 LYS B O 1
ATOM 8847 N N . LEU B 1 319 ? -15.219 29.156 -2.459 1 95.5 319 LEU B N 1
ATOM 8848 C CA . LEU B 1 319 ? -14.938 29.469 -1.062 1 95.5 319 LEU B CA 1
ATOM 8849 C C . LEU B 1 319 ? -15.734 30.703 -0.614 1 95.5 319 LEU B C 1
ATOM 8851 O O . LEU B 1 319 ? -16.188 30.766 0.531 1 95.5 319 LEU B O 1
ATOM 8855 N N . SER B 1 320 ? -15.844 31.609 -1.516 1 94.25 320 SER B N 1
ATOM 8856 C CA . SER B 1 320 ? -16.641 32.812 -1.217 1 94.25 320 SER B CA 1
ATOM 8857 C C . SER B 1 320 ? -18.109 32.469 -1.031 1 94.25 320 SER B C 1
ATOM 8859 O O . SER B 1 320 ? -18.75 32.938 -0.087 1 94.25 320 SER B O 1
ATOM 8861 N N . SER B 1 321 ? -18.609 31.641 -1.937 1 91.19 321 SER B N 1
ATOM 8862 C CA . SER B 1 321 ? -20.016 31.266 -1.892 1 91.19 321 SER B CA 1
ATOM 8863 C C . SER B 1 321 ? -20.344 30.484 -0.62 1 91.19 321 SER B C 1
ATOM 8865 O O . SER B 1 321 ? -21.453 30.547 -0.108 1 91.19 321 SER B O 1
ATOM 8867 N N . SER B 1 322 ? -19.391 29.781 -0.102 1 91.38 322 SER B N 1
ATOM 8868 C CA . SER B 1 322 ? -19.609 28.984 1.101 1 91.38 322 SER B CA 1
ATOM 8869 C C . SER B 1 322 ? -19.172 29.734 2.352 1 91.38 322 SER B C 1
ATOM 8871 O O . SER B 1 322 ? -19.078 29.156 3.434 1 91.38 322 SER B O 1
ATOM 8873 N N . ASN B 1 323 ? -18.734 30.922 2.268 1 92.25 323 ASN B N 1
ATOM 8874 C CA . ASN B 1 323 ? -18.344 31.797 3.359 1 92.25 323 ASN B CA 1
ATOM 8875 C C . ASN B 1 323 ? -17.094 31.297 4.078 1 92.25 323 ASN B C 1
ATOM 8877 O O . ASN B 1 323 ? -17 31.375 5.301 1 92.25 323 ASN B O 1
ATOM 8881 N N . GLN B 1 324 ? -16.219 30.703 3.279 1 94.69 324 GLN B N 1
ATOM 8882 C CA . GLN B 1 324 ? -14.969 30.219 3.855 1 94.69 324 GLN B CA 1
ATOM 8883 C C . GLN B 1 324 ? -13.805 31.141 3.531 1 94.69 324 GLN B C 1
ATOM 8885 O O . GLN B 1 324 ? -12.727 31.031 4.129 1 94.69 324 GLN B O 1
ATOM 8890 N N . LEU B 1 325 ? -14 32.031 2.584 1 95.88 325 LEU B N 1
ATOM 8891 C CA . LEU B 1 325 ? -12.961 32.969 2.184 1 95.88 325 LEU B CA 1
ATOM 8892 C C . LEU B 1 325 ? -12.852 34.125 3.189 1 95.88 325 LEU B C 1
ATOM 8894 O O . LEU B 1 325 ? -13.828 34.812 3.447 1 95.88 325 LEU B O 1
ATOM 8898 N N . ILE B 1 326 ? -11.609 34.281 3.715 1 94.5 326 ILE B N 1
ATOM 8899 C CA . ILE B 1 326 ? -11.469 35.281 4.77 1 94.5 326 ILE B CA 1
ATOM 8900 C C . ILE B 1 326 ? -10.352 36.25 4.414 1 94.5 326 ILE B C 1
ATOM 8902 O O . ILE B 1 326 ? -9.367 35.875 3.77 1 94.5 326 ILE B O 1
ATOM 8906 N N . PHE B 1 327 ? -10.5 37.438 4.824 1 94.69 327 PHE B N 1
ATOM 8907 C CA . PHE B 1 327 ? -9.484 38.5 4.754 1 94.69 327 PHE B CA 1
ATOM 8908 C C . PHE B 1 327 ? -9.227 39.094 6.129 1 94.69 327 PHE B C 1
ATOM 8910 O O . PHE B 1 327 ? -10.117 39.719 6.723 1 94.69 327 PHE B O 1
ATOM 8917 N N . ASP B 1 328 ? -8.094 38.812 6.664 1 91.75 328 ASP B N 1
ATOM 8918 C CA . ASP B 1 328 ? -7.738 39.25 8.008 1 91.75 328 ASP B CA 1
ATOM 8919 C C . ASP B 1 328 ? -6.41 40.031 7.996 1 91.75 328 ASP B C 1
ATOM 8921 O O . ASP B 1 328 ? -5.965 40.469 6.945 1 91.75 328 ASP B O 1
ATOM 8925 N N . SER B 1 329 ? -5.832 40.156 9.164 1 89.38 329 SER B N 1
ATOM 8926 C CA . SER B 1 329 ? -4.613 40.938 9.281 1 89.38 329 SER B CA 1
ATOM 8927 C C . SER B 1 329 ? -3.441 40.281 8.586 1 89.38 329 SER B C 1
ATOM 8929 O O . SER B 1 329 ? -2.465 40.938 8.219 1 89.38 329 SER B O 1
ATOM 8931 N N . TYR B 1 330 ? -3.562 39 8.383 1 90.94 330 TYR B N 1
ATOM 8932 C CA . TYR B 1 330 ? -2.504 38.25 7.73 1 90.94 330 TYR B CA 1
ATOM 8933 C C . TYR B 1 330 ? -2.484 38.531 6.23 1 90.94 330 TYR B C 1
ATOM 8935 O O . TYR B 1 330 ? -1.428 38.781 5.652 1 90.94 330 TYR B O 1
ATOM 8943 N N . SER B 1 331 ? -3.637 38.562 5.633 1 93.81 331 SER B N 1
ATOM 8944 C CA . SER B 1 331 ? -3.703 38.656 4.18 1 93.81 331 SER B CA 1
ATOM 8945 C C . SER B 1 331 ? -4 40.094 3.744 1 93.81 331 SER B C 1
ATOM 8947 O O . SER B 1 331 ? -3.695 40.469 2.613 1 93.81 331 SER B O 1
ATOM 8949 N N . GLY B 1 332 ? -4.605 40.875 4.672 1 93.69 332 GLY B N 1
ATOM 8950 C CA . GLY B 1 332 ? -5.133 42.156 4.215 1 93.69 332 GLY B CA 1
ATOM 8951 C C . GLY B 1 332 ? -6.195 42 3.137 1 93.69 332 GLY B C 1
ATOM 8952 O O . GLY B 1 332 ? -7.145 41.25 3.293 1 93.69 332 GLY B O 1
ATOM 8953 N N . GLU B 1 333 ? -5.957 42.75 1.998 1 94.88 333 GLU B N 1
ATOM 8954 C CA . GLU B 1 333 ? -6.914 42.719 0.896 1 94.88 333 GLU B CA 1
ATOM 8955 C C . GLU B 1 333 ? -6.402 41.844 -0.239 1 94.88 333 GLU B C 1
ATOM 8957 O O . GLU B 1 333 ? -7.086 41.656 -1.25 1 94.88 333 GLU B O 1
ATOM 8962 N N . GLU B 1 334 ? -5.316 41.188 0.027 1 97.44 334 GLU B N 1
ATOM 8963 C CA . GLU B 1 334 ? -4.68 40.406 -1.024 1 97.44 334 GLU B CA 1
ATOM 8964 C C . GLU B 1 334 ? -5.055 38.938 -0.913 1 97.44 334 GLU B C 1
ATOM 8966 O O . GLU B 1 334 ? -5.5 38.469 0.143 1 97.44 334 GLU B O 1
ATOM 8971 N N . ILE B 1 335 ? -4.988 38.281 -2.057 1 97.94 335 ILE B N 1
ATOM 8972 C CA . ILE B 1 335 ? -5.059 36.812 -2.059 1 97.94 335 ILE B CA 1
ATOM 8973 C C . ILE B 1 335 ? -3.674 36.25 -1.799 1 97.94 335 ILE B C 1
ATOM 8975 O O . ILE B 1 335 ? -2.729 36.531 -2.541 1 97.94 335 ILE B O 1
ATOM 8979 N N . VAL B 1 336 ? -3.582 35.5 -0.719 1 98.06 336 VAL B N 1
ATOM 8980 C CA . VAL B 1 336 ? -2.301 34.906 -0.367 1 98.06 336 VAL B CA 1
ATOM 8981 C C . VAL B 1 336 ? -2.289 33.438 -0.775 1 98.06 336 VAL B C 1
ATOM 8983 O O . VAL B 1 336 ? -3.186 32.656 -0.402 1 98.06 336 VAL B O 1
ATOM 8986 N N . ILE B 1 337 ? -1.326 33.031 -1.555 1 98.06 337 ILE B N 1
ATOM 8987 C CA . ILE B 1 337 ? -1.151 31.625 -1.894 1 98.06 337 ILE B CA 1
ATOM 8988 C C . ILE B 1 337 ? 0.281 31.188 -1.585 1 98.06 337 ILE B C 1
ATOM 8990 O O . ILE B 1 337 ? 1.2 32 -1.604 1 98.06 337 ILE B O 1
ATOM 8994 N N . ALA B 1 338 ? 0.436 29.969 -1.241 1 98.12 338 ALA B N 1
ATOM 8995 C CA . ALA B 1 338 ? 1.766 29.391 -1.055 1 98.12 338 ALA B CA 1
ATOM 8996 C C . ALA B 1 338 ? 1.994 28.219 -2.004 1 98.12 338 ALA B C 1
ATOM 8998 O O . ALA B 1 338 ? 1.11 27.375 -2.186 1 98.12 338 ALA B O 1
ATOM 8999 N N . ILE B 1 339 ? 3.133 28.281 -2.648 1 97.56 339 ILE B N 1
ATOM 9000 C CA . ILE B 1 339 ? 3.562 27.156 -3.479 1 97.56 339 ILE B CA 1
ATOM 9001 C C . ILE B 1 339 ? 4.488 26.25 -2.676 1 97.56 339 ILE B C 1
ATOM 9003 O O . ILE B 1 339 ? 5.324 26.719 -1.903 1 97.56 339 ILE B O 1
ATOM 9007 N N . GLY B 1 340 ? 4.266 24.938 -2.793 1 94.19 340 GLY B N 1
ATOM 9008 C CA . GLY B 1 340 ? 5.121 23.984 -2.109 1 94.19 340 GLY B CA 1
ATOM 9009 C C . GLY B 1 340 ? 5.102 22.609 -2.746 1 94.19 340 GLY B C 1
ATOM 9010 O O . GLY B 1 340 ? 4.508 22.422 -3.809 1 94.19 340 GLY B O 1
ATOM 9011 N N . GLY B 1 341 ? 5.836 21.703 -2.127 1 93.06 341 GLY B N 1
ATOM 9012 C CA . GLY B 1 341 ? 5.871 20.344 -2.662 1 93.06 341 GLY B CA 1
ATOM 9013 C C . GLY B 1 341 ? 6.785 19.422 -1.881 1 93.06 341 GLY B C 1
ATOM 9014 O O . GLY B 1 341 ? 7.34 19.812 -0.851 1 93.06 341 GLY B O 1
ATOM 9015 N N . ASP B 1 342 ? 6.762 18.203 -2.379 1 90.25 342 ASP B N 1
ATOM 9016 C CA . ASP B 1 342 ? 7.629 17.188 -1.803 1 90.25 342 ASP B CA 1
ATOM 9017 C C . ASP B 1 342 ? 7.844 16.031 -2.783 1 90.25 342 ASP B C 1
ATOM 9019 O O . ASP B 1 342 ? 7.082 15.875 -3.74 1 90.25 342 ASP B O 1
ATOM 9023 N N . CYS B 1 343 ? 8.906 15.281 -2.586 1 90.69 343 CYS B N 1
ATOM 9024 C CA . CYS B 1 343 ? 9.195 14.117 -3.416 1 90.69 343 CYS B CA 1
ATOM 9025 C C . CYS B 1 343 ? 9.062 12.828 -2.613 1 90.69 343 CYS B C 1
ATOM 9027 O O . CYS B 1 343 ? 9.664 11.812 -2.957 1 90.69 343 CYS B O 1
ATOM 9029 N N . GLY B 1 344 ? 8.32 12.883 -1.628 1 79.94 344 GLY B N 1
ATOM 9030 C CA . GLY B 1 344 ? 8.148 11.664 -0.844 1 79.94 344 GLY B CA 1
ATOM 9031 C C . GLY B 1 344 ? 7.406 10.57 -1.588 1 79.94 344 GLY B C 1
ATOM 9032 O O . GLY B 1 344 ? 6.508 10.859 -2.383 1 79.94 344 GLY B O 1
ATOM 9033 N N . GLY B 1 345 ? 7.816 9.227 -1.415 1 75.81 345 GLY B N 1
ATOM 9034 C CA . GLY B 1 345 ? 7.113 8.086 -1.997 1 75.81 345 GLY B CA 1
ATOM 9035 C C . GLY B 1 345 ? 7.523 7.805 -3.43 1 75.81 345 GLY B C 1
ATOM 9036 O O . GLY B 1 345 ? 6.828 7.082 -4.148 1 75.81 345 GLY B O 1
ATOM 9037 N N . GLY B 1 346 ? 8.492 8.477 -3.975 1 82.31 346 GLY B N 1
ATOM 9038 C CA . GLY B 1 346 ? 9.008 8.203 -5.309 1 82.31 346 GLY B CA 1
ATOM 9039 C C . GLY B 1 346 ? 8.438 9.125 -6.367 1 82.31 346 GLY B C 1
ATOM 9040 O O . GLY B 1 346 ? 8.758 8.992 -7.551 1 82.31 346 GLY B O 1
ATOM 9041 N N . SER B 1 347 ? 7.582 10.008 -5.977 1 92.56 347 SER B N 1
ATOM 9042 C CA . SER B 1 347 ? 7.004 10.984 -6.895 1 92.56 347 SER B CA 1
ATOM 9043 C C . SER B 1 347 ? 7.082 12.391 -6.32 1 92.56 347 SER B C 1
ATOM 9045 O O . SER B 1 347 ? 7.023 12.578 -5.105 1 92.56 347 SER B O 1
ATOM 9047 N N . THR B 1 348 ? 7.25 13.344 -7.18 1 95.94 348 THR B N 1
ATOM 9048 C CA . THR B 1 348 ? 7.289 14.75 -6.781 1 95.94 348 THR B CA 1
ATOM 9049 C C . THR B 1 348 ? 5.922 15.398 -6.965 1 95.94 348 THR B C 1
ATOM 9051 O O . THR B 1 348 ? 5.301 15.258 -8.016 1 95.94 348 THR B O 1
ATOM 9054 N N . LYS B 1 349 ? 5.473 16.109 -5.992 1 96.81 349 LYS B N 1
ATOM 9055 C CA . LYS B 1 349 ? 4.207 16.844 -6.012 1 96.81 349 LYS B CA 1
ATOM 9056 C C . LYS B 1 349 ? 4.43 18.344 -5.816 1 96.81 349 LYS B C 1
ATOM 9058 O O . LYS B 1 349 ? 5.195 18.75 -4.941 1 96.81 349 LYS B O 1
ATOM 9063 N N . ILE B 1 350 ? 3.801 19.109 -6.613 1 97.75 350 ILE B N 1
ATOM 9064 C CA . ILE B 1 350 ? 3.77 20.547 -6.438 1 97.75 350 ILE B CA 1
ATOM 9065 C C . ILE B 1 350 ? 2.354 21 -6.078 1 97.75 350 ILE B C 1
ATOM 9067 O O . ILE B 1 350 ? 1.384 20.578 -6.719 1 97.75 350 ILE B O 1
ATOM 9071 N N . ASN B 1 351 ? 2.26 21.844 -5.035 1 97.75 351 ASN B N 1
ATOM 9072 C CA . ASN B 1 351 ? 0.959 22.188 -4.477 1 97.75 351 ASN B CA 1
ATOM 9073 C C . ASN B 1 351 ? 0.775 23.703 -4.387 1 97.75 351 ASN B C 1
ATOM 9075 O O . ASN B 1 351 ? 1.754 24.453 -4.371 1 97.75 351 ASN B O 1
ATOM 9079 N N . MET B 1 352 ? -0.423 24.078 -4.344 1 98.06 352 MET B N 1
ATOM 9080 C CA . MET B 1 352 ? -0.831 25.453 -4.051 1 98.06 352 MET B CA 1
ATOM 9081 C C . MET B 1 352 ? -1.751 25.5 -2.834 1 98.06 352 MET B C 1
ATOM 9083 O O . MET B 1 352 ? -2.777 24.812 -2.801 1 98.06 352 MET B O 1
ATOM 9087 N N . ILE B 1 353 ? -1.365 26.266 -1.827 1 97.81 353 ILE B N 1
ATOM 9088 C CA . ILE B 1 353 ? -2.133 26.422 -0.598 1 97.81 353 ILE B CA 1
ATOM 9089 C C . ILE B 1 353 ? -2.82 27.797 -0.596 1 97.81 353 ILE B C 1
ATOM 9091 O O . ILE B 1 353 ? -2.188 28.812 -0.871 1 97.81 353 ILE B O 1
ATOM 9095 N N . ILE B 1 354 ? -4.035 27.828 -0.321 1 97.94 354 ILE B N 1
ATOM 9096 C CA . ILE B 1 354 ? -4.75 29.094 -0.192 1 97.94 354 ILE B CA 1
ATOM 9097 C C . ILE B 1 354 ? -4.676 29.578 1.253 1 97.94 354 ILE B C 1
ATOM 9099 O O . ILE B 1 354 ? -5.094 28.875 2.176 1 97.94 354 ILE B O 1
ATOM 9103 N N . GLY B 1 355 ? -4.191 30.828 1.438 1 97.19 355 GLY B N 1
ATOM 9104 C CA . GLY B 1 355 ? -3.973 31.359 2.771 1 97.19 355 GLY B CA 1
ATOM 9105 C C . GLY B 1 355 ? -5.184 32.062 3.332 1 97.19 355 GLY B C 1
ATOM 9106 O O . GLY B 1 355 ? -5.277 32.312 4.539 1 97.19 355 GLY B O 1
ATOM 9107 N N . ASN B 1 356 ? -6.168 32.406 2.484 1 97.5 356 ASN B N 1
ATOM 9108 C CA . ASN B 1 356 ? -7.34 33.188 2.881 1 97.5 356 ASN B CA 1
ATOM 9109 C C . ASN B 1 356 ? -8.445 32.281 3.426 1 97.5 356 ASN B C 1
ATOM 9111 O O . ASN B 1 356 ? -9.609 32.406 3.045 1 97.5 356 ASN B O 1
ATOM 9115 N N . VAL B 1 357 ? -8.094 31.328 4.238 1 96.38 357 VAL B N 1
ATOM 9116 C CA . VAL B 1 357 ? -9.023 30.422 4.902 1 96.38 357 VAL B CA 1
ATOM 9117 C C . VAL B 1 357 ? -8.594 30.219 6.355 1 96.38 357 VAL B C 1
ATOM 9119 O O . VAL B 1 357 ? -7.48 30.594 6.738 1 96.38 357 VAL B O 1
ATOM 9122 N N . ARG B 1 358 ? -9.422 29.625 7.168 1 93.06 358 ARG B N 1
ATOM 9123 C CA . ARG B 1 358 ? -9.156 29.469 8.594 1 93.06 358 ARG B CA 1
ATOM 9124 C C . ARG B 1 358 ? -8.062 28.438 8.836 1 93.06 358 ARG B C 1
ATOM 9126 O O . ARG B 1 358 ? -7.238 28.609 9.742 1 93.06 358 ARG B O 1
ATOM 9133 N N . GLN B 1 359 ? -8.039 27.328 8.062 1 94.56 359 GLN B N 1
ATOM 9134 C CA . GLN B 1 359 ? -7.07 26.25 8.211 1 94.56 359 GLN B CA 1
ATOM 9135 C C . GLN B 1 359 ? -6.355 25.984 6.891 1 94.56 359 GLN B C 1
ATOM 9137 O O . GLN B 1 359 ? -6.531 24.906 6.297 1 94.56 359 GLN B O 1
ATOM 9142 N N . PRO B 1 360 ? -5.445 26.797 6.586 1 95.81 360 PRO B N 1
ATOM 9143 C CA . PRO B 1 360 ? -4.816 26.688 5.266 1 95.81 360 PRO B CA 1
ATOM 9144 C C . PRO B 1 360 ? -4.031 25.391 5.094 1 95.81 360 PRO B C 1
ATOM 9146 O O . PRO B 1 360 ? -3.879 24.906 3.973 1 95.81 360 PRO B O 1
ATOM 9149 N N . ASN B 1 361 ? -3.559 24.812 6.176 1 95.31 361 ASN B N 1
ATOM 9150 C CA . ASN B 1 361 ? -2.688 23.641 6.086 1 95.31 361 ASN B CA 1
ATOM 9151 C C . ASN B 1 361 ? -3.492 22.344 6.012 1 95.31 361 ASN B C 1
ATOM 9153 O O . ASN B 1 361 ? -2.92 21.25 5.969 1 95.31 361 ASN B O 1
ATOM 9157 N N . SER B 1 362 ? -4.785 22.453 5.914 1 94.38 362 SER B N 1
ATOM 9158 C CA . SER B 1 362 ? -5.633 21.281 5.66 1 94.38 362 SER B CA 1
ATOM 9159 C C . SER B 1 362 ? -5.578 20.875 4.191 1 94.38 362 SER B C 1
ATOM 9161 O O . SER B 1 362 ? -5.52 21.734 3.305 1 94.38 362 SER B O 1
ATOM 9163 N N . ILE B 1 363 ? -5.703 19.641 4.004 1 94.56 363 ILE B N 1
ATOM 9164 C CA . ILE B 1 363 ? -5.625 19.109 2.646 1 94.56 363 ILE B CA 1
ATOM 9165 C C . ILE B 1 363 ? -6.773 19.656 1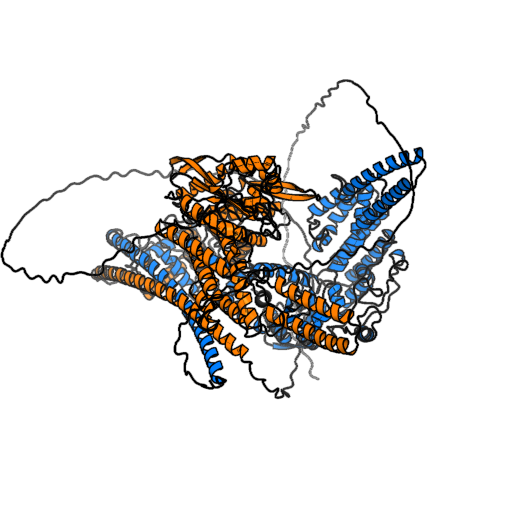.807 1 94.56 363 ILE B C 1
ATOM 9167 O O . ILE B 1 363 ? -6.66 19.766 0.583 1 94.56 363 ILE B O 1
ATOM 9171 N N . THR B 1 364 ? -7.832 20.047 2.475 1 95.12 364 THR B N 1
ATOM 9172 C CA . THR B 1 364 ? -9.016 20.531 1.779 1 95.12 364 THR B CA 1
ATOM 9173 C C . THR B 1 364 ? -8.742 21.891 1.126 1 95.12 364 THR B C 1
ATOM 9175 O O . THR B 1 364 ? -9.453 22.281 0.198 1 95.12 364 THR B O 1
ATOM 9178 N N . HIS B 1 365 ? -7.695 22.562 1.593 1 96.75 365 HIS B N 1
ATOM 9179 C CA . HIS B 1 365 ? -7.398 23.891 1.063 1 96.75 365 HIS B CA 1
ATOM 9180 C C . HIS B 1 365 ? -6.121 23.875 0.232 1 96.75 365 HIS B C 1
ATOM 9182 O O . HIS B 1 365 ? -5.582 24.938 -0.101 1 96.75 365 HIS B O 1
ATOM 9188 N N . ILE B 1 366 ? -5.621 22.719 -0.051 1 97.56 366 ILE B N 1
ATOM 9189 C CA . ILE B 1 366 ? -4.398 22.547 -0.829 1 97.56 366 ILE B CA 1
ATOM 9190 C C . ILE B 1 366 ? -4.723 21.859 -2.154 1 97.56 366 ILE B C 1
ATOM 9192 O O . ILE B 1 366 ? -5.309 20.781 -2.17 1 97.56 366 ILE B O 1
ATOM 9196 N N . SER B 1 367 ? -4.367 22.516 -3.221 1 97.69 367 SER B N 1
ATOM 9197 C CA . SER B 1 367 ? -4.551 21.922 -4.543 1 97.69 367 SER B CA 1
ATOM 9198 C C . SER B 1 367 ? -3.227 21.422 -5.113 1 97.69 367 SER B C 1
ATOM 9200 O O . SER B 1 367 ? -2.262 22.188 -5.219 1 97.69 367 SER B O 1
ATOM 9202 N N . THR B 1 368 ? -3.227 20.188 -5.473 1 97.75 368 THR B N 1
ATOM 9203 C CA . THR B 1 368 ? -2.043 19.656 -6.137 1 97.75 368 THR B CA 1
ATOM 9204 C C . THR B 1 368 ? -1.995 20.109 -7.594 1 97.75 368 THR B C 1
ATOM 9206 O O . THR B 1 368 ? -2.912 19.828 -8.367 1 97.75 368 THR B O 1
ATOM 9209 N N . LEU B 1 369 ? -0.9 20.781 -7.969 1 98.25 369 LEU B N 1
ATOM 9210 C CA . LEU B 1 369 ? -0.798 21.391 -9.297 1 98.25 369 LEU B CA 1
ATOM 9211 C C . LEU B 1 369 ? -0.078 20.453 -10.258 1 98.25 369 LEU B C 1
ATOM 9213 O O . LEU B 1 369 ? -0.261 20.547 -11.477 1 98.25 369 LEU B O 1
ATOM 9217 N N . ALA B 1 370 ? 0.741 19.625 -9.664 1 98.19 370 ALA B N 1
ATOM 9218 C CA . ALA B 1 370 ? 1.506 18.734 -10.539 1 98.19 370 ALA B CA 1
ATOM 9219 C C . ALA B 1 370 ? 2.031 17.531 -9.773 1 98.19 370 ALA B C 1
ATOM 9221 O O . ALA B 1 370 ? 2.244 17.594 -8.562 1 98.19 370 ALA B O 1
ATOM 9222 N N . VAL B 1 371 ? 2.217 16.469 -10.492 1 97.44 371 VAL B N 1
ATOM 9223 C CA . VAL B 1 371 ? 2.863 15.258 -10.016 1 97.44 371 VAL B CA 1
ATOM 9224 C C . VAL B 1 371 ? 3.721 14.656 -11.125 1 97.44 371 VAL B C 1
ATOM 9226 O O . VAL B 1 371 ? 3.314 14.633 -12.289 1 97.44 371 VAL B O 1
ATOM 9229 N N . PHE B 1 372 ? 4.93 14.273 -10.82 1 96.44 372 PHE B N 1
ATOM 9230 C CA . PHE B 1 372 ? 5.73 13.508 -11.766 1 96.44 372 PHE B CA 1
ATOM 9231 C C . PHE B 1 372 ? 6.566 12.453 -11.039 1 96.44 372 PHE B C 1
ATOM 9233 O O . PHE B 1 372 ? 6.887 12.617 -9.859 1 96.44 372 PHE B O 1
ATOM 9240 N N . ASP B 1 373 ? 6.902 11.383 -11.695 1 93.25 373 ASP B N 1
ATOM 9241 C CA . ASP B 1 373 ? 7.551 10.234 -11.062 1 93.25 373 ASP B CA 1
ATOM 9242 C C . ASP B 1 373 ? 9.07 10.312 -11.211 1 93.25 373 ASP B C 1
ATOM 9244 O O . ASP B 1 373 ? 9.688 9.406 -11.773 1 93.25 373 ASP B O 1
ATOM 9248 N N . ASP B 1 374 ? 9.648 11.266 -10.711 1 93.31 374 ASP B N 1
ATOM 9249 C CA . ASP B 1 374 ? 11.086 11.5 -10.656 1 93.31 374 ASP B CA 1
ATOM 9250 C C . ASP B 1 374 ? 11.453 12.391 -9.469 1 93.31 374 ASP B C 1
ATOM 9252 O O . ASP B 1 374 ? 10.578 12.852 -8.734 1 93.31 374 ASP B O 1
ATOM 9256 N N . SER B 1 375 ? 12.703 12.664 -9.312 1 93.06 375 SER B N 1
ATOM 9257 C CA . SER B 1 375 ? 13.188 13.438 -8.172 1 93.06 375 SER B CA 1
ATOM 9258 C C . SER B 1 375 ? 12.844 14.914 -8.328 1 93.06 375 SER B C 1
ATOM 9260 O O . SER B 1 375 ? 12.602 15.391 -9.438 1 93.06 375 SER B O 1
ATOM 9262 N N . ASP B 1 376 ? 12.852 15.609 -7.195 1 94 376 ASP B N 1
ATOM 9263 C CA . ASP B 1 376 ? 12.477 17.016 -7.16 1 94 376 ASP B CA 1
ATOM 9264 C C . ASP B 1 376 ? 13.711 17.922 -7.316 1 94 376 ASP B C 1
ATOM 9266 O O . ASP B 1 376 ? 13.766 19 -6.746 1 94 376 ASP B O 1
ATOM 9270 N N . ASP B 1 377 ? 14.641 17.516 -8.008 1 92.81 377 ASP B N 1
ATOM 9271 C CA . ASP B 1 377 ? 15.805 18.359 -8.227 1 92.81 377 ASP B CA 1
ATOM 9272 C C . ASP B 1 377 ? 15.461 19.531 -9.148 1 92.81 377 ASP B C 1
ATOM 9274 O O . ASP B 1 377 ? 14.508 19.469 -9.922 1 92.81 377 ASP B O 1
ATOM 9278 N N . HIS B 1 378 ? 16.281 20.609 -9.008 1 95.38 378 HIS B N 1
ATOM 9279 C CA . HIS B 1 378 ? 16.078 21.859 -9.742 1 95.38 378 HIS B CA 1
ATOM 9280 C C . HIS B 1 378 ? 15.938 21.594 -11.242 1 95.38 378 HIS B C 1
ATOM 9282 O O . HIS B 1 378 ? 15.031 22.125 -11.891 1 95.38 378 HIS B O 1
ATOM 9288 N N . GLU B 1 379 ? 16.734 20.766 -11.789 1 92.88 379 GLU B N 1
ATOM 9289 C CA . GLU B 1 379 ? 16.766 20.469 -13.211 1 92.88 379 GLU B CA 1
ATOM 9290 C C . GLU B 1 379 ? 15.5 19.734 -13.648 1 92.88 379 GLU B C 1
ATOM 9292 O O . GLU B 1 379 ? 14.93 20.047 -14.703 1 92.88 379 GLU B O 1
ATOM 9297 N N . ASN B 1 380 ? 15.078 18.812 -12.883 1 94.44 380 ASN B N 1
ATOM 9298 C CA . ASN B 1 380 ? 13.883 18.031 -13.203 1 94.44 380 ASN B CA 1
ATOM 9299 C C . ASN B 1 380 ? 12.625 18.891 -13.164 1 94.44 380 ASN B C 1
ATOM 9301 O O . ASN B 1 380 ? 11.766 18.781 -14.039 1 94.44 380 ASN B O 1
ATOM 9305 N N . ILE B 1 381 ? 12.539 19.781 -12.18 1 96.38 381 ILE B N 1
ATOM 9306 C CA . ILE B 1 381 ? 11.367 20.641 -12.07 1 96.38 381 ILE B CA 1
ATOM 9307 C C . ILE B 1 381 ? 11.289 21.562 -13.289 1 96.38 381 ILE B C 1
ATOM 9309 O O . ILE B 1 381 ? 10.219 21.734 -13.875 1 96.38 381 ILE B O 1
ATOM 9313 N N . ARG B 1 382 ? 12.406 22.094 -13.641 1 94.88 382 ARG B N 1
ATOM 9314 C CA . ARG B 1 382 ? 12.43 22.969 -14.812 1 94.88 382 ARG B CA 1
ATOM 9315 C C . ARG B 1 382 ? 12.102 22.188 -16.078 1 94.88 382 ARG B C 1
ATOM 9317 O O . ARG B 1 382 ? 11.344 22.656 -16.922 1 94.88 382 ARG B O 1
ATOM 9324 N N . LYS B 1 383 ? 12.648 21 -16.172 1 94.25 383 LYS B N 1
ATOM 9325 C CA . LYS B 1 383 ? 12.461 20.156 -17.344 1 94.25 383 LYS B CA 1
ATOM 9326 C C . LYS B 1 383 ? 11.008 19.734 -17.5 1 94.25 383 LYS B C 1
ATOM 9328 O O . LYS B 1 383 ? 10.438 19.812 -18.594 1 94.25 383 LYS B O 1
ATOM 9333 N N . TYR B 1 384 ? 10.414 19.375 -16.422 1 96.06 384 TYR B N 1
ATOM 9334 C CA . TYR B 1 384 ? 9.102 18.75 -16.5 1 96.06 384 TYR B CA 1
ATOM 9335 C C . TYR B 1 384 ? 7.992 19.781 -16.359 1 96.06 384 TYR B C 1
ATOM 9337 O O . TYR B 1 384 ? 6.883 19.578 -16.859 1 96.06 384 TYR B O 1
ATOM 9345 N N . LEU B 1 385 ? 8.266 20.906 -15.656 1 97.31 385 LEU B N 1
ATOM 9346 C CA . LEU B 1 385 ? 7.16 21.75 -15.227 1 97.31 385 LEU B CA 1
ATOM 9347 C C . LEU B 1 385 ? 7.367 23.188 -15.695 1 97.31 385 LEU B C 1
ATOM 9349 O O . LEU B 1 385 ? 6.828 24.125 -15.102 1 97.31 385 LEU B O 1
ATOM 9353 N N . GLN B 1 386 ? 8.125 23.422 -16.719 1 95.69 386 GLN B N 1
ATOM 9354 C CA . GLN B 1 386 ? 8.391 24.781 -17.188 1 95.69 386 GLN B CA 1
ATOM 9355 C C . GLN B 1 386 ? 7.094 25.531 -17.5 1 95.69 386 GLN B C 1
ATOM 9357 O O . GLN B 1 386 ? 6.938 26.688 -17.109 1 95.69 386 GLN B O 1
ATOM 9362 N N . PRO B 1 387 ? 6.125 24.859 -18.156 1 96.56 387 PRO B N 1
ATOM 9363 C CA . PRO B 1 387 ? 4.871 25.578 -18.406 1 96.56 387 PRO B CA 1
ATOM 9364 C C . PRO B 1 387 ? 4.164 25.984 -17.109 1 96.56 387 PRO B C 1
ATOM 9366 O O . PRO B 1 387 ? 3.576 27.078 -17.047 1 96.56 387 PRO B O 1
ATOM 9369 N N . LEU B 1 388 ? 4.188 25.188 -16.125 1 97.69 388 LEU B N 1
ATOM 9370 C CA . LEU B 1 388 ? 3.568 25.5 -14.844 1 97.69 388 LEU B CA 1
ATOM 9371 C C . LEU B 1 388 ? 4.309 26.641 -14.148 1 97.69 388 LEU B C 1
ATOM 9373 O O . LEU B 1 388 ? 3.682 27.531 -13.578 1 97.69 388 LEU B O 1
ATOM 9377 N N . LEU B 1 389 ? 5.645 26.609 -14.203 1 97.62 389 LEU B N 1
ATOM 9378 C CA . LEU B 1 389 ? 6.469 27.672 -13.617 1 97.62 389 LEU B CA 1
ATOM 9379 C C . LEU B 1 389 ? 6.156 29.016 -14.258 1 97.62 389 LEU B C 1
ATOM 9381 O O . LEU B 1 389 ? 6.062 30.031 -13.562 1 97.62 389 LEU B O 1
ATOM 9385 N N . ASN B 1 390 ? 5.957 29.016 -15.539 1 97.56 390 ASN B N 1
ATOM 9386 C CA . ASN B 1 390 ? 5.613 30.234 -16.25 1 97.56 390 ASN B CA 1
ATOM 9387 C C . ASN B 1 390 ? 4.289 30.812 -15.758 1 97.56 390 ASN B C 1
ATOM 9389 O O . ASN B 1 390 ? 4.164 32.031 -15.586 1 97.56 390 ASN B O 1
ATOM 9393 N N . GLN B 1 391 ? 3.365 29.938 -15.508 1 97.62 391 GLN B N 1
ATOM 9394 C CA . GLN B 1 391 ? 2.062 30.375 -15.016 1 97.62 391 GLN B CA 1
ATOM 9395 C C . GLN B 1 391 ? 2.182 31 -13.633 1 97.62 391 GLN B C 1
ATOM 9397 O O . GLN B 1 391 ? 1.621 32.062 -13.375 1 97.62 391 GLN B O 1
ATOM 9402 N N . LEU B 1 392 ? 2.908 30.391 -12.82 1 97.88 392 LEU B N 1
ATOM 9403 C CA . LEU B 1 392 ? 3.027 30.828 -11.43 1 97.88 392 LEU B CA 1
ATOM 9404 C C . LEU B 1 392 ? 3.791 32.125 -11.336 1 97.88 392 LEU B C 1
ATOM 9406 O O . LEU B 1 392 ? 3.449 33 -10.531 1 97.88 392 LEU B O 1
ATOM 9410 N N . ASN B 1 393 ? 4.801 32.281 -12.172 1 97.19 393 ASN B N 1
ATOM 9411 C CA . ASN B 1 393 ? 5.578 33.5 -12.188 1 97.19 393 ASN B CA 1
ATOM 9412 C C . ASN B 1 393 ? 4.785 34.656 -12.797 1 97.19 393 ASN B C 1
ATOM 9414 O O . ASN B 1 393 ? 5.102 35.844 -12.555 1 97.19 393 ASN B O 1
ATOM 9418 N N . ALA B 1 394 ? 3.703 34.375 -13.492 1 96.69 394 ALA B N 1
ATOM 9419 C CA . ALA B 1 394 ? 2.883 35.406 -14.125 1 96.69 394 ALA B CA 1
ATOM 9420 C C . ALA B 1 394 ? 1.645 35.688 -13.289 1 96.69 394 ALA B C 1
ATOM 9422 O O . ALA B 1 394 ? 0.899 36.625 -13.594 1 96.69 394 ALA B O 1
ATOM 9423 N N . LEU B 1 395 ? 1.417 35 -12.242 1 96.44 395 LEU B N 1
ATOM 9424 C CA . LEU B 1 395 ? 0.2 35.062 -11.445 1 96.44 395 LEU B CA 1
ATOM 9425 C C . LEU B 1 395 ? 0.288 36.219 -10.445 1 96.44 395 LEU B C 1
ATOM 9427 O O . LEU B 1 395 ? 0.622 36.031 -9.281 1 96.44 395 LEU B O 1
ATOM 9431 N N . GLU B 1 396 ? -0.082 37.438 -10.844 1 95.69 396 GLU B N 1
ATOM 9432 C CA . GLU B 1 396 ? 0.108 38.656 -10.023 1 95.69 396 GLU B CA 1
ATOM 9433 C C . GLU B 1 396 ? -1.222 39.156 -9.477 1 95.69 396 GLU B C 1
ATOM 9435 O O . GLU B 1 396 ? -1.261 39.781 -8.422 1 95.69 396 GLU B O 1
ATOM 9440 N N . SER B 1 397 ? -2.232 38.969 -10.203 1 96.88 397 SER B N 1
ATOM 9441 C CA . SER B 1 397 ? -3.568 39.406 -9.805 1 96.88 397 SER B CA 1
ATOM 9442 C C . SER B 1 397 ? -4.637 38.438 -10.312 1 96.88 397 SER B C 1
ATOM 9444 O O . SER B 1 397 ? -4.363 37.594 -11.172 1 96.88 397 SER B O 1
ATOM 9446 N N . ILE B 1 398 ? -5.793 38.562 -9.719 1 97.38 398 ILE B N 1
ATOM 9447 C CA . ILE B 1 398 ? -6.859 37.656 -10.109 1 97.38 398 ILE B CA 1
ATOM 9448 C C . ILE B 1 398 ? -8.203 38.375 -10.055 1 97.38 398 ILE B C 1
ATOM 9450 O O . ILE B 1 398 ? -8.414 39.25 -9.211 1 97.38 398 ILE B O 1
ATOM 9454 N N . GLU B 1 399 ? -9.008 38.062 -11.047 1 97.12 399 GLU B N 1
ATOM 9455 C CA . GLU B 1 399 ? -10.398 38.5 -11.086 1 97.12 399 GLU B CA 1
ATOM 9456 C C . GLU B 1 399 ? -11.359 37.344 -10.852 1 97.12 399 GLU B C 1
ATOM 9458 O O . GLU B 1 399 ? -11.227 36.281 -11.469 1 97.12 399 GLU B O 1
ATOM 9463 N N . TYR B 1 400 ? -12.227 37.5 -9.93 1 96.12 400 TYR B N 1
ATOM 9464 C CA . TYR B 1 400 ? -13.203 36.469 -9.617 1 96.12 400 TYR B CA 1
ATOM 9465 C C . TYR B 1 400 ? -14.461 37.062 -9 1 96.12 400 TYR B C 1
ATOM 9467 O O . TYR B 1 400 ? -14.531 38.25 -8.75 1 96.12 400 TYR B O 1
ATOM 9475 N N . SER B 1 401 ? -15.453 36.219 -8.898 1 94.25 401 SER B N 1
ATOM 9476 C CA . SER B 1 401 ? -16.719 36.656 -8.328 1 94.25 401 SER B CA 1
ATOM 9477 C C . SER B 1 401 ? -16.781 36.344 -6.832 1 94.25 401 SER B C 1
ATOM 9479 O O . SER B 1 401 ? -16.594 35.219 -6.414 1 94.25 401 SER B O 1
ATOM 9481 N N . GLU B 1 402 ? -16.969 37.375 -6.051 1 91.12 402 GLU B N 1
ATOM 9482 C CA . GLU B 1 402 ? -17.172 37.25 -4.609 1 91.12 402 GLU B CA 1
ATOM 9483 C C . GLU B 1 402 ? -18.609 37.562 -4.223 1 91.12 402 GLU B C 1
ATOM 9485 O O . GLU B 1 402 ? -19.031 38.75 -4.281 1 91.12 402 GLU B O 1
ATOM 9490 N N . ASN B 1 403 ? -19.297 36.594 -3.791 1 85.69 403 ASN B N 1
ATOM 9491 C CA . ASN B 1 403 ? -20.703 36.75 -3.439 1 85.69 403 ASN B CA 1
ATOM 9492 C C . ASN B 1 403 ? -21.484 37.469 -4.551 1 85.69 403 ASN B C 1
ATOM 9494 O O . ASN B 1 403 ? -22.234 38.406 -4.293 1 85.69 403 ASN B O 1
ATOM 9498 N N . GLY B 1 404 ? -21.188 37.188 -5.762 1 84.94 404 GLY B N 1
ATOM 9499 C CA . GLY B 1 404 ? -21.938 37.688 -6.914 1 84.94 404 GLY B CA 1
ATOM 9500 C C . GLY B 1 404 ? -21.344 38.969 -7.488 1 84.94 404 GLY B C 1
ATOM 9501 O O . GLY B 1 404 ? -21.812 39.469 -8.516 1 84.94 404 GLY B O 1
ATOM 9502 N N . LYS B 1 405 ? -20.344 39.531 -6.859 1 91.69 405 LYS B N 1
ATOM 9503 C CA . LYS B 1 405 ? -19.719 40.75 -7.336 1 91.69 405 LYS B CA 1
ATOM 9504 C C . LYS B 1 405 ? -18.312 40.469 -7.895 1 91.69 405 LYS B C 1
ATOM 9506 O O . LYS B 1 405 ? -17.531 39.75 -7.277 1 91.69 405 LYS B O 1
ATOM 9511 N N . ASP B 1 406 ? -18.047 41.094 -8.938 1 94.06 406 ASP B N 1
ATOM 9512 C CA . ASP B 1 406 ? -16.734 40.938 -9.555 1 94.06 406 ASP B CA 1
ATOM 9513 C C . ASP B 1 406 ? -15.68 41.75 -8.82 1 94.06 406 ASP B C 1
ATOM 9515 O O . ASP B 1 406 ? -15.867 42.938 -8.594 1 94.06 406 ASP B O 1
ATOM 9519 N N . VAL B 1 407 ? -14.641 41.094 -8.438 1 95.88 407 VAL B N 1
ATOM 9520 C CA . VAL B 1 407 ? -13.57 41.781 -7.719 1 95.88 407 VAL B CA 1
ATOM 9521 C C . VAL B 1 407 ? -12.227 41.438 -8.352 1 95.88 407 VAL B C 1
ATOM 9523 O O . VAL B 1 407 ? -12.078 40.375 -8.969 1 95.88 407 VAL B O 1
ATOM 9526 N N . SER B 1 408 ? -11.328 42.406 -8.281 1 96.25 408 SER B N 1
ATOM 9527 C CA . SER B 1 408 ? -9.938 42.188 -8.672 1 96.25 408 SER B CA 1
ATOM 9528 C C . SER B 1 408 ? -8.992 42.375 -7.488 1 96.25 408 SER B C 1
ATOM 9530 O O . SER B 1 408 ? -9.07 43.375 -6.777 1 96.25 408 SER B O 1
ATOM 9532 N N . ARG B 1 409 ? -8.164 41.344 -7.234 1 97.19 409 ARG B N 1
ATOM 9533 C CA . ARG B 1 409 ? -7.242 41.438 -6.105 1 97.19 409 ARG B CA 1
ATOM 9534 C C . ARG B 1 409 ? -5.836 41.031 -6.516 1 97.19 409 ARG B C 1
ATOM 9536 O O . ARG B 1 409 ? -5.66 40.25 -7.449 1 97.19 409 ARG B O 1
ATOM 9543 N N . LYS B 1 410 ? -4.918 41.594 -5.812 1 97.56 410 LYS B N 1
ATOM 9544 C CA . LYS B 1 410 ? -3.527 41.188 -6.008 1 97.56 410 LYS B CA 1
ATOM 9545 C C . LYS B 1 410 ? -3.24 39.844 -5.332 1 97.56 410 LYS B C 1
ATOM 9547 O O . LYS B 1 410 ? -3.867 39.5 -4.328 1 97.56 410 LYS B O 1
ATOM 9552 N N . ILE B 1 411 ? -2.324 39.125 -5.941 1 98 411 ILE B N 1
ATOM 9553 C CA . ILE B 1 411 ? -1.925 37.844 -5.383 1 98 411 ILE B CA 1
ATOM 9554 C C . ILE B 1 411 ? -0.548 37.969 -4.73 1 98 411 ILE B C 1
ATOM 9556 O O . ILE B 1 411 ? 0.403 38.438 -5.363 1 98 411 ILE B O 1
ATOM 9560 N N . HIS B 1 412 ? -0.467 37.625 -3.496 1 97.62 412 HIS B N 1
ATOM 9561 C CA . HIS B 1 412 ? 0.801 37.531 -2.781 1 97.62 412 HIS B CA 1
ATOM 9562 C C . HIS B 1 412 ? 1.259 36.094 -2.664 1 97.62 412 HIS B C 1
ATOM 9564 O O . HIS B 1 412 ? 0.662 35.312 -1.925 1 97.62 412 HIS B O 1
ATOM 9570 N N . GLN B 1 413 ? 2.33 35.75 -3.35 1 97.88 413 GLN B N 1
ATOM 9571 C CA . GLN B 1 413 ? 2.801 34.375 -3.387 1 97.88 413 GLN B CA 1
ATOM 9572 C C . GLN B 1 413 ? 3.869 34.125 -2.324 1 97.88 413 GLN B C 1
ATOM 9574 O O . GLN B 1 413 ? 4.73 35 -2.096 1 97.88 413 GLN B O 1
ATOM 9579 N N . LYS B 1 414 ? 3.781 33.031 -1.729 1 97.94 414 LYS B N 1
ATOM 9580 C CA . LYS B 1 414 ? 4.77 32.562 -0.766 1 97.94 414 LYS B CA 1
ATOM 9581 C C . LYS B 1 414 ? 5.234 31.156 -1.112 1 97.94 414 LYS B C 1
ATOM 9583 O O . LYS B 1 414 ? 4.668 30.516 -1.997 1 97.94 414 LYS B O 1
ATOM 9588 N N . PHE B 1 415 ? 6.312 30.719 -0.479 1 97.88 415 PHE B N 1
ATOM 9589 C CA . PHE B 1 415 ? 6.848 29.375 -0.734 1 97.88 415 PHE B CA 1
ATOM 9590 C C . PHE B 1 415 ? 6.988 28.594 0.564 1 97.88 415 PHE B C 1
ATOM 9592 O O . PHE B 1 415 ? 7.492 29.125 1.561 1 97.88 415 PHE B O 1
ATOM 9599 N N . VAL B 1 416 ? 6.461 27.359 0.521 1 96.25 416 VAL B N 1
ATOM 9600 C CA . VAL B 1 416 ? 6.504 26.5 1.702 1 96.25 416 VAL B CA 1
ATOM 9601 C C . VAL B 1 416 ? 6.969 25.094 1.309 1 96.25 416 VAL B C 1
ATOM 9603 O O . VAL B 1 416 ? 6.348 24.453 0.468 1 96.25 416 VAL B O 1
ATOM 9606 N N . ALA B 1 417 ? 7.984 24.578 1.901 1 95 417 ALA B N 1
ATOM 9607 C CA . ALA B 1 417 ? 8.5 23.234 1.639 1 95 417 ALA B CA 1
ATOM 9608 C C . ALA B 1 417 ? 9.562 22.844 2.66 1 95 417 ALA B C 1
ATOM 9610 O O . ALA B 1 417 ? 9.859 23.609 3.584 1 95 417 ALA B O 1
ATOM 9611 N N . ASP B 1 418 ? 10.086 21.672 2.523 1 91.94 418 ASP B N 1
ATOM 9612 C CA . ASP B 1 418 ? 11.242 21.297 3.34 1 91.94 418 ASP B CA 1
ATOM 9613 C C . ASP B 1 418 ? 12.516 21.969 2.834 1 91.94 418 ASP B C 1
ATOM 9615 O O . ASP B 1 418 ? 12.492 22.656 1.812 1 91.94 418 ASP B O 1
ATOM 9619 N N . PHE B 1 419 ? 13.555 21.781 3.494 1 92.5 419 PHE B N 1
ATOM 9620 C CA . PHE B 1 419 ? 14.781 22.484 3.172 1 92.5 419 PHE B CA 1
ATOM 9621 C C . PHE B 1 419 ? 15.328 22.047 1.816 1 92.5 419 PHE B C 1
ATOM 9623 O O . PHE B 1 419 ? 15.914 22.859 1.086 1 92.5 419 PHE B O 1
ATOM 9630 N N . LYS B 1 420 ? 15.164 20.828 1.584 1 92.44 420 LYS B N 1
ATOM 9631 C CA . LYS B 1 420 ? 15.656 20.328 0.3 1 92.44 420 LYS B CA 1
ATOM 9632 C C . LYS B 1 420 ? 14.992 21.078 -0.86 1 92.44 420 LYS B C 1
ATOM 9634 O O . LYS B 1 420 ? 15.672 21.594 -1.746 1 92.44 420 LYS B O 1
ATOM 9639 N N . LEU B 1 421 ? 13.719 21.094 -0.858 1 95.19 421 LEU B N 1
ATOM 9640 C CA . LEU B 1 421 ? 13 21.719 -1.97 1 95.19 421 LEU B CA 1
ATOM 9641 C C . LEU B 1 421 ? 13.188 23.234 -1.968 1 95.19 421 LEU B C 1
ATOM 9643 O O . LEU B 1 421 ? 13.18 23.859 -3.027 1 95.19 421 LEU B O 1
ATOM 9647 N N . VAL B 1 422 ? 13.305 23.828 -0.831 1 95.56 422 VAL B N 1
ATOM 9648 C CA . VAL B 1 422 ? 13.633 25.234 -0.756 1 95.56 422 VAL B CA 1
ATOM 9649 C C . VAL B 1 422 ? 14.953 25.5 -1.489 1 95.56 422 VAL B C 1
ATOM 9651 O O . VAL B 1 422 ? 15.031 26.406 -2.318 1 95.56 422 VAL B O 1
ATOM 9654 N N . GLY B 1 423 ? 15.938 24.719 -1.169 1 95.44 423 GLY B N 1
ATOM 9655 C CA . GLY B 1 423 ? 17.219 24.844 -1.842 1 95.44 423 GLY B CA 1
ATOM 9656 C C . GLY B 1 423 ? 17.125 24.625 -3.342 1 95.44 423 GLY B C 1
ATOM 9657 O O . GLY B 1 423 ? 17.688 25.406 -4.117 1 95.44 423 GLY B O 1
ATOM 9658 N N . GLU B 1 424 ? 16.406 23.641 -3.695 1 95.5 424 GLU B N 1
ATOM 9659 C CA . GLU B 1 424 ? 16.25 23.328 -5.113 1 95.5 424 GLU B CA 1
ATOM 9660 C C . GLU B 1 424 ? 15.523 24.453 -5.844 1 95.5 424 GLU B C 1
ATOM 9662 O O . GLU B 1 424 ? 15.852 24.766 -6.992 1 95.5 424 GLU B O 1
ATOM 9667 N N . SER B 1 425 ? 14.57 25.016 -5.203 1 96.5 425 SER B N 1
ATOM 9668 C CA . SER B 1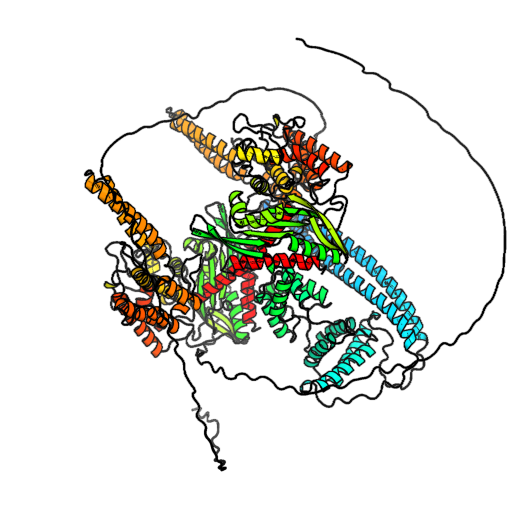 425 ? 13.805 26.109 -5.812 1 96.5 425 SER B CA 1
ATOM 9669 C C . SER B 1 425 ? 14.672 27.328 -6.059 1 96.5 425 SER B C 1
ATOM 9671 O O . SER B 1 425 ? 14.438 28.094 -6.992 1 96.5 425 SER B O 1
ATOM 9673 N N . LEU B 1 426 ? 15.695 27.453 -5.25 1 96.69 426 LEU B N 1
ATOM 9674 C CA . LEU B 1 426 ? 16.547 28.641 -5.32 1 96.69 426 LEU B CA 1
ATOM 9675 C C . LEU B 1 426 ? 17.844 28.328 -6.066 1 96.69 426 LEU B C 1
ATOM 9677 O O . LEU B 1 426 ? 18.641 29.219 -6.324 1 96.69 426 LEU B O 1
ATOM 9681 N N . GLY B 1 427 ? 18 27.047 -6.387 1 95.56 427 GLY B N 1
ATOM 9682 C CA . GLY B 1 427 ? 19.25 26.625 -7 1 95.56 427 GLY B CA 1
ATOM 9683 C C . GLY B 1 427 ? 20.391 26.547 -6.012 1 95.56 427 GLY B C 1
ATOM 9684 O O . GLY B 1 427 ? 21.562 26.719 -6.395 1 95.56 427 GLY B O 1
ATOM 9685 N N . HIS B 1 428 ? 20.062 26.469 -4.785 1 95.19 428 HIS B N 1
ATOM 9686 C CA . HIS B 1 428 ? 21.047 26.391 -3.711 1 95.19 428 HIS B CA 1
ATOM 9687 C C . HIS B 1 428 ? 21.516 24.953 -3.494 1 95.19 428 HIS B C 1
ATOM 9689 O O . HIS B 1 428 ? 20.719 24.031 -3.531 1 95.19 428 HIS B O 1
ATOM 9695 N N . ARG B 1 429 ? 22.734 24.75 -3.264 1 90.12 429 ARG B N 1
ATOM 9696 C CA . ARG B 1 429 ? 23.297 23.422 -3.049 1 90.12 429 ARG B CA 1
ATOM 9697 C C . ARG B 1 429 ? 22.828 22.828 -1.719 1 90.12 429 ARG B C 1
ATOM 9699 O O . ARG B 1 429 ? 22.172 23.516 -0.931 1 90.12 429 ARG B O 1
ATOM 9706 N N . LYS B 1 430 ? 23.219 21.625 -1.486 1 80.75 430 LYS B N 1
ATOM 9707 C CA . LYS B 1 430 ? 22.75 20.875 -0.324 1 80.75 430 LYS B CA 1
ATOM 9708 C C . LYS B 1 430 ? 23.281 21.484 0.972 1 80.75 430 LYS B C 1
ATOM 9710 O O . LYS B 1 430 ? 24.125 22.391 0.944 1 80.75 430 LYS B O 1
ATOM 9715 N N . GLN B 1 431 ? 22.766 20.969 2.01 1 73.56 431 GLN B N 1
ATOM 9716 C CA . GLN B 1 431 ? 23 21.516 3.344 1 73.56 431 GLN B CA 1
ATOM 9717 C C . GLN B 1 431 ? 24.438 21.344 3.773 1 73.56 431 GLN B C 1
ATOM 9719 O O . GLN B 1 431 ? 24.922 22.031 4.668 1 73.56 431 GLN B O 1
ATOM 9724 N N . SER B 1 432 ? 25.125 20.547 3.125 1 76.44 432 SER B N 1
ATOM 9725 C CA . SER B 1 432 ? 26.516 20.266 3.516 1 76.44 432 SER B CA 1
ATOM 9726 C C . SER B 1 432 ? 27.484 21.219 2.824 1 76.44 432 SER B C 1
ATOM 9728 O O . SER B 1 432 ? 28.688 21.172 3.076 1 76.44 432 SER B O 1
ATOM 9730 N N . SER B 1 433 ? 26.922 22.172 2.168 1 83.12 433 SER B N 1
ATOM 9731 C CA . SER B 1 433 ? 27.766 23.109 1.454 1 83.12 433 SER B CA 1
ATOM 9732 C C . SER B 1 433 ? 28.375 24.141 2.404 1 83.12 433 SER B C 1
ATOM 9734 O O . SER B 1 433 ? 27.938 24.266 3.549 1 83.12 433 SER B O 1
ATOM 9736 N N . LYS B 1 434 ? 29.406 24.859 1.9 1 86.44 434 LYS B N 1
ATOM 9737 C CA . LYS B 1 434 ? 30.109 25.859 2.689 1 86.44 434 LYS B CA 1
ATOM 9738 C C . LYS B 1 434 ? 29.188 26.984 3.131 1 86.44 434 LYS B C 1
ATOM 9740 O O . LYS B 1 434 ? 29.172 27.359 4.301 1 86.44 434 LYS B O 1
ATOM 9745 N N . ASP B 1 435 ? 28.453 27.547 2.17 1 92.38 435 ASP B N 1
ATOM 9746 C CA . ASP B 1 435 ? 27.422 28.531 2.459 1 92.38 435 ASP B CA 1
ATOM 9747 C C . ASP B 1 435 ? 26.047 27.875 2.566 1 92.38 435 ASP B C 1
ATOM 9749 O O . ASP B 1 435 ? 25.219 27.984 1.658 1 92.38 435 ASP B O 1
ATOM 9753 N N . PHE B 1 436 ? 25.703 27.297 3.689 1 91.25 436 PHE B N 1
ATOM 9754 C CA . PHE B 1 436 ? 24.656 26.297 3.85 1 91.25 436 PHE B CA 1
ATOM 9755 C C . PHE B 1 436 ? 23.297 26.953 4.004 1 91.25 436 PHE B C 1
ATOM 9757 O O . PHE B 1 436 ? 22.266 26.328 3.744 1 91.25 436 PHE B O 1
ATOM 9764 N N . CYS B 1 437 ? 23.25 28.203 4.438 1 93.94 437 CYS B N 1
ATOM 9765 C CA . CYS B 1 437 ? 21.969 28.828 4.754 1 93.94 437 CYS B CA 1
ATOM 9766 C C . CYS B 1 437 ? 21.328 29.406 3.5 1 93.94 437 CYS B C 1
ATOM 9768 O O . CYS B 1 437 ? 21.969 30.125 2.738 1 93.94 437 CYS B O 1
ATOM 9770 N N . THR B 1 438 ? 20.109 29.188 3.314 1 95.12 438 THR B N 1
ATOM 9771 C CA . THR B 1 438 ? 19.391 29.672 2.143 1 95.12 438 THR B CA 1
ATOM 9772 C C . THR B 1 438 ? 18.938 31.109 2.352 1 95.12 438 THR B C 1
ATOM 9774 O O . THR B 1 438 ? 18.562 31.797 1.396 1 95.12 438 THR B O 1
ATOM 9777 N N . TYR B 1 439 ? 19 31.625 3.553 1 96.12 439 TYR B N 1
ATOM 9778 C CA . TYR B 1 439 ? 18.453 32.938 3.85 1 96.12 439 TYR B CA 1
ATOM 9779 C C . TYR B 1 439 ? 19.578 33.969 3.984 1 96.12 439 TYR B C 1
ATOM 9781 O O . TYR B 1 439 ? 19.328 35.188 3.865 1 96.12 439 TYR B O 1
ATOM 9789 N N . CYS B 1 440 ? 20.734 33.531 4.336 1 96 440 CYS B N 1
ATOM 9790 C CA . CYS B 1 440 ? 21.859 34.469 4.492 1 96 440 CYS B CA 1
ATOM 9791 C C . CYS B 1 440 ? 23.156 33.844 3.979 1 96 440 CYS B C 1
ATOM 9793 O O . CYS B 1 440 ? 23.172 32.688 3.582 1 96 440 CYS B O 1
ATOM 9795 N N . GLU B 1 441 ? 24.219 34.531 3.961 1 94.5 441 GLU B N 1
ATOM 9796 C CA . GLU B 1 441 ? 25.469 34.094 3.367 1 94.5 441 GLU B CA 1
ATOM 9797 C C . GLU B 1 441 ? 26.438 33.594 4.434 1 94.5 441 GLU B C 1
ATOM 9799 O O . GLU B 1 441 ? 27.656 33.688 4.273 1 94.5 441 GLU B O 1
ATOM 9804 N N . GLU B 1 442 ? 25.844 33.156 5.543 1 92.06 442 GLU B N 1
ATOM 9805 C CA . GLU B 1 442 ? 26.688 32.562 6.582 1 92.06 442 GLU B CA 1
ATOM 9806 C C . GLU B 1 442 ? 27.5 31.406 6.035 1 92.06 442 GLU B C 1
ATOM 9808 O O . GLU B 1 442 ? 27 30.609 5.25 1 92.06 442 GLU B O 1
ATOM 9813 N N . THR B 1 443 ? 28.719 31.344 6.406 1 88.38 443 THR B N 1
ATOM 9814 C CA . THR B 1 443 ? 29.625 30.281 5.969 1 88.38 443 THR B CA 1
ATOM 9815 C C . THR B 1 443 ? 29.938 29.328 7.125 1 88.38 443 THR B C 1
ATOM 9817 O O . THR B 1 443 ? 30.125 29.781 8.266 1 88.38 443 THR B O 1
ATOM 9820 N N . ASN B 1 444 ? 29.812 28.141 6.914 1 80.81 444 ASN B N 1
ATOM 9821 C CA . ASN B 1 444 ? 30.297 27.141 7.848 1 80.81 444 ASN B CA 1
ATOM 9822 C C . ASN B 1 444 ? 31.328 26.219 7.203 1 80.81 444 ASN B C 1
ATOM 9824 O O . ASN B 1 444 ? 30.969 25.203 6.602 1 80.81 444 ASN B O 1
ATOM 9828 N N . PRO B 1 445 ? 32.594 26.594 7.348 1 73.44 445 PRO B N 1
ATOM 9829 C CA . PRO B 1 445 ? 33.656 25.781 6.707 1 73.44 445 PRO B CA 1
ATOM 9830 C C . PRO B 1 445 ? 33.719 24.359 7.262 1 73.44 445 PRO B C 1
ATOM 9832 O O . PRO B 1 445 ? 33.312 24.125 8.406 1 73.44 445 PRO B O 1
ATOM 9835 N N . ARG B 1 446 ? 33.844 23.406 6.492 1 72.62 446 ARG B N 1
ATOM 9836 C CA . ARG B 1 446 ? 33.969 22.016 6.91 1 72.62 446 ARG B CA 1
ATOM 9837 C C . ARG B 1 446 ? 35.312 21.75 7.543 1 72.62 446 ARG B C 1
ATOM 9839 O O . ARG B 1 446 ? 36.219 22.594 7.469 1 72.62 446 ARG B O 1
ATOM 9846 N N . GLY B 1 447 ? 35.406 20.688 8.32 1 68.12 447 GLY B N 1
ATOM 9847 C CA . GLY B 1 447 ? 36.656 20.234 8.891 1 68.12 447 GLY B CA 1
ATOM 9848 C C . GLY B 1 447 ? 37.031 20.938 10.188 1 68.12 447 GLY B C 1
ATOM 9849 O O . GLY B 1 447 ? 36.156 21.172 11.039 1 68.12 447 GLY B O 1
ATOM 9850 N N . ASP B 1 448 ? 38.219 21.359 10.336 1 67.31 448 ASP B N 1
ATOM 9851 C CA . ASP B 1 448 ? 38.75 21.906 11.578 1 67.31 448 ASP B CA 1
ATOM 9852 C C . ASP B 1 448 ? 38.25 23.328 11.82 1 67.31 448 ASP B C 1
ATOM 9854 O O . ASP B 1 448 ? 38.281 23.812 12.953 1 67.31 448 ASP B O 1
ATOM 9858 N N . GLN B 1 449 ? 37.75 23.969 10.773 1 76.88 449 GLN B N 1
ATOM 9859 C CA . GLN B 1 449 ? 37.312 25.344 10.898 1 76.88 449 GLN B CA 1
ATOM 9860 C C . GLN B 1 449 ? 35.781 25.438 11.016 1 76.88 449 GLN B C 1
ATOM 9862 O O . GLN B 1 449 ? 35.219 26.5 10.867 1 76.88 449 GLN B O 1
ATOM 9867 N N . GLN B 1 450 ? 35.25 24.328 11.32 1 85.69 450 GLN B N 1
ATOM 9868 C CA . GLN B 1 450 ? 33.812 24.281 11.414 1 85.69 450 GLN B CA 1
ATOM 9869 C C . GLN B 1 450 ? 33.312 25.094 12.609 1 85.69 450 GLN B C 1
ATOM 9871 O O . GLN B 1 450 ? 33.906 25.031 13.695 1 85.69 450 GLN B O 1
ATOM 9876 N N . LYS B 1 451 ? 32.344 25.875 12.383 1 87.62 451 LYS B N 1
ATOM 9877 C CA . LYS B 1 451 ? 31.719 26.641 13.461 1 87.62 451 LYS B CA 1
ATOM 9878 C C . LYS B 1 451 ? 30.922 25.75 14.398 1 87.62 451 LYS B C 1
ATOM 9880 O O . LYS B 1 451 ? 30.203 24.859 13.953 1 87.62 451 LYS B O 1
ATOM 9885 N N . THR B 1 452 ? 31.172 25.953 15.641 1 92.88 452 THR B N 1
ATOM 9886 C CA . THR B 1 452 ? 30.5 25.188 16.672 1 92.88 452 THR B CA 1
ATOM 9887 C C . THR B 1 452 ? 29.656 26.078 17.578 1 92.88 452 THR B C 1
ATOM 9889 O O . THR B 1 452 ? 29.625 27.297 17.375 1 92.88 452 THR B O 1
ATOM 9892 N N . LEU B 1 453 ? 29 25.547 18.453 1 94 453 LEU B N 1
ATOM 9893 C CA . LEU B 1 453 ? 28.125 26.281 19.344 1 94 453 LEU B CA 1
ATOM 9894 C C . LEU B 1 453 ? 28.922 27.25 20.234 1 94 453 LEU B C 1
ATOM 9896 O O . LEU B 1 453 ? 28.375 28.25 20.703 1 94 453 LEU B O 1
ATOM 9900 N N . LYS B 1 454 ? 30.156 26.953 20.391 1 91.31 454 LYS B N 1
ATOM 9901 C CA . LYS B 1 454 ? 31.031 27.844 21.156 1 91.31 454 LYS B CA 1
ATOM 9902 C C . LYS B 1 454 ? 31.188 29.188 20.453 1 91.31 454 LYS B C 1
ATOM 9904 O O . LYS B 1 454 ? 31.391 30.219 21.094 1 91.31 454 LYS B O 1
ATOM 9909 N N . ASP B 1 455 ? 31.062 29.125 19.141 1 89.19 455 ASP B N 1
ATOM 9910 C CA . ASP B 1 455 ? 31.266 30.312 18.312 1 89.19 455 ASP B CA 1
ATOM 9911 C C . ASP B 1 455 ? 29.969 31.094 18.125 1 89.19 455 ASP B C 1
ATOM 9913 O O . ASP B 1 455 ? 29.953 32.125 17.469 1 89.19 455 ASP B O 1
ATOM 9917 N N . LEU B 1 456 ? 28.969 30.625 18.703 1 91 456 LEU B N 1
ATOM 9918 C CA . LEU B 1 456 ? 27.656 31.188 18.453 1 91 456 LEU B CA 1
ATOM 9919 C C . LEU B 1 456 ? 27.547 32.594 19.062 1 91 456 LEU B C 1
ATOM 9921 O O . LEU B 1 456 ? 27.812 32.781 20.25 1 91 456 LEU B O 1
ATOM 9925 N N . ASP B 1 457 ? 27.312 33.594 18.234 1 91.94 457 ASP B N 1
ATOM 9926 C CA . ASP B 1 457 ? 27.062 34.969 18.625 1 91.94 457 ASP B CA 1
ATOM 9927 C C . ASP B 1 457 ? 25.844 35.531 17.891 1 91.94 457 ASP B C 1
ATOM 9929 O O . ASP B 1 457 ? 25.922 35.906 16.719 1 91.94 457 ASP B O 1
ATOM 9933 N N . LEU B 1 458 ? 24.766 35.656 18.594 1 92.81 458 LEU B N 1
ATOM 9934 C CA . LEU B 1 458 ? 23.484 36.031 18 1 92.81 458 LEU B CA 1
ATOM 9935 C C . LEU B 1 458 ? 23.5 37.469 17.547 1 92.81 458 LEU B C 1
ATOM 9937 O O . LEU B 1 458 ? 22.609 37.906 16.797 1 92.81 458 LEU B O 1
ATOM 9941 N N . THR B 1 459 ? 24.484 38.188 17.969 1 91 459 THR B N 1
ATOM 9942 C CA . THR B 1 459 ? 24.578 39.625 17.609 1 91 459 THR B CA 1
ATOM 9943 C C . THR B 1 459 ? 25.234 39.781 16.25 1 91 459 THR B C 1
ATOM 9945 O O . THR B 1 459 ? 25.125 40.844 15.625 1 91 459 THR B O 1
ATOM 9948 N N . LYS B 1 460 ? 25.969 38.844 15.836 1 90.12 460 LYS B N 1
ATOM 9949 C CA . LYS B 1 460 ? 26.625 38.906 14.539 1 90.12 460 LYS B CA 1
ATOM 9950 C C . LYS B 1 460 ? 25.75 38.281 13.445 1 90.12 460 LYS B C 1
ATOM 9952 O O . LYS B 1 460 ? 25.516 37.062 13.438 1 90.12 460 LYS B O 1
ATOM 9957 N N . ARG B 1 461 ? 25.359 39.062 12.555 1 92.19 461 ARG B N 1
ATOM 9958 C CA . ARG B 1 461 ? 24.469 38.594 11.492 1 92.19 461 ARG B CA 1
ATOM 9959 C C . ARG B 1 461 ? 25.172 38.656 10.141 1 92.19 461 ARG B C 1
ATOM 9961 O O . ARG B 1 461 ? 25.906 39.625 9.859 1 92.19 461 ARG B O 1
ATOM 9968 N N . ALA B 1 462 ? 24.938 37.625 9.469 1 92.94 462 ALA B N 1
ATOM 9969 C CA . ALA B 1 462 ? 25.453 37.594 8.102 1 92.94 462 ALA B CA 1
ATOM 9970 C C . ALA B 1 462 ? 24.547 38.375 7.152 1 92.94 462 ALA B C 1
ATOM 9972 O O . ALA B 1 462 ? 23.422 38.719 7.504 1 92.94 462 ALA B O 1
ATOM 9973 N N . VAL B 1 463 ? 25.141 38.688 5.98 1 95.06 463 VAL B N 1
ATOM 9974 C CA . VAL B 1 463 ? 24.391 39.406 4.961 1 95.06 463 VAL B CA 1
ATOM 9975 C C . VAL B 1 463 ? 23.234 38.562 4.469 1 95.06 463 VAL B C 1
ATOM 9977 O O . VAL B 1 463 ? 23.391 37.375 4.172 1 95.06 463 VAL B O 1
ATOM 9980 N N . LEU B 1 464 ? 22.094 39.188 4.426 1 96.19 464 LEU B N 1
ATOM 9981 C CA . LEU B 1 464 ? 20.906 38.469 3.955 1 96.19 464 LEU B CA 1
ATOM 9982 C C . LEU B 1 464 ? 20.938 38.281 2.441 1 96.19 464 LEU B C 1
ATOM 9984 O O . LEU B 1 464 ? 21.391 39.188 1.716 1 96.19 464 LEU B O 1
ATOM 9988 N N . ARG B 1 465 ? 20.469 37.125 2.1 1 96.06 465 ARG B N 1
ATOM 9989 C CA . ARG B 1 465 ? 20.328 36.906 0.669 1 96.06 465 ARG B CA 1
ATOM 9990 C C . ARG B 1 465 ? 19.062 37.531 0.118 1 96.06 465 ARG B C 1
ATOM 9992 O O . ARG B 1 465 ? 18.141 37.844 0.872 1 96.06 465 ARG B O 1
ATOM 9999 N N . SER B 1 466 ? 19.078 37.844 -1.206 1 95.38 466 SER B N 1
ATOM 10000 C CA . SER B 1 466 ? 17.938 38.344 -1.956 1 95.38 466 SER B CA 1
ATOM 10001 C C . SER B 1 466 ? 17.781 37.594 -3.281 1 95.38 466 SER B C 1
ATOM 10003 O O . SER B 1 466 ? 18.672 36.844 -3.695 1 95.38 466 SER B O 1
ATOM 10005 N N . MET B 1 467 ? 16.641 37.781 -3.854 1 94.81 467 MET B N 1
ATOM 10006 C CA . MET B 1 467 ? 16.422 37.156 -5.152 1 94.81 467 MET B CA 1
ATOM 10007 C C . MET B 1 467 ? 17.438 37.656 -6.172 1 94.81 467 MET B C 1
ATOM 10009 O O . MET B 1 467 ? 17.906 36.875 -7.016 1 94.81 467 MET B O 1
ATOM 10013 N N . ASP B 1 468 ? 17.797 38.844 -6.02 1 94.12 468 ASP B N 1
ATOM 10014 C CA . ASP B 1 468 ? 18.797 39.438 -6.91 1 94.12 468 ASP B CA 1
ATOM 10015 C C . ASP B 1 468 ? 20.172 38.812 -6.676 1 94.12 468 ASP B C 1
ATOM 10017 O O . ASP B 1 468 ? 20.922 38.531 -7.625 1 94.12 468 ASP B O 1
ATOM 10021 N N . SER B 1 469 ? 20.469 38.656 -5.449 1 95.31 469 SER B N 1
ATOM 10022 C CA . SER B 1 469 ? 21.75 38 -5.16 1 95.31 469 SER B CA 1
ATOM 10023 C C . SER B 1 469 ? 21.781 36.562 -5.707 1 95.31 469 SER B C 1
ATOM 10025 O O . SER B 1 469 ? 22.812 36.125 -6.219 1 95.31 469 SER B O 1
ATOM 10027 N N . TYR B 1 470 ? 20.703 35.844 -5.621 1 96.25 470 TYR B N 1
ATOM 10028 C CA . TYR B 1 470 ? 20.625 34.469 -6.152 1 96.25 470 TYR B CA 1
ATOM 10029 C C . TYR B 1 470 ? 20.797 34.5 -7.668 1 96.25 470 TYR B C 1
ATOM 10031 O O . TYR B 1 470 ? 21.484 33.625 -8.219 1 96.25 470 TYR B O 1
ATOM 10039 N N . LYS B 1 471 ? 20.156 35.438 -8.344 1 94.69 471 LYS B N 1
ATOM 10040 C CA . LYS B 1 471 ? 20.297 35.531 -9.789 1 94.69 471 LYS B CA 1
ATOM 10041 C C . LYS B 1 471 ? 21.75 35.812 -10.18 1 94.69 471 LYS B C 1
ATOM 10043 O O . LYS B 1 471 ? 22.25 35.219 -11.133 1 94.69 471 LYS B O 1
ATOM 10048 N N . LYS B 1 472 ? 22.375 36.625 -9.445 1 95.44 472 LYS B N 1
ATOM 10049 C CA . LYS B 1 472 ? 23.766 36.969 -9.695 1 95.44 472 LYS B CA 1
ATOM 10050 C C . LYS B 1 472 ? 24.672 35.75 -9.453 1 95.44 472 LYS B C 1
ATOM 10052 O O . LYS B 1 472 ? 25.531 35.438 -10.281 1 95.44 472 LYS B O 1
ATOM 10057 N N . HIS B 1 473 ? 24.469 35.125 -8.344 1 95.75 473 HIS B N 1
ATOM 10058 C CA . HIS B 1 473 ? 25.312 34 -7.977 1 95.75 473 HIS B CA 1
ATOM 10059 C C . HIS B 1 473 ? 25.062 32.812 -8.891 1 95.75 473 HIS B C 1
ATOM 10061 O O . HIS B 1 473 ? 25.938 31.969 -9.062 1 95.75 473 HIS B O 1
ATOM 10067 N N . ALA B 1 474 ? 23.859 32.719 -9.43 1 95.62 474 ALA B N 1
ATOM 10068 C CA . ALA B 1 474 ? 23.562 31.672 -10.383 1 95.62 474 ALA B CA 1
ATOM 10069 C C . ALA B 1 474 ? 24.438 31.797 -11.641 1 95.62 474 ALA B C 1
ATOM 10071 O O . ALA B 1 474 ? 24.688 30.812 -12.336 1 95.62 474 ALA B O 1
ATOM 10072 N N . MET B 1 475 ? 24.859 32.969 -11.945 1 94.38 475 MET B N 1
ATOM 10073 C CA . MET B 1 475 ? 25.734 33.219 -13.094 1 94.38 475 MET B CA 1
ATOM 10074 C C . MET B 1 475 ? 27.188 32.875 -12.766 1 94.38 475 MET B C 1
ATOM 10076 O O . MET B 1 475 ? 27.922 32.406 -13.617 1 94.38 475 MET B O 1
ATOM 10080 N N . THR B 1 476 ? 27.641 33.125 -11.492 1 93.75 476 THR B N 1
ATOM 10081 C CA . THR B 1 476 ? 29.047 33.031 -11.109 1 93.75 476 THR B CA 1
ATOM 10082 C C . THR B 1 476 ? 29.328 31.688 -10.43 1 93.75 476 THR B C 1
ATOM 10084 O O . THR B 1 476 ? 30.469 31.25 -10.383 1 93.75 476 THR B O 1
ATOM 10087 N N . GLY B 1 477 ? 28.312 31.141 -9.82 1 92.25 477 GLY B N 1
ATOM 10088 C CA . GLY B 1 477 ? 28.5 29.906 -9.062 1 92.25 477 GLY B CA 1
ATOM 10089 C C . GLY B 1 477 ? 29.047 30.141 -7.664 1 92.25 477 GLY B C 1
ATOM 10090 O O . GLY B 1 477 ? 29.547 29.219 -7.023 1 92.25 477 GLY B O 1
ATOM 10091 N N . GLU B 1 478 ? 28.938 31.344 -7.227 1 92.12 478 GLU B N 1
ATOM 10092 C CA . GLU B 1 478 ? 29.469 31.703 -5.918 1 92.12 478 GLU B CA 1
ATOM 10093 C C . GLU B 1 478 ? 28.453 31.422 -4.809 1 92.12 478 GLU B C 1
ATOM 10095 O O . GLU B 1 478 ? 27.266 31.203 -5.086 1 92.12 478 GLU B O 1
ATOM 10100 N N . LYS B 1 479 ? 28.875 31.328 -3.551 1 93.94 479 LYS B N 1
ATOM 10101 C CA . LYS B 1 479 ? 28.062 31.25 -2.34 1 93.94 479 LYS B CA 1
ATOM 10102 C C . LYS B 1 479 ? 27.141 30.047 -2.379 1 93.94 479 LYS B C 1
ATOM 10104 O O . LYS B 1 479 ? 25.953 30.156 -2.035 1 93.94 479 LYS B O 1
ATOM 10109 N N . SER B 1 480 ? 27.562 28.969 -2.904 1 94.31 480 SER B N 1
ATOM 10110 C CA . SER B 1 480 ? 26.922 27.656 -2.906 1 94.31 480 SER B CA 1
ATOM 10111 C C . SER B 1 480 ? 25.672 27.656 -3.785 1 94.31 480 SER B C 1
ATOM 10113 O O . SER B 1 480 ? 24.703 26.969 -3.49 1 94.31 480 SER B O 1
ATOM 10115 N N . VAL B 1 481 ? 25.641 28.531 -4.766 1 95.75 481 VAL B N 1
ATOM 10116 C CA . VAL B 1 481 ? 24.578 28.516 -5.766 1 95.75 481 VAL B CA 1
ATOM 10117 C C . VAL B 1 481 ? 25.047 27.781 -7.016 1 95.75 481 VAL B C 1
ATOM 10119 O O . VAL B 1 481 ? 26.188 27.969 -7.465 1 95.75 481 VAL B O 1
ATOM 10122 N N . ILE B 1 482 ? 24.25 26.906 -7.492 1 93.56 482 ILE B N 1
ATOM 10123 C CA . ILE B 1 482 ? 24.609 26.094 -8.648 1 93.56 482 ILE B CA 1
ATOM 10124 C C . ILE B 1 482 ? 24.594 26.953 -9.906 1 93.56 482 ILE B C 1
ATOM 10126 O O . ILE B 1 482 ? 23.609 27.641 -10.188 1 93.56 482 ILE B O 1
ATOM 10130 N N . ILE B 1 483 ? 25.641 26.859 -10.656 1 93.88 483 ILE B N 1
ATOM 10131 C CA . ILE B 1 483 ? 25.781 27.656 -11.867 1 93.88 483 ILE B CA 1
ATOM 10132 C C . ILE B 1 483 ? 24.656 27.297 -12.844 1 93.88 483 ILE B C 1
ATOM 10134 O O . ILE B 1 483 ? 24.406 26.125 -13.094 1 93.88 483 ILE B O 1
ATOM 10138 N N . GLY B 1 484 ? 24.016 28.297 -13.336 1 91.88 484 GLY B N 1
ATOM 10139 C CA . GLY B 1 484 ? 22.969 28.094 -14.312 1 91.88 484 GLY B CA 1
ATOM 10140 C C . GLY B 1 484 ? 21.609 27.828 -13.688 1 91.88 484 GLY B C 1
ATOM 10141 O O . GLY B 1 484 ? 20.609 27.672 -14.398 1 91.88 484 GLY B O 1
ATOM 10142 N N . SER B 1 485 ? 21.516 27.797 -12.359 1 92.88 485 SER B N 1
ATOM 10143 C CA . SER B 1 485 ? 20.281 27.453 -11.664 1 92.88 485 SER B CA 1
ATOM 10144 C C . SER B 1 485 ? 19.625 28.688 -11.055 1 92.88 485 SER B C 1
ATOM 10146 O O . SER B 1 485 ? 19.594 28.844 -9.836 1 92.88 485 SER B O 1
ATOM 10148 N N . LYS B 1 486 ? 18.984 29.484 -11.922 1 93.81 486 LYS B N 1
ATOM 10149 C CA . LYS B 1 486 ? 18.203 30.625 -11.43 1 93.81 486 LYS B CA 1
ATOM 10150 C C . LYS B 1 486 ? 17 30.172 -10.633 1 93.81 486 LYS B C 1
ATOM 10152 O O . LYS B 1 486 ? 16.469 29.078 -10.859 1 93.81 486 LYS B O 1
ATOM 10157 N N . PRO B 1 487 ? 16.578 31 -9.672 1 96.38 487 PRO B N 1
ATOM 10158 C CA . PRO B 1 487 ? 15.422 30.594 -8.875 1 96.38 487 PRO B CA 1
ATOM 10159 C C . PRO B 1 487 ? 14.219 30.234 -9.742 1 96.38 487 PRO B C 1
ATOM 10161 O O . PRO B 1 487 ? 13.961 30.875 -10.766 1 96.38 487 PRO B O 1
ATOM 10164 N N . LEU B 1 488 ? 13.492 29.219 -9.391 1 97 488 LEU B N 1
ATOM 10165 C CA . LEU B 1 488 ? 12.336 28.719 -10.141 1 97 488 LEU B CA 1
ATOM 10166 C C . LEU B 1 488 ? 11.172 29.703 -10.07 1 97 488 LEU B C 1
ATOM 10168 O O . LEU B 1 488 ? 10.422 29.859 -11.031 1 97 488 LEU B O 1
ATOM 10172 N N . PHE B 1 489 ? 11.008 30.312 -8.859 1 96.5 489 PHE B N 1
ATOM 10173 C CA . PHE B 1 489 ? 9.93 31.266 -8.617 1 96.5 489 PHE B CA 1
ATOM 10174 C C . PHE B 1 489 ? 10.484 32.688 -8.414 1 96.5 489 PHE B C 1
ATOM 10176 O O . PHE B 1 489 ? 10.641 33.125 -7.277 1 96.5 489 PHE B O 1
ATOM 10183 N N . GLU B 1 490 ? 10.586 33.375 -9.391 1 91.94 490 GLU B N 1
ATOM 10184 C CA . GLU B 1 490 ? 11.336 34.625 -9.438 1 91.94 490 GLU B CA 1
ATOM 10185 C C . GLU B 1 490 ? 10.547 35.781 -8.797 1 91.94 490 GLU B C 1
ATOM 10187 O O . GLU B 1 490 ? 11.125 36.781 -8.367 1 91.94 490 GLU B O 1
ATOM 10192 N N . LYS B 1 491 ? 9.352 35.562 -8.656 1 91.69 491 LYS B N 1
ATOM 10193 C CA . LYS B 1 491 ? 8.516 36.656 -8.164 1 91.69 491 LYS B CA 1
ATOM 10194 C C . LYS B 1 491 ? 8.281 36.531 -6.664 1 91.69 491 LYS B C 1
ATOM 10196 O O . LYS B 1 491 ? 7.719 37.438 -6.043 1 91.69 491 LYS B O 1
ATOM 10201 N N . ILE B 1 492 ? 8.703 35.531 -6.086 1 96.38 492 ILE B N 1
ATOM 10202 C CA . ILE B 1 492 ? 8.562 35.344 -4.648 1 96.38 492 ILE B CA 1
ATOM 10203 C C . ILE B 1 492 ? 9.789 35.906 -3.932 1 96.38 492 ILE B C 1
ATOM 10205 O O . ILE B 1 492 ? 10.906 35.438 -4.16 1 96.38 492 ILE B O 1
ATOM 10209 N N . ALA B 1 493 ? 9.516 36.875 -3.125 1 95.25 493 ALA B N 1
ATOM 10210 C CA . ALA B 1 493 ? 10.625 37.438 -2.359 1 95.25 493 ALA B CA 1
ATOM 10211 C C . ALA B 1 493 ? 11.195 36.438 -1.375 1 95.25 493 ALA B C 1
ATOM 10213 O O . ALA B 1 493 ? 10.484 35.531 -0.906 1 95.25 493 ALA B O 1
ATOM 10214 N N . LEU B 1 494 ? 12.406 36.531 -1.087 1 94.31 494 LEU B N 1
ATOM 10215 C CA . LEU B 1 494 ? 13.07 35.562 -0.234 1 94.31 494 LEU B CA 1
ATOM 10216 C C . LEU B 1 494 ? 12.43 35.531 1.148 1 94.31 494 LEU B C 1
ATOM 10218 O O . LEU B 1 494 ? 12.367 34.469 1.773 1 94.31 494 LEU B O 1
ATOM 10222 N N . PHE B 1 495 ? 12.008 36.719 1.595 1 92.31 495 PHE B N 1
ATOM 10223 C CA . PHE B 1 495 ? 11.367 36.75 2.906 1 92.31 495 PHE B CA 1
ATOM 10224 C C . PHE B 1 495 ? 10.047 36 2.891 1 92.31 495 PHE B C 1
ATOM 10226 O O . PHE B 1 495 ? 9.492 35.688 3.947 1 92.31 495 PHE B O 1
ATOM 10233 N N . ASP B 1 496 ? 9.562 35.688 1.689 1 96.5 496 ASP B N 1
ATOM 10234 C CA . ASP B 1 496 ? 8.305 34.969 1.546 1 96.5 496 ASP B CA 1
ATOM 10235 C C . ASP B 1 496 ? 8.57 33.469 1.377 1 96.5 496 ASP B C 1
ATOM 10237 O O . ASP B 1 496 ? 7.629 32.688 1.201 1 96.5 496 ASP B O 1
ATOM 10241 N N . TYR B 1 497 ? 9.836 33.094 1.385 1 97.31 497 TYR B N 1
ATOM 10242 C CA . TYR B 1 497 ? 10.195 31.703 1.59 1 97.31 497 TYR B CA 1
ATOM 10243 C C . TYR B 1 497 ? 10.117 31.328 3.066 1 97.31 497 TYR B C 1
ATOM 10245 O O . TYR B 1 497 ? 11.055 31.594 3.828 1 97.31 497 TYR B O 1
ATOM 10253 N N . LEU B 1 498 ? 9.102 30.703 3.385 1 97.31 498 LEU B N 1
ATOM 10254 C CA . LEU B 1 498 ? 8.812 30.484 4.797 1 97.31 498 LEU B CA 1
ATOM 10255 C C . LEU B 1 498 ? 9.672 29.359 5.363 1 97.31 498 LEU B C 1
ATOM 10257 O O . LEU B 1 498 ? 9.938 28.375 4.68 1 97.31 498 LEU B O 1
ATOM 10261 N N . ILE B 1 499 ? 9.992 29.484 6.582 1 96.38 499 ILE B N 1
ATOM 10262 C CA . ILE B 1 499 ? 10.844 28.531 7.27 1 96.38 499 ILE B CA 1
ATOM 10263 C C . ILE B 1 499 ? 10.055 27.25 7.543 1 96.38 499 ILE B C 1
ATOM 10265 O O . ILE B 1 499 ? 8.922 27.297 8.023 1 96.38 499 ILE B O 1
ATOM 10269 N N . PRO B 1 500 ? 10.672 26.141 7.176 1 94.81 500 PRO B N 1
ATOM 10270 C CA . PRO B 1 500 ? 10.031 24.875 7.551 1 94.81 500 PRO B CA 1
ATOM 10271 C C . PRO B 1 500 ? 10.172 24.562 9.039 1 94.81 500 PRO B C 1
ATOM 10273 O O . PRO B 1 500 ? 11.023 23.75 9.422 1 94.81 500 PRO B O 1
ATOM 10276 N N . MET B 1 501 ? 9.312 25.047 9.781 1 94.44 501 MET B N 1
ATOM 10277 C CA . MET B 1 501 ? 9.414 25.016 11.234 1 94.44 501 MET B CA 1
ATOM 10278 C C . MET B 1 501 ? 9.398 23.578 11.758 1 94.44 501 MET B C 1
ATOM 10280 O O . MET B 1 501 ? 10.141 23.25 12.68 1 94.44 501 MET B O 1
ATOM 10284 N N . LEU B 1 502 ? 8.562 22.781 11.219 1 91.12 502 LEU B N 1
ATOM 10285 C CA . LEU B 1 502 ? 8.484 21.406 11.672 1 91.12 502 LEU B CA 1
ATOM 10286 C C . LEU B 1 502 ? 9.828 20.703 11.508 1 91.12 502 LEU B C 1
ATOM 10288 O O . LEU B 1 502 ? 10.289 20 12.414 1 91.12 502 LEU B O 1
ATOM 10292 N N . HIS B 1 503 ? 10.414 20.891 10.383 1 92.31 503 HIS B N 1
ATOM 10293 C CA . HIS B 1 503 ? 11.695 20.266 10.094 1 92.31 503 HIS B CA 1
ATOM 10294 C C . HIS B 1 503 ? 12.805 20.859 10.953 1 92.31 503 HIS B C 1
ATOM 10296 O O . HIS B 1 503 ? 13.711 20.156 11.391 1 92.31 503 HIS B O 1
ATOM 10302 N N . CYS B 1 504 ? 12.781 22.125 11.188 1 93.5 504 CYS B N 1
ATOM 10303 C CA . CYS B 1 504 ? 13.758 22.781 12.055 1 93.5 504 CYS B CA 1
ATOM 10304 C C . CYS B 1 504 ? 13.688 22.234 13.469 1 93.5 504 CYS B C 1
ATOM 10306 O O . CYS B 1 504 ? 14.703 21.828 14.039 1 93.5 504 CYS B O 1
ATOM 10308 N N . LEU B 1 505 ? 12.516 22.203 13.922 1 93.75 505 LEU B N 1
ATOM 10309 C CA . LEU B 1 505 ? 12.32 21.797 15.305 1 93.75 505 LEU B CA 1
ATOM 10310 C C . LEU B 1 505 ? 12.68 20.328 15.508 1 93.75 505 LEU B C 1
ATOM 10312 O O . LEU B 1 505 ? 13.352 19.984 16.484 1 93.75 505 LEU B O 1
ATOM 10316 N N . THR B 1 506 ? 12.234 19.516 14.609 1 92.75 506 THR B N 1
ATOM 10317 C CA . THR B 1 506 ? 12.531 18.078 14.719 1 92.75 506 THR B CA 1
ATOM 10318 C C . THR B 1 506 ? 14.031 17.828 14.586 1 92.75 506 THR B C 1
ATOM 10320 O O . THR B 1 506 ? 14.602 17.047 15.344 1 92.75 506 THR B O 1
ATOM 10323 N N . GLY B 1 507 ? 14.633 18.516 13.641 1 93.12 507 GLY B N 1
ATOM 10324 C CA . GLY B 1 507 ? 16.062 18.359 13.445 1 93.12 507 GLY B CA 1
ATOM 10325 C C . GLY B 1 507 ? 16.875 18.812 14.641 1 93.12 507 GLY B C 1
ATOM 10326 O O . GLY B 1 507 ? 17.828 18.141 15.047 1 93.12 507 GLY B O 1
ATOM 10327 N N . VAL B 1 508 ? 16.5 19.891 15.203 1 94.31 508 VAL B N 1
ATOM 10328 C CA . VAL B 1 508 ? 17.219 20.453 16.344 1 94.31 508 VAL B CA 1
ATOM 10329 C C . VAL B 1 508 ? 17.016 19.547 17.562 1 94.31 508 VAL B C 1
ATOM 10331 O O . VAL B 1 508 ? 17.953 19.297 18.328 1 94.31 508 VAL B O 1
ATOM 10334 N N . PHE B 1 509 ? 15.859 19.078 17.828 1 95.12 509 PHE B N 1
ATOM 10335 C CA . PHE B 1 509 ? 15.586 18.172 18.938 1 95.12 509 PHE B CA 1
ATOM 10336 C C . PHE B 1 509 ? 16.453 16.922 18.844 1 95.12 509 PHE B C 1
ATOM 10338 O O . PHE B 1 509 ? 17.078 16.516 19.828 1 95.12 509 PHE B O 1
ATOM 10345 N N . VAL B 1 510 ? 16.516 16.359 17.625 1 92.56 510 VAL B N 1
ATOM 10346 C CA . VAL B 1 510 ? 17.219 15.094 17.453 1 92.56 510 VAL B CA 1
ATOM 10347 C C . VAL B 1 510 ? 18.719 15.312 17.625 1 92.56 510 VAL B C 1
ATOM 10349 O O . VAL B 1 510 ? 19.359 14.617 18.422 1 92.56 510 VAL B O 1
ATOM 10352 N N . LYS B 1 511 ? 19.234 16.281 16.984 1 92.69 511 LYS B N 1
ATOM 10353 C CA . LYS B 1 511 ? 20.688 16.469 16.938 1 92.69 511 LYS B CA 1
ATOM 10354 C C . LYS B 1 511 ? 21.219 16.969 18.281 1 92.69 511 LYS B C 1
ATOM 10356 O O . LYS B 1 511 ? 22.281 16.5 18.734 1 92.69 511 LYS B O 1
ATOM 10361 N N . TYR B 1 512 ? 20.469 17.812 18.953 1 94.62 512 TYR B N 1
ATOM 10362 C CA . TYR B 1 512 ? 21.094 18.531 20.062 1 94.62 512 TYR B CA 1
ATOM 10363 C C . TYR B 1 512 ? 20.5 18.078 21.391 1 94.62 512 TYR B C 1
ATOM 10365 O O . TYR B 1 512 ? 21.109 18.281 22.453 1 94.62 512 TYR B O 1
ATOM 10373 N N . ILE B 1 513 ? 19.344 17.547 21.344 1 93.75 513 ILE B N 1
ATOM 10374 C CA . ILE B 1 513 ? 18.703 17.203 22.594 1 93.75 513 ILE B CA 1
ATOM 10375 C C . ILE B 1 513 ? 18.672 15.688 22.766 1 93.75 513 ILE B C 1
ATOM 10377 O O . ILE B 1 513 ? 19.25 15.148 23.719 1 93.75 513 ILE B O 1
ATOM 10381 N N . TYR B 1 514 ? 18.109 15.023 21.828 1 93.19 514 TYR B N 1
ATOM 10382 C CA . TYR B 1 514 ? 17.938 13.586 21.938 1 93.19 514 TYR B CA 1
ATOM 10383 C C . TYR B 1 514 ? 19.297 12.891 22.109 1 93.19 514 TYR B C 1
ATOM 10385 O O . TYR B 1 514 ? 19.469 12.062 23.016 1 93.19 514 TYR B O 1
ATOM 10393 N N . TRP B 1 515 ? 20.188 13.195 21.25 1 93.19 515 TRP B N 1
ATOM 10394 C CA . TRP B 1 515 ? 21.453 12.477 21.281 1 93.19 515 TRP B CA 1
ATOM 10395 C C . TRP B 1 515 ? 22.234 12.797 22.562 1 93.19 515 TRP B C 1
ATOM 10397 O O . TRP B 1 515 ? 22.953 11.938 23.078 1 93.19 515 TRP B O 1
ATOM 10407 N N . ASN B 1 516 ? 22.062 13.953 23.094 1 92.62 516 ASN B N 1
ATOM 10408 C CA . ASN B 1 516 ? 22.703 14.266 24.359 1 92.62 516 ASN B CA 1
ATOM 10409 C C . ASN B 1 516 ? 22 13.562 25.531 1 92.62 516 ASN B C 1
ATOM 10411 O O . ASN B 1 516 ? 22.656 13.133 26.484 1 92.62 516 ASN B O 1
ATOM 10415 N N . LEU B 1 517 ? 20.734 13.469 25.422 1 92.5 517 LEU B N 1
ATOM 10416 C CA . LEU B 1 517 ? 20 12.688 26.406 1 92.5 517 LEU B CA 1
ATOM 10417 C C . LEU B 1 517 ? 20.359 11.211 26.328 1 92.5 517 LEU B C 1
ATOM 10419 O O . LEU B 1 517 ? 20.531 10.547 27.344 1 92.5 517 LEU B O 1
ATOM 10423 N N . TRP B 1 518 ? 20.391 10.781 25.094 1 92.62 518 TRP B N 1
ATOM 10424 C CA . TRP B 1 518 ? 20.797 9.406 24.844 1 92.62 518 TRP B CA 1
ATOM 10425 C C . TRP B 1 518 ? 22.156 9.117 25.469 1 92.62 518 TRP B C 1
ATOM 10427 O O . TRP B 1 518 ? 22.344 8.086 26.141 1 92.62 518 TRP B O 1
ATOM 10437 N N . LYS B 1 519 ? 23.062 10.016 25.297 1 92.56 519 LYS B N 1
ATOM 10438 C CA . LYS B 1 519 ? 24.406 9.883 25.875 1 92.56 519 LYS B CA 1
ATOM 10439 C C . LYS B 1 519 ? 24.328 9.797 27.406 1 92.56 519 LYS B C 1
ATOM 10441 O O . LYS B 1 519 ? 24.984 8.938 28 1 92.56 519 LYS B O 1
ATOM 10446 N N . CYS B 1 520 ? 23.578 10.656 27.953 1 91.12 520 CYS B N 1
ATOM 10447 C CA . CYS B 1 520 ? 23.453 10.688 29.406 1 91.12 520 CYS B CA 1
ATOM 10448 C C . CYS B 1 520 ? 22.906 9.367 29.938 1 91.12 520 CYS B C 1
ATOM 10450 O O . CYS B 1 520 ? 23.406 8.836 30.922 1 91.12 520 CYS B O 1
ATOM 10452 N N . CYS B 1 521 ? 21.938 8.828 29.266 1 92.12 521 CYS B N 1
ATOM 10453 C CA . CYS B 1 521 ? 21.328 7.566 29.672 1 92.12 521 CYS B CA 1
ATOM 10454 C C . CYS B 1 521 ? 22.312 6.41 29.516 1 92.12 521 CYS B C 1
ATOM 10456 O O . CYS B 1 521 ? 22.484 5.602 30.422 1 92.12 521 CYS B O 1
ATOM 10458 N N . VAL B 1 522 ? 22.938 6.398 28.391 1 92.5 522 VAL B N 1
ATOM 10459 C CA . VAL B 1 522 ? 23.828 5.293 28.047 1 92.5 522 VAL B CA 1
ATOM 10460 C C . VAL B 1 522 ? 25.078 5.336 28.953 1 92.5 522 VAL B C 1
ATOM 10462 O O . VAL B 1 522 ? 25.594 4.293 29.344 1 92.5 522 VAL B O 1
ATOM 10465 N N . GLU B 1 523 ? 25.562 6.539 29.234 1 91.31 523 GLU B N 1
ATOM 10466 C CA . GLU B 1 523 ? 26.719 6.695 30.109 1 91.31 523 GLU B CA 1
ATOM 10467 C C . GLU B 1 523 ? 26.422 6.148 31.516 1 91.31 523 GLU B C 1
ATOM 10469 O O . GLU B 1 523 ? 27.281 5.543 32.125 1 91.31 523 GLU B O 1
ATOM 10474 N N . GLU B 1 524 ? 25.281 6.359 31.922 1 88.19 524 GLU B N 1
ATOM 10475 C CA . GLU B 1 524 ? 24.891 5.859 33.25 1 88.19 524 GLU B CA 1
ATOM 10476 C C . GLU B 1 524 ? 24.797 4.336 33.25 1 88.19 524 GLU B C 1
ATOM 10478 O O . GLU B 1 524 ? 25.078 3.697 34.25 1 88.19 524 GLU B O 1
ATOM 10483 N N . ASP B 1 525 ? 24.438 3.801 32.125 1 89 525 ASP B N 1
ATOM 10484 C CA . ASP B 1 525 ? 24.25 2.357 32.031 1 89 525 ASP B CA 1
ATOM 10485 C C . ASP B 1 525 ? 25.547 1.669 31.594 1 89 525 ASP B C 1
ATOM 10487 O O . ASP B 1 525 ? 25.656 0.444 31.672 1 89 525 ASP B O 1
ATOM 10491 N N . ASN B 1 526 ? 26.516 2.469 31.188 1 91.25 526 ASN B N 1
ATOM 10492 C CA . ASN B 1 526 ? 27.719 1.915 30.578 1 91.25 526 ASN B CA 1
ATOM 10493 C C . ASN B 1 526 ? 28.641 1.309 31.641 1 91.25 526 ASN B C 1
ATOM 10495 O O . ASN B 1 526 ? 29.078 2.002 32.562 1 91.25 526 ASN B O 1
ATOM 10499 N N . CYS B 1 527 ? 28.953 0.044 31.594 1 88.69 527 CYS B N 1
ATOM 10500 C CA . CYS B 1 527 ? 29.859 -0.639 32.5 1 88.69 527 CYS B CA 1
ATOM 10501 C C . CYS B 1 527 ? 31.125 -1.082 31.766 1 88.69 527 CYS B C 1
ATOM 10503 O O . CYS B 1 527 ? 31.922 -1.865 32.312 1 88.69 527 CYS B O 1
ATOM 10505 N N . THR B 1 528 ? 31.266 -0.598 30.594 1 93 528 THR B N 1
ATOM 10506 C CA . THR B 1 528 ? 32.406 -0.979 29.781 1 93 528 THR B CA 1
ATOM 10507 C C . THR B 1 528 ? 33.469 0.118 29.797 1 93 528 THR B C 1
ATOM 10509 O O . THR B 1 528 ? 33.25 1.204 30.344 1 93 528 THR B O 1
ATOM 10512 N N . ARG B 1 529 ? 34.656 -0.127 29.188 1 92.69 529 ARG B N 1
ATOM 10513 C CA . ARG B 1 529 ? 35.781 0.804 29.172 1 92.69 529 ARG B CA 1
ATOM 10514 C C . ARG B 1 529 ? 35.562 1.884 28.109 1 92.69 529 ARG B C 1
ATOM 10516 O O . ARG B 1 529 ? 36.281 2.898 28.125 1 92.69 529 ARG B O 1
ATOM 10523 N N . PHE B 1 530 ? 34.594 1.737 27.234 1 94.19 530 PHE B N 1
ATOM 10524 C CA . PHE B 1 530 ? 34.5 2.58 26.047 1 94.19 530 PHE B CA 1
ATOM 10525 C C . PHE B 1 530 ? 33.812 3.896 26.391 1 94.19 530 PHE B C 1
ATOM 10527 O O . PHE B 1 530 ? 32.875 3.928 27.203 1 94.19 530 PHE B O 1
ATOM 10534 N N . GLN B 1 531 ? 34.25 4.891 25.734 1 92.81 531 GLN B N 1
ATOM 10535 C CA . GLN B 1 531 ? 33.688 6.223 25.906 1 92.81 531 GLN B CA 1
ATOM 10536 C C . GLN B 1 531 ? 32.375 6.359 25.094 1 92.81 531 GLN B C 1
ATOM 10538 O O . GLN B 1 531 ? 32.281 5.855 23.969 1 92.81 531 GLN B O 1
ATOM 10543 N N . ILE B 1 532 ? 31.453 7.105 25.672 1 93.5 532 ILE B N 1
ATOM 10544 C CA . ILE B 1 532 ? 30.156 7.312 25 1 93.5 532 ILE B CA 1
ATOM 10545 C C . ILE B 1 532 ? 30.094 8.727 24.438 1 93.5 532 ILE B C 1
ATOM 10547 O O . ILE B 1 532 ? 30.391 9.703 25.141 1 93.5 532 ILE B O 1
ATOM 10551 N N . PHE B 1 533 ? 29.734 8.844 23.203 1 90.62 533 PHE B N 1
ATOM 10552 C CA . PHE B 1 533 ? 29.531 10.102 22.516 1 90.62 533 PHE B CA 1
ATOM 10553 C C . PHE B 1 533 ? 28.062 10.32 22.203 1 90.62 533 PHE B C 1
ATOM 10555 O O . PHE B 1 533 ? 27.25 9.383 22.297 1 90.62 533 PHE B O 1
ATOM 10562 N N . PRO B 1 534 ? 27.688 11.555 21.922 1 89.5 534 PRO B N 1
ATOM 10563 C CA . PRO B 1 534 ? 26.297 11.797 21.578 1 89.5 534 PRO B CA 1
ATOM 10564 C C . PRO B 1 534 ? 25.938 11.328 20.156 1 89.5 534 PRO B C 1
ATOM 10566 O O . PRO B 1 534 ? 25.297 12.062 19.406 1 89.5 534 PRO B O 1
ATOM 10569 N N . SER B 1 535 ? 26.359 10.227 19.797 1 88.88 535 SER B N 1
ATOM 10570 C CA . SER B 1 535 ? 26.109 9.547 18.531 1 88.88 535 SER B CA 1
ATOM 10571 C C . SER B 1 535 ? 26.469 8.062 18.625 1 88.88 535 SER B C 1
ATOM 10573 O O . SER B 1 535 ? 27.562 7.707 19.078 1 88.88 535 SER B O 1
ATOM 10575 N N . ARG B 1 536 ? 25.625 7.277 18.203 1 88.5 536 ARG B N 1
ATOM 10576 C CA . ARG B 1 536 ? 25.875 5.84 18.234 1 88.5 536 ARG B CA 1
ATOM 10577 C C . ARG B 1 536 ? 27.047 5.461 17.328 1 88.5 536 ARG B C 1
ATOM 10579 O O . ARG B 1 536 ? 27.922 4.695 17.734 1 88.5 536 ARG B O 1
ATOM 10586 N N . GLU B 1 537 ? 26.969 6.035 16.156 1 88.25 537 GLU B N 1
ATOM 10587 C CA . GLU B 1 537 ? 28 5.73 15.156 1 88.25 537 GLU B CA 1
ATOM 10588 C C . GLU B 1 537 ? 29.391 6.125 15.656 1 88.25 537 GLU B C 1
ATOM 10590 O O . GLU B 1 537 ? 30.344 5.359 15.523 1 88.25 537 GLU B O 1
ATOM 10595 N N . LYS B 1 538 ? 29.438 7.277 16.203 1 87.88 538 LYS B N 1
ATOM 10596 C CA . LYS B 1 538 ? 30.719 7.758 16.719 1 87.88 538 LYS B CA 1
ATOM 10597 C C . LYS B 1 538 ? 31.203 6.902 17.875 1 87.88 538 LYS B C 1
ATOM 10599 O O . LYS B 1 538 ? 32.406 6.656 18.016 1 87.88 538 LYS B O 1
ATOM 10604 N N . THR B 1 539 ? 30.297 6.52 18.688 1 91.44 539 THR B N 1
ATOM 10605 C CA . THR B 1 539 ? 30.641 5.672 19.828 1 91.44 539 THR B CA 1
ATOM 10606 C C . THR B 1 539 ? 31.172 4.32 19.359 1 91.44 539 THR B C 1
ATOM 10608 O O . THR B 1 539 ? 32.188 3.852 19.844 1 91.44 539 THR B O 1
ATOM 10611 N N . GLU B 1 540 ? 30.469 3.764 18.438 1 91.62 540 GLU B N 1
ATOM 10612 C CA . GLU B 1 540 ? 30.875 2.469 17.891 1 91.62 540 GLU B CA 1
ATOM 10613 C C . GLU B 1 540 ? 32.219 2.561 17.188 1 91.62 540 GLU B C 1
ATOM 10615 O O . GLU B 1 540 ? 33.094 1.703 17.375 1 91.62 540 GLU B O 1
ATOM 10620 N N . LYS B 1 541 ? 32.406 3.604 16.422 1 90.75 541 LYS B N 1
ATOM 10621 C CA . LYS B 1 541 ? 33.656 3.797 15.695 1 90.75 541 LYS B CA 1
ATOM 10622 C C . LYS B 1 541 ? 34.812 3.959 16.672 1 90.75 541 LYS B C 1
ATOM 10624 O O . LYS B 1 541 ? 35.875 3.377 16.469 1 90.75 541 LYS B O 1
ATOM 10629 N N . SER B 1 542 ? 34.594 4.785 17.688 1 91.81 542 SER B N 1
ATOM 10630 C CA . SER B 1 542 ? 35.656 4.996 18.688 1 91.81 542 SER B CA 1
ATOM 10631 C C . SER B 1 542 ? 36 3.695 19.391 1 91.81 542 SER B C 1
ATOM 10633 O O . SER B 1 542 ? 37.188 3.422 19.625 1 91.81 542 SER B O 1
ATOM 10635 N N . ALA B 1 543 ? 35.031 2.945 19.688 1 92.94 543 ALA B N 1
ATOM 10636 C CA . ALA B 1 543 ? 35.281 1.659 20.328 1 92.94 543 ALA B CA 1
ATOM 10637 C C . ALA B 1 543 ? 36.031 0.702 19.406 1 92.94 543 ALA B C 1
ATOM 10639 O O . ALA B 1 543 ? 36.938 -0.009 19.844 1 92.94 543 ALA B O 1
ATOM 10640 N N . ASP B 1 544 ? 35.656 0.676 18.172 1 92.19 544 ASP B N 1
ATOM 10641 C CA . ASP B 1 544 ? 36.312 -0.182 17.188 1 92.19 544 ASP B CA 1
ATOM 10642 C C . ASP B 1 544 ? 37.781 0.258 16.953 1 92.19 544 ASP B C 1
ATOM 10644 O O . ASP B 1 544 ? 38.656 -0.577 16.734 1 92.19 544 ASP B O 1
ATOM 10648 N N . ASP B 1 545 ? 37.969 1.552 16.953 1 90.81 545 ASP B N 1
ATOM 10649 C CA . ASP B 1 545 ? 39.312 2.082 16.828 1 90.81 545 ASP B CA 1
ATOM 10650 C C . ASP B 1 545 ? 40.188 1.641 18 1 90.81 545 ASP B C 1
ATOM 10652 O O . ASP B 1 545 ? 41.344 1.273 17.812 1 90.81 545 ASP B O 1
ATOM 10656 N N . ASP B 1 546 ? 39.594 1.672 19.203 1 91.25 546 ASP B N 1
ATOM 10657 C CA . ASP B 1 546 ? 40.312 1.212 20.391 1 91.25 546 ASP B CA 1
ATOM 10658 C C . ASP B 1 546 ? 40.688 -0.269 20.281 1 91.25 546 ASP B C 1
ATOM 10660 O O . ASP B 1 546 ? 41.781 -0.673 20.625 1 91.25 546 ASP B O 1
ATOM 10664 N N . LEU B 1 547 ? 39.719 -1.029 19.859 1 92.25 547 LEU B N 1
ATOM 10665 C CA . LEU B 1 547 ? 39.938 -2.461 19.688 1 92.25 547 LEU B CA 1
ATOM 10666 C C . LEU B 1 547 ? 41 -2.723 18.625 1 92.25 547 LEU B C 1
ATOM 10668 O O . LEU B 1 547 ? 41.875 -3.6 18.797 1 92.25 547 LEU B O 1
ATOM 10672 N N . SER B 1 548 ? 40.969 -1.957 17.531 1 92.31 548 SER B N 1
ATOM 10673 C CA . SER B 1 548 ? 41.969 -2.098 16.453 1 92.31 548 SER B CA 1
ATOM 10674 C C . SER B 1 548 ? 43.375 -1.758 16.938 1 92.31 548 SER B C 1
ATOM 10676 O O . SER B 1 548 ? 44.344 -2.41 16.547 1 92.31 548 SER B O 1
ATOM 10678 N N . LEU B 1 549 ? 43.438 -0.74 17.734 1 92.31 549 LEU B N 1
ATOM 10679 C CA . LEU B 1 549 ? 44.719 -0.336 18.297 1 92.31 549 LEU B CA 1
ATOM 10680 C C . LEU B 1 549 ? 45.281 -1.423 19.203 1 92.31 549 LEU B C 1
ATOM 10682 O O . LEU B 1 549 ? 46.5 -1.696 19.188 1 92.31 549 LEU B O 1
ATOM 10686 N N . LEU B 1 550 ? 44.438 -2.006 19.969 1 91.88 550 LEU B N 1
ATOM 10687 C CA . LEU B 1 550 ? 44.844 -3.08 20.859 1 91.88 550 LEU B CA 1
ATOM 10688 C C . LEU B 1 550 ? 45.281 -4.312 20.062 1 91.88 550 LEU B C 1
ATOM 10690 O O . LEU B 1 550 ? 46.219 -5 20.438 1 91.88 550 LEU B O 1
ATOM 10694 N N . LYS B 1 551 ? 44.562 -4.625 19.016 1 91.31 551 LYS B N 1
ATOM 10695 C CA . LYS B 1 551 ? 44.938 -5.742 18.141 1 91.31 551 LYS B CA 1
ATOM 10696 C C . LYS B 1 551 ? 46.281 -5.523 17.5 1 91.31 551 LYS B C 1
ATOM 10698 O O . LYS B 1 551 ? 47.094 -6.461 17.375 1 91.31 551 LYS B O 1
ATOM 10703 N N . GLN B 1 552 ? 46.531 -4.258 17.094 1 90.81 552 GLN B N 1
ATOM 10704 C CA . GLN B 1 552 ? 47.844 -3.916 16.5 1 90.81 552 GLN B CA 1
ATOM 10705 C C . GLN B 1 552 ? 48.969 -4.066 17.5 1 90.81 552 GLN B C 1
ATOM 10707 O O . GLN B 1 552 ? 50.031 -4.574 17.172 1 90.81 552 GLN B O 1
ATOM 10712 N N . LYS B 1 553 ? 48.781 -3.656 18.734 1 90.81 553 LYS B N 1
ATOM 10713 C CA . LYS B 1 553 ? 49.75 -3.787 19.797 1 90.81 553 LYS B CA 1
ATOM 10714 C C . LYS B 1 553 ? 50.062 -5.254 20.078 1 90.81 553 LYS B C 1
ATOM 10716 O O . LYS B 1 553 ? 51.219 -5.613 20.312 1 90.81 553 LYS B O 1
ATOM 10721 N N . PHE B 1 554 ? 49.031 -6.047 20.078 1 90.5 554 PHE B N 1
ATOM 10722 C CA . PHE B 1 554 ? 49.188 -7.48 20.297 1 90.5 554 PHE B CA 1
ATOM 10723 C C . PHE B 1 554 ? 50.031 -8.109 19.188 1 90.5 554 PHE B C 1
ATOM 10725 O O . PHE B 1 554 ? 50.938 -8.914 19.453 1 90.5 554 PHE B O 1
ATOM 10732 N N . GLN B 1 555 ? 49.656 -7.711 17.938 1 89.25 555 GLN B N 1
ATOM 10733 C CA . GLN B 1 555 ? 50.344 -8.289 16.781 1 89.25 555 GLN B CA 1
ATOM 10734 C C . GLN B 1 555 ? 51.844 -7.891 16.75 1 89.25 555 GLN B C 1
ATOM 10736 O O . GLN B 1 555 ? 52.688 -8.664 16.328 1 89.25 555 GLN B O 1
ATOM 10741 N N . GLN B 1 556 ? 52.125 -6.68 17.312 1 89.75 556 GLN B N 1
ATOM 10742 C CA . GLN B 1 556 ? 53.5 -6.129 17.234 1 89.75 556 GLN B CA 1
ATOM 10743 C C . GLN B 1 556 ? 54.344 -6.559 18.422 1 89.75 556 GLN B C 1
ATOM 10745 O O . GLN B 1 556 ? 55.562 -6.508 18.375 1 89.75 556 GLN B O 1
ATOM 10750 N N . GLU B 1 557 ? 53.656 -6.992 19.438 1 86.06 557 GLU B N 1
ATOM 10751 C CA . GLU B 1 557 ? 54.375 -7.344 20.656 1 86.06 557 GLU B CA 1
ATOM 10752 C C . GLU B 1 557 ? 55.156 -8.633 20.484 1 86.06 557 GLU B C 1
ATOM 10754 O O . GLU B 1 557 ? 54.625 -9.648 20.047 1 86.06 557 GLU B O 1
ATOM 10759 N N . LYS B 1 558 ? 56.438 -8.586 20.75 1 84 558 LYS B N 1
ATOM 10760 C CA . LYS B 1 558 ? 57.344 -9.711 20.547 1 84 558 LYS B CA 1
ATOM 10761 C C . LYS B 1 558 ? 57.656 -10.414 21.859 1 84 558 LYS B C 1
ATOM 10763 O O . LYS B 1 558 ? 58.062 -11.578 21.875 1 84 558 LYS B O 1
ATOM 10768 N N . ASN B 1 559 ? 57.438 -9.656 23.016 1 87.69 559 ASN B N 1
ATOM 10769 C CA . ASN B 1 559 ? 57.656 -10.25 24.328 1 87.69 559 ASN B CA 1
ATOM 10770 C C . ASN B 1 559 ? 56.562 -11.219 24.719 1 87.69 559 ASN B C 1
ATOM 10772 O O . ASN B 1 559 ? 55.375 -10.836 24.766 1 87.69 559 ASN B O 1
ATOM 10776 N N . LYS B 1 560 ? 56.812 -12.5 24.938 1 83.62 560 LYS B N 1
ATOM 10777 C CA . LYS B 1 560 ? 55.844 -13.57 25.156 1 83.62 560 LYS B CA 1
ATOM 10778 C C . LYS B 1 560 ? 54.969 -13.266 26.359 1 83.62 560 LYS B C 1
ATOM 10780 O O . LYS B 1 560 ? 53.75 -13.492 26.328 1 83.62 560 LYS B O 1
ATOM 10785 N N . LYS B 1 561 ? 55.688 -12.852 27.453 1 87.81 561 LYS B N 1
ATOM 10786 C CA . LYS B 1 561 ? 54.938 -12.578 28.672 1 87.81 561 LYS B CA 1
ATOM 10787 C C . LYS B 1 561 ? 53.969 -11.414 28.453 1 87.81 561 LYS B C 1
ATOM 10789 O O . LYS B 1 561 ? 52.812 -11.484 28.875 1 87.81 561 LYS B O 1
ATOM 10794 N N . LEU B 1 562 ? 54.344 -10.344 27.797 1 86.06 562 LEU B N 1
ATOM 10795 C CA . LEU B 1 562 ? 53.531 -9.18 27.5 1 86.06 562 LEU B CA 1
ATOM 10796 C C . LEU B 1 562 ? 52.438 -9.531 26.484 1 86.06 562 LEU B C 1
ATOM 10798 O O . LEU B 1 562 ? 51.344 -9.008 26.547 1 86.06 562 LEU B O 1
ATOM 10802 N N . LYS B 1 563 ? 52.75 -10.422 25.531 1 89.62 563 LYS B N 1
ATOM 10803 C CA . LYS B 1 563 ? 51.781 -10.859 24.516 1 89.62 563 LYS B CA 1
ATOM 10804 C C . LYS B 1 563 ? 50.625 -11.625 25.125 1 89.62 563 LYS B C 1
ATOM 10806 O O . LYS B 1 563 ? 49.469 -11.477 24.688 1 89.62 563 LYS B O 1
ATOM 10811 N N . GLU B 1 564 ? 51 -12.492 26.109 1 89.19 564 GLU B N 1
ATOM 10812 C CA . GLU B 1 564 ? 49.938 -13.234 26.797 1 89.19 564 GLU B CA 1
ATOM 10813 C C . GLU B 1 564 ? 49 -12.297 27.562 1 89.19 564 GLU B C 1
ATOM 10815 O O . GLU B 1 564 ? 47.812 -12.508 27.594 1 89.19 564 GLU B O 1
ATOM 10820 N N . LYS B 1 565 ? 49.656 -11.328 28.188 1 88.25 565 LYS B N 1
ATOM 10821 C CA . LYS B 1 565 ? 48.844 -10.328 28.891 1 88.25 565 LYS B CA 1
ATOM 10822 C C . LYS B 1 565 ? 47.969 -9.555 27.922 1 88.25 565 LYS B C 1
ATOM 10824 O O . LYS B 1 565 ? 46.781 -9.305 28.219 1 88.25 565 LYS B O 1
ATOM 10829 N N . LEU B 1 566 ? 48.469 -9.211 26.797 1 89.75 566 LEU B N 1
ATOM 10830 C CA . LEU B 1 566 ? 47.719 -8.469 25.781 1 89.75 566 LEU B CA 1
ATOM 10831 C C . LEU B 1 566 ? 46.625 -9.32 25.188 1 89.75 566 LEU B C 1
ATOM 10833 O O . LEU B 1 566 ? 45.562 -8.805 24.812 1 89.75 566 LEU B O 1
ATOM 10837 N N . LYS B 1 567 ? 46.875 -10.57 25.062 1 90.38 567 LYS B N 1
ATOM 10838 C CA . LYS B 1 567 ? 45.844 -11.484 24.562 1 90.38 567 LYS B CA 1
ATOM 10839 C C . LYS B 1 567 ? 44.625 -11.492 25.484 1 90.38 567 LYS B C 1
ATOM 10841 O O . LYS B 1 567 ? 43.469 -11.438 25 1 90.38 567 LYS B O 1
ATOM 10846 N N . LYS B 1 568 ? 44.938 -11.609 26.75 1 90.88 568 LYS B N 1
ATOM 10847 C CA . LYS B 1 568 ? 43.844 -11.586 27.719 1 90.88 568 LYS B CA 1
ATOM 10848 C C . LYS B 1 568 ? 43.094 -10.266 27.672 1 90.88 568 LYS B C 1
ATOM 10850 O O . LYS B 1 568 ? 41.844 -10.242 27.781 1 90.88 568 LYS B O 1
ATOM 10855 N N . GLU B 1 569 ? 43.812 -9.219 27.547 1 89.88 569 GLU B N 1
ATOM 10856 C CA . GLU B 1 569 ? 43.219 -7.895 27.453 1 89.88 569 GLU B CA 1
ATOM 10857 C C . GLU B 1 569 ? 42.375 -7.77 26.188 1 89.88 569 GLU B C 1
ATOM 10859 O O . GLU B 1 569 ? 41.281 -7.16 26.203 1 89.88 569 GLU B O 1
ATOM 10864 N N . LEU B 1 570 ? 42.875 -8.289 25.141 1 92.06 570 LEU B N 1
ATOM 10865 C CA . LEU B 1 570 ? 42.156 -8.258 23.875 1 92.06 570 LEU B CA 1
ATOM 10866 C C . LEU B 1 570 ? 40.875 -9.047 23.953 1 92.06 570 LEU B C 1
ATOM 10868 O O . LEU B 1 570 ? 39.844 -8.609 23.438 1 92.06 570 LEU B O 1
ATOM 10872 N N . GLU B 1 571 ? 40.906 -10.188 24.547 1 91.06 571 GLU B N 1
ATOM 10873 C CA . GLU B 1 571 ? 39.719 -11 24.734 1 91.06 571 GLU B CA 1
ATOM 10874 C C . GLU B 1 571 ? 38.688 -10.281 25.594 1 91.06 571 GLU B C 1
ATOM 10876 O O . GLU B 1 571 ? 37.5 -10.281 25.266 1 91.06 571 GLU B O 1
ATOM 10881 N N . LYS B 1 572 ? 39.219 -9.703 26.594 1 89.94 572 LYS B N 1
ATOM 10882 C CA . LYS B 1 572 ? 38.312 -8.93 27.453 1 89.94 572 LYS B CA 1
ATOM 10883 C C . LYS B 1 572 ? 37.688 -7.75 26.688 1 89.94 572 LYS B C 1
ATOM 10885 O O . LYS B 1 572 ? 36.531 -7.449 26.859 1 89.94 572 LYS B O 1
ATOM 10890 N N . CYS B 1 573 ? 38.5 -7.09 26 1 91.44 573 CYS B N 1
ATOM 10891 C CA . CYS B 1 573 ? 38.062 -5.949 25.203 1 91.44 573 CYS B CA 1
ATOM 10892 C C . CYS B 1 573 ? 37 -6.371 24.188 1 91.44 573 CYS B C 1
ATOM 10894 O O . CYS B 1 573 ? 36.031 -5.648 23.969 1 91.44 573 CYS B O 1
ATOM 10896 N N . MET B 1 574 ? 37.219 -7.484 23.609 1 91.56 574 MET B N 1
ATOM 10897 C CA . MET B 1 574 ? 36.25 -8 22.641 1 91.56 574 MET B CA 1
ATOM 10898 C C . MET B 1 574 ? 34.938 -8.32 23.312 1 91.56 574 MET B C 1
ATOM 10900 O O . MET B 1 574 ? 33.875 -8.055 22.75 1 91.56 574 MET B O 1
ATOM 10904 N N . ASP B 1 575 ? 35 -8.859 24.469 1 89.88 575 ASP B N 1
ATOM 10905 C CA . ASP B 1 575 ? 33.781 -9.141 25.234 1 89.88 575 ASP B CA 1
ATOM 10906 C C . ASP B 1 575 ? 33.062 -7.855 25.594 1 89.88 575 ASP B C 1
ATOM 10908 O O . ASP B 1 575 ? 31.828 -7.789 25.469 1 89.88 575 ASP B O 1
ATOM 10912 N N . GLU B 1 576 ? 33.75 -6.918 25.984 1 91.06 576 GLU B N 1
ATOM 10913 C CA . GLU B 1 576 ? 33.188 -5.633 26.344 1 91.06 576 GLU B CA 1
ATOM 10914 C C . GLU B 1 576 ? 32.562 -4.949 25.125 1 91.06 576 GLU B C 1
ATOM 10916 O O . GLU B 1 576 ? 31.547 -4.254 25.25 1 91.06 576 GLU B O 1
ATOM 10921 N N . ARG B 1 577 ? 33.219 -5.137 24.047 1 92.25 577 ARG B N 1
ATOM 10922 C CA . ARG B 1 577 ? 32.688 -4.555 22.812 1 92.25 577 ARG B CA 1
ATOM 10923 C C . ARG B 1 577 ? 31.328 -5.152 22.469 1 92.25 577 ARG B C 1
ATOM 10925 O O . ARG B 1 577 ? 30.438 -4.449 22 1 92.25 577 ARG B O 1
ATOM 10932 N N . GLN B 1 578 ? 31.172 -6.398 22.656 1 88.94 578 GLN B N 1
ATOM 10933 C CA . GLN B 1 578 ? 29.891 -7.055 22.453 1 88.94 578 GLN B CA 1
ATOM 10934 C C . GLN B 1 578 ? 28.844 -6.566 23.469 1 88.94 578 GLN B C 1
ATOM 10936 O O . GLN B 1 578 ? 27.688 -6.348 23.109 1 88.94 578 GLN B O 1
ATOM 10941 N N . GLU B 1 579 ? 29.281 -6.367 24.609 1 88.69 579 GLU B N 1
ATOM 10942 C CA . GLU B 1 579 ? 28.406 -5.852 25.656 1 88.69 579 GLU B CA 1
ATOM 10943 C C . GLU B 1 579 ? 27.953 -4.426 25.359 1 88.69 579 GLU B C 1
ATOM 10945 O O . GLU B 1 579 ? 26.828 -4.035 25.672 1 88.69 579 GLU B O 1
ATOM 10950 N N . LEU B 1 580 ? 28.812 -3.703 24.766 1 91.69 580 LEU B N 1
ATOM 10951 C CA . LEU B 1 580 ? 28.516 -2.32 24.422 1 91.69 580 LEU B CA 1
ATOM 10952 C C . LEU B 1 580 ? 27.312 -2.246 23.484 1 91.69 580 LEU B C 1
ATOM 10954 O O . LEU B 1 580 ? 26.484 -1.335 23.594 1 91.69 580 LEU B O 1
ATOM 10958 N N . ASP B 1 581 ? 27.25 -3.158 22.609 1 88.62 581 ASP B N 1
ATOM 10959 C CA . ASP B 1 581 ? 26.141 -3.164 21.656 1 88.62 581 ASP B CA 1
ATOM 10960 C C . ASP B 1 581 ? 24.797 -3.285 22.375 1 88.62 581 ASP B C 1
ATOM 10962 O O . ASP B 1 581 ? 23.828 -2.611 22.016 1 88.62 581 ASP B O 1
ATOM 10966 N N . VAL B 1 582 ? 24.781 -4.082 23.375 1 83.31 582 VAL B N 1
ATOM 10967 C CA . VAL B 1 582 ? 23.562 -4.277 24.156 1 83.31 582 VAL B CA 1
ATOM 10968 C C . VAL B 1 582 ? 23.234 -2.998 24.922 1 83.31 582 VAL B C 1
ATOM 10970 O O . VAL B 1 582 ? 22.062 -2.615 25.016 1 83.31 582 VAL B O 1
ATOM 10973 N N . ILE B 1 583 ? 24.266 -2.385 25.375 1 88.62 583 ILE B N 1
ATOM 10974 C CA . ILE B 1 583 ? 24.094 -1.154 26.156 1 88.62 583 ILE B CA 1
ATOM 10975 C C . ILE B 1 583 ? 23.578 -0.043 25.234 1 88.62 583 ILE B C 1
ATOM 10977 O O . ILE B 1 583 ? 22.688 0.716 25.609 1 88.62 583 ILE B O 1
ATOM 10981 N N . LEU B 1 584 ? 24.141 0.015 24.047 1 90 584 LEU B N 1
ATOM 10982 C CA . LEU B 1 584 ? 23.766 1.063 23.109 1 90 584 LEU B CA 1
ATOM 10983 C C . LEU B 1 584 ? 22.312 0.894 22.656 1 90 584 LEU B C 1
ATOM 10985 O O . LEU B 1 584 ? 21.641 1.874 22.312 1 90 584 LEU B O 1
ATOM 10989 N N . ASP B 1 585 ? 21.812 -0.348 22.688 1 84.75 585 ASP B N 1
ATOM 10990 C CA . ASP B 1 585 ? 20.422 -0.63 22.297 1 84.75 585 ASP B CA 1
ATOM 10991 C C . ASP B 1 585 ? 19.469 -0.42 23.469 1 84.75 585 ASP B C 1
ATOM 10993 O O . ASP B 1 585 ? 18.266 -0.31 23.266 1 84.75 585 ASP B O 1
ATOM 10997 N N . GLY B 1 586 ? 20 -0.277 24.594 1 85.56 586 GLY B N 1
ATOM 10998 C CA . GLY B 1 586 ? 19.188 -0.118 25.797 1 85.56 586 GLY B CA 1
ATOM 10999 C C . GLY B 1 586 ? 19.141 -1.374 26.641 1 85.56 586 GLY B C 1
ATOM 11000 O O . GLY B 1 586 ? 18.375 -2.301 26.344 1 85.56 586 GLY B O 1
ATOM 11001 N N . LEU B 1 587 ? 19.828 -1.378 27.688 1 83.94 587 LEU B N 1
ATOM 11002 C CA . LEU B 1 587 ? 19.812 -2.479 28.641 1 83.94 587 LEU B CA 1
ATOM 11003 C C . LEU B 1 587 ? 18.422 -2.646 29.25 1 83.94 587 LEU B C 1
ATOM 11005 O O . LEU B 1 587 ? 17.766 -1.658 29.594 1 83.94 587 LEU B O 1
ATOM 11009 N N . PRO B 1 588 ? 18.047 -3.98 29.281 1 82.19 588 PRO B N 1
ATOM 11010 C CA . PRO B 1 588 ? 16.75 -4.172 29.953 1 82.19 588 PRO B CA 1
ATOM 11011 C C . PRO B 1 588 ? 16.703 -3.518 31.328 1 82.19 588 PRO B C 1
ATOM 11013 O O . PRO B 1 588 ? 17.547 -3.799 32.188 1 82.19 588 PRO B O 1
ATOM 11016 N N . GLY B 1 589 ? 15.828 -2.607 31.531 1 83.31 589 GLY B N 1
ATOM 11017 C CA . GLY B 1 589 ? 15.68 -1.925 32.812 1 83.31 589 GLY B CA 1
ATOM 11018 C C . GLY B 1 589 ? 16.609 -0.737 32.969 1 83.31 589 GLY B C 1
ATOM 11019 O O . GLY B 1 589 ? 16.578 -0.039 33.969 1 83.31 589 GLY B O 1
ATOM 11020 N N . GLY B 1 590 ? 17.422 -0.529 31.969 1 90.19 590 GLY B N 1
ATOM 11021 C CA . GLY B 1 590 ? 18.344 0.596 32 1 90.19 590 GLY B CA 1
ATOM 11022 C C . GLY B 1 590 ? 17.656 1.933 31.781 1 90.19 590 GLY B C 1
ATOM 11023 O O . GLY B 1 590 ? 16.438 1.989 31.594 1 90.19 590 GLY B O 1
ATOM 11024 N N . LYS B 1 591 ? 18.422 3.023 31.875 1 90.5 591 LYS B N 1
ATOM 11025 C CA . LYS B 1 591 ? 17.891 4.375 31.797 1 90.5 591 LYS B CA 1
ATOM 11026 C C . LYS B 1 591 ? 17.359 4.668 30.391 1 90.5 591 LYS B C 1
ATOM 11028 O O . LYS B 1 591 ? 16.312 5.312 30.234 1 90.5 591 LYS B O 1
ATOM 11033 N N . LEU B 1 592 ? 18.109 4.27 29.453 1 91.06 592 LEU B N 1
ATOM 11034 C CA . LEU B 1 592 ? 17.688 4.504 28.078 1 91.06 592 LEU B CA 1
ATOM 11035 C C . LEU B 1 592 ? 16.359 3.826 27.797 1 91.06 592 LEU B C 1
ATOM 11037 O O . LEU B 1 592 ? 15.461 4.434 27.203 1 91.06 592 LEU B O 1
ATOM 11041 N N . GLN B 1 593 ? 16.25 2.609 28.172 1 88.94 593 GLN B N 1
ATOM 11042 C CA . GLN B 1 593 ? 15 1.881 27.969 1 88.94 593 GLN B CA 1
ATOM 11043 C C . GLN B 1 593 ? 13.852 2.537 28.734 1 88.94 593 GLN B C 1
ATOM 11045 O O . GLN B 1 593 ? 12.734 2.613 28.234 1 88.94 593 GLN B O 1
ATOM 11050 N N . GLN B 1 594 ? 14.148 2.953 29.891 1 89.25 594 GLN B N 1
ATOM 11051 C CA . GLN B 1 594 ? 13.133 3.617 30.688 1 89.25 594 GLN B CA 1
ATOM 11052 C C . GLN B 1 594 ? 12.664 4.91 30.031 1 89.25 594 GLN B C 1
ATOM 11054 O O . GLN B 1 594 ? 11.469 5.207 30.016 1 89.25 594 GLN B O 1
ATOM 11059 N N . MET B 1 595 ? 13.594 5.648 29.516 1 91.06 595 MET B N 1
ATOM 11060 C CA . MET B 1 595 ? 13.266 6.898 28.844 1 91.06 595 MET B CA 1
ATOM 11061 C C . MET B 1 595 ? 12.391 6.637 27.609 1 91.06 595 MET B C 1
ATOM 11063 O O . MET B 1 595 ? 11.336 7.258 27.453 1 91.06 595 MET B O 1
ATOM 11067 N N . GLU B 1 596 ? 12.773 5.715 26.859 1 88.06 596 GLU B N 1
ATOM 11068 C CA . GLU B 1 596 ? 12.055 5.43 25.609 1 88.06 596 GLU B CA 1
ATOM 11069 C C . GLU B 1 596 ? 10.672 4.836 25.906 1 88.06 596 GLU B C 1
ATOM 11071 O O . GLU B 1 596 ? 9.711 5.141 25.203 1 88.06 596 GLU B O 1
ATOM 11076 N N . LYS B 1 597 ? 10.617 4.004 26.875 1 85.25 597 LYS B N 1
ATOM 11077 C CA . LYS B 1 597 ? 9.32 3.465 27.281 1 85.25 597 LYS B CA 1
ATOM 11078 C C . LYS B 1 597 ? 8.398 4.574 27.781 1 85.25 597 LYS B C 1
ATOM 11080 O O . LYS B 1 597 ? 7.191 4.531 27.547 1 85.25 597 LYS B O 1
ATOM 11085 N N . GLY B 1 598 ? 9 5.492 28.516 1 86.31 598 GLY B N 1
ATOM 11086 C CA . GLY B 1 598 ? 8.234 6.648 28.953 1 86.31 598 GLY B CA 1
ATOM 11087 C C . GLY B 1 598 ? 7.652 7.445 27.797 1 86.31 598 GLY B C 1
ATOM 11088 O O . GLY B 1 598 ? 6.5 7.875 27.844 1 86.31 598 GLY B O 1
ATOM 11089 N N . TRP B 1 599 ? 8.438 7.66 26.766 1 90.25 599 TRP B N 1
ATOM 11090 C CA . TRP B 1 599 ? 7.996 8.398 25.578 1 90.25 599 TRP B CA 1
ATOM 11091 C C . TRP B 1 599 ? 6.949 7.602 24.812 1 90.25 599 TRP B C 1
ATOM 11093 O O . TRP B 1 599 ? 5.969 8.164 24.312 1 90.25 599 TRP B O 1
ATOM 11103 N N . GLU B 1 600 ? 7.184 6.297 24.781 1 83.06 600 GLU B N 1
ATOM 11104 C CA . GLU B 1 600 ? 6.254 5.414 24.078 1 83.06 600 GLU B CA 1
ATOM 11105 C C . GLU B 1 600 ? 4.867 5.465 24.719 1 83.06 600 GLU B C 1
ATOM 11107 O O . GLU B 1 600 ? 3.854 5.379 24.016 1 83.06 600 GLU B O 1
ATOM 11112 N N . ARG B 1 601 ? 4.832 5.625 25.953 1 80.38 601 ARG B N 1
ATOM 11113 C CA . ARG B 1 601 ? 3.574 5.688 26.688 1 80.38 601 ARG B CA 1
ATOM 11114 C C . ARG B 1 601 ? 2.762 6.914 26.281 1 80.38 601 ARG B C 1
ATOM 11116 O O . ARG B 1 601 ? 1.535 6.922 26.406 1 80.38 601 ARG B O 1
ATOM 11123 N N . ARG B 1 602 ? 3.488 7.824 25.766 1 80.81 602 ARG B N 1
ATOM 11124 C CA . ARG B 1 602 ? 2.82 9.047 25.328 1 80.81 602 ARG B CA 1
ATOM 11125 C C . ARG B 1 602 ? 2.645 9.062 23.812 1 80.81 602 ARG B C 1
ATOM 11127 O O . ARG B 1 602 ? 2.408 10.117 23.234 1 80.81 602 ARG B O 1
ATOM 11134 N N . GLY B 1 603 ? 2.92 7.961 23.188 1 77.12 603 GLY B N 1
ATOM 11135 C CA . GLY B 1 603 ? 2.658 7.793 21.766 1 77.12 603 GLY B CA 1
ATOM 11136 C C . GLY B 1 603 ? 3.85 8.148 20.891 1 77.12 603 GLY B C 1
ATOM 11137 O O . GLY B 1 603 ? 3.711 8.305 19.672 1 77.12 603 GLY B O 1
ATOM 11138 N N . ALA B 1 604 ? 4.918 8.359 21.5 1 83.25 604 ALA B N 1
ATOM 11139 C CA . ALA B 1 604 ? 6.113 8.664 20.719 1 83.25 604 ALA B CA 1
ATOM 11140 C C . ALA B 1 604 ? 7.035 7.453 20.625 1 83.25 604 ALA B C 1
ATOM 11142 O O . ALA B 1 604 ? 7.742 7.129 21.578 1 83.25 604 ALA B O 1
ATOM 11143 N N . THR B 1 605 ? 6.941 6.742 19.547 1 71.69 605 THR B N 1
ATOM 11144 C CA . THR B 1 605 ? 7.758 5.551 19.344 1 71.69 605 THR B CA 1
ATOM 11145 C C . THR B 1 605 ? 8.688 5.734 18.141 1 71.69 605 THR B C 1
ATOM 11147 O O . THR B 1 605 ? 8.297 6.316 17.125 1 71.69 605 THR B O 1
ATOM 11150 N N . LYS B 1 606 ? 9.812 5.297 18.438 1 63.31 606 LYS B N 1
ATOM 11151 C CA . LYS B 1 606 ? 10.734 5.359 17.312 1 63.31 606 LYS B CA 1
ATOM 11152 C C . LYS B 1 606 ? 10.25 4.492 16.156 1 63.31 606 LYS B C 1
ATOM 11154 O O . LYS B 1 606 ? 9.797 3.363 16.359 1 63.31 606 LYS B O 1
ATOM 11159 N N . ARG B 1 607 ? 9.922 5.051 15.055 1 53.34 607 ARG B N 1
ATOM 11160 C CA . ARG B 1 607 ? 9.461 4.301 13.891 1 53.34 607 ARG B CA 1
ATOM 11161 C C . ARG B 1 607 ? 10.562 3.391 13.352 1 53.34 607 ARG B C 1
ATOM 11163 O O . ARG B 1 607 ? 11.742 3.734 13.406 1 53.34 607 ARG B O 1
ATOM 11170 N N . ALA B 1 608 ? 10.195 2.125 13.07 1 41.41 608 ALA B N 1
ATOM 11171 C CA . ALA B 1 608 ? 11.078 1.047 12.648 1 41.41 608 ALA B CA 1
ATOM 11172 C C . ALA B 1 608 ? 12.023 1.516 11.539 1 41.41 608 ALA B C 1
ATOM 11174 O O . ALA B 1 608 ? 13.219 1.224 11.57 1 41.41 608 ALA B O 1
ATOM 11175 N N . TYR B 1 609 ? 11.32 2.213 10.523 1 35.44 609 TYR B N 1
ATOM 11176 C CA . TYR B 1 609 ? 12.086 2.486 9.312 1 35.44 609 TYR B CA 1
ATOM 11177 C C . TYR B 1 609 ? 13.164 3.539 9.57 1 35.44 609 TYR B C 1
ATOM 11179 O O . TYR B 1 609 ? 14.312 3.369 9.172 1 35.44 609 TYR B O 1
ATOM 11187 N N . PHE B 1 610 ? 12.742 4.648 10.258 1 40.5 610 PHE B N 1
ATOM 11188 C CA . PHE B 1 610 ? 13.641 5.797 10.344 1 40.5 610 PHE B CA 1
ATOM 11189 C C . PHE B 1 610 ? 14.445 5.762 11.641 1 40.5 610 PHE B C 1
ATOM 11191 O O . PHE B 1 610 ? 15.43 6.484 11.781 1 40.5 610 PHE B O 1
ATOM 11198 N N . GLN B 1 611 ? 14.188 4.754 12.43 1 44.78 611 GLN B N 1
ATOM 11199 C CA . GLN B 1 611 ? 14.82 4.664 13.75 1 44.78 611 GLN B CA 1
ATOM 11200 C C . GLN B 1 611 ? 14.93 6.039 14.398 1 44.78 611 GLN B C 1
ATOM 11202 O O . GLN B 1 611 ? 15.938 6.348 15.039 1 44.78 611 GLN B O 1
ATOM 11207 N N . MET B 1 612 ? 13.914 7.023 13.789 1 61.38 612 MET B N 1
ATOM 11208 C CA . MET B 1 612 ? 13.93 8.383 14.312 1 61.38 612 MET B CA 1
ATOM 11209 C C . MET B 1 612 ? 12.516 8.891 14.57 1 61.38 612 MET B C 1
ATOM 11211 O O . MET B 1 612 ? 11.547 8.281 14.125 1 61.38 612 MET B O 1
ATOM 11215 N N . TYR B 1 613 ? 12.32 9.875 15.508 1 71.94 613 TYR B N 1
ATOM 11216 C CA . TYR B 1 613 ? 11.047 10.461 15.914 1 71.94 613 TYR B CA 1
ATOM 11217 C C . TYR B 1 613 ? 10.516 11.406 14.844 1 71.94 613 TYR B C 1
ATOM 11219 O O . TYR B 1 613 ? 11.273 12.18 14.258 1 71.94 613 TYR B O 1
ATOM 11227 N N . THR B 1 614 ? 9.242 11.25 14.562 1 73.69 614 THR B N 1
ATOM 11228 C CA . THR B 1 614 ? 8.57 12.141 13.617 1 73.69 614 THR B CA 1
ATOM 11229 C C . THR B 1 614 ? 8.188 13.453 14.289 1 73.69 614 THR B C 1
ATOM 11231 O O . THR B 1 614 ? 8.391 13.625 15.492 1 73.69 614 THR B O 1
ATOM 11234 N N . GLY B 1 615 ? 7.742 14.375 13.477 1 77.25 615 GLY B N 1
ATOM 11235 C CA . GLY B 1 615 ? 7.289 15.648 14 1 77.25 615 GLY B CA 1
ATOM 11236 C C . GLY B 1 615 ? 6.215 15.508 15.062 1 77.25 615 GLY B C 1
ATOM 11237 O O . GLY B 1 615 ? 6.273 16.172 16.109 1 77.25 615 GLY B O 1
ATOM 11238 N N . ASN B 1 616 ? 5.363 14.617 14.828 1 75.19 616 ASN B N 1
ATOM 11239 C CA . ASN B 1 616 ? 4.309 14.359 15.797 1 75.19 616 ASN B CA 1
ATOM 11240 C C . ASN B 1 616 ? 4.867 13.789 17.094 1 75.19 616 ASN B C 1
ATOM 11242 O O . ASN B 1 616 ? 4.383 14.109 18.188 1 75.19 616 ASN B O 1
ATOM 11246 N N . HIS B 1 617 ? 5.852 13.023 17.016 1 83.88 617 HIS B N 1
ATOM 11247 C CA . HIS B 1 617 ? 6.496 12.445 18.203 1 83.88 617 HIS B CA 1
ATOM 11248 C C . HIS B 1 617 ? 7.211 13.523 19.016 1 83.88 617 HIS B C 1
ATOM 11250 O O . HIS B 1 617 ? 7.117 13.539 20.234 1 83.88 617 HIS B O 1
ATOM 11256 N N . VAL B 1 618 ? 7.836 14.344 18.266 1 88.5 618 VAL B N 1
ATOM 11257 C CA . VAL B 1 618 ? 8.586 15.406 18.922 1 88.5 618 VAL B CA 1
ATOM 11258 C C . VAL B 1 618 ? 7.629 16.328 19.672 1 88.5 618 VAL B C 1
ATOM 11260 O O . VAL B 1 618 ? 7.926 16.766 20.797 1 88.5 618 VAL B O 1
ATOM 11263 N N . GLU B 1 619 ? 6.59 16.562 19.094 1 85.75 619 GLU B N 1
ATOM 11264 C CA . GLU B 1 619 ? 5.578 17.391 19.75 1 85.75 619 GLU B CA 1
ATOM 11265 C C . GLU B 1 619 ? 5.117 16.75 21.062 1 85.75 619 GLU B C 1
ATOM 11267 O O . GLU B 1 619 ? 4.93 17.438 22.062 1 85.75 619 GLU B O 1
ATOM 11272 N N . LYS B 1 620 ? 4.992 15.516 21.094 1 88.38 620 LYS B N 1
ATOM 11273 C CA . LYS B 1 620 ? 4.562 14.789 22.281 1 88.38 620 LYS B CA 1
ATOM 11274 C C . LYS B 1 620 ? 5.668 14.758 23.328 1 88.38 620 LYS B C 1
ATOM 11276 O O . LYS B 1 620 ? 5.402 14.906 24.531 1 88.38 620 LYS B O 1
ATOM 11281 N N . ILE B 1 621 ? 6.828 14.602 22.859 1 91.06 621 ILE B N 1
ATOM 11282 C CA . ILE B 1 621 ? 7.973 14.5 23.766 1 91.06 621 ILE B CA 1
ATOM 11283 C C . ILE B 1 621 ? 8.219 15.844 24.438 1 91.06 621 ILE B C 1
ATOM 11285 O O . ILE B 1 621 ? 8.609 15.898 25.609 1 91.06 621 ILE B O 1
ATOM 11289 N N . LEU B 1 622 ? 7.887 16.891 23.703 1 91.75 622 LEU B N 1
ATOM 11290 C CA . LEU B 1 622 ? 8.188 18.219 24.203 1 91.75 622 LEU B CA 1
ATOM 11291 C C . LEU B 1 622 ? 7.055 18.75 25.078 1 91.75 622 LEU B C 1
ATOM 11293 O O . LEU B 1 622 ? 7.105 19.891 25.547 1 91.75 622 LEU B O 1
ATOM 11297 N N . SER B 1 623 ? 6.148 17.969 25.312 1 89.56 623 SER B N 1
ATOM 11298 C CA . SER B 1 623 ? 5.102 18.375 26.234 1 89.56 623 SER B CA 1
ATOM 11299 C C . SER B 1 623 ? 5.641 18.484 27.656 1 89.56 623 SER B C 1
ATOM 11301 O O . SER B 1 623 ? 6.551 17.75 28.047 1 89.56 623 SER B O 1
ATOM 11303 N N . ASP B 1 624 ? 5.086 19.406 28.422 1 86.75 624 ASP B N 1
ATOM 11304 C CA . ASP B 1 624 ? 5.566 19.703 29.781 1 86.75 624 ASP B CA 1
ATOM 11305 C C . ASP B 1 624 ? 5.613 18.438 30.625 1 86.75 624 ASP B C 1
ATOM 11307 O O . ASP B 1 624 ? 6.598 18.188 31.328 1 86.75 624 ASP B O 1
ATOM 11311 N N . GLU B 1 625 ? 4.602 17.703 30.547 1 87 625 GLU B N 1
ATOM 11312 C CA . GLU B 1 625 ? 4.512 16.5 31.359 1 87 625 GLU B CA 1
ATOM 11313 C C . GLU B 1 625 ? 5.613 15.508 30.984 1 87 625 GLU B C 1
ATOM 11315 O O . GLU B 1 625 ? 6.227 14.891 31.859 1 87 625 GLU B O 1
ATOM 11320 N N . VAL B 1 626 ? 5.898 15.352 29.766 1 91.06 626 VAL B N 1
ATOM 11321 C CA . VAL B 1 626 ? 6.875 14.367 29.297 1 91.06 626 VAL B CA 1
ATOM 11322 C C . VAL B 1 626 ? 8.289 14.859 29.625 1 91.06 626 VAL B C 1
ATOM 11324 O O . VAL B 1 626 ? 9.164 14.062 29.984 1 91.06 626 VAL B O 1
ATOM 11327 N N . VAL B 1 627 ? 8.539 16.156 29.484 1 92.31 627 VAL B N 1
ATOM 11328 C CA . VAL B 1 627 ? 9.844 16.719 29.828 1 92.31 627 VAL B CA 1
ATOM 11329 C C . VAL B 1 627 ? 10.148 16.469 31.297 1 92.31 627 VAL B C 1
ATOM 11331 O O . VAL B 1 627 ? 11.242 16.031 31.641 1 92.31 627 VAL B O 1
ATOM 11334 N N . GLU B 1 628 ? 9.156 16.656 32.125 1 89 628 GLU B N 1
ATOM 11335 C CA . GLU B 1 628 ? 9.344 16.453 33.562 1 89 628 GLU B CA 1
ATOM 11336 C C . GLU B 1 628 ? 9.617 14.984 33.875 1 89 628 GLU B C 1
ATOM 11338 O O . GLU B 1 628 ? 10.5 14.68 34.688 1 89 628 GLU B O 1
ATOM 11343 N N . THR B 1 629 ? 8.898 14.133 33.25 1 89.75 629 THR B N 1
ATOM 11344 C CA . THR B 1 629 ? 9.07 12.703 33.531 1 89.75 629 THR B CA 1
ATOM 11345 C C . THR B 1 629 ? 10.422 12.219 33 1 89.75 629 THR B C 1
ATOM 11347 O O . THR B 1 629 ? 11.031 11.32 33.594 1 89.75 629 THR B O 1
ATOM 11350 N N . THR B 1 630 ? 10.82 12.781 31.906 1 92.75 630 THR B N 1
ATOM 11351 C CA . THR B 1 630 ? 12.102 12.406 31.328 1 92.75 630 THR B CA 1
ATOM 11352 C C . THR B 1 630 ? 13.242 12.711 32.281 1 92.75 630 THR B C 1
ATOM 11354 O O . THR B 1 630 ? 14.109 11.875 32.531 1 92.75 630 THR B O 1
ATOM 11357 N N . PHE B 1 631 ? 13.258 13.82 32.844 1 92.25 631 PHE B N 1
ATOM 11358 C CA . PHE B 1 631 ? 14.383 14.25 33.688 1 92.25 631 PHE B CA 1
ATOM 11359 C C . PHE B 1 631 ? 14.234 13.727 35.094 1 92.25 631 PHE B C 1
ATOM 11361 O O . PHE B 1 631 ? 15.188 13.742 35.875 1 92.25 631 PHE B O 1
ATOM 11368 N N . ALA B 1 632 ? 13.016 13.227 35.438 1 88.38 632 ALA B N 1
ATOM 11369 C CA . ALA B 1 632 ? 12.82 12.562 36.719 1 88.38 632 ALA B CA 1
ATOM 11370 C C . ALA B 1 632 ? 13.562 11.234 36.781 1 88.38 632 ALA B C 1
ATOM 11372 O O . ALA B 1 632 ? 13.82 10.711 37.875 1 88.38 632 ALA B O 1
ATOM 11373 N N . LEU B 1 633 ? 13.891 10.719 35.625 1 88.25 633 LEU B N 1
ATOM 11374 C CA . LEU B 1 633 ? 14.617 9.461 35.562 1 88.25 633 LEU B CA 1
ATOM 11375 C C . LEU B 1 633 ? 16.016 9.609 36.125 1 88.25 633 LEU B C 1
ATOM 11377 O O . LEU B 1 633 ? 16.641 8.625 36.531 1 88.25 633 LEU B O 1
ATOM 11381 N N . PHE B 1 634 ? 16.453 10.742 36.062 1 85.62 634 PHE B N 1
ATOM 11382 C CA . PHE B 1 634 ? 17.812 11 36.5 1 85.62 634 PHE B CA 1
ATOM 11383 C C . PHE B 1 634 ? 17.828 11.461 37.969 1 85.62 634 PHE B C 1
ATOM 11385 O O . PHE B 1 634 ? 16.781 11.852 38.5 1 85.62 634 PHE B O 1
ATOM 11392 N N . SER B 1 635 ? 18.938 11.062 38.812 1 68.69 635 SER B N 1
ATOM 11393 C CA . SER B 1 635 ? 19.031 11.375 40.219 1 68.69 635 SER B CA 1
ATOM 11394 C C . SER B 1 635 ? 18.859 12.875 40.469 1 68.69 635 SER B C 1
ATOM 11396 O O . SER B 1 635 ? 19.234 13.695 39.625 1 68.69 635 SER B O 1
ATOM 11398 N N . THR B 1 636 ? 17.984 13.273 41.656 1 63.94 636 THR B N 1
ATOM 11399 C CA . THR B 1 636 ? 17.828 14.656 42.062 1 63.94 636 THR B CA 1
ATOM 11400 C C . THR B 1 636 ? 19.031 15.109 42.906 1 63.94 636 THR B C 1
ATOM 11402 O O . THR B 1 636 ? 19.5 14.375 43.781 1 63.94 636 THR B O 1
ATOM 11405 N N . PRO B 1 637 ? 19.719 16.516 42.438 1 65.38 637 PRO B N 1
ATOM 11406 C CA . PRO B 1 637 ? 19.875 17.719 41.625 1 65.38 637 PRO B CA 1
ATOM 11407 C C . PRO B 1 637 ? 20.453 17.438 40.25 1 65.38 637 PRO B C 1
ATOM 11409 O O . PRO B 1 637 ? 21.469 16.75 40.125 1 65.38 637 PRO B O 1
ATOM 11412 N N . LEU B 1 638 ? 19.891 17.75 39.188 1 71.56 638 LEU B N 1
ATOM 11413 C CA . LEU B 1 638 ? 20.359 17.547 37.844 1 71.56 638 LEU B CA 1
ATOM 11414 C C . LEU B 1 638 ? 21.734 18.188 37.625 1 71.56 638 LEU B C 1
ATOM 11416 O O . LEU B 1 638 ? 21.969 19.312 38.094 1 71.56 638 LEU B O 1
ATOM 11420 N N . ASP B 1 639 ? 22.703 17.469 37.188 1 80.69 639 ASP B N 1
ATOM 11421 C CA . ASP B 1 639 ? 23.969 18.094 36.812 1 80.69 639 ASP B CA 1
ATOM 11422 C C . ASP B 1 639 ? 23.734 19.219 35.812 1 80.69 639 ASP B C 1
ATOM 11424 O O . ASP B 1 639 ? 22.625 19.391 35.312 1 80.69 639 ASP B O 1
ATOM 11428 N N . SER B 1 640 ? 24.641 20.094 35.719 1 84.25 640 SER B N 1
ATOM 11429 C CA . SER B 1 640 ? 24.547 21.281 34.875 1 84.25 640 SER B CA 1
ATOM 11430 C C . SER B 1 640 ? 24.141 20.922 33.438 1 84.25 640 SER B C 1
ATOM 11432 O O . SER B 1 640 ? 23.344 21.641 32.812 1 84.25 640 SER B O 1
ATOM 11434 N N . THR B 1 641 ? 24.594 19.859 32.969 1 89.06 641 THR B N 1
ATOM 11435 C CA . THR B 1 641 ? 24.281 19.453 31.609 1 89.06 641 THR B CA 1
ATOM 11436 C C . THR B 1 641 ? 22.812 19.078 31.469 1 89.06 641 THR B C 1
ATOM 11438 O O . THR B 1 641 ? 22.141 19.531 30.547 1 89.06 641 THR B O 1
ATOM 11441 N N . LEU B 1 642 ? 22.312 18.312 32.438 1 92.81 642 LEU B N 1
ATOM 11442 C CA . LEU B 1 642 ? 20.938 17.859 32.406 1 92.81 642 LEU B CA 1
ATOM 11443 C C . LEU B 1 642 ? 19.969 19.031 32.625 1 92.81 642 LEU B C 1
ATOM 11445 O O . LEU B 1 642 ? 18.906 19.078 32.031 1 92.81 642 LEU B O 1
ATOM 11449 N N . ALA B 1 643 ? 20.375 19.922 33.469 1 92.94 643 ALA B N 1
ATOM 11450 C CA . ALA B 1 643 ? 19.547 21.109 33.688 1 92.94 643 ALA B CA 1
ATOM 11451 C C . ALA B 1 643 ? 19.422 21.953 32.438 1 92.94 643 ALA B C 1
ATOM 11453 O O . ALA B 1 643 ? 18.344 22.469 32.156 1 92.94 643 ALA B O 1
ATOM 11454 N N . ASN B 1 644 ? 20.547 22.156 31.766 1 94.75 644 ASN B N 1
ATOM 11455 C CA . ASN B 1 644 ? 20.531 22.938 30.547 1 94.75 644 ASN B CA 1
ATOM 11456 C C . ASN B 1 644 ? 19.781 22.219 29.422 1 94.75 644 ASN B C 1
ATOM 11458 O O . ASN B 1 644 ? 19.141 22.859 28.594 1 94.75 644 ASN B O 1
ATOM 11462 N N . LEU B 1 645 ? 19.891 20.922 29.453 1 95.5 645 LEU B N 1
ATOM 11463 C CA . LEU B 1 645 ? 19.109 20.141 28.5 1 95.5 645 LEU B CA 1
ATOM 11464 C C . LEU B 1 645 ? 17.609 20.297 28.75 1 95.5 645 LEU B C 1
ATOM 11466 O O . LEU B 1 645 ? 16.828 20.406 27.797 1 95.5 645 LEU B O 1
ATOM 11470 N N . LYS B 1 646 ? 17.281 20.219 29.953 1 95 646 LYS B N 1
ATOM 11471 C CA . LYS B 1 646 ? 15.891 20.422 30.312 1 95 646 LYS B CA 1
ATOM 11472 C C . LYS B 1 646 ? 15.398 21.797 29.844 1 95 646 LYS B C 1
ATOM 11474 O O . LYS B 1 646 ? 14.32 21.906 29.25 1 95 646 LYS B O 1
ATOM 11479 N N . THR B 1 647 ? 16.219 22.828 30.094 1 95.38 647 THR B N 1
ATOM 11480 C CA . THR B 1 647 ? 15.883 24.172 29.672 1 95.38 647 THR B CA 1
ATOM 11481 C C . THR B 1 647 ? 15.75 24.25 28.156 1 95.38 647 THR B C 1
ATOM 11483 O O . THR B 1 647 ? 14.82 24.859 27.625 1 95.38 647 THR B O 1
ATOM 11486 N N . ALA B 1 648 ? 16.672 23.656 27.469 1 96.38 648 ALA B N 1
ATOM 11487 C CA . ALA B 1 648 ? 16.625 23.641 26.016 1 96.38 648 ALA B CA 1
ATOM 11488 C C . ALA B 1 648 ? 15.344 23 25.516 1 96.38 648 ALA B C 1
ATOM 11490 O O . ALA B 1 648 ? 14.719 23.484 24.562 1 96.38 648 ALA B O 1
ATOM 11491 N N . MET B 1 649 ? 14.992 21.891 26.125 1 96.06 649 MET B N 1
ATOM 11492 C CA . MET B 1 649 ? 13.773 21.188 25.734 1 96.06 649 MET B CA 1
ATOM 11493 C C . MET B 1 649 ? 12.539 22.062 25.969 1 96.06 649 MET B C 1
ATOM 11495 O O . MET B 1 649 ? 11.641 22.109 25.125 1 96.06 649 MET B O 1
ATOM 11499 N N . LEU B 1 650 ? 12.539 22.703 27.047 1 95.88 650 LEU B N 1
ATOM 11500 C CA . LEU B 1 650 ? 11.414 23.562 27.391 1 95.88 650 LEU B CA 1
ATOM 11501 C C . LEU B 1 650 ? 11.32 24.75 26.422 1 95.88 650 LEU B C 1
ATOM 11503 O O . LEU B 1 650 ? 10.219 25.156 26.031 1 95.88 650 LEU B O 1
ATOM 11507 N N . GLN B 1 651 ? 12.414 25.328 26.141 1 96.38 651 GLN B N 1
ATOM 11508 C CA . GLN B 1 651 ? 12.414 26.453 25.219 1 96.38 651 GLN B CA 1
ATOM 11509 C C . GLN B 1 651 ? 12.016 26.016 23.812 1 96.38 651 GLN B C 1
ATOM 11511 O O . GLN B 1 651 ? 11.32 26.734 23.094 1 96.38 651 GLN B O 1
ATOM 11516 N N . LEU B 1 652 ? 12.492 24.875 23.406 1 96.31 652 LEU B N 1
ATOM 11517 C CA . LEU B 1 652 ? 12.07 24.328 22.125 1 96.31 652 LEU B CA 1
ATOM 11518 C C . LEU B 1 652 ? 10.562 24.094 22.094 1 96.31 652 LEU B C 1
ATOM 11520 O O . LEU B 1 652 ? 9.906 24.328 21.078 1 96.31 652 LEU B O 1
ATOM 11524 N N . ALA B 1 653 ? 10.047 23.578 23.203 1 95 653 ALA B N 1
ATOM 11525 C CA . ALA B 1 653 ? 8.602 23.391 23.359 1 95 653 ALA B CA 1
ATOM 11526 C C . ALA B 1 653 ? 7.855 24.703 23.203 1 95 653 ALA B C 1
ATOM 11528 O O . ALA B 1 653 ? 6.793 24.766 22.562 1 95 653 ALA B O 1
ATOM 11529 N N . LYS B 1 654 ? 8.375 25.688 23.781 1 95.25 654 LYS B N 1
ATOM 11530 C CA . LYS B 1 654 ? 7.77 27.016 23.703 1 95.25 654 LYS B CA 1
ATOM 11531 C C . LYS B 1 654 ? 7.762 27.516 22.25 1 95.25 654 LYS B C 1
ATOM 11533 O O . LYS B 1 654 ? 6.754 28.047 21.781 1 95.25 654 LYS B O 1
ATOM 11538 N N . ILE B 1 655 ? 8.844 27.375 21.594 1 96.88 655 ILE B N 1
ATOM 11539 C CA . ILE B 1 655 ? 8.945 27.781 20.203 1 96.88 655 ILE B CA 1
ATOM 11540 C C . ILE B 1 655 ? 7.93 27 19.375 1 96.88 655 ILE B C 1
ATOM 11542 O O . ILE B 1 655 ? 7.246 27.578 18.516 1 96.88 655 ILE B O 1
ATOM 11546 N N . MET B 1 656 ? 7.848 25.766 19.625 1 94.25 656 MET B N 1
ATOM 11547 C CA . MET B 1 656 ? 6.891 24.922 18.906 1 94.25 656 MET B CA 1
ATOM 11548 C C . MET B 1 656 ? 5.461 25.406 19.156 1 94.25 656 MET B C 1
ATOM 11550 O O . MET B 1 656 ? 4.652 25.469 18.219 1 94.25 656 MET B O 1
ATOM 11554 N N . SER B 1 657 ? 5.156 25.719 20.375 1 93.12 657 SER B N 1
ATOM 11555 C CA . SER B 1 657 ? 3.82 26.172 20.734 1 93.12 657 SER B CA 1
ATOM 11556 C C . SER B 1 657 ? 3.482 27.5 20.031 1 93.12 657 SER B C 1
ATOM 11558 O O . SER B 1 657 ? 2.318 27.766 19.734 1 93.12 657 SER B O 1
ATOM 11560 N N . LEU B 1 658 ? 4.5 28.25 19.766 1 95.12 658 LEU B N 1
ATOM 11561 C CA . LEU B 1 658 ? 4.305 29.562 19.125 1 95.12 658 LEU B CA 1
ATOM 11562 C C . LEU B 1 658 ? 4.359 29.438 17.609 1 95.12 658 LEU B C 1
ATOM 11564 O O . LEU B 1 658 ? 4.203 30.438 16.906 1 95.12 658 LEU B O 1
ATOM 11568 N N . SER B 1 659 ? 4.57 28.266 17.109 1 93.5 659 SER B N 1
ATOM 11569 C CA . SER B 1 659 ? 4.672 28.047 15.664 1 93.5 659 SER B CA 1
ATOM 11570 C C . SER B 1 659 ? 3.408 27.391 15.117 1 93.5 659 SER B C 1
ATOM 11572 O O . SER B 1 659 ? 3.445 26.734 14.078 1 93.5 659 SER B O 1
ATOM 11574 N N . ARG B 1 660 ? 2.312 27.531 15.75 1 91.19 660 ARG B N 1
ATOM 11575 C CA . ARG B 1 660 ? 1.035 26.984 15.32 1 91.19 660 ARG B CA 1
ATOM 11576 C C . ARG B 1 660 ? 0.328 27.906 14.344 1 91.19 660 ARG B C 1
ATOM 11578 O O . ARG B 1 660 ? 0.875 28.953 13.961 1 91.19 660 ARG B O 1
ATOM 11585 N N . ASN B 1 661 ? -0.796 27.484 13.852 1 92.38 661 ASN B N 1
ATOM 11586 C CA . ASN B 1 661 ? -1.595 28.266 12.914 1 92.38 661 ASN B CA 1
ATOM 11587 C C . ASN B 1 661 ? -2.342 29.391 13.617 1 92.38 661 ASN B C 1
ATOM 11589 O O . ASN B 1 661 ? -3.566 29.359 13.727 1 92.38 661 ASN B O 1
ATOM 11593 N N . VAL B 1 662 ? -1.534 30.328 14.094 1 91.94 662 VAL B N 1
ATOM 11594 C CA . VAL B 1 662 ? -2.094 31.484 14.773 1 91.94 662 VAL B CA 1
ATOM 11595 C C . VAL B 1 662 ? -1.231 32.719 14.484 1 91.94 662 VAL B C 1
ATOM 11597 O O . VAL B 1 662 ? -0.056 32.594 14.133 1 91.94 662 VAL B O 1
ATOM 11600 N N . LEU B 1 663 ? -1.83 33.844 14.578 1 94.44 663 LEU B N 1
ATOM 11601 C CA . LEU B 1 663 ? -1.094 35.125 14.508 1 94.44 663 LEU B CA 1
ATOM 11602 C C . LEU B 1 663 ? -0.503 35.469 15.867 1 94.44 663 LEU B C 1
ATOM 11604 O O . LEU B 1 663 ? -1.149 35.281 16.891 1 94.44 663 LEU B O 1
ATOM 11608 N N . LEU B 1 664 ? 0.676 35.938 15.812 1 96 664 LEU B N 1
ATOM 11609 C CA . LEU B 1 664 ? 1.396 36.25 17.047 1 96 664 LEU B CA 1
ATOM 11610 C C . LEU B 1 664 ? 1.268 37.75 17.375 1 96 664 LEU B C 1
ATOM 11612 O O . LEU B 1 664 ? 1.425 38.594 16.5 1 96 664 LEU B O 1
ATOM 11616 N N . ASP B 1 665 ? 0.887 38.031 18.594 1 95 665 ASP B N 1
ATOM 11617 C CA . ASP B 1 665 ? 0.876 39.438 19.047 1 95 665 ASP B CA 1
ATOM 11618 C C . ASP B 1 665 ? 2.252 39.844 19.562 1 95 665 ASP B C 1
ATOM 11620 O O . ASP B 1 665 ? 3.209 39.094 19.484 1 95 665 ASP B O 1
ATOM 11624 N N . ASP B 1 666 ? 2.359 41.031 20.016 1 94.94 666 ASP B N 1
ATOM 11625 C CA . ASP B 1 666 ? 3.65 41.594 20.406 1 94.94 666 ASP B CA 1
ATOM 11626 C C . ASP B 1 666 ? 4.23 40.844 21.609 1 94.94 666 ASP B C 1
ATOM 11628 O O . ASP B 1 666 ? 5.445 40.656 21.703 1 94.94 666 ASP B O 1
ATOM 11632 N N . VAL B 1 667 ? 3.443 40.438 22.5 1 96.19 667 VAL B N 1
ATOM 11633 C CA . VAL B 1 667 ? 3.896 39.719 23.688 1 96.19 667 VAL B CA 1
ATOM 11634 C C . VAL B 1 667 ? 4.457 38.375 23.281 1 96.19 667 VAL B C 1
ATOM 11636 O O . VAL B 1 667 ? 5.516 37.969 23.766 1 96.19 667 VAL B O 1
ATOM 11639 N N . GLN B 1 668 ? 3.775 37.75 22.422 1 97 668 GLN B N 1
ATOM 11640 C CA . GLN B 1 668 ? 4.191 36.438 21.969 1 97 668 GLN B CA 1
ATOM 11641 C C . GLN B 1 668 ? 5.488 36.531 21.172 1 97 668 GLN B C 1
ATOM 11643 O O . GLN B 1 668 ? 6.312 35.594 21.219 1 97 668 GLN B O 1
ATOM 11648 N N . LEU B 1 669 ? 5.664 37.531 20.391 1 97.31 669 LEU B N 1
ATOM 11649 C CA . LEU B 1 669 ? 6.898 37.719 19.641 1 97.31 669 LEU B CA 1
ATOM 11650 C C . LEU B 1 669 ? 8.078 37.938 20.578 1 97.31 669 LEU B C 1
ATOM 11652 O O . LEU B 1 669 ? 9.18 37.438 20.312 1 97.31 669 LEU B O 1
ATOM 11656 N N . ARG B 1 670 ? 7.844 38.625 21.672 1 96.94 670 ARG B N 1
ATOM 11657 C CA . ARG B 1 670 ? 8.898 38.781 22.672 1 96.94 670 ARG B CA 1
ATOM 11658 C C . ARG B 1 670 ? 9.234 37.469 23.344 1 96.94 670 ARG B C 1
ATOM 11660 O O . ARG B 1 670 ? 10.406 37.188 23.625 1 96.94 670 ARG B O 1
ATOM 11667 N N . GLU B 1 671 ? 8.18 36.781 23.594 1 97.31 671 GLU B N 1
ATOM 11668 C CA . GLU B 1 671 ? 8.391 35.469 24.188 1 97.31 671 GLU B CA 1
ATOM 11669 C C . GLU B 1 671 ? 9.219 34.562 23.266 1 97.31 671 GLU B C 1
ATOM 11671 O O . GLU B 1 671 ? 10.062 33.812 23.734 1 97.31 671 GLU B O 1
ATOM 11676 N N . LEU B 1 672 ? 8.914 34.688 22.016 1 97.81 672 LEU B N 1
ATOM 11677 C CA . LEU B 1 672 ? 9.648 33.906 21.016 1 97.81 672 LEU B CA 1
ATOM 11678 C C . LEU B 1 672 ? 11.125 34.281 21.016 1 97.81 672 LEU B C 1
ATOM 11680 O O . LEU B 1 672 ? 11.992 33.406 20.953 1 97.81 672 LEU B O 1
ATOM 11684 N N . GLU B 1 673 ? 11.375 35.531 21.047 1 97.38 673 GLU B N 1
ATOM 11685 C CA . GLU B 1 673 ? 12.75 36.031 21.078 1 97.38 673 GLU B CA 1
ATOM 11686 C C . GLU B 1 673 ? 13.461 35.562 22.344 1 97.38 673 GLU B C 1
ATOM 11688 O O . GLU B 1 673 ? 14.625 35.156 22.297 1 97.38 673 GLU B O 1
ATOM 11693 N N . LYS B 1 674 ? 12.781 35.625 23.438 1 97.75 674 LYS B N 1
ATOM 11694 C CA . LYS B 1 674 ? 13.352 35.156 24.688 1 97.75 674 LYS B CA 1
ATOM 11695 C C . LYS B 1 674 ? 13.664 33.656 24.641 1 97.75 674 LYS B C 1
ATOM 11697 O O . LYS B 1 674 ? 14.734 33.25 25.078 1 97.75 674 LYS B O 1
ATOM 11702 N N . ALA B 1 675 ? 12.719 32.938 24.156 1 97.75 675 ALA B N 1
ATOM 11703 C CA . ALA B 1 675 ? 12.906 31.5 24.062 1 97.75 675 ALA B CA 1
ATOM 11704 C C . ALA B 1 675 ? 14.109 31.172 23.172 1 97.75 675 ALA B C 1
ATOM 11706 O O . ALA B 1 675 ? 14.883 30.266 23.5 1 97.75 675 ALA B O 1
ATOM 11707 N N . ARG B 1 676 ? 14.211 31.859 22.047 1 97.5 676 ARG B N 1
ATOM 11708 C CA . ARG B 1 676 ? 15.344 31.672 21.141 1 97.5 676 ARG B CA 1
ATOM 11709 C C . ARG B 1 676 ? 16.672 31.938 21.844 1 97.5 676 ARG B C 1
ATOM 11711 O O . ARG B 1 676 ? 17.609 31.172 21.719 1 97.5 676 ARG B O 1
ATOM 11718 N N . ASN B 1 677 ? 16.734 33.031 22.656 1 97.31 677 ASN B N 1
ATOM 11719 C CA . ASN B 1 677 ? 17.953 33.406 23.375 1 97.31 677 ASN B CA 1
ATOM 11720 C C . ASN B 1 677 ? 18.312 32.375 24.422 1 97.31 677 ASN B C 1
ATOM 11722 O O . ASN B 1 677 ? 19.484 32 24.562 1 97.31 677 ASN B O 1
ATOM 11726 N N . GLU B 1 678 ? 17.344 31.938 25.094 1 97.25 678 GLU B N 1
ATOM 11727 C CA . GLU B 1 678 ? 17.578 30.953 26.141 1 97.25 678 GLU B CA 1
ATOM 11728 C C . GLU B 1 678 ? 17.984 29.594 25.562 1 97.25 678 GLU B C 1
ATOM 11730 O O . GLU B 1 678 ? 18.812 28.891 26.125 1 97.25 678 GLU B O 1
ATOM 11735 N N . LEU B 1 679 ? 17.359 29.266 24.469 1 97.56 679 LEU B N 1
ATOM 11736 C CA . LEU B 1 679 ? 17.734 28.031 23.781 1 97.56 679 LEU B CA 1
ATOM 11737 C C . LEU B 1 679 ? 19.203 28.062 23.359 1 97.56 679 LEU B C 1
ATOM 11739 O O . LEU B 1 679 ? 19.938 27.109 23.578 1 97.56 679 LEU B O 1
ATOM 11743 N N . ALA B 1 680 ? 19.562 29.141 22.766 1 97.12 680 ALA B N 1
ATOM 11744 C CA . ALA B 1 680 ? 20.938 29.312 22.312 1 97.12 680 ALA B CA 1
ATOM 11745 C C . ALA B 1 680 ? 21.906 29.203 23.484 1 97.12 680 ALA B C 1
ATOM 11747 O O . ALA B 1 680 ? 22.938 28.516 23.391 1 97.12 680 ALA B O 1
ATOM 11748 N N . ALA B 1 681 ? 21.594 29.844 24.578 1 96 681 ALA B N 1
ATOM 11749 C CA . ALA B 1 681 ? 22.453 29.828 25.766 1 96 681 ALA B CA 1
ATOM 11750 C C . ALA B 1 681 ? 22.562 28.422 26.344 1 96 681 ALA B C 1
ATOM 11752 O O . ALA B 1 681 ? 23.656 27.984 26.719 1 96 681 ALA B O 1
ATOM 11753 N N . SER B 1 682 ? 21.484 27.781 26.391 1 96.5 682 SER B N 1
ATOM 11754 C CA . SER B 1 682 ? 21.453 26.438 26.969 1 96.5 682 SER B CA 1
ATOM 11755 C C . SER B 1 682 ? 22.234 25.453 26.109 1 96.5 682 SER B C 1
ATOM 11757 O O . SER B 1 682 ? 22.984 24.625 26.625 1 96.5 682 SER B O 1
ATOM 11759 N N . LEU B 1 683 ? 22.062 25.547 24.812 1 96.31 683 LEU B N 1
ATOM 11760 C CA . LEU B 1 683 ? 22.734 24.625 23.906 1 96.31 683 LEU B CA 1
ATOM 11761 C C . LEU B 1 683 ? 24.25 24.844 23.938 1 96.31 683 LEU B C 1
ATOM 11763 O O . LEU B 1 683 ? 25.016 23.891 23.844 1 96.31 683 LEU B O 1
ATOM 11767 N N . LYS B 1 684 ? 24.609 26.078 24.047 1 94.19 684 LYS B N 1
ATOM 11768 C CA . LYS B 1 684 ? 26.031 26.422 24.156 1 94.19 684 LYS B CA 1
ATOM 11769 C C . LYS B 1 684 ? 26.672 25.766 25.375 1 94.19 684 LYS B C 1
ATOM 11771 O O . LYS B 1 684 ? 27.828 25.375 25.344 1 94.19 684 LYS B O 1
ATOM 11776 N N . LEU B 1 685 ? 25.906 25.641 26.391 1 93.75 685 LEU B N 1
ATOM 11777 C CA . LEU B 1 685 ? 26.406 25.0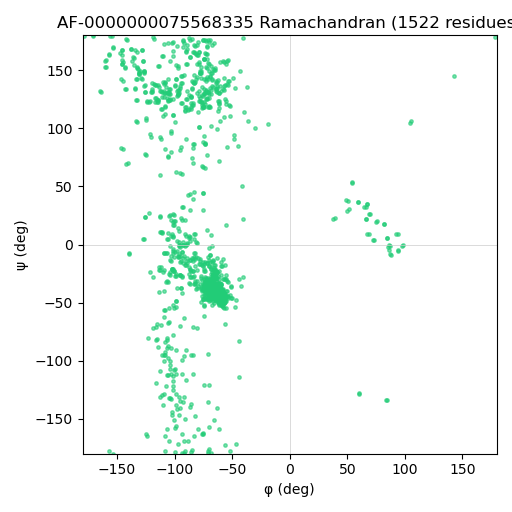62 27.641 1 93.75 685 LEU B CA 1
ATOM 11778 C C . LEU B 1 685 ? 26.391 23.547 27.578 1 93.75 685 LEU B C 1
ATOM 11780 O O . LEU B 1 685 ? 27.25 22.891 28.156 1 93.75 685 LEU B O 1
ATOM 11784 N N . VAL B 1 686 ? 25.453 22.969 26.906 1 92.19 686 VAL B N 1
ATOM 11785 C CA . VAL B 1 686 ? 25.281 21.516 26.844 1 92.19 686 VAL B CA 1
ATOM 11786 C C . VAL B 1 686 ? 26.328 20.906 25.922 1 92.19 686 VAL B C 1
ATOM 11788 O O . VAL B 1 686 ? 26.938 19.875 26.266 1 92.19 686 VAL B O 1
ATOM 11791 N N . ALA B 1 687 ? 26.484 21.531 24.734 1 89.56 687 ALA B N 1
ATOM 11792 C CA . ALA B 1 687 ? 27.328 20.906 23.719 1 89.56 687 ALA B CA 1
ATOM 11793 C C . ALA B 1 687 ? 28.125 21.953 22.953 1 89.56 687 ALA B C 1
ATOM 11795 O O . ALA B 1 687 ? 27.969 22.078 21.734 1 89.56 687 ALA B O 1
ATOM 11796 N N . PRO B 1 688 ? 29.016 22.531 23.578 1 90.81 688 PRO B N 1
ATOM 11797 C CA . PRO B 1 688 ? 29.734 23.656 22.969 1 90.81 688 PRO B CA 1
ATOM 11798 C C . PRO B 1 688 ? 30.516 23.234 21.719 1 90.81 688 PRO B C 1
ATOM 11800 O O . PRO B 1 688 ? 30.719 24.047 20.812 1 90.81 688 PRO B O 1
ATOM 11803 N N . GLU B 1 689 ? 30.875 21.953 21.578 1 89 689 GLU B N 1
ATOM 11804 C CA . GLU B 1 689 ? 31.75 21.531 20.484 1 89 689 GLU B CA 1
ATOM 11805 C C . GLU B 1 689 ? 30.922 21.062 19.281 1 89 689 GLU B C 1
ATOM 11807 O O . GLU B 1 689 ? 31.469 20.766 18.219 1 89 689 GLU B O 1
ATOM 11812 N N . GLU B 1 690 ? 29.641 20.984 19.453 1 90.5 690 GLU B N 1
ATOM 11813 C CA . GLU B 1 690 ? 28.797 20.516 18.359 1 90.5 690 GLU B CA 1
ATOM 11814 C C . GLU B 1 690 ? 28.703 21.562 17.25 1 90.5 690 GLU B C 1
ATOM 11816 O O . GLU B 1 690 ? 28.641 22.766 17.531 1 90.5 690 GLU B O 1
ATOM 11821 N N . SER B 1 691 ? 28.656 21.047 16.062 1 90.31 691 SER B N 1
ATOM 11822 C CA . SER B 1 691 ? 28.578 21.922 14.898 1 90.31 691 SER B CA 1
ATOM 11823 C C . SER B 1 691 ? 27.203 22.562 14.766 1 90.31 691 SER B C 1
ATOM 11825 O O . SER B 1 691 ? 26.203 21.969 15.203 1 90.31 691 SER B O 1
ATOM 11827 N N . ILE B 1 692 ? 27.125 23.719 14.164 1 92.12 692 ILE B N 1
ATOM 11828 C CA . ILE B 1 692 ? 25.875 24.406 13.922 1 92.12 692 ILE B CA 1
ATOM 11829 C C . ILE B 1 692 ? 25.281 23.953 12.586 1 92.12 692 ILE B C 1
ATOM 11831 O O . ILE B 1 692 ? 25.875 24.188 11.531 1 92.12 692 ILE B O 1
ATOM 11835 N N . THR B 1 693 ? 24.156 23.328 12.648 1 91.69 693 THR B N 1
ATOM 11836 C CA . THR B 1 693 ? 23.484 22.875 11.438 1 91.69 693 THR B CA 1
ATOM 11837 C C . THR B 1 693 ? 22.656 24 10.812 1 91.69 693 THR B C 1
ATOM 11839 O O . THR B 1 693 ? 22.406 25.016 11.453 1 91.69 693 THR B O 1
ATOM 11842 N N . GLN B 1 694 ? 22.25 23.828 9.602 1 92.44 694 GLN B N 1
ATOM 11843 C CA . GLN B 1 694 ? 21.391 24.797 8.922 1 92.44 694 GLN B CA 1
ATOM 11844 C C . GLN B 1 694 ? 20.078 25 9.688 1 92.44 694 GLN B C 1
ATOM 11846 O O . GLN B 1 694 ? 19.578 26.109 9.766 1 92.44 694 GLN B O 1
ATOM 11851 N N . LYS B 1 695 ? 19.547 23.969 10.219 1 94.94 695 LYS B N 1
ATOM 11852 C CA . LYS B 1 695 ? 18.266 24.016 10.93 1 94.94 695 LYS B CA 1
ATOM 11853 C C . LYS B 1 695 ? 18.391 24.859 12.203 1 94.94 695 LYS B C 1
ATOM 11855 O O . LYS B 1 695 ? 17.516 25.672 12.492 1 94.94 695 LYS B O 1
ATOM 11860 N N . LEU B 1 696 ? 19.469 24.609 12.875 1 95.56 696 LEU B N 1
ATOM 11861 C CA . LEU B 1 696 ? 19.656 25.391 14.086 1 95.56 696 LEU B CA 1
ATOM 11862 C C . LEU B 1 696 ? 19.938 26.859 13.758 1 95.56 696 LEU B C 1
ATOM 11864 O O . LEU B 1 696 ? 19.391 27.75 14.406 1 95.56 696 LEU B O 1
ATOM 11868 N N . HIS B 1 697 ? 20.766 27.094 12.789 1 94.94 697 HIS B N 1
ATOM 11869 C CA . HIS B 1 697 ? 21.062 28.453 12.359 1 94.94 697 HIS B CA 1
ATOM 11870 C C . HIS B 1 697 ? 19.781 29.188 11.977 1 94.94 697 HIS B C 1
ATOM 11872 O O . HIS B 1 697 ? 19.594 30.344 12.383 1 94.94 697 HIS B O 1
ATOM 11878 N N . THR B 1 698 ? 18.984 28.531 11.211 1 96.19 698 THR B N 1
ATOM 11879 C CA . THR B 1 698 ? 17.734 29.141 10.758 1 96.19 698 THR B CA 1
ATOM 11880 C C . THR B 1 698 ? 16.844 29.469 11.945 1 96.19 698 THR B C 1
ATOM 11882 O O . THR B 1 698 ? 16.234 30.547 11.992 1 96.19 698 THR B O 1
ATOM 11885 N N . LEU B 1 699 ? 16.766 28.625 12.859 1 96.5 699 LEU B N 1
ATOM 11886 C CA . LEU B 1 699 ? 15.945 28.828 14.055 1 96.5 699 LEU B CA 1
ATOM 11887 C C . LEU B 1 699 ? 16.469 30 14.875 1 96.5 699 LEU B C 1
ATOM 11889 O O . LEU B 1 699 ? 15.68 30.781 15.422 1 96.5 699 LEU B O 1
ATOM 11893 N N . LEU B 1 700 ? 17.734 30.141 14.938 1 96.94 700 LEU B N 1
ATOM 11894 C CA . LEU B 1 700 ? 18.344 31.109 15.844 1 96.94 700 LEU B CA 1
ATOM 11895 C C . LEU B 1 700 ? 18.438 32.469 15.172 1 96.94 700 LEU B C 1
ATOM 11897 O O . LEU B 1 700 ? 18.281 33.5 15.836 1 96.94 700 LEU B O 1
ATOM 11901 N N . PHE B 1 701 ? 18.641 32.531 13.891 1 97.06 701 PHE B N 1
ATOM 11902 C CA . PHE B 1 701 ? 19 33.812 13.289 1 97.06 701 PHE B CA 1
ATOM 11903 C C . PHE B 1 701 ? 17.875 34.312 12.406 1 97.06 701 PHE B C 1
ATOM 11905 O O . PHE B 1 701 ? 17.812 35.5 12.094 1 97.06 701 PHE B O 1
ATOM 11912 N N . HIS B 1 702 ? 17 33.469 11.992 1 97.19 702 HIS B N 1
ATOM 11913 C CA . HIS B 1 702 ? 16.031 33.938 10.992 1 97.19 702 HIS B CA 1
ATOM 11914 C C . HIS B 1 702 ? 14.609 33.781 11.5 1 97.19 702 HIS B C 1
ATOM 11916 O O . HIS B 1 702 ? 13.711 34.5 11.039 1 97.19 702 HIS B O 1
ATOM 11922 N N . MET B 1 703 ? 14.305 32.938 12.398 1 97.56 703 MET B N 1
ATOM 11923 C CA . MET B 1 703 ? 12.961 32.594 12.852 1 97.56 703 MET B CA 1
ATOM 11924 C C . MET B 1 703 ? 12.25 33.844 13.398 1 97.56 703 MET B C 1
ATOM 11926 O O . MET B 1 703 ? 11.109 34.125 13.016 1 97.56 703 MET B O 1
ATOM 11930 N N . VAL B 1 704 ? 12.883 34.562 14.266 1 97.06 704 VAL B N 1
ATOM 11931 C CA . VAL B 1 704 ? 12.258 35.688 14.93 1 97.06 704 VAL B CA 1
ATOM 11932 C C . VAL B 1 704 ? 11.945 36.781 13.914 1 97.06 704 VAL B C 1
ATOM 11934 O O . VAL B 1 704 ? 10.875 37.375 13.953 1 97.06 704 VAL B O 1
ATOM 11937 N N . ASP B 1 705 ? 12.875 37.031 13 1 96 705 ASP B N 1
ATOM 11938 C CA . ASP B 1 705 ? 12.664 38.031 11.953 1 96 705 ASP B CA 1
ATOM 11939 C C . ASP B 1 705 ? 11.461 37.656 11.086 1 96 705 ASP B C 1
ATOM 11941 O O . ASP B 1 705 ? 10.648 38.531 10.75 1 96 705 ASP B O 1
ATOM 11945 N N . MET B 1 706 ? 11.422 36.469 10.742 1 96.38 706 MET B N 1
ATOM 11946 C CA . MET B 1 706 ? 10.305 36.031 9.922 1 96.38 706 MET B CA 1
ATOM 11947 C C . MET B 1 706 ? 8.984 36.156 10.68 1 96.38 706 MET B C 1
ATOM 11949 O O . MET B 1 706 ? 7.977 36.562 10.109 1 96.38 706 MET B O 1
ATOM 11953 N N . ALA B 1 707 ? 9 35.75 11.93 1 96.94 707 ALA B N 1
ATOM 11954 C CA . ALA B 1 707 ? 7.797 35.844 12.75 1 96.94 707 ALA B CA 1
ATOM 11955 C C . ALA B 1 707 ? 7.312 37.281 12.852 1 96.94 707 ALA B C 1
ATOM 11957 O O . ALA B 1 707 ? 6.105 37.531 12.844 1 96.94 707 ALA B O 1
ATOM 11958 N N . LYS B 1 708 ? 8.227 38.188 12.969 1 95.31 708 LYS B N 1
ATOM 11959 C CA . LYS B 1 708 ? 7.879 39.594 13.062 1 95.31 708 LYS B CA 1
ATOM 11960 C C . LYS B 1 708 ? 7.297 40.125 11.75 1 95.31 708 LYS B C 1
ATOM 11962 O O . LYS B 1 708 ? 6.355 40.906 11.75 1 95.31 708 LYS B O 1
ATOM 11967 N N . ASP B 1 709 ? 7.859 39.656 10.711 1 93.81 709 ASP B N 1
ATOM 11968 C CA . ASP B 1 709 ? 7.438 40.094 9.391 1 93.81 709 ASP B CA 1
ATOM 11969 C C . ASP B 1 709 ? 6.102 39.469 8.992 1 93.81 709 ASP B C 1
ATOM 11971 O O . ASP B 1 709 ? 5.203 40.188 8.516 1 93.81 709 ASP B O 1
ATOM 11975 N N . GLN B 1 710 ? 6 38.219 9.188 1 94.12 710 GLN B N 1
ATOM 11976 C CA . GLN B 1 710 ? 4.824 37.469 8.766 1 94.12 710 GLN B CA 1
ATOM 11977 C C . GLN B 1 710 ? 3.736 37.5 9.836 1 94.12 710 GLN B C 1
ATOM 11979 O O . GLN B 1 710 ? 2.58 37.156 9.562 1 94.12 710 GLN B O 1
ATOM 11984 N N . LYS B 1 711 ? 4.141 37.781 11.062 1 93.06 711 LYS B N 1
ATOM 11985 C CA . LYS B 1 711 ? 3.27 37.781 12.234 1 93.06 711 LYS B CA 1
ATOM 11986 C C . LYS B 1 711 ? 2.826 36.375 12.586 1 93.06 711 LYS B C 1
ATOM 11988 O O . LYS B 1 711 ? 1.822 36.188 13.281 1 93.06 711 LYS B O 1
ATOM 11993 N N . THR B 1 712 ? 3.359 35.438 11.992 1 95.81 712 THR B N 1
ATOM 11994 C CA . THR B 1 712 ? 3.057 34.031 12.25 1 95.81 712 THR B CA 1
ATOM 11995 C C . THR B 1 712 ? 4.219 33.125 11.82 1 95.81 712 THR B C 1
ATOM 11997 O O . THR B 1 712 ? 5.125 33.594 11.117 1 95.81 712 THR B O 1
ATOM 12000 N N . LEU B 1 713 ? 4.18 31.922 12.305 1 96.06 713 LEU B N 1
ATOM 12001 C CA . LEU B 1 713 ? 5.121 30.891 11.867 1 96.06 713 LEU B CA 1
ATOM 12002 C C . LEU B 1 713 ? 4.391 29.625 11.43 1 96.06 713 LEU B C 1
ATOM 12004 O O . LEU B 1 713 ? 5.023 28.625 11.07 1 96.06 713 LEU B O 1
ATOM 12008 N N . GLY B 1 714 ? 3.012 29.719 11.422 1 94.94 714 GLY B N 1
ATOM 12009 C CA . GLY B 1 714 ? 2.33 28.438 11.25 1 94.94 714 GLY B CA 1
ATOM 12010 C C . GLY B 1 714 ? 1.12 28.531 10.336 1 94.94 714 GLY B C 1
ATOM 12011 O O . GLY B 1 714 ? 0.532 27.516 9.977 1 94.94 714 GLY B O 1
ATOM 12012 N N . VAL B 1 715 ? 0.726 29.719 9.945 1 95.44 715 VAL B N 1
ATOM 12013 C CA . VAL B 1 715 ? -0.459 29.859 9.109 1 95.44 715 VAL B CA 1
ATOM 12014 C C . VAL B 1 715 ? -0.26 29.094 7.801 1 95.44 715 VAL B C 1
ATOM 12016 O O . VAL B 1 715 ? -1.124 28.312 7.391 1 95.44 715 VAL B O 1
ATOM 12019 N N . LEU B 1 716 ? 0.845 29.375 7.148 1 96.38 716 LEU B N 1
ATOM 12020 C CA . LEU B 1 716 ? 1.308 28.594 6.012 1 96.38 716 LEU B CA 1
ATOM 12021 C C . LEU B 1 716 ? 2.586 27.828 6.355 1 96.38 716 LEU B C 1
ATOM 12023 O O . LEU B 1 716 ? 3.6 28.453 6.703 1 96.38 716 LEU B O 1
ATOM 12027 N N . SER B 1 717 ? 2.438 26.516 6.312 1 94.06 717 SER B N 1
ATOM 12028 C CA . SER B 1 717 ? 3.592 25.734 6.746 1 94.06 717 SER B CA 1
ATOM 12029 C C . SER B 1 717 ? 3.719 24.438 5.949 1 94.06 717 SER B C 1
ATOM 12031 O O . SER B 1 717 ? 2.783 24.047 5.25 1 94.06 717 SER B O 1
ATOM 12033 N N . GLU B 1 718 ? 4.824 23.812 6.074 1 92.81 718 GLU B N 1
ATOM 12034 C CA . GLU B 1 718 ? 5.109 22.562 5.383 1 92.81 718 GLU B CA 1
ATOM 12035 C C . GLU B 1 718 ? 4.258 21.422 5.934 1 92.81 718 GLU B C 1
ATOM 12037 O O . GLU B 1 718 ? 4.164 20.359 5.32 1 92.81 718 GLU B O 1
ATOM 12042 N N . GLN B 1 719 ? 3.562 21.641 7.023 1 89.62 719 GLN B N 1
ATOM 12043 C CA . GLN B 1 719 ? 2.652 20.641 7.57 1 89.62 719 GLN B CA 1
ATOM 12044 C C . GLN B 1 719 ? 1.569 20.281 6.559 1 89.62 719 GLN B C 1
ATOM 12046 O O . GLN B 1 719 ? 1.143 19.125 6.492 1 89.62 719 GLN B O 1
ATOM 12051 N N . GLY B 1 720 ? 1.14 21.312 5.891 1 92.25 720 GLY B N 1
ATOM 12052 C CA . GLY B 1 720 ? 0.16 21.047 4.848 1 92.25 720 GLY B CA 1
ATOM 12053 C C . GLY B 1 720 ? 0.687 20.141 3.754 1 92.25 720 GLY B C 1
ATOM 12054 O O . GLY B 1 720 ? -0.039 19.281 3.25 1 92.25 720 GLY B O 1
ATOM 12055 N N . ILE B 1 721 ? 1.891 20.297 3.451 1 92.06 721 ILE B N 1
ATOM 12056 C CA . ILE B 1 721 ? 2.527 19.516 2.402 1 92.06 721 ILE B CA 1
ATOM 12057 C C . ILE B 1 721 ? 2.67 18.062 2.863 1 92.06 721 ILE B C 1
ATOM 12059 O O . ILE B 1 721 ? 2.438 17.125 2.088 1 92.06 721 ILE B O 1
ATOM 12063 N N . GLU B 1 722 ? 3.039 17.875 4.086 1 88.56 722 GLU B N 1
ATOM 12064 C CA . GLU B 1 722 ? 3.16 16.547 4.645 1 88.56 722 GLU B CA 1
ATOM 12065 C C . GLU B 1 722 ? 1.813 15.828 4.664 1 88.56 722 GLU B C 1
ATOM 12067 O O . GLU B 1 722 ? 1.74 14.617 4.418 1 88.56 722 GLU B O 1
ATOM 12072 N N . CYS B 1 723 ? 0.843 16.562 4.992 1 88.44 723 CYS B N 1
ATOM 12073 C CA . CYS B 1 723 ? -0.502 16 4.988 1 88.44 723 CYS B CA 1
ATOM 12074 C C . CYS B 1 723 ? -0.908 15.57 3.582 1 88.44 723 CYS B C 1
ATOM 12076 O O . CYS B 1 723 ? -1.504 14.508 3.402 1 88.44 723 CYS B O 1
ATOM 12078 N N . THR B 1 724 ? -0.628 16.375 2.691 1 91.88 724 THR B N 1
ATOM 12079 C CA . THR B 1 724 ? -0.954 16.078 1.304 1 91.88 724 THR B CA 1
ATOM 12080 C C . THR B 1 724 ? -0.191 14.844 0.83 1 91.88 724 THR B C 1
ATOM 12082 O O . THR B 1 724 ? -0.742 14 0.115 1 91.88 724 THR B O 1
ATOM 12085 N N . HIS B 1 725 ? 0.979 14.758 1.248 1 91.5 725 HIS B N 1
ATOM 12086 C CA . HIS B 1 725 ? 1.796 13.594 0.912 1 91.5 725 HIS B CA 1
ATOM 12087 C C . HIS B 1 725 ? 1.183 12.312 1.461 1 91.5 725 HIS B C 1
ATOM 12089 O O . HIS B 1 725 ? 1.089 11.312 0.749 1 91.5 725 HIS B O 1
ATOM 12095 N N . SER B 1 726 ? 0.839 12.328 2.664 1 88.44 726 SER B N 1
ATOM 12096 C CA . SER B 1 726 ? 0.227 11.172 3.297 1 88.44 726 SER B CA 1
ATOM 12097 C C . SER B 1 726 ? -1.051 10.75 2.572 1 88.44 726 SER B C 1
ATOM 12099 O O . SER B 1 726 ? -1.28 9.562 2.34 1 88.44 726 SER B O 1
ATOM 12101 N N . TYR B 1 727 ? -1.829 11.711 2.242 1 92.12 727 TYR B N 1
ATOM 12102 C CA . TYR B 1 727 ? -3.076 11.422 1.541 1 92.12 727 TYR B CA 1
ATOM 12103 C C . TYR B 1 727 ? -2.803 10.891 0.14 1 92.12 727 TYR B C 1
ATOM 12105 O O . TYR B 1 727 ? -3.498 9.984 -0.334 1 92.12 727 TYR B O 1
ATOM 12113 N N . PHE B 1 728 ? -1.848 11.438 -0.528 1 94.06 728 PHE B N 1
ATOM 12114 C CA . PHE B 1 728 ? -1.45 10.953 -1.846 1 94.06 728 PHE B CA 1
ATOM 12115 C C . PHE B 1 728 ? -1.061 9.484 -1.79 1 94.06 728 PHE B C 1
ATOM 12117 O O . PHE B 1 728 ? -1.471 8.695 -2.645 1 94.06 728 PHE B O 1
ATOM 12124 N N . ASN B 1 729 ? -0.312 9.18 -0.768 1 87.56 729 ASN B N 1
ATOM 12125 C CA . ASN B 1 729 ? 0.099 7.789 -0.596 1 87.56 729 ASN B CA 1
ATOM 12126 C C . ASN B 1 729 ? -1.104 6.871 -0.399 1 87.56 729 ASN B C 1
ATOM 12128 O O . ASN B 1 729 ? -1.119 5.746 -0.903 1 87.56 729 ASN B O 1
ATOM 12132 N N . LYS B 1 730 ? -2 7.312 0.359 1 87.12 730 LYS B N 1
ATOM 12133 C CA . LYS B 1 730 ? -3.23 6.551 0.564 1 87.12 730 LYS B CA 1
ATOM 12134 C C . LYS B 1 730 ? -3.953 6.309 -0.757 1 87.12 730 LYS B C 1
ATOM 12136 O O . LYS B 1 730 ? -4.438 5.203 -1.012 1 87.12 730 LYS B O 1
ATOM 12141 N N . LEU B 1 731 ? -4.016 7.336 -1.56 1 91.44 731 LEU B N 1
ATOM 12142 C CA . LEU B 1 731 ? -4.668 7.215 -2.859 1 91.44 731 LEU B CA 1
ATOM 12143 C C . LEU B 1 731 ? -3.854 6.328 -3.795 1 91.44 731 LEU B C 1
ATOM 12145 O O . LEU B 1 731 ? -4.418 5.586 -4.602 1 91.44 731 LEU B O 1
ATOM 12149 N N . GLU B 1 732 ? -2.574 6.426 -3.68 1 87.94 732 GLU B N 1
ATOM 12150 C CA . GLU B 1 732 ? -1.722 5.582 -4.512 1 87.94 732 GLU B CA 1
ATOM 12151 C C . GLU B 1 732 ? -1.979 4.102 -4.242 1 87.94 732 GLU B C 1
ATOM 12153 O O . GLU B 1 732 ? -1.959 3.283 -5.164 1 87.94 732 GLU B O 1
ATOM 12158 N N . ARG B 1 733 ? -2.172 3.801 -3.021 1 82.88 733 ARG B N 1
ATOM 12159 C CA . ARG B 1 733 ? -2.492 2.422 -2.668 1 82.88 733 ARG B CA 1
ATOM 12160 C C . ARG B 1 733 ? -3.84 2.006 -3.252 1 82.88 733 ARG B C 1
ATOM 12162 O O . ARG B 1 733 ? -3.99 0.886 -3.742 1 82.88 733 ARG B O 1
ATOM 12169 N N . ARG B 1 734 ? -4.742 2.889 -3.168 1 83.88 734 ARG B N 1
ATOM 12170 C CA . ARG B 1 734 ? -6.078 2.607 -3.688 1 83.88 734 ARG B CA 1
ATOM 12171 C C . ARG B 1 734 ? -6.043 2.381 -5.195 1 83.88 734 ARG B C 1
ATOM 12173 O O . ARG B 1 734 ? -6.715 1.487 -5.711 1 83.88 734 ARG B O 1
ATOM 12180 N N . PHE B 1 735 ? -5.203 3.174 -5.867 1 85.69 735 PHE B N 1
ATOM 12181 C CA . PHE B 1 735 ? -5.199 3.139 -7.324 1 85.69 735 PHE B CA 1
ATOM 12182 C C . PHE B 1 735 ? -4.051 2.281 -7.84 1 85.69 735 PHE B C 1
ATOM 12184 O O . PHE B 1 735 ? -3.65 2.406 -9 1 85.69 735 PHE B O 1
ATOM 12191 N N . SER B 1 736 ? -3.545 1.437 -7.027 1 77.38 736 SER B N 1
ATOM 12192 C CA . SER B 1 736 ? -2.379 0.627 -7.367 1 77.38 736 SER B CA 1
ATOM 12193 C C . SER B 1 736 ? -2.695 -0.35 -8.492 1 77.38 736 SER B C 1
ATOM 12195 O O . SER B 1 736 ? -1.789 -0.842 -9.172 1 77.38 736 SER B O 1
ATOM 12197 N N . THR B 1 737 ? -3.898 -0.637 -8.711 1 69.12 737 THR B N 1
ATOM 12198 C CA . THR B 1 737 ? -4.297 -1.627 -9.703 1 69.12 737 THR B CA 1
ATOM 12199 C C . THR B 1 737 ? -4.133 -1.07 -11.117 1 69.12 737 THR B C 1
ATOM 12201 O O . THR B 1 737 ? -4.141 -1.824 -12.094 1 69.12 737 THR B O 1
ATOM 12204 N N . PHE B 1 738 ? -4.012 0.254 -11.219 1 74.12 738 PHE B N 1
ATOM 12205 C CA . PHE B 1 738 ? -3.768 0.842 -12.523 1 74.12 738 PHE B CA 1
ATOM 12206 C C . PHE B 1 738 ? -2.363 0.509 -13.016 1 74.12 738 PHE B C 1
ATOM 12208 O O . PHE B 1 738 ? -1.376 0.809 -12.344 1 74.12 738 PHE B O 1
ATOM 12215 N N . ASN B 1 739 ? -2.316 -0.172 -14.117 1 65.38 739 ASN B N 1
ATOM 12216 C CA . ASN B 1 739 ? -1.021 -0.528 -14.68 1 65.38 739 ASN B CA 1
ATOM 12217 C C . ASN B 1 739 ? -0.311 0.689 -15.266 1 65.38 739 ASN B C 1
ATOM 12219 O O . ASN B 1 739 ? 0.911 0.812 -15.164 1 65.38 739 ASN B O 1
ATOM 12223 N N . SER B 1 740 ? -1.169 1.546 -15.82 1 76.25 740 SER B N 1
ATOM 12224 C CA . SER B 1 740 ? -0.626 2.75 -16.438 1 76.25 740 SER B CA 1
ATOM 12225 C C . SER B 1 740 ? -0.424 3.857 -15.414 1 76.25 740 SER B C 1
ATOM 12227 O O . SER B 1 740 ? -1.382 4.305 -14.773 1 76.25 740 SER B O 1
ATOM 12229 N N . LYS B 1 741 ? 0.795 4.324 -15.242 1 82.69 741 LYS B N 1
ATOM 12230 C CA . LYS B 1 741 ? 1.112 5.383 -14.289 1 82.69 741 LYS B CA 1
ATOM 12231 C C . LYS B 1 741 ? 0.394 6.68 -14.648 1 82.69 741 LYS B C 1
ATOM 12233 O O . LYS B 1 741 ? -0.078 7.398 -13.773 1 82.69 741 LYS B O 1
ATOM 12238 N N . PRO B 1 742 ? 0.321 6.996 -15.969 1 87.94 742 PRO B N 1
ATOM 12239 C CA . PRO B 1 742 ? -0.427 8.203 -16.344 1 87.94 742 PRO B CA 1
ATOM 12240 C C . PRO B 1 742 ? -1.874 8.172 -15.859 1 87.94 742 PRO B C 1
ATOM 12242 O O . PRO B 1 742 ? -2.365 9.156 -15.312 1 87.94 742 PRO B O 1
ATOM 12245 N N . ASP B 1 743 ? -2.441 7.016 -16.031 1 87.25 743 ASP B N 1
ATOM 12246 C CA . ASP B 1 743 ? -3.82 6.891 -15.562 1 87.25 743 ASP B CA 1
ATOM 12247 C C . ASP B 1 743 ? -3.9 6.969 -14.047 1 87.25 743 ASP B C 1
ATOM 12249 O O . ASP B 1 743 ? -4.793 7.625 -13.5 1 87.25 743 ASP B O 1
ATOM 12253 N N . ARG B 1 744 ? -3.039 6.367 -13.438 1 90.19 744 ARG B N 1
ATOM 12254 C CA . ARG B 1 744 ? -3.004 6.355 -11.984 1 90.19 744 ARG B CA 1
ATOM 12255 C C . ARG B 1 744 ? -2.906 7.77 -11.422 1 90.19 744 ARG B C 1
ATOM 12257 O O . ARG B 1 744 ? -3.709 8.164 -10.578 1 90.19 744 ARG B O 1
ATOM 12264 N N . TYR B 1 745 ? -1.932 8.578 -11.922 1 94.19 745 TYR B N 1
ATOM 12265 C CA . TYR B 1 745 ? -1.74 9.938 -11.438 1 94.19 745 TYR B CA 1
ATOM 12266 C C . TYR B 1 745 ? -2.934 10.82 -11.789 1 94.19 745 TYR B C 1
ATOM 12268 O O . TYR B 1 745 ? -3.322 11.688 -11.008 1 94.19 745 TYR B O 1
ATOM 12276 N N . TRP B 1 746 ? -3.482 10.555 -12.945 1 92.81 746 TRP B N 1
ATOM 12277 C CA . TRP B 1 746 ? -4.648 11.32 -13.375 1 92.81 746 TRP B CA 1
ATOM 12278 C C . TRP B 1 746 ? -5.812 11.133 -12.414 1 92.81 746 TRP B C 1
ATOM 12280 O O . TRP B 1 746 ? -6.453 12.102 -12 1 92.81 746 TRP B O 1
ATOM 12290 N N . TYR B 1 747 ? -6.047 9.93 -12.031 1 91.94 747 TYR B N 1
ATOM 12291 C CA . TYR B 1 747 ? -7.164 9.625 -11.141 1 91.94 747 TYR B CA 1
ATOM 12292 C C . TYR B 1 747 ? -6.883 10.125 -9.727 1 91.94 747 TYR B C 1
ATOM 12294 O O . TYR B 1 747 ? -7.797 10.539 -9.016 1 91.94 747 TYR B O 1
ATOM 12302 N N . ILE B 1 748 ? -5.648 10.07 -9.32 1 94.44 748 ILE B N 1
ATOM 12303 C CA . ILE B 1 748 ? -5.281 10.562 -8 1 94.44 748 ILE B CA 1
ATOM 12304 C C . ILE B 1 748 ? -5.527 12.07 -7.918 1 94.44 748 ILE B C 1
ATOM 12306 O O . ILE B 1 748 ? -6.145 12.555 -6.965 1 94.44 748 ILE B O 1
ATOM 12310 N N . ILE B 1 749 ? -5.098 12.82 -8.945 1 96.12 749 ILE B N 1
ATOM 12311 C CA . ILE B 1 749 ? -5.301 14.266 -8.969 1 96.12 749 ILE B CA 1
ATOM 12312 C C . ILE B 1 749 ? -6.793 14.57 -8.984 1 96.12 749 ILE B C 1
ATOM 12314 O O . ILE B 1 749 ? -7.254 15.492 -8.305 1 96.12 749 ILE B O 1
ATOM 12318 N N . ARG B 1 750 ? -7.48 13.773 -9.742 1 94 750 ARG B N 1
ATOM 12319 C CA . ARG B 1 750 ? -8.93 13.969 -9.781 1 94 750 ARG B CA 1
ATOM 12320 C C . ARG B 1 750 ? -9.531 13.836 -8.383 1 94 750 ARG B C 1
ATOM 12322 O O . ARG B 1 750 ? -10.375 14.656 -7.992 1 94 750 ARG B O 1
ATOM 12329 N N . GLU B 1 751 ? -9.141 12.812 -7.656 1 94.19 751 GLU B N 1
ATOM 12330 C CA . GLU B 1 751 ? -9.672 12.602 -6.312 1 94.19 751 GLU B CA 1
ATOM 12331 C C . GLU B 1 751 ? -9.273 13.734 -5.379 1 94.19 751 GLU B C 1
ATOM 12333 O O . GLU B 1 751 ? -10.039 14.109 -4.488 1 94.19 751 GLU B O 1
ATOM 12338 N N . LEU B 1 752 ? -8.125 14.25 -5.516 1 95.75 752 LEU B N 1
ATOM 12339 C CA . LEU B 1 752 ? -7.668 15.375 -4.715 1 95.75 752 LEU B CA 1
ATOM 12340 C C . LEU B 1 752 ? -8.492 16.625 -5.016 1 95.75 752 LEU B C 1
ATOM 12342 O O . LEU B 1 752 ? -8.859 17.359 -4.102 1 95.75 752 LEU B O 1
ATOM 12346 N N . LEU B 1 753 ? -8.742 16.812 -6.262 1 96.06 753 LEU B N 1
ATOM 12347 C CA . LEU B 1 753 ? -9.562 17.953 -6.664 1 96.06 753 LEU B CA 1
ATOM 12348 C C . LEU B 1 753 ? -10.992 17.797 -6.152 1 96.06 753 LEU B C 1
ATOM 12350 O O . LEU B 1 753 ? -11.648 18.781 -5.816 1 96.06 753 LEU B O 1
ATOM 12354 N N . CYS B 1 754 ? -11.422 16.562 -6.113 1 94.38 754 CYS B N 1
ATOM 12355 C CA . CYS B 1 754 ? -12.734 16.312 -5.543 1 94.38 754 CYS B CA 1
ATOM 12356 C C . CYS B 1 754 ? -12.773 16.688 -4.066 1 94.38 754 CYS B C 1
ATOM 12358 O O . CYS B 1 754 ? -13.773 17.219 -3.582 1 94.38 754 CYS B O 1
ATOM 12360 N N . THR B 1 755 ? -11.742 16.422 -3.367 1 95 755 THR B N 1
ATOM 12361 C CA . THR B 1 755 ? -11.633 16.812 -1.965 1 95 755 THR B CA 1
ATOM 12362 C C . THR B 1 755 ? -11.773 18.312 -1.808 1 95 755 THR B C 1
ATOM 12364 O O . THR B 1 755 ? -12.469 18.797 -0.907 1 95 755 THR B O 1
ATOM 12367 N N . ASN B 1 756 ? -11.094 19.031 -2.693 1 95.25 756 ASN B N 1
ATOM 12368 C CA . ASN B 1 756 ? -11.219 20.484 -2.686 1 95.25 756 ASN B CA 1
ATOM 12369 C C . ASN B 1 756 ? -12.648 20.922 -2.971 1 95.25 756 ASN B C 1
ATOM 12371 O O . ASN B 1 756 ? -13.195 21.766 -2.26 1 95.25 756 ASN B O 1
ATOM 12375 N N . MET B 1 757 ? -13.211 20.312 -3.951 1 92.19 757 MET B N 1
ATOM 12376 C CA . MET B 1 757 ? -14.562 20.656 -4.387 1 92.19 757 MET B CA 1
ATOM 12377 C C . MET B 1 757 ? -15.57 20.438 -3.262 1 92.19 757 MET B C 1
ATOM 12379 O O . MET B 1 757 ? -16.406 21.312 -2.996 1 92.19 757 MET B O 1
ATOM 12383 N N . ILE B 1 758 ? -15.477 19.375 -2.625 1 92.31 758 ILE B N 1
ATOM 12384 C CA . ILE B 1 758 ? -16.406 19 -1.566 1 92.31 758 ILE B CA 1
ATOM 12385 C C . ILE B 1 758 ? -16.281 19.969 -0.397 1 92.31 758 ILE B C 1
ATOM 12387 O O . ILE B 1 758 ? -17.281 20.406 0.166 1 92.31 758 ILE B O 1
ATOM 12391 N N . ASN B 1 759 ? -15.109 20.297 -0.082 1 92.62 759 ASN B N 1
ATOM 12392 C CA . ASN B 1 759 ? -14.883 21.266 0.989 1 92.62 759 ASN B CA 1
ATOM 12393 C C . ASN B 1 759 ? -15.445 22.641 0.628 1 92.62 759 ASN B C 1
ATOM 12395 O O . ASN B 1 759 ? -16.031 23.312 1.472 1 92.62 759 ASN B O 1
ATOM 12399 N N . ASP B 1 760 ? -15.242 23 -0.554 1 92.56 760 ASP B N 1
ATOM 12400 C CA . ASP B 1 760 ? -15.594 24.359 -0.977 1 92.56 760 ASP B CA 1
ATOM 12401 C C . ASP B 1 760 ? -17.109 24.5 -1.125 1 92.56 760 ASP B C 1
ATOM 12403 O O . ASP B 1 760 ? -17.625 25.625 -1.163 1 92.56 760 ASP B O 1
ATOM 12407 N N . LEU B 1 761 ? -17.797 23.391 -1.33 1 83.25 761 LEU B N 1
ATOM 12408 C CA . LEU B 1 761 ? -19.266 23.422 -1.419 1 83.25 761 LEU B CA 1
ATOM 12409 C C . LEU B 1 761 ? -19.891 23.406 -0.03 1 83.25 761 LEU B C 1
ATOM 12411 O O . LEU B 1 761 ? -21.078 23.672 0.115 1 83.25 761 LEU B O 1
ATOM 12415 N N . GLU B 1 762 ? -19.234 23.531 0.972 1 67.5 762 GLU B N 1
ATOM 12416 C CA . GLU B 1 762 ? -19.641 23.531 2.375 1 67.5 762 GLU B CA 1
ATOM 12417 C C . GLU B 1 762 ? -20.5 22.312 2.707 1 67.5 762 GLU B C 1
ATOM 12419 O O . GLU B 1 762 ? -21.5 22.422 3.402 1 67.5 762 GLU B O 1
ATOM 12424 N N . VAL B 1 763 ? -20.266 21.281 2.055 1 55.66 763 VAL B N 1
ATOM 12425 C CA . VAL B 1 763 ? -21.062 20.109 2.428 1 55.66 763 VAL B CA 1
ATOM 12426 C C . VAL B 1 763 ? -20.359 19.344 3.555 1 55.66 763 VAL B C 1
ATOM 12428 O O . VAL B 1 763 ? -19.125 19.297 3.611 1 55.66 763 VAL B O 1
#

Foldseek 3Di:
DDDDPDDDDDDDDDDDDDDDDDDDDDDYDDDDDPDYDDDDDDDDYDDDDDDDDDDDDWFFADDYDDDDDDDDDDDPDDDDDDDDDDDDDDDDDDDPDDPDDPPPPDPDPVVVVVVVVVVVVVVVVVVVVVVVVVVVVVVVVVVVVVVVVVVVVVVLVVVVVVPPPDDPPPPPPPPDDPDDPVPDPDVVSVVVVVVVVLVVCCVVVVDNDCLVVVQVVQVVQVPDPPHPDAQADDLLRVLVVCLVVVHDLVRVVVVQVVCCVVRVHGRYPDSVSSVVVLLVQLVLVQKDWDWDADPVRDTKIKIFGLAVQVVVQVLQQLLLVLVFFAADPLQHQAWEKEWEWDCPPQKIWIKIFTLRGLARLALLRIATGMMMRHDLALVVCCVRPVSVLVNLLPQFKHWHDRPNDIDIHTYAYFYFYAPVNLCRLLQAADCPDQQRAPFFLDGADDDPRGDFLLNDDLVDDGHTDWLVNSQVCLCVVPSRHPNVRRRSRSNHIPLRHADFLLCLLQVCCLQQQVLLLLQVQLVVVQPAPFHGDSDPVVSLVRLVVVLVVLVVCLHHGHTTRHNTVSVVVSVVSVVSSVVSVCSSVPPVVTLNVVLQVLLVVQPFHQDPPVSGTHSVSLLSCLDPVNLVVSLVSPDPPDPLLNVLSSLLSPLSNLLVVQQAQDFADPVSLVSLLVSLVSNSVSSCVNCVGHGDGNSNCCSNHPVSVSCVVSRHNHSDHCSSNVNNVVVLVVLCVVLVPDPDPNVSVSVSSSSSSSSNSSVSNVD/DDDDDYDDDPDDDDDDDDDDDDDDDDDYDYDDDDDDDDDYDDDDDDDDDDDDDDPDDDDDDDDDDDDDDDDDPDDDDDPPDDYDDDDDDDDDDDDDDDDDDPDDPDDDPLVVVVVVLVVVLVVVVCVVVVVVVVVVVVVVVVVVVVVVVVLVVLVVVVVVVVPPPPPDDDDPPPPDDPDDPVNDPDPVSVVVVVVVVLVVCCVVVVDNDCLVVVQVVQVVQVPPPPHPDAQADDLLRVLVVCLVVVHDLVRVVVVQVVCCVPRVHGRYDDSVSSVVVLLVLLVLVQKDWDWDADPVRDTKIKIFGLAVQVVVQVLQQLLLVLVFFAADPLQHQAWEKEWEWDCPPQKIWIKIFTLRGLARLALLRIATGMMMRHDLALVVCCVRPVSVLVNLLPQFKHWHAHPNDIDIHTYAYFYFYAPVNLCRLLQAADQPDQQRAPFFLDGADDDPRGDFLLNDDLVDDGHTDWLVNSQVCLCVVPSRGPNVRRRSRSNHISLRHADQLLCLLQVCCLQQQVLLLLQVQLVVVQPAPFHGDSDPVVSLVRLVVVLVVLVVCLVPDPDPVVNVVSVVVSVVSVVSSVVSVCSSVPPSVTLNVVLQSLLVSQVFHQDPPVSGTHSVSLLSCLDPVNLVVSLVSDDPPDPLLSVLSSLLSPLSNLLVVQQAQDFADPVSLVSLLVSLVSNSVSSCRNTVGHGQGNSNCCSNHPVSVSCVVSRHNHSDHCSSNVNNVVVLVVLCVVLVPDPDPNVSVSVSSSSSSSSNSSVSNVD

Solvent-accessible surface area (backbone atoms only — not comparable to full-atom values): 86247 Å² total; per-residue (Å²): 136,93,77,77,86,67,78,90,94,89,83,92,92,94,83,89,91,92,84,94,84,95,88,86,91,86,89,87,92,87,90,84,88,77,79,90,87,91,79,88,80,93,83,90,88,92,86,88,94,89,85,95,88,78,92,80,82,60,45,25,29,72,87,90,84,85,86,89,85,88,80,88,74,89,81,84,83,74,94,74,86,81,90,94,82,88,84,92,79,91,73,96,75,83,83,78,67,70,92,73,76,80,74,76,67,79,75,47,77,63,52,55,48,47,46,47,46,46,24,50,45,35,44,50,43,32,51,47,45,51,49,47,31,53,49,29,46,47,45,29,52,50,25,48,51,49,36,53,32,36,50,50,28,53,52,49,55,58,52,51,66,68,63,70,75,74,92,78,76,82,71,72,85,71,79,82,50,93,58,40,50,93,71,57,83,57,66,66,64,51,49,54,45,43,52,51,46,52,52,49,47,27,53,53,30,52,33,84,57,47,39,71,56,49,58,51,42,51,58,52,41,48,69,37,87,72,34,79,39,46,73,51,46,48,56,66,56,45,39,48,48,33,60,76,39,68,50,51,72,66,34,51,50,43,50,46,52,52,40,29,70,73,47,70,50,67,45,63,58,63,62,67,58,25,54,50,47,47,53,66,66,26,56,50,81,42,43,49,78,46,77,43,76,46,96,82,76,43,73,32,41,36,36,36,40,78,43,62,67,61,53,51,34,53,50,50,29,35,21,32,68,51,69,47,55,48,13,14,77,82,44,34,48,38,45,33,35,29,42,29,44,50,46,71,95,62,28,21,36,35,33,38,28,41,54,40,36,92,60,21,42,37,55,52,39,36,44,76,42,29,39,30,57,44,69,62,44,48,66,48,46,51,69,75,37,44,72,47,42,54,51,60,58,64,56,51,58,48,68,39,44,50,77,86,39,75,24,18,32,46,42,47,59,29,36,29,24,49,69,67,51,49,23,23,39,46,18,34,53,59,72,85,36,46,32,36,41,90,60,28,64,44,69,43,45,72,74,90,62,39,49,24,35,68,67,65,51,92,82,66,73,60,60,68,55,41,62,64,53,41,48,52,22,8,74,71,37,44,79,41,21,39,63,76,29,53,47,63,56,74,71,42,51,53,87,34,49,44,69,32,51,63,60,28,52,43,49,40,41,48,66,66,43,46,26,47,50,48,27,55,25,38,54,73,60,54,84,55,92,63,69,77,43,62,36,68,66,59,23,51,50,52,44,50,51,52,52,50,52,50,51,50,50,34,41,62,27,62,51,45,72,62,8,2,52,38,43,48,50,48,52,50,51,51,50,40,54,58,49,45,54,47,43,76,73,33,36,91,86,27,54,43,36,49,47,49,52,56,37,36,76,64,70,28,57,66,38,83,89,70,69,42,72,49,61,71,25,46,56,46,49,40,30,71,69,43,47,52,55,54,59,61,73,46,74,94,78,62,53,71,52,55,48,26,46,50,48,28,44,50,25,51,31,50,49,54,67,63,36,39,72,46,77,51,53,74,67,53,51,49,50,45,48,49,30,44,53,49,27,52,54,22,44,32,68,54,43,32,80,42,68,68,47,57,44,49,48,41,54,67,72,43,43,60,60,44,28,67,72,60,28,30,48,21,49,74,36,35,63,22,46,54,49,41,48,54,50,48,51,54,44,48,62,71,42,56,81,47,83,48,61,61,57,35,54,52,53,45,51,36,54,48,31,35,45,29,44,43,52,31,64,63,106,145,88,89,78,85,88,83,76,90,75,80,84,91,86,79,89,84,90,82,90,77,93,85,83,94,84,88,92,86,93,87,92,85,90,84,88,92,83,89,91,86,94,88,95,89,93,83,90,92,85,90,80,90,81,85,84,79,87,80,86,94,88,77,89,78,78,90,80,88,88,84,73,90,73,80,89,79,72,85,59,87,79,85,84,26,76,38,66,63,41,78,89,87,89,92,85,84,85,86,80,83,85,84,83,80,82,83,59,71,70,59,54,54,54,43,49,51,53,28,52,43,34,45,49,54,32,47,56,50,42,49,54,31,49,52,31,44,47,48,26,48,52,28,45,50,50,32,48,51,45,44,52,53,48,50,57,54,50,58,63,58,63,68,77,69,68,90,76,77,79,69,76,77,63,79,79,48,91,56,41,49,63,55,60,82,54,64,67,64,52,49,53,46,44,51,51,49,50,51,50,48,28,53,54,30,53,32,83,57,49,38,72,56,48,59,51,41,52,58,51,40,48,70,35,87,74,34,79,39,44,72,50,47,49,56,66,56,44,38,51,48,33,60,77,40,68,51,52,73,66,36,49,49,42,50,46,53,50,40,28,71,76,47,69,50,67,46,61,58,64,62,70,57,25,55,50,47,47,53,67,66,27,56,49,81,43,44,47,78,47,76,44,77,45,96,82,76,43,72,32,40,36,37,36,41,78,43,62,68,60,52,50,33,54,50,51,30,35,19,32,67,49,70,49,55,49,70,47,91,82,45,46,83,38,45,32,35,30,40,30,42,49,45,70,94,63,28,20,36,35,33,39,27,41,55,39,36,92,59,23,41,38,56,52,39,37,44,75,42,29,41,30,58,44,69,60,44,48,66,48,46,51,70,75,37,43,73,46,42,54,50,59,58,64,56,49,60,49,68,39,45,51,78,85,38,80,44,75,35,45,43,47,59,30,37,30,22,49,70,67,52,51,25,25,38,44,18,34,53,58,73,86,35,46,30,33,40,89,60,28,64,42,69,42,46,72,75,93,64,41,50,23,34,67,68,65,49,93,85,66,74,61,60,67,55,42,62,65,54,40,48,51,22,8,73,72,38,44,79,41,21,38,63,77,30,52,45,63,57,74,71,41,52,54,86,34,49,44,69,33,53,63,60,26,51,42,51,39,41,46,66,65,41,46,25,48,50,49,28,56,25,38,53,72,59,53,87,55,92,64,70,79,44,63,37,69,66,61,20,52,48,52,43,49,50,51,51,50,52,50,52,50,50,40,73,67,45,79,51,64,72,60,29,53,53,39,47,53,49,49,53,49,49,53,52,39,53,58,48,44,55,48,42,76,72,33,35,90,87,26,53,44,37,50,48,49,51,56,37,37,69,64,69,27,56,66,37,84,89,69,70,42,70,48,60,71,25,46,56,46,49,42,30,70,68,44,48,53,56,54,58,60,72,46,73,95,79,63,52,72,52,55,47,26,46,52,49,27,46,50,25,50,31,50,48,55,67,64,36,38,74,46,75,53,52,72,66,52,51,50,49,46,49,49,31,45,52,49,27,54,55,22,44,32,68,57,41,31,80,42,67,68,46,58,44,49,46,43,54,66,72,42,42,60,60,44,29,67,72,60,30,30,51,20,50,74,37,35,63,22,46,53,48,42,49,55,52,48,51,54,45,48,62,71,42,55,81,46,85,50,62,60,57,33,53,51,53,46,52,37,53,50,31,36,44,28,44,43,52,30,64,61,107

Radius of gyration: 42.94 Å; Cα contacts (8 Å, |Δi|>4): 2017; chains: 2; bounding box: 128×131×124 Å

InterPro domains:
  IPR009689 Protein of unknown function DUF1280 [PF06918] (186-398)